Protein AF-A0A023GM79-F1 (afdb_monomer)

Radius of gyration: 42.88 Å; Cα contacts (8 Å, |Δi|>4): 975; chains: 1; bounding box: 123×73×131 Å

pLDDT: mean 77.34, std 18.94, range [21.09, 96.31]

Structure (mmCIF, N/CA/C/O backbone):
data_AF-A0A023GM79-F1
#
_entry.id   AF-A0A023GM79-F1
#
loop_
_atom_site.group_PDB
_atom_site.id
_atom_site.type_symbol
_atom_site.label_atom_id
_atom_site.label_alt_id
_atom_site.label_comp_id
_atom_site.label_asym_id
_atom_site.label_entity_id
_atom_site.label_seq_id
_atom_site.pdbx_PDB_ins_code
_atom_site.Cartn_x
_atom_site.Cartn_y
_atom_site.Cartn_z
_atom_site.occupancy
_atom_site.B_iso_or_equiv
_atom_site.auth_seq_id
_atom_site.auth_comp_id
_atom_site.auth_asym_id
_atom_site.auth_atom_id
_atom_site.pdbx_PDB_model_num
ATOM 1 N N . MET A 1 1 ? -58.979 20.351 42.737 1.00 40.97 1 MET A N 1
ATOM 2 C CA . MET A 1 1 ? -58.461 19.204 41.964 1.00 40.97 1 MET A CA 1
ATOM 3 C C . MET A 1 1 ? -59.462 18.068 42.089 1.00 40.97 1 MET A C 1
ATOM 5 O O . MET A 1 1 ? -60.053 17.972 43.160 1.00 40.97 1 MET A O 1
ATOM 9 N N . PRO A 1 2 ? -59.729 17.285 41.031 1.00 40.84 2 PRO A N 1
ATOM 10 C CA . PRO A 1 2 ? -60.644 16.148 41.118 1.00 40.84 2 PRO A CA 1
ATOM 11 C C . PRO A 1 2 ? -60.127 15.166 42.175 1.00 40.84 2 PRO A C 1
ATOM 13 O O . PRO A 1 2 ? -58.921 14.944 42.256 1.00 40.84 2 PRO A O 1
ATOM 16 N N . ALA A 1 3 ? -61.026 14.615 42.984 1.00 48.25 3 ALA A N 1
ATOM 17 C CA . ALA A 1 3 ? -60.720 13.830 44.182 1.00 48.25 3 ALA A CA 1
ATOM 18 C C . ALA A 1 3 ? -60.114 12.431 43.915 1.00 48.25 3 ALA A C 1
ATOM 20 O O . ALA A 1 3 ? -59.892 11.690 44.865 1.00 48.25 3 ALA A O 1
ATOM 21 N N . ASP A 1 4 ? -59.800 12.101 42.658 1.00 52.38 4 ASP A N 1
ATOM 22 C CA . ASP A 1 4 ? -59.471 10.735 42.221 1.00 52.38 4 ASP A CA 1
ATOM 23 C C . ASP A 1 4 ? -58.025 10.551 41.716 1.00 52.38 4 ASP A C 1
ATOM 25 O O . ASP A 1 4 ? -57.702 9.514 41.145 1.00 52.38 4 ASP A O 1
ATOM 29 N N . TRP A 1 5 ? -57.133 11.534 41.891 1.00 58.38 5 TRP A N 1
ATOM 30 C CA . TRP A 1 5 ? -55.742 11.432 41.420 1.00 58.38 5 TRP A CA 1
ATOM 31 C C . TRP A 1 5 ? -54.789 11.204 42.593 1.00 58.38 5 TRP A C 1
ATOM 33 O O . TRP A 1 5 ? -54.384 12.151 43.271 1.00 58.38 5 TRP A O 1
ATOM 43 N N . HIS A 1 6 ? -54.424 9.943 42.834 1.00 74.62 6 HIS A N 1
ATOM 44 C CA . HIS A 1 6 ? -53.416 9.603 43.833 1.00 74.62 6 HIS A CA 1
ATOM 45 C C . HIS A 1 6 ? -52.034 10.126 43.372 1.00 74.62 6 HIS A C 1
ATOM 47 O O . HIS A 1 6 ? -51.656 9.911 42.217 1.00 74.62 6 HIS A O 1
ATOM 53 N N . PRO A 1 7 ? -51.252 10.811 44.235 1.00 78.25 7 PRO A N 1
ATOM 54 C CA . PRO A 1 7 ? -49.931 11.346 43.875 1.00 78.25 7 PRO A CA 1
ATOM 55 C C . PRO A 1 7 ? -48.960 10.298 43.318 1.00 78.25 7 PRO A C 1
ATOM 57 O O . PRO A 1 7 ? -48.116 10.616 42.485 1.00 78.25 7 PRO A O 1
ATOM 60 N N . GLU A 1 8 ? -49.108 9.051 43.762 1.00 80.62 8 GLU A N 1
ATOM 61 C CA . GLU A 1 8 ? -48.319 7.901 43.325 1.00 80.62 8 GLU A CA 1
ATOM 62 C C . GLU A 1 8 ? -48.598 7.508 41.867 1.00 80.62 8 GLU A C 1
ATOM 64 O O . GLU A 1 8 ? -47.658 7.332 41.090 1.00 80.62 8 GLU A O 1
ATOM 69 N N . ASP A 1 9 ? -49.869 7.468 41.459 1.00 82.25 9 ASP A N 1
ATOM 70 C CA . ASP A 1 9 ? -50.261 7.169 40.077 1.00 82.25 9 ASP A CA 1
ATOM 71 C C . ASP A 1 9 ? -49.813 8.277 39.117 1.00 82.25 9 ASP A C 1
ATOM 73 O O . ASP A 1 9 ? -49.337 8.007 38.009 1.00 82.25 9 ASP A O 1
ATOM 77 N N . MET A 1 10 ? -49.896 9.538 39.564 1.00 84.00 10 MET A N 1
ATOM 78 C CA . MET A 1 10 ? -49.354 10.666 38.809 1.00 84.00 10 MET A CA 1
ATOM 79 C C . MET A 1 10 ? -47.845 10.541 38.642 1.00 84.00 10 MET A C 1
ATOM 81 O O . MET A 1 10 ? -47.382 10.553 37.503 1.00 84.00 10 MET A O 1
ATOM 85 N N . LEU A 1 11 ? -47.083 10.372 39.728 1.00 87.12 11 LEU A N 1
ATOM 86 C CA . LEU A 1 11 ? -45.627 10.247 39.641 1.00 87.12 11 LEU A CA 1
ATOM 87 C C . LEU A 1 11 ? -45.223 9.128 38.678 1.00 87.12 11 LEU A C 1
ATOM 89 O O . LEU A 1 11 ? -44.352 9.343 37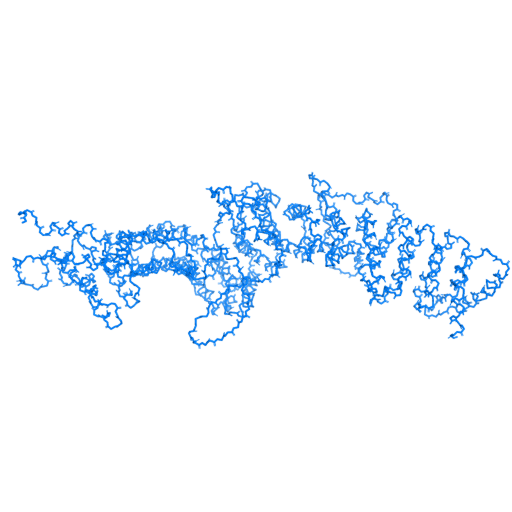.840 1.00 87.12 11 LEU A O 1
ATOM 93 N N . ARG A 1 12 ? -45.902 7.978 38.724 1.00 86.56 12 ARG A N 1
ATOM 94 C CA . ARG A 1 12 ? -45.636 6.863 37.810 1.00 86.56 12 ARG A CA 1
ATOM 95 C C . ARG A 1 12 ? -45.888 7.236 36.348 1.00 86.56 12 ARG A C 1
ATOM 97 O O . ARG A 1 12 ? -45.071 6.922 35.485 1.00 86.56 12 ARG A O 1
ATOM 104 N N . SER A 1 13 ? -46.990 7.932 36.063 1.00 86.75 13 SER A N 1
ATOM 105 C CA . SER A 1 13 ? -47.307 8.399 34.706 1.00 86.75 13 SER A CA 1
ATOM 106 C C . SER A 1 13 ? -46.292 9.423 34.178 1.00 86.75 13 SER A C 1
ATOM 108 O O . SER A 1 13 ? -45.859 9.314 33.033 1.00 86.75 13 SER A O 1
ATOM 110 N N . PHE A 1 14 ? -45.860 10.369 35.020 1.00 88.31 14 PHE A N 1
ATOM 111 C CA . PHE A 1 14 ? -44.862 11.379 34.665 1.00 88.31 14 PHE A CA 1
ATOM 112 C C . PHE A 1 14 ? -43.475 10.759 34.497 1.00 88.31 14 PHE A C 1
ATOM 114 O O . PHE A 1 14 ? -42.782 11.065 33.529 1.00 88.31 14 PHE A O 1
ATOM 121 N N . TYR A 1 15 ? -43.078 9.865 35.403 1.00 90.94 15 TYR A N 1
ATOM 122 C CA . TYR A 1 15 ? -41.781 9.202 35.358 1.00 90.94 15 TYR A CA 1
ATOM 123 C C . TYR A 1 15 ? -41.590 8.410 34.064 1.00 90.94 15 TYR A C 1
ATOM 125 O O . TYR A 1 15 ? -40.576 8.601 33.407 1.00 90.94 15 TYR A O 1
ATOM 133 N N . ASN A 1 16 ? -42.585 7.632 33.623 1.00 87.31 16 ASN A N 1
ATOM 134 C CA . ASN A 1 16 ? -42.497 6.869 32.369 1.00 87.31 16 ASN A CA 1
ATOM 135 C C . ASN A 1 16 ? -42.213 7.745 31.132 1.00 87.31 16 ASN A C 1
ATOM 137 O O . ASN A 1 16 ? -41.645 7.272 30.153 1.00 87.31 16 ASN A O 1
ATOM 141 N N . VAL A 1 17 ? -42.626 9.016 31.153 1.00 88.75 17 VAL A N 1
ATOM 142 C CA . VAL A 1 17 ? -42.375 9.970 30.059 1.00 88.75 17 VAL A CA 1
ATOM 143 C C . VAL A 1 17 ? -41.030 10.680 30.237 1.00 88.75 17 VAL A C 1
ATOM 145 O O . VAL A 1 17 ? -40.365 11.012 29.258 1.00 88.75 17 VAL A O 1
ATOM 148 N N . LEU A 1 18 ? -40.626 10.922 31.485 1.00 92.12 18 LEU A N 1
ATOM 149 C CA . LEU A 1 18 ? -39.484 11.763 31.839 1.00 92.12 18 LEU A CA 1
ATOM 150 C C . LEU A 1 18 ? -38.199 10.990 32.160 1.00 92.12 18 LEU A C 1
ATOM 152 O O . LEU A 1 18 ? -37.137 11.604 32.218 1.00 92.12 18 LEU A O 1
ATOM 156 N N . GLU A 1 19 ? -38.249 9.674 32.360 1.00 92.06 19 GLU A N 1
ATOM 157 C CA . GLU A 1 19 ? -37.103 8.872 32.808 1.00 92.06 19 GLU A CA 1
ATOM 158 C C . GLU A 1 19 ? -35.872 9.040 31.904 1.00 92.06 19 GLU A C 1
ATOM 160 O O . GLU A 1 19 ? -34.760 9.235 32.394 1.00 92.06 19 GLU A O 1
ATOM 165 N N . ARG A 1 20 ? -36.072 9.102 30.581 1.00 90.94 20 ARG A N 1
ATOM 166 C CA . ARG A 1 20 ? -34.994 9.293 29.598 1.00 90.94 20 ARG A CA 1
ATOM 167 C C . ARG A 1 20 ? -34.370 10.686 29.661 1.00 90.94 20 ARG A C 1
ATOM 169 O O . ARG A 1 20 ? -33.196 10.835 29.329 1.00 90.94 20 ARG A O 1
ATOM 176 N N . ASN A 1 21 ? -35.103 11.697 30.135 1.00 93.25 21 ASN A N 1
ATOM 177 C CA . ASN A 1 21 ? -34.557 13.045 30.305 1.00 93.25 21 ASN A CA 1
ATOM 178 C C . ASN A 1 21 ? -33.487 13.091 31.401 1.00 93.25 21 ASN A C 1
ATOM 180 O O . ASN A 1 21 ? -32.616 13.957 31.350 1.00 93.25 21 ASN A O 1
ATOM 184 N N . LEU A 1 22 ? -33.498 12.148 32.354 1.00 93.81 22 LEU A N 1
ATOM 185 C CA . LEU A 1 22 ? -32.441 12.023 33.362 1.00 93.81 22 LEU A CA 1
ATOM 186 C C . LEU A 1 22 ? -31.086 11.645 32.743 1.00 93.81 22 LEU A C 1
ATOM 188 O O . LEU A 1 22 ? -30.054 11.999 33.307 1.00 93.81 22 LEU A O 1
ATOM 192 N N . ALA A 1 23 ? -31.086 11.004 31.568 1.00 93.50 23 ALA A N 1
ATOM 193 C CA . ALA A 1 23 ? -29.889 10.683 30.790 1.00 93.50 23 ALA A CA 1
ATOM 194 C C . ALA A 1 23 ? -29.527 11.760 29.747 1.00 93.50 23 ALA A C 1
ATOM 196 O O . ALA A 1 23 ? -28.666 11.532 28.894 1.00 93.50 23 ALA A O 1
ATOM 197 N N . SER A 1 24 ? -30.178 12.929 29.787 1.00 90.75 24 SER A N 1
ATOM 198 C CA . SER A 1 24 ? -29.893 14.032 28.865 1.00 90.75 24 SER A CA 1
ATOM 199 C C . SER A 1 24 ? -28.467 14.571 29.057 1.00 90.75 24 SER A C 1
ATOM 201 O O . SER A 1 24 ? -28.033 14.746 30.198 1.00 90.75 24 SER A O 1
ATOM 203 N N . PRO A 1 25 ? -27.740 14.903 27.973 1.00 88.56 25 PRO A N 1
ATOM 204 C CA . PRO A 1 25 ? -26.435 15.556 28.086 1.00 88.56 25 PRO A CA 1
ATOM 205 C C . PRO A 1 25 ? -26.526 16.949 28.724 1.00 88.56 25 PRO A C 1
ATOM 207 O O . PRO A 1 25 ? -25.559 17.420 29.312 1.00 88.56 25 PRO A O 1
ATOM 210 N N . HIS A 1 26 ? -27.690 17.594 28.643 1.00 88.25 26 HIS A N 1
ATOM 211 C CA . HIS A 1 26 ? -27.871 18.976 29.064 1.00 88.25 26 HIS A CA 1
ATOM 212 C C . HIS A 1 26 ? -28.237 19.068 30.542 1.00 88.25 26 HIS A C 1
ATOM 214 O O . HIS A 1 26 ? -29.264 18.535 30.981 1.00 88.25 26 HIS A O 1
ATOM 220 N N . HIS A 1 27 ? -27.422 19.802 31.302 1.00 87.62 27 HIS A N 1
ATOM 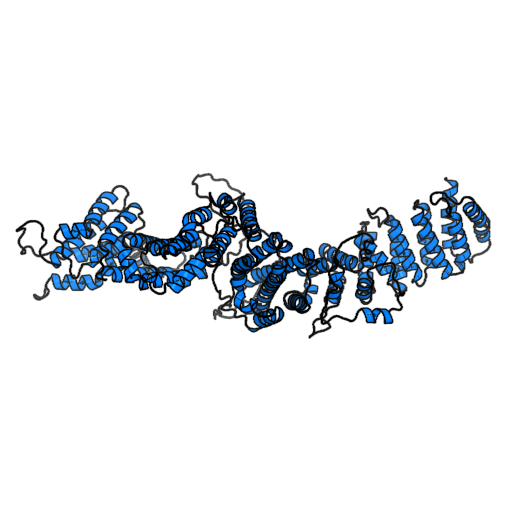221 C CA . HIS A 1 27 ? -27.624 20.020 32.737 1.00 87.62 27 HIS A CA 1
ATOM 222 C C . HIS A 1 27 ? -29.029 20.562 33.049 1.00 87.62 27 HIS A C 1
ATOM 224 O O . HIS A 1 27 ? -29.726 20.028 33.913 1.00 87.62 27 HIS A O 1
ATOM 230 N N . VAL A 1 28 ? -29.478 21.571 32.295 1.00 88.88 28 VAL A N 1
ATOM 231 C CA . VAL A 1 28 ? -30.773 22.238 32.506 1.00 88.88 28 VAL A CA 1
ATOM 232 C C . VAL A 1 28 ? -31.944 21.263 32.359 1.00 88.88 28 VAL A C 1
ATOM 234 O O . VAL A 1 28 ? -32.859 21.268 33.181 1.00 88.88 28 VAL A O 1
ATOM 237 N N . VAL A 1 29 ? -31.899 20.375 31.361 1.00 90.56 29 VAL A N 1
ATOM 238 C CA . VAL A 1 29 ? -32.949 19.371 31.130 1.00 90.56 29 VAL A CA 1
ATOM 239 C C . VAL A 1 29 ? -33.026 18.392 32.300 1.00 90.56 29 VAL A C 1
ATOM 241 O O . VAL A 1 29 ? -34.121 18.124 32.803 1.00 90.56 29 VAL A O 1
ATOM 244 N N . ARG A 1 30 ? -31.876 17.900 32.780 1.00 92.62 30 ARG A N 1
ATOM 245 C CA . ARG A 1 30 ? -31.815 16.998 33.942 1.00 92.62 30 ARG A CA 1
ATOM 246 C C . ARG A 1 30 ? -32.324 17.693 35.205 1.00 92.62 30 ARG A C 1
ATOM 248 O O . ARG A 1 30 ? -33.166 17.137 35.906 1.00 92.62 30 ARG A O 1
ATOM 255 N N . LEU A 1 31 ? -31.890 18.929 35.452 1.00 93.12 31 LEU A N 1
ATOM 256 C CA . LEU A 1 31 ? -32.290 19.723 36.614 1.00 93.12 31 LEU A CA 1
ATOM 257 C C . LEU A 1 31 ? -33.801 19.994 36.642 1.00 93.12 31 LEU A C 1
ATOM 259 O O . LEU A 1 31 ? -34.443 19.786 37.671 1.00 93.12 31 LEU A O 1
ATOM 263 N N . LEU A 1 32 ? -34.383 20.443 35.526 1.00 93.12 32 LEU A N 1
ATOM 264 C CA . LEU A 1 32 ? -35.822 20.706 35.429 1.00 93.12 32 LEU A CA 1
ATOM 265 C C . LEU A 1 32 ? -36.640 19.423 35.578 1.00 93.12 32 LEU A C 1
ATOM 267 O O . LEU A 1 32 ? -37.640 19.418 36.292 1.00 93.12 32 LEU A O 1
ATOM 271 N N . THR A 1 33 ? -36.179 18.326 34.976 1.00 94.44 33 THR A N 1
ATOM 272 C CA . THR A 1 33 ? -36.810 17.009 35.127 1.00 94.44 33 THR A CA 1
ATOM 273 C C . THR A 1 33 ? -36.833 16.579 36.592 1.00 94.44 33 THR A C 1
ATOM 275 O O . THR A 1 33 ? -37.882 16.209 37.114 1.00 94.44 33 THR A O 1
ATOM 278 N N . LEU A 1 34 ? -35.701 16.694 37.289 1.00 94.62 34 LEU A N 1
ATOM 279 C CA . LEU A 1 34 ? -35.596 16.352 38.706 1.00 94.62 34 LEU A CA 1
ATOM 280 C C . LEU A 1 34 ? -36.458 17.260 39.588 1.00 94.62 34 LEU A C 1
ATOM 282 O O . LEU A 1 34 ? -37.082 16.766 40.517 1.00 94.62 34 LEU A O 1
ATOM 286 N N . ARG A 1 35 ? -36.589 18.557 39.273 1.00 94.00 35 ARG A N 1
ATOM 287 C CA . ARG A 1 35 ? -37.518 19.455 39.987 1.00 94.00 35 ARG A CA 1
ATOM 288 C C . ARG A 1 35 ? -38.976 19.018 39.853 1.00 94.00 35 ARG A C 1
ATOM 290 O O . ARG A 1 35 ? -39.717 19.127 40.824 1.00 94.00 35 ARG A O 1
ATOM 297 N N . VAL A 1 36 ? -39.383 18.537 38.676 1.00 92.19 36 VAL A N 1
ATOM 298 C CA . VAL A 1 36 ? -40.735 17.997 38.456 1.00 92.19 36 VAL A CA 1
ATOM 299 C C . VAL A 1 36 ? -40.935 16.715 39.264 1.00 92.19 36 VAL A C 1
ATOM 301 O O . VAL A 1 36 ? -41.934 16.594 39.967 1.00 92.19 36 VAL A O 1
ATOM 304 N N . LEU A 1 37 ? -39.981 15.783 39.215 1.00 90.75 37 LEU A N 1
ATOM 305 C CA . LEU A 1 37 ? -40.083 14.500 39.921 1.00 90.75 37 LEU A CA 1
ATOM 306 C C . LEU A 1 37 ? -40.031 14.660 41.455 1.00 90.75 37 LEU A C 1
ATOM 308 O O . LEU A 1 37 ? -40.812 14.024 42.156 1.00 90.75 37 LEU A O 1
ATOM 312 N N . SER A 1 38 ? -39.200 15.569 41.975 1.00 90.06 38 SER A N 1
ATOM 313 C CA . SER A 1 38 ? -39.110 15.912 43.408 1.00 90.06 38 SER A CA 1
ATOM 314 C C . SER A 1 38 ? -40.266 16.775 43.929 1.00 90.06 38 SER A C 1
ATOM 316 O O . SER A 1 38 ? -40.389 16.996 45.136 1.00 90.06 38 SER A O 1
ATOM 318 N N . ALA A 1 39 ? -41.131 17.303 43.055 1.00 88.62 39 ALA A N 1
ATOM 319 C CA . ALA A 1 39 ? -42.313 18.046 43.494 1.00 88.62 39 ALA A CA 1
ATOM 320 C C . ALA A 1 39 ? -43.361 17.126 44.145 1.00 88.62 39 ALA A C 1
ATOM 322 O O . ALA A 1 39 ? -44.153 17.577 44.977 1.00 88.62 39 ALA A O 1
ATOM 323 N N . PHE A 1 40 ? -43.354 15.837 43.792 1.00 85.56 40 PHE A N 1
ATOM 324 C CA . PHE A 1 40 ? -44.193 14.823 44.414 1.00 85.56 40 PHE A CA 1
ATOM 325 C C . PHE A 1 40 ? -43.623 14.472 45.790 1.00 85.56 40 PHE A C 1
ATOM 327 O O . PHE A 1 40 ? -42.498 13.991 45.897 1.00 85.56 40 PHE A O 1
ATOM 334 N N . LYS A 1 41 ? -44.399 14.716 46.852 1.00 78.69 41 LYS A N 1
ATOM 335 C CA . LYS A 1 41 ? -44.003 14.405 48.231 1.00 78.69 41 LYS A CA 1
ATOM 336 C C . LYS A 1 41 ? -44.960 13.397 48.863 1.00 78.69 41 LYS A C 1
ATOM 338 O O . LYS A 1 41 ? -46.173 13.539 48.684 1.00 78.69 41 LYS A O 1
ATOM 343 N N . PRO A 1 42 ? -44.457 12.422 49.641 1.00 67.56 42 PRO A N 1
ATOM 344 C CA . PRO A 1 42 ? -45.310 11.623 50.510 1.00 67.56 42 PRO A CA 1
ATOM 345 C C . PRO A 1 42 ? -46.018 12.550 51.500 1.00 67.56 42 PRO A C 1
ATOM 347 O O . PRO A 1 42 ? -45.400 13.418 52.116 1.00 67.56 42 PRO A O 1
ATOM 350 N N . GLY A 1 43 ? -47.343 12.422 51.588 1.00 58.12 43 GLY A N 1
ATOM 351 C CA . GLY A 1 43 ? -48.155 13.254 52.472 1.00 58.12 43 GLY A CA 1
ATOM 352 C C . GLY A 1 43 ? -47.716 13.115 53.931 1.00 58.12 43 GLY A C 1
ATOM 353 O O . GLY A 1 43 ? -47.303 12.045 54.370 1.00 58.12 43 GLY A O 1
ATOM 354 N N . SER A 1 44 ? -47.872 14.186 54.707 1.00 49.25 44 SER A N 1
ATOM 355 C CA . SER A 1 44 ? -47.570 14.267 56.146 1.00 49.25 44 SER A CA 1
ATOM 356 C C . SER A 1 44 ? -48.379 13.305 57.040 1.00 49.25 44 SER A C 1
ATOM 358 O O . SER A 1 44 ? -48.235 13.328 58.258 1.00 49.25 44 SER A O 1
ATOM 360 N N . SER A 1 45 ? -49.232 12.458 56.458 1.00 41.56 45 SER A N 1
ATOM 361 C CA . SER A 1 45 ? -50.018 11.419 57.132 1.00 41.56 45 SER A CA 1
ATOM 362 C C . SER A 1 45 ? -49.365 10.030 57.125 1.00 41.56 45 SER A C 1
ATOM 364 O O . SER A 1 45 ? -49.964 9.087 57.638 1.00 41.56 45 SER A O 1
ATOM 366 N N . PHE A 1 46 ? -48.163 9.878 56.563 1.00 42.06 46 PHE A N 1
ATOM 367 C CA . PHE A 1 46 ? -47.357 8.670 56.744 1.00 42.06 46 PHE A CA 1
ATOM 368 C C . PHE A 1 46 ? -46.515 8.833 58.016 1.00 42.06 46 PHE A C 1
ATOM 370 O O . PHE A 1 46 ? -45.754 9.796 58.109 1.00 42.06 46 PHE A O 1
ATOM 377 N N . PRO A 1 47 ? -46.689 7.972 59.035 1.00 36.25 47 PRO A N 1
ATOM 378 C CA . PRO A 1 47 ? -46.100 8.198 60.344 1.00 36.25 47 PRO A CA 1
ATOM 379 C C . PRO A 1 47 ? -44.575 8.216 60.248 1.00 36.25 47 PRO A C 1
ATOM 381 O O . PRO A 1 47 ? -43.953 7.242 59.822 1.00 36.25 47 PRO A O 1
ATOM 384 N N . GLU A 1 48 ? -43.989 9.326 60.697 1.00 38.56 48 GLU A N 1
ATOM 385 C CA . GLU A 1 48 ? -42.581 9.410 61.055 1.00 38.56 48 GLU A CA 1
ATOM 386 C C . GLU A 1 48 ? -42.204 8.203 61.926 1.00 38.56 48 GLU A C 1
ATOM 388 O O . GLU A 1 48 ? -42.774 7.971 62.992 1.00 38.56 48 GLU A O 1
ATOM 393 N N . VAL A 1 49 ? -41.228 7.442 61.435 1.00 44.75 49 VAL A N 1
ATOM 394 C CA . VAL A 1 49 ? -40.286 6.629 62.207 1.00 44.75 49 VAL A CA 1
ATOM 395 C C . VAL A 1 49 ? -40.923 5.743 63.292 1.00 44.75 49 VAL A C 1
ATOM 397 O O . VAL A 1 49 ? -40.979 6.079 64.476 1.00 44.75 49 VAL A O 1
ATOM 400 N N . ARG A 1 50 ? -41.248 4.500 62.922 1.00 38.53 50 ARG A N 1
ATOM 401 C CA . ARG A 1 50 ? -41.172 3.364 63.855 1.00 38.53 50 ARG A CA 1
ATOM 402 C C . ARG A 1 50 ? -40.194 2.323 63.317 1.00 38.53 50 ARG A C 1
ATOM 404 O O . ARG A 1 50 ? -40.543 1.545 62.443 1.00 38.53 50 ARG A O 1
ATOM 411 N N . GLY A 1 51 ? -39.007 2.272 63.918 1.00 36.88 51 GLY A N 1
ATOM 412 C CA . GLY A 1 51 ? -38.045 1.180 63.743 1.00 36.88 51 GLY A CA 1
ATOM 413 C C . GLY A 1 51 ? -36.933 1.483 62.740 1.00 36.88 51 GLY A C 1
ATOM 414 O O . GLY A 1 51 ? -37.123 2.197 61.768 1.00 36.88 51 GLY A O 1
ATOM 415 N N . LYS A 1 52 ? -35.734 0.986 63.041 1.00 43.31 52 LYS A N 1
ATOM 416 C CA . LYS A 1 52 ? -34.478 1.260 62.335 1.00 43.31 52 LYS A CA 1
ATOM 417 C C . LYS A 1 52 ? -34.576 0.978 60.823 1.00 43.31 52 LYS A C 1
ATOM 419 O O . LYS A 1 52 ? -34.641 -0.179 60.441 1.00 43.31 52 LYS A O 1
ATOM 424 N N . GLY A 1 53 ? -34.447 2.024 60.006 1.00 46.62 53 GLY A N 1
ATOM 425 C CA . GLY A 1 53 ? -33.783 1.945 58.697 1.00 46.62 53 GLY A CA 1
ATOM 426 C C . GLY A 1 53 ? -34.593 1.534 57.463 1.00 46.62 53 GLY A C 1
ATOM 427 O O . GLY A 1 53 ? -33.968 1.338 56.431 1.00 46.62 53 GLY A O 1
ATOM 428 N N . GLU A 1 54 ? -35.921 1.421 57.513 1.00 47.81 54 GLU A N 1
ATOM 429 C CA . GLU A 1 54 ? -36.723 1.063 56.327 1.00 47.81 54 GLU A CA 1
ATOM 430 C C . GLU A 1 54 ? -37.548 2.262 55.826 1.00 47.81 54 GLU A C 1
ATOM 432 O O . GLU A 1 54 ? -38.370 2.811 56.565 1.00 47.81 54 GLU A O 1
ATOM 437 N N . MET A 1 55 ? -37.345 2.678 54.567 1.00 58.97 55 MET A N 1
ATOM 438 C CA . MET A 1 55 ? -38.259 3.608 53.893 1.00 58.97 55 MET A CA 1
ATOM 439 C C . MET A 1 55 ? -39.540 2.864 53.504 1.00 58.97 55 MET A C 1
ATOM 441 O O . MET A 1 55 ? -39.499 1.810 52.872 1.00 58.97 55 MET A O 1
ATOM 445 N N . GLN A 1 56 ? -40.704 3.397 53.880 1.00 56.75 56 GLN A N 1
ATOM 446 C CA . GLN A 1 56 ? -41.983 2.739 53.605 1.00 56.75 56 GLN A CA 1
ATOM 447 C C . GLN A 1 56 ? -42.425 2.952 52.146 1.00 56.75 56 GLN A C 1
ATOM 449 O O . GLN A 1 56 ? -42.955 4.005 51.800 1.00 56.75 56 GLN A O 1
ATOM 454 N N . GLY A 1 57 ? -42.259 1.920 51.312 1.00 73.50 57 GLY A N 1
ATOM 455 C CA . GLY A 1 57 ? -42.889 1.794 49.989 1.00 73.50 57 GLY A CA 1
ATOM 456 C C . GLY A 1 57 ? -42.085 2.338 48.799 1.00 73.50 57 GLY A C 1
ATOM 457 O O . GLY A 1 57 ? -41.124 3.097 48.957 1.00 73.50 57 GLY A O 1
ATOM 458 N N . GLU A 1 58 ? -42.503 1.941 47.588 1.00 83.00 58 GLU A N 1
ATOM 459 C CA . GLU A 1 58 ? -41.854 2.318 46.318 1.00 83.00 58 GLU A CA 1
ATOM 460 C C . GLU A 1 58 ? -41.880 3.830 46.077 1.00 83.00 58 GLU A C 1
ATOM 462 O O . GLU A 1 58 ? -40.880 4.422 45.673 1.00 83.00 58 GLU A O 1
ATOM 467 N N . PHE A 1 59 ? -43.001 4.477 46.404 1.00 84.31 59 PHE A N 1
ATOM 468 C CA . PHE A 1 59 ? -43.191 5.914 46.231 1.00 84.31 59 PHE A CA 1
ATOM 469 C C . PHE A 1 59 ? -42.233 6.760 47.086 1.00 84.31 59 PHE A C 1
ATOM 471 O O . PHE A 1 59 ? -41.553 7.641 46.563 1.00 84.31 59 PHE A O 1
ATOM 478 N N . ALA A 1 60 ? -42.124 6.476 48.390 1.00 83.94 60 ALA A N 1
ATOM 479 C CA . ALA A 1 60 ? -41.232 7.224 49.281 1.00 83.94 60 ALA A CA 1
ATOM 480 C C . ALA A 1 60 ? -39.751 7.008 48.920 1.00 83.94 60 ALA A C 1
ATOM 482 O O . ALA A 1 60 ? -38.964 7.956 48.933 1.00 83.94 60 ALA A O 1
ATOM 483 N N . SER A 1 61 ? -39.403 5.776 48.538 1.00 87.38 61 SER A N 1
ATOM 484 C CA . SER A 1 61 ? -38.074 5.405 48.042 1.00 87.38 61 SER A CA 1
ATOM 485 C C . SER A 1 61 ? -37.699 6.179 46.772 1.00 87.38 61 SER A C 1
ATOM 487 O O . SER A 1 61 ? -36.581 6.682 46.658 1.00 87.38 61 SER A O 1
ATOM 489 N N . ALA A 1 62 ? -38.639 6.324 45.832 1.00 87.31 62 ALA A N 1
ATOM 490 C CA . ALA A 1 62 ? -38.436 7.083 44.601 1.00 87.31 62 ALA A CA 1
ATOM 491 C C . ALA A 1 62 ? -38.237 8.582 44.871 1.00 87.31 62 ALA A C 1
ATOM 493 O O . ALA A 1 62 ? -37.271 9.161 44.375 1.00 87.31 62 ALA A O 1
ATOM 494 N N . CYS A 1 63 ? -39.083 9.196 45.710 1.00 88.31 63 CYS A N 1
ATOM 495 C CA . CYS A 1 63 ? -38.938 10.601 46.111 1.00 88.31 63 CYS A CA 1
ATOM 496 C C . CYS A 1 63 ? -37.561 10.881 46.730 1.00 88.31 63 CYS A C 1
ATOM 498 O O . CYS A 1 63 ? -36.912 11.854 46.355 1.00 88.31 63 CYS A O 1
ATOM 500 N N . TYR A 1 64 ? -37.078 9.998 47.613 1.00 90.00 64 TYR A N 1
ATOM 501 C CA . TYR A 1 64 ? -35.739 10.119 48.191 1.00 90.00 64 TYR A CA 1
ATOM 502 C C . TYR A 1 64 ? -34.642 10.134 47.120 1.00 90.00 64 TYR A C 1
ATOM 504 O O . TYR A 1 64 ? -33.777 11.009 47.133 1.00 90.00 64 TYR A O 1
ATOM 512 N N . VAL A 1 65 ? -34.684 9.199 46.166 1.00 91.25 65 VAL A N 1
ATOM 513 C CA . VAL A 1 65 ? -33.694 9.138 45.081 1.00 91.25 65 VAL A CA 1
ATOM 514 C C . VAL A 1 65 ? -33.754 10.384 44.201 1.00 91.25 65 VAL A C 1
ATOM 516 O O . VAL A 1 65 ? -32.706 10.941 43.873 1.00 91.25 65 VAL A O 1
ATOM 519 N N . PHE A 1 66 ? -34.950 10.865 43.854 1.00 94.38 66 PHE A N 1
ATOM 520 C CA . PHE A 1 66 ? -35.096 12.100 43.081 1.00 94.38 66 PHE A CA 1
ATOM 521 C C . PHE A 1 66 ? -34.542 13.312 43.827 1.00 94.38 66 PHE A C 1
ATOM 523 O O . PHE A 1 66 ? -33.837 14.111 43.216 1.00 94.38 66 PHE A O 1
ATOM 530 N N . ASP A 1 67 ? -34.754 13.406 45.141 1.00 92.25 67 ASP A N 1
ATOM 531 C CA . ASP A 1 67 ? -34.215 14.488 45.969 1.00 92.25 67 ASP A CA 1
ATOM 532 C C . ASP A 1 67 ? -32.684 14.439 46.081 1.00 92.25 67 ASP A C 1
ATOM 534 O O . ASP A 1 67 ? -32.025 15.485 46.027 1.00 92.25 67 ASP A O 1
ATOM 538 N N . VAL A 1 68 ? -32.095 13.242 46.181 1.00 93.44 68 VAL A N 1
ATOM 539 C CA . VAL A 1 68 ? -30.633 13.059 46.149 1.00 93.44 68 VAL A CA 1
ATOM 540 C C . VAL A 1 68 ? -30.069 13.490 44.794 1.00 93.44 68 VAL A C 1
ATOM 542 O O . VAL A 1 68 ? -29.117 14.273 44.754 1.00 93.44 68 VAL A O 1
ATOM 545 N N . CYS A 1 69 ? -30.672 13.043 43.690 1.00 95.12 69 CYS A N 1
ATOM 546 C CA . CYS A 1 69 ? -30.279 13.441 42.338 1.00 95.12 69 CYS A CA 1
ATOM 547 C C . CYS A 1 69 ? -30.447 14.952 42.117 1.00 95.12 69 CYS A C 1
ATOM 549 O O . CYS A 1 69 ? -29.552 15.590 41.571 1.00 95.12 69 CYS A O 1
ATOM 551 N N . LEU A 1 70 ? -31.553 15.552 42.571 1.00 95.75 70 LEU A N 1
ATOM 552 C CA . LEU A 1 70 ? -31.808 16.991 42.468 1.00 95.75 70 LEU A CA 1
ATOM 553 C C . LEU A 1 70 ? -30.758 17.798 43.234 1.00 95.75 70 LEU A C 1
ATOM 555 O O . LEU A 1 70 ? -30.230 18.781 42.715 1.00 95.75 70 LEU A O 1
ATOM 559 N N . SER A 1 71 ? -30.431 17.360 44.450 1.00 94.19 71 SER A N 1
ATOM 560 C CA . SER A 1 71 ? -29.399 17.985 45.277 1.00 94.19 71 SER A CA 1
ATOM 561 C C . SER A 1 71 ? -28.019 17.875 44.628 1.00 94.19 71 SER A C 1
ATOM 563 O O . SER A 1 71 ? -27.264 18.841 44.644 1.00 94.19 71 SER A O 1
ATOM 565 N N . ALA A 1 72 ? -27.693 16.727 44.023 1.00 94.38 72 ALA A N 1
ATOM 566 C CA . ALA A 1 72 ? -26.437 16.537 43.302 1.00 94.38 72 ALA A CA 1
ATOM 567 C C . ALA A 1 72 ? -26.365 17.410 42.042 1.00 94.38 72 ALA A C 1
ATOM 569 O O . ALA A 1 72 ? -25.321 17.996 41.756 1.00 94.38 72 ALA A O 1
ATOM 570 N N . GLU A 1 73 ? -27.474 17.526 41.309 1.00 94.31 73 GLU A N 1
ATOM 571 C CA . GLU A 1 73 ? -27.538 18.300 40.074 1.00 94.31 73 GLU A CA 1
ATOM 572 C C . GLU A 1 73 ? -27.468 19.803 40.332 1.00 94.31 73 GLU A C 1
ATOM 574 O O . GLU A 1 73 ? -26.853 20.514 39.549 1.00 94.31 73 GLU A O 1
ATOM 579 N N . ALA A 1 74 ? -28.031 20.287 41.442 1.00 93.81 74 ALA A N 1
ATOM 580 C CA . ALA A 1 74 ? -27.994 21.698 41.819 1.00 93.81 74 ALA A CA 1
ATOM 581 C C . ALA A 1 74 ? -26.594 22.202 42.222 1.00 93.81 74 ALA A C 1
ATOM 583 O O . ALA A 1 74 ? -26.387 23.415 42.287 1.00 93.81 74 ALA A O 1
ATOM 584 N N . ILE A 1 75 ? -25.643 21.303 42.504 1.00 92.50 75 ILE A N 1
ATOM 585 C CA . ILE A 1 75 ? -24.270 21.678 42.853 1.00 92.50 75 ILE A CA 1
ATOM 586 C C . ILE A 1 75 ? -23.496 22.055 41.578 1.00 92.50 75 ILE A C 1
ATOM 588 O O . ILE A 1 75 ? -23.387 21.222 40.666 1.00 92.50 75 ILE A O 1
ATOM 592 N N . PRO A 1 76 ? -22.899 23.264 41.524 1.00 88.19 76 PRO A N 1
ATOM 593 C CA . PRO A 1 76 ? -22.052 23.685 40.414 1.00 88.19 76 PRO A CA 1
ATOM 594 C C . PRO A 1 76 ? -20.893 22.714 40.153 1.00 88.19 76 PRO A C 1
ATOM 596 O O . PRO A 1 76 ? -20.262 22.194 41.074 1.00 88.19 76 PRO A O 1
ATOM 599 N N . LEU A 1 77 ? -20.578 22.483 38.879 1.00 85.75 77 LEU A N 1
ATOM 600 C CA . LEU A 1 77 ? -19.473 21.616 38.455 1.00 85.75 77 LEU A CA 1
ATOM 601 C C . LEU A 1 77 ? -18.132 22.363 38.520 1.00 85.75 77 LEU A C 1
ATOM 603 O O . LEU A 1 77 ? -17.541 22.699 37.498 1.00 85.75 77 LEU A O 1
ATOM 607 N N . THR A 1 78 ? -17.652 22.633 39.736 1.00 88.81 78 THR A N 1
ATOM 608 C CA . THR A 1 78 ? -16.350 23.274 39.982 1.00 88.81 78 THR A CA 1
ATOM 609 C C . THR A 1 78 ? -15.386 22.326 40.702 1.00 88.81 78 THR A C 1
ATOM 611 O O . THR A 1 78 ? -15.789 21.388 41.393 1.00 88.81 78 THR A O 1
ATOM 614 N N . VAL A 1 79 ? -14.078 22.588 40.594 1.00 88.44 79 VAL A N 1
ATOM 615 C CA . VAL A 1 79 ? -13.032 21.831 41.316 1.00 88.44 79 VAL A CA 1
ATOM 616 C C . VAL A 1 79 ? -13.155 21.976 42.844 1.00 88.44 79 VAL A C 1
ATOM 618 O O . VAL A 1 79 ? -12.646 21.140 43.588 1.00 88.44 79 VAL A O 1
ATOM 621 N N . GLN A 1 80 ? -13.851 23.002 43.336 1.00 88.06 80 GLN A N 1
ATOM 622 C CA . GLN A 1 80 ? -14.083 23.200 44.769 1.00 88.06 80 GLN A CA 1
ATOM 623 C C . GLN A 1 80 ? -15.285 22.378 45.257 1.00 88.06 80 GLN A C 1
ATOM 625 O O . GLN A 1 80 ? -15.207 21.728 46.301 1.00 88.06 80 GLN A O 1
ATOM 630 N N . ASP A 1 81 ? -16.356 22.335 44.462 1.00 90.06 81 ASP A N 1
ATOM 631 C CA . ASP A 1 81 ? -17.650 21.787 44.877 1.00 90.06 81 ASP A CA 1
ATOM 632 C C . ASP A 1 81 ? -17.855 20.311 44.497 1.00 90.06 81 ASP A C 1
ATOM 634 O O . ASP A 1 81 ? -18.714 19.633 45.073 1.00 90.06 81 ASP A O 1
ATOM 638 N N . TYR A 1 82 ? -17.051 19.756 43.577 1.00 90.88 82 TYR A N 1
ATOM 639 C CA . TYR A 1 82 ? -17.271 18.394 43.064 1.00 90.88 82 TYR A CA 1
ATOM 640 C C . TYR A 1 82 ? -17.283 17.317 44.156 1.00 90.88 82 TYR A C 1
ATOM 642 O O . TYR A 1 82 ? -17.978 16.316 44.005 1.00 90.88 82 TYR A O 1
ATOM 650 N N . ARG A 1 83 ? -16.550 17.499 45.266 1.00 91.88 83 ARG A N 1
ATOM 651 C CA . ARG A 1 83 ? -16.535 16.535 46.383 1.00 91.88 83 ARG A CA 1
ATOM 652 C C . ARG A 1 83 ? -17.896 16.426 47.067 1.00 91.88 83 ARG A C 1
ATOM 654 O O . ARG A 1 83 ? -18.288 15.331 47.466 1.00 91.88 83 ARG A O 1
ATOM 661 N N . ALA A 1 84 ? -18.619 17.541 47.190 1.00 93.19 84 ALA A N 1
ATOM 662 C CA . ALA A 1 84 ? -19.968 17.549 47.746 1.00 93.19 84 ALA A CA 1
ATOM 663 C C . ALA A 1 84 ? -20.939 16.813 46.813 1.00 93.19 84 ALA A C 1
ATOM 665 O O . ALA A 1 84 ? -21.706 15.965 47.270 1.00 93.19 84 ALA A O 1
ATOM 666 N N . ARG A 1 85 ? -20.831 17.057 45.500 1.00 93.81 85 ARG A N 1
ATOM 667 C CA . ARG A 1 85 ? -21.601 16.337 44.476 1.00 93.81 85 ARG A CA 1
ATOM 668 C C . ARG A 1 85 ? -21.283 14.842 44.461 1.00 93.81 85 ARG A C 1
ATOM 670 O O . ARG A 1 85 ? -22.195 14.023 44.455 1.00 93.81 85 ARG A O 1
ATOM 677 N N . LEU A 1 86 ? -20.005 14.477 44.529 1.00 92.88 86 LEU A N 1
ATOM 678 C CA . LEU A 1 86 ? -19.552 13.088 44.557 1.00 92.88 86 LEU A CA 1
ATOM 679 C C . LEU A 1 86 ? -20.117 12.322 45.760 1.00 92.88 86 LEU A C 1
ATOM 681 O O . LEU A 1 86 ? -20.567 11.192 45.602 1.00 92.88 86 LEU A O 1
ATOM 685 N N . LYS A 1 87 ? -20.153 12.942 46.945 1.00 93.44 87 LYS A N 1
ATOM 686 C CA . LYS A 1 87 ? -20.751 12.334 48.143 1.00 93.44 87 LYS A CA 1
ATOM 687 C C . LYS A 1 87 ? -22.231 11.985 47.937 1.00 93.44 87 LYS A C 1
ATOM 689 O O . LYS A 1 87 ? -22.680 10.943 48.405 1.00 93.44 87 LYS A O 1
ATOM 694 N N . LEU A 1 88 ? -22.982 12.837 47.235 1.00 93.19 88 LEU A N 1
ATOM 695 C CA . LEU A 1 88 ? -24.382 12.566 46.895 1.00 93.19 88 LEU A CA 1
ATOM 696 C C . LEU A 1 88 ? -24.507 11.460 45.843 1.00 93.19 88 LEU A C 1
ATOM 698 O O . LEU A 1 88 ? -25.351 10.584 45.990 1.00 93.19 88 LEU A O 1
ATOM 702 N N . LEU A 1 89 ? -23.632 11.438 44.833 1.00 93.56 89 LEU A N 1
ATOM 703 C CA . LEU A 1 89 ? -23.596 10.350 43.851 1.00 93.56 89 LEU A CA 1
ATOM 704 C C . LEU A 1 89 ? -23.290 8.995 44.509 1.00 93.56 89 LEU A C 1
ATOM 706 O O . LEU A 1 89 ? -23.918 8.001 44.166 1.00 93.56 89 LEU A O 1
ATOM 710 N N . GLN A 1 90 ? -22.388 8.939 45.493 1.00 93.75 90 GLN A N 1
ATOM 711 C CA . GLN A 1 90 ? -22.075 7.702 46.223 1.00 93.75 90 GLN A CA 1
ATOM 712 C C . GLN A 1 90 ? -23.293 7.116 46.956 1.00 93.75 90 GLN A C 1
ATOM 714 O O . GLN A 1 90 ? -23.426 5.892 47.035 1.00 93.75 90 GLN A O 1
ATOM 719 N N . ALA A 1 91 ? -24.208 7.967 47.434 1.00 91.69 91 ALA A N 1
ATOM 720 C CA . ALA A 1 91 ? -25.464 7.531 48.047 1.00 91.69 91 ALA A CA 1
ATOM 721 C C . ALA A 1 91 ? -26.407 6.833 47.048 1.00 91.69 91 ALA A C 1
ATOM 723 O O . ALA A 1 91 ? -27.294 6.097 47.469 1.00 91.69 91 ALA A O 1
ATOM 724 N N . LEU A 1 92 ? -26.195 7.018 45.739 1.00 92.88 92 LEU A N 1
ATOM 725 C CA . LEU A 1 92 ? -26.945 6.346 44.677 1.00 92.88 92 LEU A CA 1
ATOM 726 C C . LEU A 1 92 ? -26.412 4.948 44.343 1.00 92.88 92 LEU A C 1
ATOM 728 O O . LEU A 1 92 ? -26.970 4.304 43.460 1.00 92.88 92 LEU A O 1
ATOM 732 N N . SER A 1 93 ? -25.342 4.465 44.980 1.00 93.25 93 SER A N 1
ATOM 733 C CA . SER A 1 93 ? -24.863 3.092 44.755 1.00 93.25 93 SER A CA 1
ATOM 734 C C . SER A 1 93 ? -25.873 2.059 45.257 1.00 93.25 93 SER A C 1
ATOM 736 O O . SER A 1 93 ? -26.539 2.272 46.271 1.00 93.25 93 SER A O 1
ATOM 738 N N . SER A 1 94 ? -25.978 0.923 44.562 1.00 90.06 94 SER A N 1
ATOM 739 C CA . SER A 1 94 ? -26.952 -0.127 44.895 1.00 90.06 94 SER A CA 1
ATOM 740 C C . SER A 1 94 ? -26.808 -0.611 46.344 1.00 90.06 94 SER A C 1
ATOM 742 O O . SER A 1 94 ? -27.802 -0.840 47.034 1.00 90.06 94 SER A O 1
ATOM 744 N N . GLU A 1 95 ? -25.573 -0.705 46.843 1.00 89.12 95 GLU A N 1
ATOM 745 C CA . GLU A 1 95 ? -25.282 -1.093 48.227 1.00 89.12 95 GLU A CA 1
ATOM 746 C C . GLU A 1 95 ? -25.787 -0.060 49.240 1.00 89.12 95 GLU A C 1
ATOM 748 O O . GLU A 1 95 ? -26.434 -0.425 50.222 1.00 89.12 95 GLU A O 1
ATOM 753 N N . GLN A 1 96 ? -25.534 1.231 48.994 1.00 87.94 96 GLN A N 1
ATOM 754 C CA . GLN A 1 96 ? -25.967 2.305 49.891 1.00 87.94 96 GLN A CA 1
ATOM 755 C C . 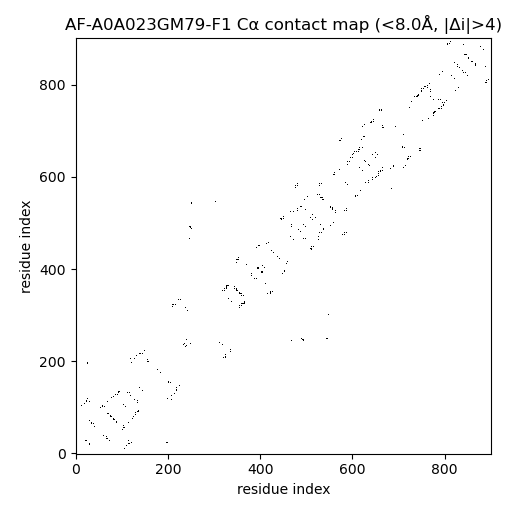GLN A 1 96 ? -27.491 2.438 49.894 1.00 87.94 96 GLN A C 1
ATOM 757 O O . GLN A 1 96 ? -28.085 2.519 50.969 1.00 87.94 96 GLN A O 1
ATOM 762 N N . LEU A 1 97 ? -28.132 2.356 48.725 1.00 88.44 97 LEU A N 1
ATOM 763 C CA . LEU A 1 97 ? -29.592 2.360 48.607 1.00 88.44 97 LEU A CA 1
ATOM 764 C C . LEU A 1 97 ? -30.221 1.164 49.337 1.00 88.44 97 LEU A C 1
ATOM 766 O O . LEU A 1 97 ? -31.164 1.340 50.107 1.00 88.44 97 LEU A O 1
ATOM 770 N N . SER A 1 98 ? -29.648 -0.033 49.179 1.00 86.38 98 SER A N 1
ATOM 771 C CA . SER A 1 98 ? -30.103 -1.230 49.897 1.00 86.38 98 SER A CA 1
ATOM 772 C C . SER A 1 98 ? -29.939 -1.077 51.413 1.00 86.38 98 SER A C 1
ATOM 774 O O . SER A 1 98 ? -30.844 -1.412 52.173 1.00 86.38 98 SER A O 1
ATOM 776 N N . SER A 1 99 ? -28.810 -0.520 51.870 1.00 84.75 99 SER A N 1
ATOM 777 C CA . SER A 1 99 ? -28.544 -0.279 53.297 1.00 84.75 99 SER A CA 1
ATOM 778 C C . SER A 1 99 ? -29.463 0.778 53.921 1.00 84.75 99 SER A C 1
ATOM 780 O O . SER A 1 99 ? -29.745 0.721 55.117 1.00 84.75 99 SER A O 1
ATOM 782 N N . ALA A 1 100 ? -29.955 1.714 53.106 1.00 82.06 100 ALA A N 1
ATOM 783 C CA . ALA A 1 100 ? -30.921 2.737 53.490 1.00 82.06 100 ALA A CA 1
ATOM 784 C C . ALA A 1 100 ? -32.382 2.246 53.417 1.00 82.06 100 ALA A C 1
ATOM 786 O O . ALA A 1 100 ? -33.300 3.036 53.642 1.00 82.06 100 ALA A O 1
ATOM 787 N N . GLY A 1 101 ? -32.604 0.965 53.091 1.00 80.75 101 GLY A N 1
ATOM 788 C CA . GLY A 1 101 ? -33.935 0.366 52.994 1.00 80.75 101 GLY A CA 1
ATOM 789 C C . GLY A 1 101 ? -34.759 0.894 51.818 1.00 80.75 101 GLY A C 1
ATOM 790 O O . GLY A 1 101 ? -35.984 0.928 51.907 1.00 80.75 101 GLY A O 1
ATOM 791 N N . VAL A 1 102 ? -34.103 1.343 50.743 1.00 83.75 102 VAL A N 1
ATOM 792 C CA . VAL A 1 102 ? -34.753 1.876 49.538 1.00 83.75 102 VAL A CA 1
ATOM 793 C C . VAL A 1 102 ? -35.216 0.714 48.655 1.00 83.75 102 VAL A C 1
ATOM 795 O O . VAL A 1 102 ? -34.418 -0.133 48.260 1.00 83.75 102 VAL A O 1
ATOM 798 N N . SER A 1 103 ? -36.500 0.701 48.291 1.00 86.38 103 SER A N 1
ATOM 799 C CA . SER A 1 103 ? -37.082 -0.265 47.351 1.00 86.38 103 SER A CA 1
ATOM 800 C C . SER A 1 103 ? -37.732 0.484 46.196 1.00 86.38 103 SER A C 1
ATOM 802 O O . SER A 1 103 ? -38.773 1.101 46.377 1.00 86.38 103 SER A O 1
ATOM 804 N N . LEU A 1 104 ? -37.103 0.492 45.018 1.00 83.88 104 LEU A N 1
ATOM 805 C CA . LEU A 1 104 ? -37.520 1.375 43.921 1.00 83.88 104 LEU A CA 1
ATOM 806 C C . LEU A 1 104 ? -38.600 0.801 42.998 1.00 83.88 104 LEU A C 1
ATOM 808 O O . LEU A 1 104 ? -39.253 1.588 42.324 1.00 83.88 104 LEU A O 1
ATOM 812 N N . GLY A 1 105 ? -38.789 -0.522 42.934 1.00 86.44 105 GLY A N 1
ATOM 813 C CA . GLY A 1 105 ? -39.794 -1.154 42.067 1.00 86.44 105 GLY A CA 1
ATOM 814 C C . GLY A 1 105 ? -39.812 -0.585 40.642 1.00 86.44 105 GLY A C 1
ATOM 815 O O . GLY A 1 105 ? -38.832 -0.714 39.906 1.00 86.44 105 GLY A O 1
ATOM 816 N N . ALA A 1 106 ? -40.902 0.091 40.265 1.00 84.75 106 ALA A N 1
ATOM 817 C CA . ALA A 1 106 ? -41.054 0.730 38.949 1.00 84.75 106 ALA A CA 1
ATOM 818 C C . ALA A 1 106 ? -40.000 1.816 38.622 1.00 84.75 106 ALA A C 1
ATOM 820 O O . ALA A 1 106 ? -39.795 2.129 37.454 1.00 84.75 106 ALA A O 1
ATOM 821 N N . TYR A 1 107 ? -39.319 2.370 39.627 1.00 89.81 107 TYR A N 1
ATOM 822 C CA . TYR A 1 107 ? -38.332 3.451 39.508 1.00 89.81 107 TYR A CA 1
ATOM 823 C C . TYR A 1 107 ? -36.879 2.956 39.569 1.00 89.81 107 TYR A C 1
ATOM 825 O O . TYR A 1 107 ? -35.955 3.759 39.718 1.00 89.81 107 TYR A O 1
ATOM 833 N N . ALA A 1 108 ? -36.650 1.639 39.488 1.00 89.00 108 ALA A N 1
ATOM 834 C CA . ALA A 1 108 ? -35.334 1.028 39.697 1.00 89.00 108 ALA A CA 1
ATOM 835 C C . ALA A 1 108 ? -34.228 1.602 38.794 1.00 89.00 108 ALA A C 1
ATOM 837 O O . ALA A 1 108 ? -33.075 1.666 39.211 1.00 89.00 108 ALA A O 1
ATOM 838 N N . MET A 1 109 ? -34.568 2.059 37.584 1.00 92.62 109 MET A N 1
ATOM 839 C CA . MET A 1 109 ? -33.602 2.611 36.625 1.00 92.62 109 MET A CA 1
ATOM 840 C C . MET A 1 109 ? -33.357 4.120 36.779 1.00 92.62 109 MET A C 1
ATOM 842 O O . MET A 1 109 ? -32.503 4.666 36.084 1.00 92.62 109 MET A O 1
ATOM 846 N N . ALA A 1 110 ? -34.031 4.820 37.700 1.00 93.25 110 ALA A N 1
ATOM 847 C CA . ALA A 1 110 ? -33.818 6.256 37.906 1.00 93.25 110 ALA A CA 1
ATOM 848 C C . ALA A 1 110 ? -32.359 6.624 38.258 1.00 93.25 110 ALA A C 1
ATOM 850 O O . ALA A 1 110 ? -31.825 7.536 37.618 1.00 93.25 110 ALA A O 1
ATOM 851 N N . PRO A 1 111 ? -31.671 5.921 39.189 1.00 94.25 111 PRO A N 1
ATOM 852 C CA . PRO A 1 111 ? -30.249 6.157 39.444 1.00 94.25 111 PRO A CA 1
ATOM 853 C C . PRO A 1 111 ? -29.391 5.899 38.202 1.00 94.25 111 PRO A C 1
ATOM 855 O O . PRO A 1 111 ? -28.484 6.672 37.906 1.00 94.25 111 PRO A O 1
ATOM 858 N N . VAL A 1 112 ? -29.707 4.842 37.444 1.00 94.81 112 VAL A N 1
ATOM 859 C CA . VAL A 1 112 ? -28.973 4.440 36.236 1.00 94.81 112 VAL A CA 1
ATOM 860 C C . VAL A 1 112 ? -29.056 5.530 35.169 1.00 94.81 112 VAL A C 1
ATOM 862 O O . VAL A 1 112 ? -28.017 6.000 34.710 1.00 94.81 112 VAL A O 1
ATOM 865 N N . TYR A 1 113 ? -30.257 6.004 34.820 1.00 95.50 113 TYR A N 1
ATOM 866 C CA . TYR A 1 113 ? -30.420 7.081 33.838 1.00 95.50 113 TYR A CA 1
ATOM 867 C C . TYR A 1 113 ? -29.690 8.363 34.256 1.00 95.50 113 TYR A C 1
ATOM 869 O O . TYR A 1 113 ? -29.014 8.982 33.435 1.00 95.50 113 TYR A O 1
ATOM 877 N N . TYR A 1 114 ? -29.761 8.738 35.536 1.00 95.81 114 TYR A N 1
ATOM 878 C CA . TYR A 1 114 ? -29.070 9.926 36.036 1.00 95.81 114 TYR A CA 1
ATOM 879 C C . TYR A 1 114 ? -27.535 9.799 35.973 1.00 95.81 114 TYR A C 1
ATOM 881 O O . TYR A 1 114 ? -26.843 10.750 35.592 1.00 95.81 114 TYR A O 1
ATOM 889 N N . LEU A 1 115 ? -26.985 8.620 36.281 1.00 95.75 115 LEU A N 1
ATOM 890 C CA . LEU A 1 115 ? -25.551 8.334 36.150 1.00 95.75 115 LEU A CA 1
ATOM 891 C C . LEU A 1 115 ? -25.102 8.343 34.682 1.00 95.75 115 LEU A C 1
ATOM 893 O O . LEU A 1 115 ? -24.057 8.915 34.373 1.00 95.75 115 LEU A O 1
ATOM 897 N N . LEU A 1 116 ? -25.908 7.799 33.763 1.00 95.12 116 LEU A N 1
ATOM 898 C CA . LEU A 1 116 ? -25.649 7.867 32.318 1.00 95.12 116 LEU A CA 1
ATOM 899 C C . LEU A 1 116 ? -25.610 9.317 31.811 1.00 95.12 116 LEU A C 1
ATOM 901 O O . LEU A 1 116 ? -24.746 9.652 31.001 1.00 95.12 116 LEU A O 1
ATOM 905 N N . GLY A 1 117 ? -26.494 10.182 32.318 1.00 92.50 117 GLY A N 1
ATOM 906 C CA . GLY A 1 117 ? -26.462 11.624 32.055 1.00 92.50 117 GLY A CA 1
ATOM 907 C C . GLY A 1 117 ? -25.244 12.319 32.671 1.00 92.50 117 GLY A C 1
ATOM 908 O O . GLY A 1 117 ? -24.669 13.218 32.069 1.00 92.50 117 GLY A O 1
ATOM 909 N N . THR A 1 118 ? -24.798 11.870 33.847 1.00 92.06 118 THR A N 1
ATOM 910 C CA . THR A 1 118 ? -23.597 12.402 34.514 1.00 92.06 118 THR A CA 1
ATOM 911 C C . THR A 1 118 ? -22.317 12.076 33.737 1.00 92.06 118 THR A C 1
ATOM 913 O O . THR A 1 118 ? -21.412 12.903 33.690 1.00 92.06 118 THR A O 1
ATOM 916 N N . LEU A 1 119 ? -22.243 10.914 33.081 1.00 93.12 119 LEU A N 1
ATOM 917 C CA . LEU A 1 119 ? -21.101 10.532 32.238 1.00 93.12 119 LEU A CA 1
ATOM 918 C C . LEU A 1 119 ? -20.998 11.345 30.933 1.00 93.12 119 LEU A C 1
ATOM 920 O O . LEU A 1 119 ? -19.901 11.478 30.398 1.00 93.12 119 LEU A O 1
ATOM 924 N N . LEU A 1 120 ? -22.100 11.939 30.457 1.00 89.50 120 LEU A N 1
ATOM 925 C CA . LEU A 1 120 ? -22.099 12.852 29.303 1.00 89.50 120 LEU A CA 1
ATOM 926 C C . LEU A 1 120 ? -21.500 14.228 29.630 1.00 89.50 120 LEU A C 1
ATOM 928 O O . LEU A 1 120 ? -21.141 14.977 28.722 1.00 89.50 120 LEU A O 1
ATOM 932 N N . VAL A 1 121 ? -21.387 14.569 30.915 1.00 86.75 121 VAL A N 1
ATOM 933 C CA . VAL A 1 121 ? -20.779 15.821 31.362 1.00 86.75 121 VAL A CA 1
ATOM 934 C C . VAL A 1 121 ? -19.260 15.722 31.223 1.00 86.75 121 VAL A C 1
ATOM 936 O O . VAL A 1 121 ? -18.628 14.806 31.756 1.00 86.75 121 VAL A O 1
ATOM 939 N N . ASN A 1 122 ? -18.648 16.704 30.559 1.00 85.50 122 ASN A N 1
ATOM 940 C CA . ASN A 1 122 ? -17.198 16.774 30.359 1.00 85.50 122 ASN A CA 1
ATOM 941 C C . ASN A 1 122 ? -16.444 17.203 31.635 1.00 85.50 122 ASN A C 1
ATOM 943 O O . ASN A 1 122 ? -15.829 18.265 31.688 1.00 85.50 122 ASN A O 1
ATOM 947 N N . PHE A 1 123 ? -16.479 16.369 32.680 1.00 89.38 123 PHE A N 1
ATOM 948 C CA . PHE A 1 123 ? -15.794 16.619 33.950 1.00 89.38 123 PHE A CA 1
ATOM 949 C C . PHE A 1 123 ? -15.088 15.361 34.481 1.00 89.38 123 PHE A C 1
ATOM 951 O O . PHE A 1 123 ? -15.679 14.519 35.160 1.00 89.38 123 PHE A O 1
ATOM 958 N N . GLN A 1 124 ? -13.787 15.258 34.193 1.00 88.75 124 GLN A N 1
ATOM 959 C CA . GLN A 1 124 ? -12.985 14.037 34.364 1.00 88.75 124 GLN A CA 1
ATOM 960 C C . GLN A 1 124 ? -13.012 13.441 35.779 1.00 88.75 124 GLN A C 1
ATOM 962 O O . GLN A 1 124 ? -13.041 12.222 35.937 1.00 88.75 124 GLN A O 1
ATOM 967 N N . LEU A 1 125 ? -13.050 14.289 36.814 1.00 90.94 125 LEU A N 1
ATOM 968 C CA . LEU A 1 125 ? -13.031 13.860 38.219 1.00 90.94 125 LEU A CA 1
ATOM 969 C C . LEU A 1 125 ? -14.282 13.069 38.637 1.00 90.94 125 LEU A C 1
ATOM 971 O O . LEU A 1 125 ? -14.251 12.387 39.659 1.00 90.94 125 LEU A O 1
ATOM 975 N N . LEU A 1 126 ? -15.381 13.167 37.880 1.00 90.81 126 LEU A N 1
ATOM 976 C CA . LEU A 1 126 ? -16.620 12.437 38.158 1.00 90.81 126 LEU A CA 1
ATOM 977 C C . LEU A 1 126 ? -16.747 11.139 37.362 1.00 90.81 126 LEU A C 1
ATOM 979 O O . LEU A 1 126 ? -17.552 10.294 37.742 1.00 90.81 126 LEU A O 1
ATOM 983 N N . TRP A 1 127 ? -15.962 10.950 36.299 1.00 93.88 127 TRP A N 1
ATOM 984 C CA . TRP A 1 127 ? -16.125 9.811 35.398 1.00 93.88 127 TRP A CA 1
ATOM 985 C C . TRP A 1 127 ? -15.880 8.473 36.092 1.00 93.88 127 TRP A C 1
ATOM 987 O O . TRP A 1 127 ? -16.794 7.656 36.144 1.00 93.88 127 TRP A O 1
ATOM 997 N N . GLN A 1 128 ? -14.696 8.259 36.674 1.00 94.06 128 GLN A N 1
ATOM 998 C CA . GLN A 1 128 ? -14.380 6.985 37.328 1.00 94.06 128 GLN A CA 1
ATOM 999 C C . GLN A 1 128 ? -15.345 6.663 38.487 1.00 94.06 128 GLN A C 1
ATOM 1001 O O . GLN A 1 128 ? -15.910 5.568 38.482 1.00 94.06 128 GLN A O 1
ATOM 1006 N N . PRO A 1 129 ? -15.634 7.587 39.426 1.00 94.31 129 PRO A N 1
ATOM 1007 C CA . PRO A 1 129 ? -16.599 7.290 40.478 1.00 94.31 129 PRO A CA 1
ATOM 1008 C C . PRO A 1 129 ? -18.011 7.009 39.948 1.00 94.31 129 PRO A C 1
ATOM 1010 O O . PRO A 1 129 ? -18.685 6.114 40.448 1.00 94.31 129 PRO A O 1
ATOM 1013 N N . ALA A 1 130 ? -18.472 7.733 38.921 1.00 94.56 130 ALA A N 1
ATOM 1014 C CA . ALA A 1 130 ? -19.779 7.471 38.319 1.00 94.56 130 ALA A CA 1
ATOM 1015 C C . ALA A 1 130 ? -19.837 6.094 37.638 1.00 94.56 130 ALA A C 1
ATOM 1017 O O . ALA A 1 130 ? -20.872 5.437 37.712 1.00 94.56 130 ALA A O 1
ATOM 1018 N N . GLN A 1 131 ? -18.741 5.629 37.026 1.00 95.44 131 GLN A N 1
ATOM 1019 C CA . GLN A 1 131 ? -18.641 4.277 36.464 1.00 95.44 131 GLN A CA 1
ATOM 1020 C C . GLN A 1 131 ? -18.721 3.197 37.551 1.00 95.44 131 GLN A C 1
ATOM 1022 O O . GLN A 1 131 ? -19.445 2.224 37.367 1.00 95.44 131 GLN A O 1
ATOM 1027 N N . GLU A 1 132 ? -18.039 3.390 38.684 1.00 95.00 132 GLU A N 1
ATOM 1028 C CA . GLU A 1 132 ? -18.083 2.475 39.839 1.00 95.00 132 GLU A CA 1
ATOM 1029 C C . GLU A 1 132 ? -19.493 2.384 40.435 1.00 95.00 132 GLU A C 1
ATOM 1031 O O . GLU A 1 132 ? -20.013 1.295 40.691 1.00 95.00 132 GLU A O 1
ATOM 1036 N N . ILE A 1 133 ? -20.167 3.528 40.583 1.00 95.12 133 ILE A N 1
ATOM 1037 C CA . ILE A 1 133 ? -21.551 3.569 41.062 1.00 95.12 133 ILE A CA 1
ATOM 1038 C C . ILE A 1 133 ? -22.485 2.908 40.039 1.00 95.12 133 ILE A C 1
ATOM 1040 O O . ILE A 1 133 ? -23.332 2.105 40.425 1.00 95.12 133 ILE A O 1
ATOM 1044 N N . LEU A 1 134 ? -22.321 3.186 38.743 1.00 95.19 134 LEU A N 1
ATOM 1045 C CA . LEU A 1 134 ? -23.103 2.557 37.675 1.00 95.19 134 LEU A CA 1
ATOM 1046 C C . LEU A 1 134 ? -22.922 1.031 37.674 1.00 95.19 134 LEU A C 1
ATOM 1048 O O . LEU A 1 134 ? -23.903 0.303 37.546 1.00 95.19 134 LEU A O 1
ATOM 1052 N N . ALA A 1 135 ? -21.695 0.548 37.881 1.00 94.25 135 ALA A N 1
ATOM 1053 C CA . ALA A 1 135 ? -21.378 -0.874 37.963 1.00 94.25 135 ALA A CA 1
ATOM 1054 C C . ALA A 1 135 ? -22.057 -1.569 39.152 1.00 94.25 135 ALA A C 1
ATOM 1056 O O . ALA A 1 135 ? -22.443 -2.730 39.032 1.00 94.25 135 ALA A O 1
ATOM 1057 N N . SER A 1 136 ? -22.277 -0.863 40.268 1.00 93.88 136 SER A N 1
ATOM 1058 C CA . SER A 1 136 ? -22.999 -1.421 41.423 1.00 93.88 136 SER A CA 1
ATOM 1059 C C . SER A 1 136 ? -24.455 -1.803 41.110 1.00 93.88 136 SER A C 1
ATOM 1061 O O . SER A 1 136 ? -25.013 -2.668 41.780 1.00 93.88 136 SER A O 1
ATOM 1063 N N . HIS A 1 137 ? -25.056 -1.203 40.074 1.00 92.19 137 HIS A N 1
ATOM 1064 C CA . HIS A 1 137 ? -26.411 -1.513 39.593 1.00 92.19 137 HIS A CA 1
ATOM 1065 C C . HIS A 1 137 ? -26.448 -2.623 38.540 1.00 92.19 137 HIS A C 1
ATOM 1067 O O . HIS A 1 137 ? -27.527 -2.986 38.074 1.00 92.19 137 HIS A O 1
ATOM 1073 N N . ALA A 1 138 ? -25.294 -3.161 38.135 1.00 91.06 138 ALA A N 1
ATOM 1074 C CA . ALA A 1 138 ? -25.212 -4.169 37.088 1.00 91.06 138 ALA A CA 1
ATOM 1075 C C . ALA A 1 138 ? -25.704 -5.537 37.590 1.00 91.06 138 ALA A C 1
ATOM 1077 O O . ALA A 1 138 ? -24.935 -6.409 37.998 1.00 91.06 138 ALA A O 1
ATOM 1078 N N . THR A 1 139 ? -27.018 -5.734 37.543 1.00 83.50 139 THR A N 1
ATOM 1079 C CA . THR A 1 139 ? -27.695 -6.974 37.919 1.00 83.50 139 THR A CA 1
ATOM 1080 C C . THR A 1 139 ? -27.925 -7.887 36.711 1.00 83.50 139 THR A C 1
ATOM 1082 O O . THR A 1 139 ? -27.814 -7.510 35.543 1.00 83.50 139 THR A O 1
ATOM 1085 N N . THR A 1 140 ? -28.240 -9.156 36.989 1.00 73.69 140 THR A N 1
ATOM 1086 C CA . THR A 1 140 ? -28.477 -10.176 35.947 1.00 73.69 140 THR A CA 1
ATOM 1087 C C . THR A 1 140 ? -29.943 -10.277 35.512 1.00 73.69 140 THR A C 1
ATOM 1089 O O . THR A 1 140 ? -30.248 -11.011 34.572 1.00 73.69 140 THR A O 1
ATOM 1092 N N . ASP A 1 141 ? -30.827 -9.507 36.155 1.00 74.00 141 ASP A N 1
ATOM 1093 C CA . ASP A 1 141 ? -32.274 -9.430 35.893 1.00 74.00 141 ASP A CA 1
ATOM 1094 C C . ASP A 1 141 ? -32.619 -8.879 34.496 1.00 74.00 141 ASP A C 1
ATOM 1096 O O . ASP A 1 141 ? -33.708 -9.115 33.979 1.00 74.00 141 ASP A O 1
ATOM 1100 N N . GLY A 1 142 ? -31.661 -8.214 33.846 1.00 81.12 142 GLY A N 1
ATOM 1101 C CA . GLY A 1 142 ? -31.755 -7.715 32.482 1.00 81.12 142 GLY A CA 1
ATOM 1102 C C . GLY A 1 142 ? -32.209 -6.264 32.349 1.00 81.12 142 GLY A C 1
ATOM 1103 O O . GLY A 1 142 ? -31.887 -5.681 31.320 1.00 81.12 142 GLY A O 1
ATOM 1104 N N . ALA A 1 143 ? -32.862 -5.664 33.351 1.00 89.19 143 ALA A N 1
ATOM 1105 C CA . ALA A 1 143 ? -33.402 -4.300 33.251 1.00 89.19 143 ALA A CA 1
ATOM 1106 C C . ALA A 1 143 ? -32.291 -3.243 33.136 1.00 89.19 143 ALA A C 1
ATOM 1108 O O . ALA A 1 143 ? -32.361 -2.330 32.308 1.00 89.19 143 ALA A O 1
ATOM 1109 N N . PHE A 1 144 ? -31.215 -3.416 33.911 1.00 93.25 144 PHE A N 1
ATOM 1110 C CA . PHE A 1 144 ? -30.011 -2.594 33.793 1.00 93.25 144 PHE A CA 1
ATOM 1111 C C . PHE A 1 144 ? -29.417 -2.673 32.380 1.00 93.25 144 PHE A C 1
ATOM 1113 O O . PHE A 1 144 ? -29.148 -1.654 31.743 1.00 93.25 144 PHE A O 1
ATOM 1120 N N . TRP A 1 145 ? -29.246 -3.895 31.864 1.00 93.94 145 TRP A N 1
ATOM 1121 C CA . TRP A 1 145 ? -28.607 -4.108 30.569 1.00 93.94 145 TRP A CA 1
ATOM 1122 C C . TRP A 1 145 ? -29.458 -3.589 29.408 1.00 93.94 145 TRP A C 1
ATOM 1124 O O . TRP A 1 145 ? -28.912 -2.960 28.509 1.00 93.94 145 TRP A O 1
ATOM 1134 N N . SER A 1 146 ? -30.781 -3.788 29.429 1.00 93.38 146 SER A N 1
ATOM 1135 C CA . SER A 1 146 ? -31.668 -3.228 28.401 1.00 93.38 146 SER A CA 1
ATOM 1136 C C . SER A 1 146 ? -31.600 -1.703 28.373 1.00 93.38 146 SER A C 1
ATOM 1138 O O . SER A 1 146 ? -31.474 -1.122 27.301 1.00 93.38 146 SER A O 1
ATOM 1140 N N . THR A 1 147 ? -31.574 -1.063 29.546 1.00 93.62 147 THR A N 1
ATOM 1141 C CA . THR A 1 147 ? -31.436 0.397 29.665 1.00 93.62 147 THR A CA 1
ATOM 1142 C C . THR A 1 147 ? -30.105 0.885 29.087 1.00 93.62 147 THR A C 1
ATOM 1144 O O . THR A 1 147 ? -30.059 1.864 28.341 1.00 93.62 147 THR A O 1
ATOM 1147 N N . LEU A 1 148 ? -29.011 0.175 29.382 1.00 94.00 148 LEU A N 1
ATOM 1148 C CA . LEU A 1 148 ? -27.689 0.485 28.841 1.00 94.00 148 LEU A CA 1
ATOM 1149 C C . LEU A 1 148 ? -27.630 0.300 27.315 1.00 94.00 148 LEU A C 1
ATOM 1151 O O . LEU A 1 148 ? -27.052 1.141 26.631 1.00 94.00 148 LEU A O 1
ATOM 1155 N N . VAL A 1 149 ? -28.225 -0.771 26.779 1.00 94.56 149 VAL A N 1
ATOM 1156 C CA . VAL A 1 149 ? -28.281 -1.053 25.333 1.00 94.56 149 VAL A CA 1
ATOM 1157 C C . VAL A 1 149 ? -29.095 0.005 24.593 1.00 94.56 149 VAL A C 1
ATOM 1159 O O . VAL A 1 149 ? -28.648 0.480 23.548 1.00 94.56 149 VAL A O 1
ATOM 1162 N N . ASP A 1 150 ? -30.244 0.415 25.128 1.00 94.38 150 ASP A N 1
ATOM 1163 C CA . ASP A 1 150 ? -31.065 1.477 24.539 1.00 94.38 150 ASP A CA 1
ATOM 1164 C C . ASP A 1 150 ? -30.295 2.807 24.498 1.00 94.38 150 ASP A C 1
ATOM 1166 O O . ASP A 1 150 ? -30.262 3.485 23.466 1.00 94.38 150 ASP A O 1
ATOM 1170 N N . HIS A 1 151 ? -29.596 3.149 25.589 1.00 94.56 151 HIS A N 1
ATOM 1171 C CA . HIS A 1 151 ? -28.757 4.350 25.645 1.00 94.56 151 HIS A CA 1
ATOM 1172 C C . HIS A 1 151 ? -27.576 4.277 24.674 1.00 94.56 151 HIS A C 1
ATOM 1174 O O . HIS A 1 151 ? -27.352 5.213 23.909 1.00 94.56 151 HIS A O 1
ATOM 1180 N N . LEU A 1 152 ? -26.845 3.156 24.645 1.00 94.81 152 LEU A N 1
ATOM 1181 C CA . LEU A 1 152 ? -25.748 2.926 23.699 1.00 94.81 152 LEU A CA 1
ATOM 1182 C C . LEU A 1 152 ? -26.230 3.020 22.252 1.00 94.81 152 LEU A C 1
ATOM 1184 O O . LEU A 1 152 ? -25.564 3.648 21.436 1.00 94.81 152 LEU A O 1
ATOM 1188 N N . THR A 1 153 ? -27.397 2.461 21.931 1.00 95.50 153 THR A N 1
ATOM 1189 C CA . THR A 1 153 ? -27.982 2.557 20.587 1.00 95.50 153 THR A CA 1
ATOM 1190 C C . THR A 1 153 ? -28.173 4.017 20.189 1.00 95.50 153 THR A C 1
ATOM 1192 O O . THR A 1 153 ? -27.678 4.418 19.139 1.00 95.50 153 THR A O 1
ATOM 1195 N N . SER A 1 154 ? -28.759 4.835 21.072 1.00 93.19 154 SER A N 1
ATOM 1196 C CA . SER A 1 154 ? -28.911 6.275 20.833 1.00 93.19 154 SER A CA 1
ATOM 1197 C C . SER A 1 154 ? -27.569 6.999 20.670 1.00 93.19 154 SER A C 1
ATOM 1199 O O . SER A 1 154 ? -27.448 7.882 19.823 1.00 93.19 154 SER A O 1
ATOM 1201 N N . VAL A 1 155 ? -26.545 6.630 21.446 1.00 92.62 155 VAL A N 1
ATOM 1202 C CA . VAL A 1 155 ? -25.195 7.206 21.329 1.00 92.62 155 VAL A CA 1
ATOM 1203 C C . VAL A 1 155 ? -24.578 6.882 19.967 1.00 92.62 155 VAL A C 1
ATOM 1205 O O . VAL A 1 155 ? -24.064 7.783 19.310 1.00 92.62 155 VAL A O 1
ATOM 1208 N N . TYR A 1 156 ? -24.662 5.628 19.514 1.00 92.69 156 TYR A N 1
ATOM 1209 C CA . TYR A 1 156 ? -24.175 5.227 18.190 1.00 92.69 156 TYR A CA 1
ATOM 1210 C C . TYR A 1 156 ? -24.938 5.930 17.067 1.00 92.69 156 TYR A C 1
ATOM 1212 O O . TYR A 1 156 ? -24.308 6.433 16.143 1.00 92.69 156 TYR A O 1
ATOM 1220 N N . ASP A 1 157 ? -26.268 6.014 17.160 1.00 91.19 157 ASP A N 1
ATOM 1221 C CA . ASP A 1 157 ? -27.088 6.715 16.167 1.00 91.19 157 ASP A CA 1
ATOM 1222 C C . ASP A 1 157 ? -26.638 8.178 16.026 1.00 91.19 157 ASP A C 1
ATOM 1224 O O . ASP A 1 157 ? -26.416 8.647 14.915 1.00 91.19 157 ASP A O 1
ATOM 1228 N N . LYS A 1 158 ? -26.402 8.875 17.146 1.00 89.38 158 LYS A N 1
ATOM 1229 C CA . LYS A 1 158 ? -25.941 10.273 17.146 1.00 89.38 158 LYS A CA 1
ATOM 1230 C C . LYS A 1 158 ? -24.534 10.453 16.576 1.00 89.38 158 LYS A C 1
ATOM 1232 O O . LYS A 1 158 ? -24.292 11.455 15.908 1.00 89.38 158 LYS A O 1
ATOM 1237 N N . ILE A 1 159 ? -23.621 9.510 16.831 1.00 87.62 159 ILE A N 1
ATOM 1238 C CA . ILE A 1 159 ? -22.274 9.511 16.232 1.00 87.62 159 ILE A CA 1
ATOM 1239 C C . ILE A 1 159 ? -22.376 9.318 14.714 1.00 87.62 159 ILE A C 1
ATOM 1241 O O . ILE A 1 159 ? -21.710 10.022 13.963 1.00 87.62 159 ILE A O 1
ATOM 1245 N N . GLU A 1 160 ? -23.226 8.395 14.261 1.00 85.00 160 GLU A N 1
ATOM 1246 C CA . GLU A 1 160 ? -23.406 8.075 12.840 1.00 85.00 160 GLU A CA 1
ATOM 1247 C C . GLU A 1 160 ? -24.099 9.194 12.050 1.00 85.00 160 GLU A C 1
ATOM 1249 O O . GLU A 1 160 ? -23.820 9.364 10.866 1.00 85.00 160 GLU A O 1
ATOM 1254 N N . THR A 1 161 ? -24.991 9.961 12.682 1.00 80.88 161 THR A N 1
ATOM 1255 C CA . THR A 1 161 ? -25.705 11.078 12.039 1.00 80.88 161 THR A CA 1
ATOM 1256 C C . THR A 1 161 ? -24.977 12.418 12.131 1.00 80.88 161 THR A C 1
ATOM 1258 O O . THR A 1 161 ? -25.468 13.405 11.584 1.00 80.88 161 THR A O 1
ATOM 1261 N N . ALA A 1 162 ? -23.850 12.496 12.848 1.00 69.81 162 ALA A N 1
ATOM 1262 C CA . ALA A 1 162 ? -23.111 13.744 12.994 1.00 69.81 162 ALA A CA 1
ATOM 1263 C C . ALA A 1 162 ? -22.561 14.202 11.626 1.00 69.81 162 ALA A C 1
ATOM 1265 O O . ALA A 1 162 ? -21.942 13.396 10.925 1.00 69.81 162 ALA A O 1
ATOM 1266 N N . PRO A 1 163 ? -22.768 15.471 11.218 1.00 54.12 163 PRO A N 1
ATOM 1267 C CA . PRO A 1 163 ? -22.210 15.972 9.968 1.00 54.12 163 PRO A CA 1
ATOM 1268 C C . PRO A 1 163 ? -20.675 15.854 9.988 1.00 54.12 163 PRO A C 1
ATOM 1270 O O . PRO A 1 163 ? -20.064 16.042 11.047 1.00 54.12 163 PRO A O 1
ATOM 1273 N N . PRO A 1 164 ? -20.030 15.528 8.848 1.00 47.16 164 PRO A N 1
ATOM 1274 C CA . PRO A 1 164 ? -18.577 15.520 8.765 1.00 47.16 164 PRO A CA 1
ATOM 1275 C C . PRO A 1 164 ? -18.080 16.912 9.146 1.00 47.16 164 PRO A C 1
ATOM 1277 O O . PRO A 1 164 ? -18.570 17.897 8.604 1.00 47.16 164 PRO A O 1
ATOM 1280 N N . VAL A 1 165 ? -17.163 16.960 10.116 1.00 42.31 165 VAL A N 1
ATOM 1281 C CA . VAL A 1 165 ? -16.579 18.180 10.685 1.00 42.31 165 VAL A CA 1
ATOM 1282 C C . VAL A 1 165 ? -16.159 19.108 9.545 1.00 42.31 165 VAL A C 1
ATOM 1284 O O . VAL A 1 165 ? -15.119 18.895 8.924 1.00 42.31 165 VAL A O 1
ATOM 1287 N N . ALA A 1 166 ? -16.991 20.105 9.241 1.00 28.70 166 ALA A N 1
ATOM 1288 C CA . ALA A 1 166 ? -16.536 21.285 8.539 1.00 28.70 166 ALA A CA 1
ATOM 1289 C C . ALA A 1 166 ? -15.522 21.942 9.474 1.00 28.70 166 ALA A C 1
ATOM 1291 O O . ALA A 1 166 ? -15.765 22.041 10.679 1.00 28.70 166 ALA A O 1
ATOM 1292 N N . SER A 1 167 ? -14.362 22.275 8.917 1.00 29.56 167 SER A N 1
ATOM 1293 C CA . SER A 1 167 ? -13.354 23.134 9.526 1.00 29.56 167 SER A CA 1
ATOM 1294 C C . SER A 1 167 ? -14.017 24.197 10.397 1.00 29.56 167 SER A C 1
ATOM 1296 O O . SER A 1 167 ? -14.939 24.874 9.944 1.00 29.56 167 SER A O 1
ATOM 1298 N N . GLU A 1 168 ? -13.566 24.302 11.647 1.00 32.41 168 GLU A N 1
ATOM 1299 C CA . GLU A 1 168 ? -13.905 25.394 12.556 1.00 32.41 168 GLU A CA 1
ATOM 1300 C C . GLU A 1 168 ? -13.333 26.702 11.993 1.00 32.41 168 GLU A C 1
ATOM 1302 O O . GLU A 1 168 ? -12.351 27.233 12.488 1.00 32.41 168 GLU A O 1
ATOM 1307 N N . GLU A 1 169 ? -13.934 27.211 10.926 1.00 32.16 169 GLU A N 1
ATOM 1308 C CA . GLU A 1 169 ? -13.748 28.565 10.441 1.00 32.16 169 GLU A CA 1
ATOM 1309 C C . GLU A 1 169 ? -15.117 29.101 10.025 1.00 32.16 169 GLU A C 1
ATOM 1311 O O . GLU A 1 169 ? -15.820 28.495 9.220 1.00 32.16 169 GLU A O 1
ATOM 1316 N N . GLN A 1 170 ? -15.447 30.264 10.593 1.00 31.03 170 GLN A N 1
ATOM 1317 C CA . GLN A 1 170 ? -16.628 31.094 10.344 1.00 31.03 170 GLN A CA 1
ATOM 1318 C C . GLN A 1 170 ? -17.920 30.697 11.081 1.00 31.03 170 GLN A C 1
ATOM 1320 O O . GLN A 1 170 ? -18.934 30.393 10.468 1.00 31.03 170 GLN A O 1
ATOM 1325 N N . ASP A 1 171 ? -17.947 30.941 12.398 1.00 28.25 171 ASP A N 1
ATOM 1326 C CA . ASP A 1 171 ? -19.079 31.699 12.970 1.00 28.25 171 ASP A CA 1
ATOM 1327 C C . ASP A 1 171 ? -18.870 33.187 12.611 1.00 28.25 171 ASP A C 1
ATOM 1329 O O . ASP A 1 171 ? -18.555 34.045 13.436 1.00 28.25 171 ASP A O 1
ATOM 1333 N N . GLY A 1 172 ? -18.950 33.472 11.312 1.00 32.03 172 GLY A N 1
ATOM 1334 C CA . GLY A 1 172 ? -19.257 34.794 10.801 1.00 32.03 172 GLY A CA 1
ATOM 1335 C C . GLY A 1 172 ? -20.768 34.851 10.679 1.00 32.03 172 GLY A C 1
ATOM 1336 O O . GLY A 1 172 ? -21.342 34.114 9.885 1.00 32.03 172 GLY A O 1
ATOM 1337 N N . LEU A 1 173 ? -21.391 35.678 11.515 1.00 40.38 173 LEU A N 1
ATOM 1338 C CA . LEU A 1 173 ? -22.788 36.092 11.423 1.00 40.38 173 LEU A CA 1
ATOM 1339 C C . LEU A 1 173 ? -23.153 36.448 9.973 1.00 40.38 173 LEU A C 1
ATOM 1341 O O . LEU A 1 173 ? -22.948 37.584 9.566 1.00 40.38 173 LEU A O 1
ATOM 1345 N N . ASP A 1 174 ? -23.704 35.508 9.213 1.00 39.31 174 ASP A N 1
ATOM 1346 C CA . ASP A 1 174 ? -24.369 35.806 7.947 1.00 39.31 174 ASP A CA 1
ATOM 1347 C C . ASP A 1 174 ? -25.517 34.821 7.724 1.00 39.31 174 ASP A C 1
ATOM 1349 O O . ASP A 1 174 ? -25.371 33.709 7.219 1.00 39.31 174 ASP A O 1
ATOM 1353 N N . GLY A 1 175 ? -26.700 35.259 8.147 1.00 37.19 175 GLY A N 1
ATOM 1354 C CA . GLY A 1 175 ? -27.940 34.509 8.025 1.00 37.19 175 GLY A CA 1
ATOM 1355 C C . GLY A 1 175 ? -29.143 35.364 8.388 1.00 37.19 175 GLY A C 1
ATOM 1356 O O . GLY A 1 175 ? -29.836 35.043 9.340 1.00 37.19 175 GLY A O 1
ATOM 1357 N N . LEU A 1 176 ? -29.331 36.470 7.656 1.00 45.38 176 LEU A N 1
ATOM 1358 C CA . LEU A 1 176 ? -30.555 37.278 7.522 1.00 45.38 176 LEU A CA 1
ATOM 1359 C C . LEU A 1 176 ? -31.712 36.882 8.465 1.00 45.38 176 LEU A C 1
ATOM 1361 O O . LEU A 1 176 ? -32.665 36.214 8.054 1.00 45.38 176 LEU A O 1
ATOM 1365 N N . SER A 1 177 ? -31.657 37.358 9.710 1.00 45.75 177 SER A N 1
ATOM 1366 C CA . SER A 1 177 ? -32.822 37.434 10.588 1.00 45.75 177 SER A CA 1
ATOM 1367 C C . SER A 1 177 ? -33.848 38.324 9.890 1.00 45.75 177 SER A C 1
ATOM 1369 O O . SER A 1 177 ? -33.537 39.450 9.498 1.00 45.75 177 SER A O 1
ATOM 1371 N N . GLY A 1 178 ? -35.059 37.809 9.673 1.00 46.00 178 GLY A N 1
ATOM 1372 C CA . GLY A 1 178 ? -36.136 38.575 9.055 1.00 46.00 178 GLY A CA 1
ATOM 1373 C C . GLY A 1 178 ? -36.314 39.916 9.768 1.00 46.00 178 GLY A C 1
ATOM 1374 O O . GLY A 1 178 ? -36.508 39.949 10.981 1.00 46.00 178 GLY A O 1
ATOM 1375 N N . ASP A 1 179 ? -36.221 41.005 9.008 1.00 49.75 179 ASP A N 1
ATOM 1376 C CA . ASP A 1 179 ? -36.279 42.388 9.484 1.00 49.75 179 ASP A CA 1
ATOM 1377 C C . ASP A 1 179 ? -37.672 42.673 10.094 1.00 49.75 179 ASP A C 1
ATOM 1379 O O . ASP A 1 179 ? -38.626 43.046 9.407 1.00 49.75 179 ASP A O 1
ATOM 1383 N N . GLY A 1 180 ? -37.847 42.362 11.385 1.00 73.38 180 GLY A N 1
ATOM 1384 C CA . GLY A 1 180 ? -39.121 42.478 12.095 1.00 73.38 180 GLY A CA 1
ATOM 1385 C C . GLY A 1 180 ? -39.111 41.917 13.522 1.00 73.38 180 GLY A C 1
ATOM 1386 O O . GLY A 1 180 ? -38.227 41.166 13.920 1.00 73.38 180 GLY A O 1
ATOM 1387 N N . LEU A 1 181 ? -40.150 42.252 14.302 1.00 66.81 181 LEU A N 1
ATOM 1388 C CA . LEU A 1 181 ? -40.345 41.808 15.697 1.00 66.81 181 LEU A CA 1
ATOM 1389 C C . LEU A 1 181 ? -40.306 40.272 15.854 1.00 66.81 181 LEU A C 1
ATOM 1391 O O . LEU A 1 181 ? -39.949 39.773 16.915 1.00 66.81 181 LEU A O 1
ATOM 1395 N N . ALA A 1 182 ? -40.671 39.539 14.797 1.00 68.62 182 ALA A N 1
ATOM 1396 C CA . ALA A 1 182 ? -40.581 38.084 14.741 1.00 68.62 182 ALA A CA 1
ATOM 1397 C C . ALA A 1 182 ? -39.124 37.599 14.743 1.00 68.62 182 ALA A C 1
ATOM 1399 O O . ALA A 1 182 ? -38.809 36.726 15.533 1.00 68.62 182 ALA A O 1
ATOM 1400 N N . GLY A 1 183 ? -38.224 38.230 13.978 1.00 71.69 183 GLY A N 1
ATOM 1401 C CA . GLY A 1 183 ? -36.797 37.890 13.985 1.00 71.69 183 GLY A CA 1
ATOM 1402 C C . GLY A 1 183 ? -36.133 38.150 15.338 1.00 71.69 183 GLY A C 1
ATOM 1403 O O . GLY A 1 183 ? -35.340 37.339 15.791 1.00 71.69 183 GLY A O 1
ATOM 1404 N N . VAL A 1 184 ? -36.528 39.221 16.039 1.00 74.62 184 VAL A N 1
ATOM 1405 C CA . VAL A 1 184 ? -36.056 39.509 17.410 1.00 74.62 184 VAL A CA 1
ATOM 1406 C C . VAL A 1 184 ? -36.621 38.511 18.425 1.00 74.62 184 VAL A C 1
ATOM 1408 O O . VAL A 1 184 ? -35.940 38.145 19.380 1.00 74.62 184 VAL A O 1
ATOM 1411 N N . PHE A 1 185 ? -37.874 38.075 18.250 1.00 73.94 185 PHE A N 1
ATOM 1412 C CA . PHE A 1 185 ? -38.462 37.039 19.098 1.00 73.94 185 PHE A CA 1
ATOM 1413 C C . PHE A 1 185 ? -37.813 35.681 18.844 1.00 73.94 185 PHE A C 1
ATOM 1415 O O . PHE A 1 185 ? -37.538 34.975 19.805 1.00 73.94 185 PHE A O 1
ATOM 1422 N N . ASP A 1 186 ? -37.528 35.347 17.588 1.00 72.38 186 ASP A N 1
ATOM 1423 C CA . ASP A 1 186 ? -36.831 34.125 17.203 1.00 72.38 186 ASP A CA 1
ATOM 1424 C C . ASP A 1 186 ? -35.394 34.141 17.730 1.00 72.38 186 ASP A C 1
ATOM 1426 O O . ASP A 1 186 ? -34.982 33.167 18.342 1.00 72.38 186 ASP A O 1
ATOM 1430 N N . GLU A 1 187 ? -34.680 35.266 17.640 1.00 73.88 187 GLU A N 1
ATOM 1431 C CA . GLU A 1 187 ? -33.345 35.438 18.226 1.00 73.88 187 GLU A CA 1
ATOM 1432 C C . GLU A 1 187 ? -33.379 35.347 19.761 1.00 73.88 187 GLU A C 1
ATOM 1434 O O . GLU A 1 187 ? -32.573 34.645 20.366 1.00 73.88 187 GLU A O 1
ATOM 1439 N N . ALA A 1 188 ? -34.341 35.993 20.429 1.00 71.12 188 ALA A N 1
ATOM 1440 C CA . ALA A 1 188 ? -34.496 35.896 21.881 1.00 71.12 188 ALA A CA 1
ATOM 1441 C C . ALA A 1 188 ? -34.903 34.481 22.329 1.00 71.12 188 ALA A C 1
ATOM 1443 O O . ALA A 1 188 ? -34.438 33.996 23.365 1.00 71.12 188 ALA A O 1
ATOM 1444 N N . LEU A 1 189 ? -35.757 33.805 21.556 1.00 72.25 189 LEU A N 1
ATOM 1445 C CA . LEU A 1 189 ? -36.151 32.422 21.785 1.00 72.25 189 LEU A CA 1
ATOM 1446 C C . LEU A 1 189 ? -34.951 31.499 21.581 1.00 72.25 189 LEU A C 1
ATOM 1448 O O . LEU A 1 189 ? -34.696 30.662 22.440 1.00 72.25 189 LEU A O 1
ATOM 1452 N N . GLU A 1 190 ? -34.181 31.690 20.517 1.00 70.25 190 GLU A N 1
ATOM 1453 C CA . GLU A 1 190 ? -32.972 30.936 20.200 1.00 70.25 190 GLU A CA 1
ATOM 1454 C C . GLU A 1 190 ? -31.913 31.128 21.285 1.00 70.25 190 GLU A C 1
ATOM 1456 O O . GLU A 1 190 ? -31.428 30.143 21.823 1.00 70.25 190 GLU A O 1
ATOM 1461 N N . VAL A 1 191 ? -31.656 32.360 21.733 1.00 69.38 191 VAL A N 1
ATOM 1462 C CA . VAL A 1 191 ? -30.760 32.657 22.864 1.00 69.38 191 VAL A CA 1
ATOM 1463 C C . VAL A 1 191 ? -31.261 32.027 24.169 1.00 69.38 191 VAL A C 1
ATOM 1465 O O . VAL A 1 191 ? -30.463 31.507 24.944 1.00 69.38 191 VAL A O 1
ATOM 1468 N N . SER A 1 192 ? -32.573 32.033 24.426 1.00 62.12 192 SER A N 1
ATOM 1469 C CA . SER A 1 192 ? -33.152 31.466 25.658 1.00 62.12 192 SER A CA 1
ATOM 1470 C C . SER A 1 192 ? -33.271 29.936 25.659 1.00 62.12 192 SER A C 1
ATOM 1472 O O . SER A 1 192 ? -33.349 29.326 26.727 1.00 62.12 192 SER A O 1
ATOM 1474 N N . THR A 1 193 ? -33.290 29.313 24.478 1.00 63.47 193 THR A N 1
ATOM 1475 C CA . THR A 1 193 ? -33.376 27.856 24.288 1.00 63.47 193 THR A CA 1
ATOM 1476 C C . THR A 1 193 ? -32.045 27.238 23.868 1.00 63.47 193 THR A C 1
ATOM 1478 O O . THR A 1 193 ? -31.957 26.012 23.766 1.00 63.47 193 THR A O 1
ATOM 1481 N N . LYS A 1 194 ? -30.999 28.056 23.678 1.00 66.88 194 LYS A N 1
ATOM 1482 C CA . LYS A 1 194 ? -29.660 27.602 23.312 1.00 66.88 194 LYS A CA 1
ATOM 1483 C C . LYS A 1 194 ? -29.105 26.707 24.408 1.00 66.88 194 LYS A C 1
ATOM 1485 O O . LYS A 1 194 ? -28.928 27.102 25.559 1.00 66.88 194 LYS A O 1
ATOM 1490 N N . LEU A 1 195 ? -28.840 25.466 24.036 1.00 69.50 195 LEU A N 1
ATOM 1491 C CA . LEU A 1 195 ? -28.152 24.508 24.880 1.00 69.50 195 LEU A CA 1
ATOM 1492 C C . LEU A 1 195 ? -26.677 24.551 24.473 1.00 69.50 195 LEU A C 1
ATOM 1494 O O . LEU A 1 195 ? -26.277 23.853 23.548 1.00 69.50 195 LEU A O 1
ATOM 1498 N N . ASP A 1 196 ? -25.888 25.405 25.131 1.00 60.06 196 ASP A N 1
ATOM 1499 C CA . ASP A 1 196 ? -24.467 25.629 24.798 1.00 60.06 196 ASP A CA 1
ATOM 1500 C C . ASP A 1 196 ? -23.575 24.394 25.036 1.00 60.06 196 ASP A C 1
ATOM 1502 O O . ASP A 1 196 ? -22.448 24.319 24.539 1.00 60.06 196 ASP A O 1
ATOM 1506 N N . ASP A 1 197 ? -24.073 23.396 25.775 1.00 68.81 197 ASP A N 1
ATOM 1507 C CA . ASP A 1 197 ? -23.368 22.137 25.991 1.00 68.81 197 ASP A CA 1
ATOM 1508 C C . ASP A 1 197 ? -23.212 21.387 24.654 1.00 68.81 197 ASP A C 1
ATOM 1510 O O . ASP A 1 197 ? -24.190 20.894 24.088 1.00 68.81 197 ASP A O 1
ATOM 1514 N N . LYS A 1 198 ? -21.970 21.245 24.173 1.00 73.94 198 LYS A N 1
ATOM 1515 C CA . LYS A 1 198 ? -21.599 20.382 23.037 1.00 73.94 198 LYS A CA 1
ATOM 1516 C C . LYS A 1 198 ? -21.190 18.990 23.558 1.00 73.94 198 LYS A C 1
ATOM 1518 O O . LYS A 1 198 ? -20.021 18.802 23.904 1.00 73.94 198 LYS A O 1
ATOM 1523 N N . PRO A 1 199 ? -22.108 18.006 23.668 1.00 82.62 199 PRO A N 1
ATOM 1524 C CA . PRO A 1 199 ? -21.770 16.682 24.186 1.00 82.62 199 PRO A CA 1
ATOM 1525 C C . PRO A 1 199 ? -20.821 15.921 23.254 1.00 82.62 199 PRO A C 1
ATOM 1527 O O . PRO A 1 199 ? -21.097 15.759 22.065 1.00 82.62 199 PRO A O 1
ATOM 1530 N N . ASP A 1 200 ? -19.739 15.373 23.811 1.00 88.00 200 ASP A N 1
ATOM 1531 C CA . ASP A 1 200 ? -18.847 14.460 23.090 1.00 88.00 200 ASP A CA 1
ATOM 1532 C C . ASP A 1 200 ? -19.358 13.017 23.225 1.00 88.00 200 ASP A C 1
ATOM 1534 O O . ASP A 1 200 ? -18.998 12.274 24.144 1.00 88.00 200 ASP A O 1
ATOM 1538 N N . TYR A 1 201 ? -20.218 12.607 22.289 1.00 90.19 201 TYR A N 1
ATOM 1539 C CA . TYR A 1 201 ? -20.771 11.250 22.256 1.00 90.19 201 TYR A CA 1
ATOM 1540 C C . TYR A 1 201 ? -19.706 10.165 22.041 1.00 90.19 201 TYR A C 1
ATOM 1542 O O . TYR A 1 201 ? -19.890 9.036 22.499 1.00 90.19 201 TYR A O 1
ATOM 1550 N N . VAL A 1 202 ? -18.577 10.489 21.398 1.00 89.81 202 VAL A N 1
ATOM 1551 C CA . VAL A 1 202 ? -17.471 9.540 21.195 1.00 89.81 202 VAL A CA 1
ATOM 1552 C C . VAL A 1 202 ? -16.756 9.281 22.519 1.00 89.81 202 VAL A C 1
ATOM 1554 O O . VAL A 1 202 ? -16.501 8.125 22.864 1.00 89.81 202 VAL A O 1
ATOM 1557 N N . ASN A 1 203 ? -16.482 10.334 23.294 1.00 91.00 203 ASN A N 1
ATOM 1558 C CA . ASN A 1 203 ? -15.936 10.196 24.643 1.00 91.00 203 ASN A CA 1
ATOM 1559 C C . ASN A 1 203 ? -16.924 9.485 25.577 1.00 91.00 203 ASN A C 1
ATOM 1561 O O . ASN A 1 203 ? -16.536 8.593 26.327 1.00 91.00 203 ASN A O 1
ATOM 1565 N N . HIS A 1 204 ? -18.214 9.805 25.491 1.00 93.12 204 HIS A N 1
ATOM 1566 C CA . HIS A 1 204 ? -19.231 9.122 26.287 1.00 93.12 204 HIS A CA 1
ATOM 1567 C C . HIS A 1 204 ? -19.293 7.619 25.984 1.00 93.12 204 HIS A C 1
ATOM 1569 O O . HIS A 1 204 ? -19.308 6.805 26.905 1.00 93.12 204 HIS A O 1
ATOM 1575 N N . ARG A 1 205 ? -19.222 7.216 24.707 1.00 94.38 205 ARG A N 1
ATOM 1576 C CA . ARG A 1 205 ? -19.090 5.799 24.329 1.00 94.38 205 ARG A CA 1
ATOM 1577 C C . ARG A 1 205 ? -17.868 5.140 24.980 1.00 94.38 205 ARG A C 1
ATOM 1579 O O . ARG A 1 205 ? -17.996 4.032 25.499 1.00 94.38 205 ARG A O 1
ATOM 1586 N N . HIS A 1 206 ? -16.712 5.809 24.974 1.00 92.88 206 HIS A N 1
ATOM 1587 C CA . HIS A 1 206 ? -15.498 5.327 25.647 1.00 92.88 206 HIS A CA 1
ATOM 1588 C C . HIS A 1 206 ? -15.739 5.101 27.148 1.00 92.88 206 HIS A C 1
ATOM 1590 O O . HIS A 1 206 ? -15.399 4.049 27.689 1.00 92.88 206 HIS A O 1
ATOM 1596 N N . LEU A 1 207 ? -16.394 6.051 27.823 1.00 94.38 207 LEU A N 1
ATOM 1597 C CA . LEU A 1 207 ? -16.732 5.930 29.241 1.00 94.38 207 LEU A CA 1
ATOM 1598 C C . LEU A 1 207 ? -17.694 4.771 29.525 1.00 94.38 207 LEU A C 1
ATOM 1600 O O . LEU A 1 207 ? -17.522 4.083 30.530 1.00 94.38 207 LEU A O 1
ATOM 1604 N N . LEU A 1 208 ? -18.675 4.521 28.657 1.00 95.06 208 LEU A N 1
ATOM 1605 C CA . LEU A 1 208 ? -19.608 3.405 28.827 1.00 95.06 208 LEU A CA 1
ATOM 1606 C C . LEU A 1 208 ? -18.921 2.044 28.666 1.00 95.06 208 LEU A C 1
ATOM 1608 O O . LEU A 1 208 ? -19.150 1.150 29.480 1.00 95.06 208 LEU A O 1
ATOM 1612 N N . TRP A 1 209 ? -18.048 1.882 27.668 1.00 95.38 209 TRP A N 1
ATOM 1613 C CA . TRP A 1 209 ? -17.309 0.628 27.492 1.00 95.38 209 TRP A CA 1
ATOM 1614 C C . TRP A 1 209 ? -16.277 0.393 28.600 1.00 95.38 209 TRP A C 1
ATOM 1616 O O . TRP A 1 209 ? -16.177 -0.728 29.092 1.00 95.38 209 TRP A O 1
ATOM 1626 N N . ASN A 1 210 ? -15.611 1.445 29.086 1.00 93.12 210 ASN A N 1
ATOM 1627 C CA . ASN A 1 210 ? -14.776 1.360 30.289 1.00 93.12 210 ASN A CA 1
ATOM 1628 C C . ASN A 1 210 ? -15.592 0.958 31.530 1.00 93.12 210 ASN A C 1
ATOM 1630 O O . ASN A 1 210 ? -15.110 0.185 32.354 1.00 93.12 210 ASN A O 1
ATOM 1634 N N . ALA A 1 211 ? -16.827 1.455 31.676 1.00 93.75 211 ALA A N 1
ATOM 1635 C CA . ALA A 1 211 ? -17.710 1.035 32.764 1.00 93.75 211 ALA A CA 1
ATOM 1636 C C . ALA A 1 211 ? -18.039 -0.461 32.658 1.00 93.75 211 ALA A C 1
ATOM 1638 O O . ALA A 1 211 ? -17.984 -1.173 33.657 1.00 93.75 211 ALA A O 1
ATOM 1639 N N . ALA A 1 212 ? -18.309 -0.957 31.444 1.00 94.19 212 ALA A N 1
ATOM 1640 C CA . ALA A 1 212 ? -18.611 -2.367 31.196 1.00 94.19 212 ALA A CA 1
ATOM 1641 C C . ALA A 1 212 ? -17.482 -3.323 31.612 1.00 94.19 212 ALA A C 1
ATOM 1643 O O . ALA A 1 212 ? -17.753 -4.468 31.981 1.00 94.19 212 ALA A O 1
ATOM 1644 N N . GLU A 1 213 ? -16.231 -2.853 31.645 1.00 93.44 213 GLU A N 1
ATOM 1645 C CA . GLU A 1 213 ? -15.108 -3.618 32.192 1.00 93.44 213 GLU A CA 1
ATOM 1646 C C . GLU A 1 213 ? -15.223 -3.905 33.698 1.00 93.44 213 GLU A C 1
ATOM 1648 O O . GLU A 1 213 ? -14.535 -4.797 34.195 1.00 93.44 213 GLU A O 1
ATOM 1653 N N . GLN A 1 214 ? -16.060 -3.169 34.432 1.00 93.50 214 GLN A N 1
ATOM 1654 C CA . GLN A 1 214 ? -16.292 -3.376 35.864 1.00 93.50 214 GLN A CA 1
ATOM 1655 C C . GLN A 1 214 ? -17.393 -4.415 36.135 1.00 93.50 214 GLN A C 1
ATOM 1657 O O . GLN A 1 214 ? -17.446 -4.992 37.217 1.00 93.50 214 GLN A O 1
ATOM 1662 N N . PHE A 1 215 ? -18.237 -4.713 35.142 1.00 93.69 215 PHE A N 1
ATOM 1663 C CA . PHE A 1 215 ? -19.326 -5.693 35.228 1.00 93.69 215 PHE A CA 1
ATOM 1664 C C . PHE A 1 215 ? -19.270 -6.733 34.098 1.00 93.69 215 PHE A C 1
ATOM 1666 O O . PHE A 1 215 ? -20.286 -7.127 33.517 1.00 93.69 215 PHE A O 1
ATOM 1673 N N . VAL A 1 216 ? -18.059 -7.238 33.827 1.00 92.62 216 VAL A N 1
ATOM 1674 C CA . VAL A 1 216 ? -17.762 -8.204 32.751 1.00 92.62 216 VAL A CA 1
ATOM 1675 C C . VAL A 1 216 ? -18.697 -9.413 32.768 1.00 92.62 216 VAL A C 1
ATOM 1677 O O . VAL A 1 216 ? -19.170 -9.833 31.718 1.00 92.62 216 VAL A O 1
ATOM 1680 N N . GLY A 1 217 ? -19.032 -9.946 33.949 1.00 91.50 217 GLY A N 1
ATOM 1681 C CA . GLY A 1 217 ? -19.909 -11.115 34.067 1.00 91.50 217 GLY A CA 1
ATOM 1682 C C . GLY A 1 217 ? -21.326 -10.895 33.516 1.00 91.50 217 GLY A C 1
ATOM 1683 O O . GLY A 1 217 ? -21.936 -11.835 33.006 1.00 91.50 217 GLY A O 1
ATOM 1684 N N . VAL A 1 218 ? -21.849 -9.664 33.576 1.00 92.38 218 VAL A N 1
ATOM 1685 C CA . VAL A 1 218 ? -23.143 -9.303 32.969 1.00 92.38 218 VAL A CA 1
ATOM 1686 C C . VAL A 1 218 ? -22.984 -9.137 31.458 1.00 92.38 218 VAL A C 1
ATOM 1688 O O . VAL A 1 218 ? -23.772 -9.704 30.696 1.00 92.38 218 VAL A O 1
ATOM 1691 N N . ALA A 1 219 ? -21.931 -8.435 31.025 1.00 91.94 219 ALA A N 1
ATOM 1692 C CA . ALA A 1 219 ? -21.627 -8.216 29.612 1.00 91.94 219 ALA A CA 1
ATOM 1693 C C . ALA A 1 219 ? -21.386 -9.533 28.849 1.00 91.94 219 ALA A C 1
ATOM 1695 O O . ALA A 1 219 ? -21.880 -9.703 27.736 1.00 91.94 219 ALA A O 1
ATOM 1696 N N . GLU A 1 220 ? -20.698 -10.501 29.461 1.00 92.44 220 GLU A N 1
ATOM 1697 C CA . GLU A 1 220 ? -20.410 -11.814 28.873 1.00 92.44 220 GLU A CA 1
ATOM 1698 C C . GLU A 1 220 ? -21.697 -12.633 28.653 1.00 92.44 220 GLU A C 1
ATOM 1700 O O . GLU A 1 220 ? -21.921 -13.180 27.568 1.00 92.44 220 GLU A O 1
ATOM 1705 N N . ARG A 1 221 ? -22.618 -12.643 29.631 1.00 91.06 221 ARG A N 1
ATOM 1706 C CA . ARG A 1 221 ? -23.943 -13.289 29.491 1.00 91.06 221 ARG A CA 1
ATOM 1707 C C . ARG A 1 221 ? -24.800 -12.650 28.400 1.00 91.06 221 ARG A C 1
ATOM 1709 O O . ARG A 1 221 ? -25.648 -13.316 27.811 1.00 91.06 221 ARG A O 1
ATOM 1716 N N . ARG A 1 222 ? -24.585 -11.362 28.134 1.00 91.69 222 ARG A N 1
ATOM 1717 C CA . ARG A 1 222 ? -25.266 -10.578 27.096 1.00 91.69 222 ARG A CA 1
ATOM 1718 C C . ARG A 1 222 ? -24.378 -10.341 25.873 1.00 91.69 222 ARG A C 1
ATOM 1720 O O . ARG A 1 222 ? -24.586 -9.399 25.112 1.00 91.69 222 ARG A O 1
ATOM 1727 N N . SER A 1 223 ? -23.420 -11.238 25.640 1.00 91.50 223 SER A N 1
ATOM 1728 C CA . SER A 1 223 ? -22.419 -11.113 24.578 1.00 91.50 223 SER A CA 1
ATOM 1729 C C . SER A 1 223 ? -22.990 -10.861 23.181 1.00 91.50 223 SER A C 1
ATOM 1731 O O . SER A 1 223 ? -22.326 -10.229 22.367 1.00 91.50 223 SER A O 1
ATOM 1733 N N . ARG A 1 224 ? -24.220 -11.302 22.887 1.00 93.31 224 ARG A N 1
ATOM 1734 C CA . ARG A 1 224 ? -24.900 -11.000 21.618 1.00 93.31 224 ARG A CA 1
ATOM 1735 C C . ARG A 1 224 ? -24.943 -9.496 21.321 1.00 93.31 224 ARG A C 1
ATOM 1737 O O . ARG A 1 224 ? -24.665 -9.119 20.184 1.00 93.31 224 ARG A O 1
ATOM 1744 N N . ASP A 1 225 ? -25.255 -8.670 22.316 1.00 93.88 225 ASP A N 1
ATOM 1745 C CA . ASP A 1 225 ? -25.379 -7.220 22.143 1.00 93.88 225 ASP A CA 1
ATOM 1746 C C . ASP A 1 225 ? -23.995 -6.570 22.037 1.00 93.88 225 ASP A C 1
ATOM 1748 O O . ASP A 1 225 ? -23.757 -5.774 21.132 1.00 93.88 225 ASP A O 1
ATOM 1752 N N . VAL A 1 226 ? -23.044 -6.987 22.885 1.00 94.25 226 VAL A N 1
ATOM 1753 C CA . VAL A 1 226 ? -21.641 -6.526 22.837 1.00 94.25 226 VAL A CA 1
ATOM 1754 C C . VAL A 1 226 ? -21.038 -6.767 21.452 1.00 94.25 226 VAL A C 1
ATOM 1756 O O . VAL A 1 226 ? -20.450 -5.874 20.846 1.00 94.25 226 VAL A O 1
ATOM 1759 N N . VAL A 1 227 ? -21.238 -7.970 20.913 1.00 94.50 227 VAL A N 1
ATOM 1760 C CA . VAL A 1 227 ? -20.745 -8.357 19.589 1.00 94.50 227 VAL A CA 1
ATOM 1761 C C . VAL A 1 227 ? -21.469 -7.592 18.480 1.00 94.50 227 VAL A C 1
ATOM 1763 O O . VAL A 1 227 ? -20.843 -7.231 17.485 1.00 94.50 227 VAL A O 1
ATOM 1766 N N . ALA A 1 228 ? -22.765 -7.307 18.634 1.00 95.25 228 ALA A N 1
ATOM 1767 C CA . ALA A 1 228 ? -23.506 -6.487 17.679 1.00 95.25 228 ALA A CA 1
ATOM 1768 C C . ALA A 1 228 ? -22.958 -5.052 17.613 1.00 95.25 228 ALA A C 1
ATOM 1770 O O . ALA A 1 228 ? -22.710 -4.561 16.512 1.00 95.25 228 ALA A O 1
ATOM 1771 N N . PHE A 1 229 ? -22.697 -4.410 18.757 1.00 95.75 229 PHE A N 1
ATOM 1772 C CA . PHE A 1 229 ? -22.082 -3.079 18.795 1.00 95.75 229 PHE A CA 1
ATOM 1773 C C . PHE A 1 229 ? -20.652 -3.073 18.259 1.00 95.75 229 PHE A C 1
ATOM 1775 O O . PHE A 1 229 ? -20.287 -2.152 17.528 1.00 95.75 229 PHE A O 1
ATOM 1782 N N . PHE A 1 230 ? -19.869 -4.115 18.554 1.00 95.50 230 PHE A N 1
ATOM 1783 C CA . PHE A 1 230 ? -18.522 -4.258 18.015 1.00 95.50 230 PHE A CA 1
ATOM 1784 C C . PHE A 1 230 ? -18.537 -4.297 16.483 1.00 95.50 230 PHE A C 1
ATOM 1786 O O . PHE A 1 230 ? -17.867 -3.488 15.848 1.00 95.50 230 PHE A O 1
ATOM 1793 N N . TYR A 1 231 ? -19.351 -5.162 15.866 1.00 94.00 231 TYR A N 1
ATOM 1794 C CA . TYR A 1 231 ? -19.432 -5.212 14.402 1.00 94.00 231 TYR A CA 1
ATOM 1795 C C . TYR A 1 231 ? -20.089 -3.970 13.794 1.00 94.00 231 TYR A C 1
ATOM 1797 O O . TYR A 1 231 ? -19.648 -3.534 12.735 1.00 94.00 231 TYR A O 1
ATOM 1805 N N . ARG A 1 232 ? -21.067 -3.348 14.469 1.00 93.81 232 ARG A N 1
ATOM 1806 C CA . ARG A 1 232 ? -21.635 -2.056 14.052 1.00 93.81 232 ARG A CA 1
ATOM 1807 C C . ARG A 1 232 ? -20.545 -0.983 13.964 1.00 93.81 232 ARG A C 1
ATOM 1809 O O . ARG A 1 232 ? -20.441 -0.321 12.937 1.00 93.81 232 ARG A O 1
ATOM 1816 N N . PHE A 1 233 ? -19.706 -0.872 14.997 1.00 93.31 233 PHE A N 1
ATOM 1817 C CA . PHE A 1 233 ? -18.547 0.025 15.022 1.00 93.31 233 PHE A CA 1
ATOM 1818 C C . PHE A 1 233 ? -17.540 -0.315 13.914 1.00 93.31 233 PHE A C 1
ATOM 1820 O O . PHE A 1 233 ? -17.112 0.568 13.170 1.00 93.31 233 PHE A O 1
ATOM 1827 N N . LEU A 1 234 ? -17.173 -1.594 13.773 1.00 89.81 234 LEU A N 1
ATOM 1828 C CA . LEU A 1 234 ? -16.214 -2.026 12.759 1.00 89.81 234 LEU A CA 1
ATOM 1829 C C . LEU A 1 234 ? -16.683 -1.669 11.340 1.00 89.81 234 LEU A C 1
ATOM 1831 O O . LEU A 1 234 ? -15.922 -1.094 10.567 1.00 89.81 234 LEU A O 1
ATOM 1835 N N . GLU A 1 235 ? -17.934 -1.989 11.006 1.00 86.00 235 GLU A N 1
ATOM 1836 C CA . GLU A 1 235 ? -18.484 -1.859 9.654 1.00 86.00 235 GLU A CA 1
ATOM 1837 C C . GLU A 1 235 ? -18.832 -0.407 9.288 1.00 86.00 235 GLU A C 1
ATOM 1839 O O . GLU A 1 235 ? -18.575 -0.000 8.155 1.00 86.00 235 GLU A O 1
ATOM 1844 N N . LYS A 1 236 ? -19.379 0.385 10.223 1.00 84.12 236 LYS A N 1
ATOM 1845 C CA . LYS A 1 236 ? -19.839 1.757 9.942 1.00 84.12 236 LYS A CA 1
ATOM 1846 C C . LYS A 1 236 ? -18.804 2.845 10.220 1.00 84.12 236 LYS A C 1
ATOM 1848 O O . LYS A 1 236 ? -18.852 3.888 9.576 1.00 84.12 236 LYS A O 1
ATOM 1853 N N . GLU A 1 237 ? -17.874 2.624 11.149 1.00 86.12 237 GLU A N 1
ATOM 1854 C CA . GLU A 1 237 ? -16.928 3.658 11.586 1.00 86.12 237 GLU A CA 1
ATOM 1855 C C . GLU A 1 237 ? -15.469 3.277 11.322 1.00 86.12 237 GLU A C 1
ATOM 1857 O O . GLU A 1 237 ? -14.732 4.066 10.733 1.00 86.12 237 GLU A O 1
ATOM 1862 N N . LEU A 1 238 ? -15.018 2.087 11.739 1.00 85.00 238 LEU A N 1
ATOM 1863 C CA . LEU A 1 238 ? -13.594 1.746 11.670 1.00 85.00 238 LEU A CA 1
ATOM 1864 C C . LEU A 1 238 ? -13.135 1.471 10.235 1.00 85.00 238 LEU A C 1
ATOM 1866 O O . LEU A 1 238 ? -12.203 2.116 9.756 1.00 85.00 238 LEU A O 1
ATOM 1870 N N . TRP A 1 239 ? -13.750 0.505 9.549 1.00 80.44 239 TRP A N 1
ATOM 1871 C CA . TRP A 1 239 ? -13.295 0.063 8.231 1.00 80.44 239 TRP A CA 1
ATOM 1872 C C . TRP A 1 239 ? -13.359 1.143 7.157 1.00 80.44 239 TRP A C 1
ATOM 1874 O O . TRP A 1 239 ? -12.344 1.305 6.484 1.00 80.44 239 TRP A O 1
ATOM 1884 N N . PRO A 1 240 ? -14.430 1.948 7.032 1.00 73.19 240 PRO A N 1
ATOM 1885 C CA . PRO A 1 240 ? -14.473 3.026 6.040 1.00 73.19 240 PRO A CA 1
ATOM 1886 C C . PRO A 1 240 ? -13.336 4.049 6.191 1.00 73.19 240 PRO A C 1
ATOM 1888 O O . PRO A 1 240 ? -12.913 4.670 5.219 1.00 73.19 240 PRO A O 1
ATOM 1891 N N . ASN A 1 241 ? -12.813 4.206 7.410 1.00 70.75 241 ASN A N 1
ATOM 1892 C CA . ASN A 1 241 ? -11.806 5.207 7.751 1.00 70.75 241 ASN A CA 1
ATOM 1893 C C . ASN A 1 241 ? -10.380 4.636 7.875 1.00 70.75 241 ASN A C 1
ATOM 1895 O O . ASN A 1 241 ? -9.439 5.383 8.157 1.00 70.75 241 ASN A O 1
ATOM 1899 N N . MET A 1 242 ? -10.184 3.328 7.666 1.00 70.31 242 MET A N 1
ATOM 1900 C CA . MET A 1 242 ? -8.898 2.646 7.858 1.00 70.31 242 MET A CA 1
ATOM 1901 C C . MET A 1 242 ? -8.388 1.984 6.575 1.00 70.31 242 MET A C 1
ATOM 1903 O O . MET A 1 242 ? -9.135 1.472 5.753 1.00 70.31 242 MET A O 1
ATOM 1907 N N . GLN A 1 243 ? -7.062 1.914 6.424 1.00 61.84 243 GLN A N 1
ATOM 1908 C CA . GLN A 1 243 ? -6.413 1.313 5.243 1.00 61.84 243 GLN A CA 1
ATOM 1909 C C . GLN A 1 243 ? -6.704 -0.186 5.069 1.00 61.84 243 GLN A C 1
ATOM 1911 O O . GLN A 1 243 ? -6.521 -0.725 3.981 1.00 61.84 243 GLN A O 1
ATOM 1916 N N . MET A 1 244 ? -7.131 -0.855 6.140 1.00 61.25 244 MET A N 1
ATOM 1917 C CA . MET A 1 244 ? -7.429 -2.286 6.171 1.00 61.25 244 MET A CA 1
ATOM 1918 C C . MET A 1 244 ? -8.847 -2.607 5.678 1.00 61.25 244 MET A C 1
ATOM 1920 O O . MET A 1 244 ? -9.230 -3.774 5.709 1.00 61.25 244 MET A O 1
ATOM 1924 N N . ALA A 1 245 ? -9.612 -1.609 5.207 1.00 65.06 245 ALA A N 1
ATOM 1925 C CA . ALA A 1 245 ? -10.941 -1.837 4.651 1.00 65.06 245 ALA A CA 1
ATOM 1926 C C . ALA A 1 245 ? -10.904 -2.951 3.588 1.00 65.06 245 ALA A C 1
ATOM 1928 O O . ALA A 1 245 ? -9.969 -3.000 2.771 1.00 65.06 245 ALA A O 1
ATOM 1929 N N . PRO A 1 246 ? -11.902 -3.850 3.575 1.00 67.38 246 PRO A N 1
ATOM 1930 C CA . PRO A 1 246 ? -11.969 -4.891 2.561 1.00 67.38 246 PRO A CA 1
ATOM 1931 C C . PRO A 1 246 ? -12.229 -4.281 1.177 1.00 67.38 246 PRO A C 1
ATOM 1933 O O . PRO A 1 246 ? -11.567 -4.653 0.209 1.00 67.38 246 PRO A O 1
ATOM 1936 N N . HIS A 1 247 ? -13.126 -3.291 1.100 1.00 76.62 247 HIS A N 1
ATOM 1937 C CA . HIS A 1 247 ? -13.550 -2.647 -0.141 1.00 76.62 247 HIS A CA 1
ATOM 1938 C C . HIS A 1 247 ? -13.944 -1.181 0.088 1.00 76.62 247 HIS A C 1
ATOM 1940 O O . HIS A 1 247 ? -14.454 -0.850 1.155 1.00 76.62 247 HIS A O 1
ATOM 1946 N N . HIS A 1 248 ? -13.753 -0.335 -0.926 1.00 78.75 248 HIS A N 1
ATOM 1947 C CA . HIS A 1 248 ? -14.229 1.043 -1.034 1.00 78.75 248 HIS A CA 1
ATOM 1948 C C . HIS A 1 248 ? -15.078 1.211 -2.297 1.00 78.75 248 HIS A C 1
ATOM 1950 O O . HIS A 1 248 ? -14.738 0.673 -3.355 1.00 78.75 248 HIS A O 1
ATOM 1956 N N . ASP A 1 249 ? -16.115 2.034 -2.189 1.00 81.88 249 ASP A N 1
ATOM 1957 C CA . ASP A 1 249 ? -16.828 2.563 -3.344 1.00 81.88 249 ASP A CA 1
ATOM 1958 C C . ASP A 1 249 ? -16.084 3.794 -3.879 1.00 81.88 249 ASP A C 1
ATOM 1960 O O . ASP A 1 249 ? -15.783 4.729 -3.132 1.00 81.88 249 ASP A O 1
ATOM 1964 N N . ILE A 1 250 ? -15.723 3.766 -5.162 1.00 83.50 250 ILE A N 1
ATOM 1965 C CA . ILE A 1 250 ? -15.029 4.866 -5.847 1.00 83.50 250 ILE A CA 1
ATOM 1966 C C . ILE A 1 250 ? -15.860 5.472 -6.981 1.00 83.50 250 ILE A C 1
ATOM 1968 O O . ILE A 1 250 ? -15.328 6.256 -7.779 1.00 83.50 250 ILE A O 1
ATOM 1972 N N . GLN A 1 251 ? -17.135 5.093 -7.090 1.00 84.50 251 GLN A N 1
ATOM 1973 C CA . GLN A 1 251 ? -18.044 5.629 -8.090 1.00 84.50 251 GLN A CA 1
ATOM 1974 C C . GLN A 1 251 ? -18.314 7.114 -7.829 1.00 84.50 251 GLN A C 1
ATOM 1976 O O . GLN A 1 251 ? -18.363 7.584 -6.691 1.00 84.50 251 GLN A O 1
ATOM 1981 N N . LYS A 1 252 ? -18.481 7.887 -8.903 1.00 80.44 252 LYS A N 1
ATOM 1982 C CA . LYS A 1 252 ? -19.025 9.241 -8.787 1.00 80.44 252 LYS A CA 1
ATOM 1983 C C . LYS A 1 252 ? -20.479 9.130 -8.339 1.00 80.44 252 LYS A C 1
ATOM 1985 O O . LYS A 1 252 ? -21.284 8.533 -9.046 1.00 80.44 252 LYS A O 1
ATOM 1990 N N . VAL A 1 253 ? -20.818 9.740 -7.208 1.00 67.62 253 VAL A N 1
ATOM 1991 C CA . VAL A 1 253 ? -22.218 9.965 -6.845 1.00 67.62 253 VAL A CA 1
ATOM 1992 C C . VAL A 1 253 ? -22.774 10.977 -7.849 1.00 67.62 253 VAL A C 1
ATOM 1994 O O . VAL A 1 253 ? -22.309 12.117 -7.894 1.00 67.62 253 VAL A O 1
ATOM 1997 N N . GLU A 1 254 ? -23.719 10.561 -8.695 1.00 41.22 254 GLU A N 1
ATOM 1998 C CA . GLU A 1 254 ? -24.489 11.484 -9.536 1.00 41.22 254 GLU A CA 1
ATOM 1999 C C . GLU A 1 254 ? -25.398 12.315 -8.624 1.00 41.22 254 GLU A C 1
ATOM 2001 O O . GLU A 1 254 ? -26.560 11.990 -8.392 1.00 41.22 254 GLU A O 1
ATOM 2006 N N . ALA A 1 255 ? -24.857 13.392 -8.057 1.00 36.50 255 ALA A N 1
ATOM 2007 C CA . ALA A 1 255 ? -25.689 14.451 -7.517 1.00 36.50 255 ALA A CA 1
ATOM 2008 C C . ALA A 1 255 ? -26.377 15.130 -8.709 1.00 36.50 255 ALA A C 1
ATOM 2010 O O . ALA A 1 255 ? -25.756 15.879 -9.462 1.00 36.50 255 ALA A O 1
ATOM 2011 N N . ALA A 1 256 ? -27.652 14.810 -8.914 1.00 34.72 256 ALA A N 1
ATOM 2012 C CA . ALA A 1 256 ? -28.504 15.479 -9.881 1.00 34.72 256 ALA A CA 1
ATOM 2013 C C . ALA A 1 256 ? -28.727 16.939 -9.455 1.00 34.72 256 ALA A C 1
ATOM 2015 O O . ALA A 1 256 ? -29.644 17.210 -8.689 1.00 34.72 256 ALA A O 1
ATOM 2016 N N . LEU A 1 257 ? -27.905 17.870 -9.951 1.00 28.94 257 LEU A N 1
ATOM 2017 C CA . LEU A 1 257 ? -28.149 19.319 -9.926 1.00 28.94 257 LEU A CA 1
ATOM 2018 C C . LEU A 1 257 ? -27.583 19.987 -11.205 1.00 28.94 257 LEU A C 1
ATOM 2020 O O . LEU A 1 257 ? -26.718 19.404 -11.860 1.00 28.94 257 LEU A O 1
ATOM 2024 N N . PRO A 1 258 ? -28.144 21.141 -11.624 1.00 29.78 258 PRO A N 1
ATOM 2025 C CA . PRO A 1 258 ? -28.380 21.477 -13.029 1.00 29.78 258 PRO A CA 1
ATOM 2026 C C . PRO A 1 258 ? -27.134 21.887 -13.811 1.00 29.78 258 PRO A C 1
ATOM 2028 O O . PRO A 1 258 ? -26.186 22.455 -13.276 1.00 29.78 258 PRO A O 1
ATOM 2031 N N . ALA A 1 259 ? -27.199 21.648 -15.119 1.00 30.19 259 ALA A N 1
ATOM 2032 C CA . ALA A 1 259 ? -26.289 22.208 -16.102 1.00 30.19 259 ALA A CA 1
ATOM 2033 C C . ALA A 1 259 ? -26.387 23.741 -16.094 1.00 30.19 259 ALA A C 1
ATOM 2035 O O . ALA A 1 259 ? -27.348 24.268 -16.633 1.00 30.19 259 ALA A O 1
ATOM 2036 N N . ASP A 1 260 ? -25.438 24.414 -15.440 1.00 30.48 260 ASP A N 1
ATOM 2037 C CA . ASP A 1 260 ? -24.932 25.750 -15.798 1.00 30.48 260 ASP A CA 1
ATOM 2038 C C . ASP A 1 260 ? -23.785 26.147 -14.853 1.00 30.48 260 ASP A C 1
ATOM 2040 O O . ASP A 1 260 ? -23.950 26.894 -13.895 1.00 30.48 260 ASP A O 1
ATOM 2044 N N . ALA A 1 261 ? -22.600 25.593 -15.115 1.00 28.95 261 ALA A N 1
ATOM 2045 C CA . ALA A 1 261 ? -21.305 26.146 -14.702 1.00 28.95 261 ALA A CA 1
ATOM 2046 C C . ALA A 1 261 ? -20.194 25.440 -15.496 1.00 28.95 261 ALA A C 1
ATOM 2048 O O . ALA A 1 261 ? -19.292 24.806 -14.948 1.00 28.95 261 ALA A O 1
ATOM 2049 N N . ALA A 1 262 ? -20.314 25.468 -16.822 1.00 33.66 262 ALA A N 1
ATOM 2050 C CA . ALA A 1 262 ? -19.231 25.105 -17.716 1.00 33.66 262 ALA A CA 1
ATOM 2051 C C . ALA A 1 262 ? -18.620 26.400 -18.245 1.00 33.66 262 ALA A C 1
ATOM 2053 O O . ALA A 1 262 ? -19.045 26.863 -19.293 1.00 33.66 262 ALA A O 1
ATOM 2054 N N . ASP A 1 263 ? -17.660 26.983 -17.524 1.00 28.58 263 ASP A N 1
ATOM 2055 C CA . ASP A 1 263 ? -16.480 27.527 -18.192 1.00 28.58 263 ASP A CA 1
ATOM 2056 C C . ASP A 1 263 ? -15.331 27.871 -17.232 1.00 28.58 263 ASP A C 1
ATOM 2058 O O . ASP A 1 263 ? -15.529 28.285 -16.096 1.00 28.58 263 ASP A O 1
ATOM 2062 N N . GLU A 1 264 ? -14.125 27.683 -17.764 1.00 28.91 264 GLU A N 1
ATOM 2063 C CA . GLU A 1 264 ? -12.823 28.160 -17.280 1.00 28.91 264 GLU A CA 1
ATOM 2064 C C . GLU A 1 264 ? -12.187 27.541 -16.017 1.00 28.91 264 GLU A C 1
ATOM 2066 O O . GLU A 1 264 ? -12.143 28.119 -14.937 1.00 28.91 264 GLU A O 1
ATOM 2071 N N . ALA A 1 265 ? -11.455 26.437 -16.221 1.00 25.67 265 ALA A N 1
ATOM 2072 C CA . ALA A 1 265 ? -10.178 26.228 -15.527 1.00 25.67 265 ALA A CA 1
ATOM 2073 C C . ALA A 1 265 ? -9.176 25.498 -16.442 1.00 25.67 265 ALA A C 1
ATOM 2075 O O . ALA A 1 265 ? -9.274 24.294 -16.688 1.00 25.67 265 ALA A O 1
ATOM 2076 N N . LYS A 1 266 ? -8.200 26.246 -16.975 1.00 22.36 266 LYS A N 1
ATOM 2077 C CA . LYS A 1 266 ? -7.045 25.706 -17.713 1.00 22.36 266 LYS A CA 1
ATOM 2078 C C . LYS A 1 266 ? -6.145 24.890 -16.769 1.00 22.36 266 LYS A C 1
ATOM 2080 O O . LYS A 1 266 ? -5.908 25.325 -15.645 1.00 22.36 266 LYS A O 1
ATOM 2085 N N . PRO A 1 267 ? -5.568 23.761 -17.218 1.00 23.06 267 PRO A N 1
ATOM 2086 C CA . PRO A 1 267 ? -4.691 22.956 -16.382 1.00 23.06 267 PRO A CA 1
ATOM 2087 C C . PRO A 1 267 ? -3.307 23.610 -16.295 1.00 23.06 267 PRO A C 1
ATOM 2089 O O . PRO A 1 267 ? -2.616 23.735 -17.307 1.00 23.06 267 PRO A O 1
ATOM 2092 N N . LYS A 1 268 ? -2.863 23.977 -15.090 1.00 22.08 268 LYS A N 1
ATOM 2093 C CA . LYS A 1 268 ? -1.430 24.106 -14.798 1.00 22.08 268 LYS A CA 1
ATOM 2094 C C . LYS A 1 268 ? -0.929 22.745 -14.316 1.00 22.08 268 LYS A C 1
ATOM 2096 O O . LYS A 1 268 ? -1.326 22.257 -13.265 1.00 22.08 268 LYS A O 1
ATOM 2101 N N . LEU A 1 269 ? -0.121 22.097 -15.154 1.00 28.58 269 LEU A N 1
ATOM 2102 C CA . LEU A 1 269 ? 0.660 20.919 -14.790 1.00 28.58 269 LEU A CA 1
ATOM 2103 C C . LEU A 1 269 ? 1.942 21.412 -14.115 1.00 28.58 269 LEU A C 1
ATOM 2105 O O . LEU A 1 269 ? 2.848 21.864 -14.811 1.00 28.58 269 LEU A O 1
ATOM 2109 N N . GLU A 1 270 ? 2.032 21.271 -12.798 1.00 24.94 270 GLU A N 1
ATOM 2110 C CA . GLU A 1 270 ? 3.309 21.300 -12.089 1.00 24.94 270 GLU A CA 1
ATOM 2111 C C . GLU A 1 270 ? 3.520 20.017 -11.286 1.00 24.94 270 GLU A C 1
ATOM 2113 O O . GLU A 1 270 ? 2.633 19.180 -11.114 1.00 24.94 270 GLU A O 1
ATOM 2118 N N . GLU A 1 271 ? 4.788 19.776 -11.002 1.00 26.16 271 GLU A N 1
ATOM 2119 C CA . GLU A 1 271 ? 5.413 18.471 -10.975 1.00 26.16 271 GLU A CA 1
ATOM 2120 C C . GLU A 1 271 ? 5.131 17.704 -9.682 1.00 26.16 271 GLU A C 1
ATOM 2122 O O . GLU A 1 271 ? 5.371 18.193 -8.584 1.00 26.16 271 GLU A O 1
ATOM 2127 N N . ALA A 1 272 ? 4.730 16.437 -9.816 1.00 25.38 272 ALA A N 1
ATOM 2128 C CA . ALA A 1 272 ? 4.770 15.483 -8.716 1.00 25.38 272 ALA A CA 1
ATOM 2129 C C . ALA A 1 272 ? 6.233 15.136 -8.392 1.00 25.38 272 ALA A C 1
ATOM 2131 O O . ALA A 1 272 ? 6.797 14.160 -8.897 1.00 25.38 272 ALA A O 1
ATOM 2132 N N . SER A 1 273 ? 6.856 15.963 -7.559 1.00 21.69 273 SER A N 1
ATOM 2133 C CA . SER A 1 273 ? 8.011 15.585 -6.762 1.00 21.69 273 SER A CA 1
ATOM 2134 C C . SER A 1 273 ? 7.542 14.652 -5.643 1.00 21.69 273 SER A C 1
ATOM 2136 O O . SER A 1 273 ? 6.605 14.907 -4.890 1.00 21.69 273 SER A O 1
ATOM 2138 N N . VAL A 1 274 ? 8.178 13.488 -5.604 1.00 28.14 274 VAL A N 1
ATOM 2139 C CA . VAL A 1 274 ? 7.984 12.451 -4.598 1.00 28.14 274 VAL A CA 1
ATOM 2140 C C . VAL A 1 274 ? 8.455 12.990 -3.251 1.00 28.14 274 VAL A C 1
ATOM 2142 O O . VAL A 1 274 ? 9.653 13.142 -3.033 1.00 28.14 274 VAL A O 1
ATOM 2145 N N . ILE A 1 275 ? 7.518 13.208 -2.334 1.00 21.09 275 ILE A N 1
ATOM 2146 C CA . ILE A 1 275 ? 7.782 13.234 -0.897 1.00 21.09 275 ILE A CA 1
ATOM 2147 C C . ILE A 1 275 ? 6.947 12.101 -0.309 1.00 21.09 275 ILE A C 1
ATOM 2149 O O . ILE A 1 275 ? 5.746 11.984 -0.546 1.00 21.09 275 ILE A O 1
ATOM 2153 N N . ILE A 1 276 ? 7.624 11.191 0.389 1.00 26.75 276 ILE A N 1
ATOM 2154 C CA . ILE A 1 276 ? 6.998 10.196 1.262 1.00 26.75 276 ILE A CA 1
ATOM 2155 C C . ILE A 1 276 ? 5.959 10.939 2.094 1.00 26.75 276 ILE A C 1
ATOM 2157 O O . ILE A 1 276 ? 6.376 11.827 2.819 1.00 26.75 276 ILE A O 1
ATOM 2161 N N . LEU A 1 277 ? 4.670 10.588 1.975 1.00 28.02 277 LEU A N 1
ATOM 2162 C CA . LEU A 1 277 ? 3.565 11.165 2.755 1.00 28.02 277 LEU A CA 1
ATOM 2163 C C . LEU A 1 277 ? 3.994 11.342 4.224 1.00 28.02 277 LEU A C 1
ATOM 2165 O O . LEU A 1 277 ? 4.028 10.374 5.000 1.00 28.02 277 LEU A O 1
ATOM 2169 N N . GLU A 1 278 ? 4.398 12.570 4.534 1.00 25.97 278 GLU A N 1
ATOM 2170 C CA . GLU A 1 278 ? 4.646 13.108 5.859 1.00 25.97 278 GLU A CA 1
ATOM 2171 C C . GLU A 1 278 ? 3.300 13.668 6.312 1.00 25.97 278 GLU A C 1
ATOM 2173 O O . GLU A 1 278 ? 2.684 14.483 5.629 1.00 25.97 278 GLU A O 1
ATOM 2178 N N . GLU A 1 279 ? 2.791 13.105 7.405 1.00 29.92 279 GLU A N 1
ATOM 2179 C CA . GLU A 1 279 ? 1.653 13.657 8.134 1.00 29.92 279 GLU A CA 1
ATOM 2180 C C . GLU A 1 279 ? 2.174 14.899 8.882 1.00 29.92 279 GLU A C 1
ATOM 2182 O O . GLU A 1 279 ? 3.231 14.790 9.511 1.00 29.92 279 GLU A O 1
ATOM 2187 N N . PRO A 1 280 ? 1.487 16.056 8.851 1.00 25.25 280 PRO A N 1
ATOM 2188 C CA . PRO A 1 280 ? 1.782 17.130 9.790 1.00 25.25 280 PRO A CA 1
ATOM 2189 C C . PRO A 1 280 ? 1.434 16.644 11.207 1.00 25.25 280 PRO A C 1
ATOM 2191 O O . PRO A 1 280 ? 0.338 16.122 11.426 1.00 25.25 280 PRO A O 1
ATOM 2194 N N . GLN A 1 281 ? 2.359 16.782 12.158 1.00 30.22 281 GLN A N 1
ATOM 2195 C CA . GLN A 1 281 ? 2.060 16.701 13.591 1.00 30.22 281 GLN A CA 1
ATOM 2196 C C . GLN A 1 281 ? 2.103 18.116 14.164 1.00 30.22 281 GLN A C 1
ATOM 2198 O O . GLN A 1 281 ? 3.073 18.831 13.934 1.00 30.22 281 GLN A O 1
ATOM 2203 N N . GLU A 1 282 ? 1.055 18.492 14.895 1.00 28.62 282 GLU A N 1
ATOM 2204 C CA . GLU A 1 282 ? 1.049 19.675 15.754 1.00 28.62 282 GLU A CA 1
ATOM 2205 C C . GLU A 1 282 ? 1.800 19.382 17.056 1.00 28.62 282 GLU A C 1
ATOM 2207 O O . GLU A 1 282 ? 1.654 18.305 17.648 1.00 28.62 282 GLU A O 1
ATOM 2212 N N . ASP A 1 283 ? 2.575 20.373 17.484 1.00 26.73 283 ASP A N 1
ATOM 2213 C CA . ASP A 1 283 ? 3.228 20.460 18.780 1.00 26.73 283 ASP A CA 1
ATOM 2214 C C . ASP A 1 283 ? 2.192 20.743 19.884 1.00 26.73 283 ASP A C 1
ATOM 2216 O O . ASP A 1 283 ? 1.451 21.722 19.826 1.00 26.73 283 ASP A O 1
ATOM 2220 N N . GLU A 1 284 ? 2.166 19.923 20.937 1.00 27.59 284 GLU A N 1
ATOM 2221 C CA . GLU A 1 284 ? 1.625 20.340 22.234 1.00 27.59 284 GLU A CA 1
ATOM 2222 C C . GLU A 1 284 ? 2.778 20.842 23.112 1.00 27.59 284 GLU A C 1
ATOM 2224 O O . GLU A 1 284 ? 3.477 20.048 23.741 1.00 27.59 284 GLU A O 1
ATOM 2229 N N . ALA A 1 285 ? 2.959 22.162 23.181 1.00 27.91 285 ALA A N 1
ATOM 2230 C CA . ALA A 1 285 ? 3.497 22.855 24.353 1.00 27.91 285 ALA A CA 1
ATOM 2231 C C . ALA A 1 285 ? 3.208 24.358 24.233 1.00 27.91 285 ALA A C 1
ATOM 2233 O O . ALA A 1 285 ? 3.661 25.012 23.300 1.00 27.91 285 ALA A O 1
ATOM 2234 N N . GLY A 1 286 ? 2.450 24.906 25.185 1.00 28.84 286 GLY A N 1
ATOM 2235 C CA . GLY A 1 286 ? 2.207 26.341 25.275 1.00 28.84 286 GLY A CA 1
ATOM 2236 C C . GLY A 1 286 ? 3.494 27.140 25.501 1.00 28.84 286 GLY A C 1
ATOM 2237 O O . GLY A 1 286 ? 4.371 26.732 26.263 1.00 28.84 286 GLY A O 1
ATOM 2238 N N . GLY A 1 287 ? 3.559 28.303 24.861 1.00 24.08 287 GLY A N 1
ATOM 2239 C CA . GLY A 1 287 ? 4.590 29.312 25.054 1.00 24.08 287 GLY A CA 1
ATOM 2240 C C . GLY A 1 287 ? 4.395 30.439 24.049 1.00 24.08 287 GLY A C 1
ATOM 2241 O O . GLY A 1 287 ? 4.657 30.258 22.867 1.00 24.08 287 GLY A O 1
ATOM 2242 N N . GLU A 1 288 ? 3.887 31.571 24.531 1.00 32.03 288 GLU A N 1
ATOM 2243 C CA . GLU A 1 288 ? 3.806 32.846 23.817 1.00 32.03 288 GLU A CA 1
ATOM 2244 C C . GLU A 1 288 ? 5.153 33.174 23.156 1.00 32.03 288 GLU A C 1
ATOM 2246 O O . GLU A 1 288 ? 6.172 33.147 23.842 1.00 32.03 288 GLU A O 1
ATOM 2251 N N . ASN A 1 289 ? 5.153 33.471 21.854 1.00 24.03 289 ASN A N 1
ATOM 2252 C CA . ASN A 1 289 ? 6.043 34.444 21.215 1.00 24.03 289 ASN A CA 1
ATOM 2253 C C . ASN A 1 289 ? 5.487 34.785 19.826 1.00 24.03 289 ASN A C 1
ATOM 2255 O O . ASN A 1 289 ? 5.342 33.920 18.962 1.00 24.03 289 ASN A O 1
ATOM 2259 N N . GLU A 1 290 ? 5.150 36.059 19.664 1.00 32.94 290 GLU A N 1
ATOM 2260 C CA . GLU A 1 290 ? 4.905 36.722 18.389 1.00 32.94 290 GLU A CA 1
ATOM 2261 C C . GLU A 1 290 ? 6.223 36.783 17.611 1.00 32.94 290 GLU A C 1
ATOM 2263 O O . GLU A 1 290 ? 7.219 37.221 18.175 1.00 32.94 290 GLU A O 1
ATOM 2268 N N . ASP A 1 291 ? 6.227 36.377 16.342 1.00 23.69 291 ASP A N 1
ATOM 2269 C CA . ASP A 1 291 ? 7.130 36.939 15.336 1.00 23.69 291 ASP A CA 1
ATOM 2270 C C . ASP A 1 291 ? 6.524 36.738 13.937 1.00 23.69 291 ASP A C 1
ATOM 2272 O O . ASP A 1 291 ? 6.153 35.636 13.528 1.00 23.69 291 ASP A O 1
ATOM 2276 N N . GLU A 1 292 ? 6.385 37.861 13.236 1.00 30.66 292 GLU A N 1
ATOM 2277 C CA . GLU A 1 292 ? 5.921 37.999 11.860 1.00 30.66 292 GLU A CA 1
ATOM 2278 C C . GLU A 1 292 ? 6.944 37.406 10.875 1.00 30.66 292 GLU A C 1
ATOM 2280 O O . GLU A 1 292 ? 8.113 37.789 10.903 1.00 30.66 292 GLU A O 1
ATOM 2285 N N . ASP A 1 293 ? 6.506 36.576 9.921 1.00 23.34 293 ASP A N 1
ATOM 2286 C CA . ASP A 1 293 ? 7.145 36.549 8.599 1.00 23.34 293 ASP A CA 1
ATOM 2287 C C . ASP A 1 293 ? 6.149 36.184 7.488 1.00 23.34 293 ASP A C 1
ATOM 2289 O O . ASP A 1 293 ? 5.334 35.266 7.601 1.00 23.34 293 ASP A O 1
ATOM 2293 N N . ASN A 1 294 ? 6.215 36.965 6.412 1.00 25.80 294 ASN A N 1
ATOM 2294 C CA . ASN A 1 294 ? 5.355 36.927 5.236 1.00 25.80 294 ASN A CA 1
ATOM 2295 C C . AS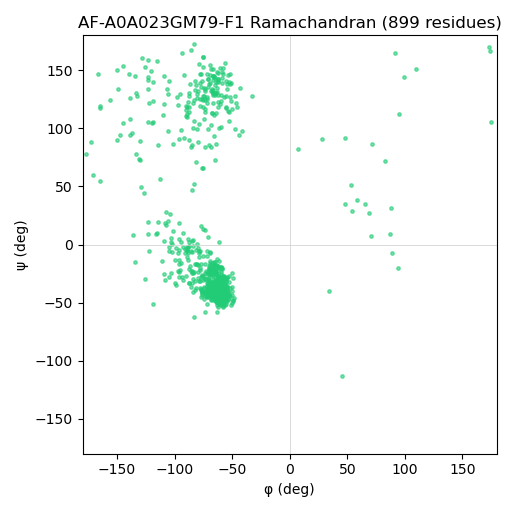N A 1 294 ? 5.897 35.926 4.207 1.00 25.80 294 ASN A C 1
ATOM 2297 O O . ASN A 1 294 ? 7.025 36.066 3.739 1.00 25.80 294 ASN A O 1
ATOM 2301 N N . GLY A 1 295 ? 5.056 35.002 3.737 1.00 23.17 295 GLY A N 1
ATOM 2302 C CA . GLY A 1 295 ? 5.397 34.142 2.603 1.00 23.17 295 GLY A CA 1
ATOM 2303 C C . GLY A 1 295 ? 4.233 33.284 2.113 1.00 23.17 295 GLY A C 1
ATOM 2304 O O . GLY A 1 295 ? 4.062 32.167 2.573 1.00 23.17 295 GLY A O 1
ATOM 2305 N N . GLU A 1 296 ? 3.444 33.843 1.191 1.00 23.08 296 GLU A N 1
ATOM 2306 C CA . GLU A 1 296 ? 2.597 33.185 0.174 1.00 23.08 296 GLU A CA 1
ATOM 2307 C C . GLU A 1 296 ? 2.055 31.769 0.495 1.00 23.08 296 GLU A C 1
ATOM 2309 O O . GLU A 1 296 ? 2.635 30.748 0.129 1.00 23.08 296 GLU A O 1
ATOM 2314 N N . ASN A 1 297 ? 0.863 31.714 1.100 1.00 22.45 297 ASN A N 1
ATOM 2315 C CA . ASN A 1 297 ? 0.068 30.490 1.224 1.00 22.45 297 ASN A CA 1
ATOM 2316 C C . ASN A 1 297 ? -0.576 30.112 -0.125 1.00 22.45 297 ASN A C 1
ATOM 2318 O O . ASN A 1 297 ? -1.549 30.734 -0.553 1.00 22.45 297 ASN A O 1
ATOM 2322 N N . GLU A 1 298 ? -0.080 29.056 -0.776 1.00 23.23 298 GLU A N 1
ATOM 2323 C CA . GLU A 1 298 ? -0.847 28.324 -1.793 1.00 23.23 298 GLU A CA 1
ATOM 2324 C C . GLU A 1 298 ? -1.880 27.393 -1.119 1.00 23.23 298 GLU A C 1
ATOM 2326 O O . GLU A 1 298 ? -1.529 26.664 -0.185 1.00 23.23 298 GLU A O 1
ATOM 2331 N N . PRO A 1 299 ? -3.141 27.341 -1.589 1.00 24.64 299 PRO A N 1
ATOM 2332 C CA . PRO A 1 299 ? -4.145 26.436 -1.040 1.00 24.64 299 PRO A CA 1
ATOM 2333 C C . PRO A 1 299 ? -3.859 24.992 -1.487 1.00 24.64 299 PRO A C 1
ATOM 2335 O O . PRO A 1 299 ? -3.942 24.661 -2.671 1.00 24.64 299 PRO A O 1
ATOM 2338 N N . ARG A 1 300 ? -3.511 24.107 -0.544 1.00 27.92 300 ARG A N 1
ATOM 2339 C CA . ARG A 1 300 ? -3.396 22.659 -0.787 1.00 27.92 300 ARG A CA 1
ATOM 2340 C C . ARG A 1 300 ? -4.772 21.999 -0.673 1.00 27.92 300 ARG A C 1
ATOM 2342 O O . ARG A 1 300 ? -5.394 22.047 0.379 1.00 27.92 300 ARG A O 1
ATOM 2349 N N . ASP A 1 301 ? -5.203 21.339 -1.748 1.00 24.98 301 ASP A N 1
ATOM 2350 C CA . ASP A 1 301 ? -6.435 20.539 -1.826 1.00 24.98 301 ASP A CA 1
ATOM 2351 C C . ASP A 1 301 ? -6.446 19.382 -0.799 1.00 24.98 301 ASP A C 1
ATOM 2353 O O . ASP A 1 301 ? -5.864 18.311 -1.016 1.00 24.98 301 ASP A O 1
ATOM 2357 N N . GLU A 1 302 ? -7.157 19.574 0.313 1.00 28.80 302 GLU A N 1
ATOM 2358 C CA . GLU A 1 302 ? -7.471 18.549 1.311 1.00 28.80 302 GLU A CA 1
ATOM 2359 C C . GLU A 1 302 ? -8.721 17.749 0.915 1.00 28.80 302 GLU A C 1
ATOM 2361 O O . GLU A 1 302 ? -9.837 18.016 1.351 1.00 28.80 302 GLU A O 1
ATOM 2366 N N . ALA A 1 303 ? -8.552 16.705 0.103 1.00 31.39 303 ALA A N 1
ATOM 2367 C CA . ALA A 1 303 ? -9.622 15.740 -0.152 1.00 31.39 303 ALA A CA 1
ATOM 2368 C C . ALA A 1 303 ? -9.199 14.336 0.315 1.00 31.39 303 ALA A C 1
ATOM 2370 O O . ALA A 1 303 ? -8.412 13.651 -0.340 1.00 31.39 303 ALA A O 1
ATOM 2371 N N . HIS A 1 304 ? -9.768 13.895 1.446 1.00 34.41 304 HIS A N 1
ATOM 2372 C CA . HIS A 1 304 ? -9.696 12.541 2.040 1.00 34.41 304 HIS A CA 1
ATOM 2373 C C . HIS A 1 304 ? -8.539 12.209 3.003 1.00 34.41 304 HIS A C 1
ATOM 2375 O O . HIS A 1 304 ? -8.128 11.043 3.130 1.00 34.41 304 HIS A O 1
ATOM 2381 N N . HIS A 1 305 ? -8.040 13.183 3.758 1.00 39.19 305 HIS A N 1
ATOM 2382 C CA . HIS A 1 305 ? -7.399 12.861 5.032 1.00 39.19 305 HIS A CA 1
ATOM 2383 C C . HIS A 1 305 ? -8.463 12.828 6.129 1.00 39.19 305 HIS A C 1
ATOM 2385 O O . HIS A 1 305 ? -9.071 13.840 6.443 1.00 39.19 305 HIS A O 1
ATOM 2391 N N . VAL A 1 306 ? -8.701 11.646 6.711 1.00 43.19 306 VAL A N 1
ATOM 2392 C CA . VAL A 1 306 ? -9.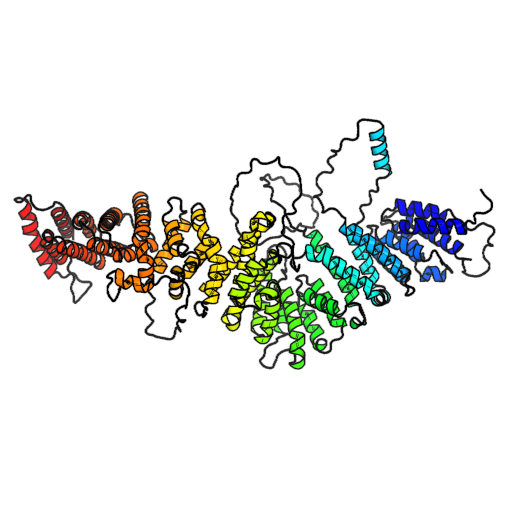281 11.588 8.056 1.00 43.19 306 VAL A CA 1
ATOM 2393 C C . VAL A 1 306 ? -8.268 12.310 8.946 1.00 43.19 306 VAL A C 1
ATOM 2395 O O . VAL A 1 306 ? -7.109 11.873 8.958 1.00 43.19 306 VAL A O 1
ATOM 2398 N N . PRO A 1 307 ? -8.647 13.394 9.646 1.00 45.84 307 PRO A N 1
ATOM 2399 C CA . PRO A 1 307 ? -7.719 14.113 10.502 1.00 45.84 307 PRO A CA 1
ATOM 2400 C C . PRO A 1 307 ? -7.043 13.128 11.467 1.00 45.84 307 PRO A C 1
ATOM 2402 O O . PRO A 1 307 ? -7.720 12.222 11.976 1.00 45.84 307 PRO A O 1
ATOM 2405 N N . PRO A 1 308 ? -5.735 13.258 11.753 1.00 51.28 308 PRO A N 1
ATOM 2406 C CA . PRO A 1 308 ? -5.021 12.337 12.643 1.00 51.28 308 PRO A CA 1
ATOM 2407 C C . PRO A 1 308 ? -5.721 12.181 14.007 1.00 51.28 308 PRO A C 1
ATOM 2409 O O . PRO A 1 308 ? -5.779 11.076 14.555 1.00 51.28 308 PRO A O 1
ATOM 2412 N N . ARG A 1 309 ? -6.376 13.249 14.488 1.00 58.94 309 ARG A N 1
ATOM 2413 C CA . ARG A 1 309 ? -7.226 13.258 15.692 1.00 58.94 309 ARG A CA 1
ATOM 2414 C C . ARG A 1 309 ? -8.420 12.291 15.604 1.00 58.94 309 ARG A C 1
ATOM 2416 O O . ARG A 1 309 ? -8.701 11.578 16.565 1.00 58.94 309 ARG A O 1
ATOM 2423 N N . THR A 1 310 ? -9.095 12.191 14.459 1.00 69.06 310 THR A N 1
ATOM 2424 C CA . THR A 1 310 ? -10.244 11.286 14.252 1.00 69.06 310 THR A CA 1
ATOM 2425 C C . THR A 1 310 ? -9.807 9.823 14.204 1.00 69.06 310 THR A C 1
ATOM 2427 O O . THR A 1 310 ? -10.454 8.954 14.791 1.00 69.06 310 THR A O 1
ATOM 2430 N N . ARG A 1 311 ? -8.654 9.535 13.588 1.00 71.62 311 ARG A N 1
ATOM 2431 C CA . ARG A 1 311 ? -8.074 8.184 13.572 1.00 71.62 311 ARG A CA 1
ATOM 2432 C C . ARG A 1 311 ? -7.750 7.690 14.984 1.00 71.62 311 ARG A C 1
ATOM 2434 O O . ARG A 1 311 ? -8.047 6.541 15.305 1.00 71.62 311 ARG A O 1
ATOM 2441 N N . LEU A 1 312 ? -7.176 8.553 15.823 1.00 77.81 312 LEU A N 1
ATOM 2442 C CA . LEU A 1 312 ? -6.855 8.223 17.212 1.00 77.81 312 LEU A CA 1
ATOM 2443 C C . LEU A 1 312 ? -8.120 7.890 18.022 1.00 77.81 312 LEU A C 1
ATOM 2445 O O . LEU A 1 312 ? -8.132 6.905 18.759 1.00 77.81 312 LEU A O 1
ATOM 2449 N N . LYS A 1 313 ? -9.209 8.650 17.831 1.00 81.62 313 LYS A N 1
ATOM 2450 C CA . LYS A 1 313 ? -10.512 8.381 18.470 1.00 81.62 313 LYS A CA 1
ATOM 2451 C C . LYS A 1 313 ? -11.097 7.015 18.074 1.00 81.62 313 LYS A C 1
ATOM 2453 O O . LYS A 1 313 ? -11.627 6.304 18.931 1.00 81.62 313 LYS A O 1
ATOM 2458 N N . LEU A 1 314 ? -10.961 6.618 16.805 1.00 86.50 314 LEU A N 1
ATOM 2459 C CA . LEU A 1 314 ? -11.388 5.297 16.324 1.00 86.50 314 LEU A CA 1
ATOM 2460 C C . LEU A 1 314 ? -10.538 4.166 16.916 1.00 86.50 314 LEU A C 1
ATOM 2462 O O . LEU A 1 314 ? -11.086 3.178 17.396 1.00 86.50 314 LEU A O 1
ATOM 2466 N N . VAL A 1 315 ? -9.209 4.315 16.936 1.00 88.38 315 VAL A N 1
ATOM 2467 C CA . VAL A 1 315 ? -8.308 3.320 17.549 1.00 88.38 315 VAL A CA 1
ATOM 2468 C C . VAL A 1 315 ? -8.606 3.164 19.039 1.00 88.38 315 VAL A C 1
ATOM 2470 O O . VAL A 1 315 ? -8.700 2.042 19.524 1.00 88.38 315 VAL A O 1
ATOM 2473 N N . ARG A 1 316 ? -8.848 4.270 19.753 1.00 90.06 316 ARG A N 1
ATOM 2474 C CA . ARG A 1 316 ? -9.273 4.234 21.158 1.00 90.06 316 ARG A CA 1
ATOM 2475 C C . ARG A 1 316 ? -10.569 3.436 21.334 1.00 90.06 316 ARG A C 1
ATOM 2477 O O . ARG A 1 316 ? -10.584 2.503 22.125 1.00 90.06 316 ARG A O 1
ATOM 2484 N N . SER A 1 317 ? -11.596 3.728 20.531 1.00 91.19 317 SER A N 1
ATOM 2485 C CA . SER A 1 317 ? -12.875 2.997 20.571 1.00 91.19 317 SER A CA 1
ATOM 2486 C C . SER A 1 317 ? -12.704 1.497 20.290 1.00 91.19 317 SER A C 1
ATOM 2488 O O . SER A 1 317 ? -13.356 0.669 20.923 1.00 91.19 317 SER A O 1
ATOM 2490 N N . LEU A 1 318 ? -11.817 1.128 19.359 1.00 93.88 318 LEU A N 1
ATOM 2491 C CA . LEU A 1 318 ? -11.473 -0.269 19.084 1.00 93.88 318 LEU A CA 1
ATOM 2492 C C . LEU A 1 318 ? -10.830 -0.937 20.307 1.00 93.88 318 LEU A C 1
ATOM 2494 O O . LEU A 1 318 ? -11.228 -2.038 20.686 1.00 93.88 318 LEU A O 1
ATOM 2498 N N . CYS A 1 319 ? -9.865 -0.264 20.937 1.00 94.50 319 CYS A N 1
ATOM 2499 C CA . CYS A 1 319 ? -9.201 -0.758 22.137 1.00 94.50 319 CYS A CA 1
ATOM 2500 C C . CYS A 1 319 ? -10.189 -0.994 23.286 1.00 94.50 319 CYS A C 1
ATOM 2502 O O . CYS A 1 319 ? -10.060 -2.003 23.969 1.00 94.50 319 CYS A O 1
ATOM 2504 N N . ASP A 1 320 ? -11.193 -0.137 23.474 1.00 93.75 320 ASP A N 1
ATOM 2505 C CA . ASP A 1 320 ? -12.194 -0.311 24.539 1.00 93.75 320 ASP A CA 1
ATOM 2506 C C . ASP A 1 320 ? -12.994 -1.610 24.372 1.00 93.75 320 ASP A C 1
ATOM 2508 O O . ASP A 1 320 ? -13.147 -2.389 25.314 1.00 93.75 320 ASP A O 1
ATOM 2512 N N . HIS A 1 321 ? -13.444 -1.897 23.145 1.00 94.88 321 HIS A N 1
ATOM 2513 C CA . HIS A 1 321 ? -14.140 -3.151 22.848 1.00 94.88 321 HIS A CA 1
ATOM 2514 C C . HIS A 1 321 ? -13.228 -4.359 23.085 1.00 94.88 321 HIS A C 1
ATOM 2516 O O . HIS A 1 321 ? -13.640 -5.330 23.718 1.00 94.88 321 HIS A O 1
ATOM 2522 N N . LEU A 1 322 ? -11.981 -4.306 22.599 1.00 96.19 322 LEU A N 1
ATOM 2523 C CA . LEU A 1 322 ? -11.033 -5.409 22.761 1.00 96.19 322 LEU A CA 1
ATOM 2524 C C . LEU A 1 322 ? -10.645 -5.628 24.228 1.00 96.19 322 LEU A C 1
ATOM 2526 O O . LEU A 1 322 ? -10.504 -6.774 24.644 1.00 96.19 322 LEU A O 1
ATOM 2530 N N . ARG A 1 323 ? -10.520 -4.572 25.041 1.00 95.75 323 ARG A N 1
ATOM 2531 C CA . ARG A 1 323 ? -10.277 -4.701 26.488 1.00 95.75 323 ARG A CA 1
ATOM 2532 C C . ARG A 1 323 ? -11.399 -5.464 27.171 1.00 95.75 323 ARG A C 1
ATOM 2534 O O . ARG A 1 323 ? -11.108 -6.428 27.879 1.00 95.75 323 ARG A O 1
ATOM 2541 N N . LEU A 1 324 ? -12.656 -5.101 26.915 1.00 94.88 324 LEU A N 1
ATOM 2542 C CA . LEU A 1 324 ? -13.804 -5.825 27.459 1.00 94.88 324 LEU A CA 1
ATOM 2543 C C . LEU A 1 324 ? -13.809 -7.293 27.005 1.00 94.88 324 LEU A C 1
ATOM 2545 O O . LEU A 1 324 ? -13.904 -8.194 27.838 1.00 94.88 324 LEU A O 1
ATOM 2549 N N . LEU A 1 325 ? -13.650 -7.537 25.700 1.00 94.94 325 LEU A N 1
ATOM 2550 C CA . LEU A 1 325 ? -13.652 -8.883 25.115 1.00 94.94 325 LEU A CA 1
ATOM 2551 C C . LEU A 1 325 ? -12.496 -9.754 25.637 1.00 94.94 325 LEU A C 1
ATOM 2553 O O . LEU A 1 325 ? -12.675 -10.954 25.840 1.00 94.94 325 LEU A O 1
ATOM 2557 N N . SER A 1 326 ? -11.332 -9.159 25.915 1.00 94.44 326 SER A N 1
ATOM 2558 C CA . SER A 1 326 ? -10.169 -9.866 26.468 1.00 94.44 326 SER A CA 1
ATOM 2559 C C . SER A 1 326 ? -10.388 -10.383 27.894 1.00 94.44 326 SER A C 1
ATOM 2561 O O . SER A 1 326 ? -9.717 -11.326 28.309 1.00 94.44 326 SER A O 1
ATOM 2563 N N . LYS A 1 327 ? -11.342 -9.799 28.635 1.00 94.25 327 LYS A N 1
ATOM 2564 C CA . LYS A 1 327 ? -11.679 -10.177 30.017 1.00 94.25 327 LYS A CA 1
ATOM 2565 C C . LYS A 1 327 ? -12.743 -11.277 30.108 1.00 94.25 327 LYS A C 1
ATOM 2567 O O . LYS A 1 327 ? -13.042 -11.724 31.214 1.00 94.25 327 LYS A O 1
ATOM 2572 N N . PHE A 1 328 ? -13.330 -11.707 28.989 1.00 93.44 328 PHE A N 1
ATOM 2573 C CA . PHE A 1 328 ? -14.335 -12.772 28.986 1.00 93.44 328 PHE A CA 1
ATOM 2574 C C . PHE A 1 328 ? -13.716 -14.115 29.379 1.00 93.44 328 PHE A C 1
ATOM 2576 O O . PHE A 1 328 ? -12.660 -14.505 28.882 1.00 93.44 328 PHE A O 1
ATOM 2583 N N . SER A 1 329 ? -14.394 -14.822 30.280 1.00 89.56 329 SER A N 1
ATOM 2584 C CA . SER A 1 329 ? -13.892 -16.052 30.897 1.00 89.56 329 SER A CA 1
ATOM 2585 C C . SER A 1 329 ? -14.098 -17.298 30.028 1.00 89.56 329 SER A C 1
ATOM 2587 O O . SER A 1 329 ? -13.288 -18.224 30.065 1.00 89.56 329 SER A O 1
ATOM 2589 N N . ASN A 1 330 ? -15.161 -17.324 29.224 1.00 88.19 330 ASN A N 1
ATOM 2590 C CA . ASN A 1 330 ? -15.519 -18.405 28.317 1.00 88.19 330 ASN A CA 1
ATOM 2591 C C . ASN A 1 330 ? -15.835 -17.856 26.912 1.00 88.19 330 ASN A C 1
ATOM 2593 O O . ASN A 1 330 ? -16.992 -17.856 26.473 1.00 88.19 330 ASN A O 1
ATOM 2597 N N . PRO A 1 331 ? -14.811 -17.438 26.147 1.00 87.12 331 PRO A N 1
ATOM 2598 C CA . PRO A 1 331 ? -15.009 -16.825 24.835 1.00 87.12 331 PRO A CA 1
ATOM 2599 C C . PRO A 1 331 ? -15.663 -17.765 23.810 1.00 87.12 331 PRO A C 1
ATOM 2601 O O . PRO A 1 331 ? -16.243 -17.301 22.836 1.00 87.12 331 PRO A O 1
ATOM 2604 N N . LYS A 1 332 ? -15.641 -19.086 24.029 1.00 88.75 332 LYS A N 1
ATOM 2605 C CA . LYS A 1 332 ? -16.314 -20.063 23.154 1.00 88.75 332 LYS A CA 1
ATOM 2606 C C . LYS A 1 332 ? -17.840 -20.047 23.295 1.00 88.75 332 LYS A C 1
ATOM 2608 O O . LYS A 1 332 ? -18.532 -20.468 22.377 1.00 88.75 332 LYS A O 1
ATOM 2613 N N . ALA A 1 333 ? -18.370 -19.561 24.419 1.00 87.12 333 ALA A N 1
ATOM 2614 C CA . ALA A 1 333 ? -19.812 -19.402 24.629 1.00 87.12 333 ALA A CA 1
ATOM 2615 C C . ALA A 1 333 ? -20.361 -18.071 24.078 1.00 87.12 333 ALA A C 1
ATOM 2617 O O . ALA A 1 333 ? -21.571 -17.842 24.093 1.00 87.12 333 ALA A O 1
ATOM 2618 N N . VAL A 1 334 ? -19.483 -17.190 23.594 1.00 88.94 334 VAL A N 1
ATOM 2619 C CA . VAL A 1 334 ? -19.833 -15.878 23.043 1.00 88.94 334 VAL A CA 1
ATOM 2620 C C . VAL A 1 334 ? -20.530 -16.040 21.692 1.00 88.94 334 VAL A C 1
ATOM 2622 O O . VAL A 1 334 ? -20.166 -16.873 20.860 1.00 88.94 334 VAL A O 1
ATOM 2625 N N . SER A 1 335 ? -21.532 -15.198 21.440 1.00 84.44 335 SER A N 1
ATOM 2626 C CA . SER A 1 335 ? -22.216 -15.147 20.144 1.00 84.44 335 SER A CA 1
ATOM 2627 C C . SER A 1 335 ? -21.227 -14.914 18.991 1.00 84.44 335 SER A C 1
ATOM 2629 O O . SER A 1 335 ? -20.488 -13.933 18.999 1.00 84.44 335 SER A O 1
ATOM 2631 N N . LYS A 1 336 ? -21.275 -15.760 17.951 1.00 89.62 336 LYS A N 1
ATOM 2632 C CA . LYS A 1 336 ? -20.392 -15.693 16.765 1.00 89.62 336 LYS A CA 1
ATOM 2633 C C . LYS A 1 336 ? -18.890 -15.797 17.105 1.00 89.62 336 LYS A C 1
ATOM 2635 O O . LYS A 1 336 ? -18.080 -15.115 16.475 1.00 89.62 336 LYS A O 1
ATOM 2640 N N . HIS A 1 337 ? -18.516 -16.640 18.075 1.00 90.19 337 HIS A N 1
ATOM 2641 C CA . HIS A 1 337 ? -17.121 -16.779 18.520 1.00 90.19 337 HIS A CA 1
ATOM 2642 C C . HIS A 1 337 ? -16.130 -17.105 17.387 1.00 90.19 337 HIS A C 1
ATOM 2644 O O . HIS A 1 337 ? -15.024 -16.581 17.397 1.00 90.19 337 HIS A O 1
ATOM 2650 N N . GLU A 1 338 ? -16.507 -17.911 16.388 1.00 91.69 338 GLU A N 1
ATOM 2651 C CA . GLU A 1 338 ? -15.624 -18.245 15.254 1.00 91.69 338 GLU A CA 1
ATOM 2652 C C . GLU A 1 338 ? -15.245 -16.992 14.456 1.00 91.69 338 GLU A C 1
ATOM 2654 O O . GLU A 1 338 ? -14.065 -16.688 14.294 1.00 91.69 338 GLU A O 1
ATOM 2659 N N . ARG A 1 339 ? -16.246 -16.186 14.075 1.00 92.69 339 ARG A N 1
ATOM 2660 C CA . ARG A 1 339 ? -16.034 -14.913 13.370 1.00 92.69 339 ARG A CA 1
ATOM 2661 C C . ARG A 1 339 ? -15.240 -13.915 14.223 1.00 92.69 339 ARG A C 1
ATOM 2663 O O . ARG A 1 339 ? -14.430 -13.161 13.692 1.00 92.69 339 ARG A O 1
ATOM 2670 N N . LEU A 1 340 ? -15.463 -13.887 15.542 1.00 93.38 340 LEU A N 1
ATOM 2671 C CA . LEU A 1 340 ? -14.669 -13.050 16.454 1.00 93.38 340 LEU A CA 1
ATOM 2672 C C . LEU A 1 340 ? -13.209 -13.484 16.491 1.00 93.38 340 LEU A C 1
ATOM 2674 O O . LEU A 1 340 ? -12.334 -12.631 16.418 1.00 93.38 340 LEU A O 1
ATOM 2678 N N . TYR A 1 341 ? -12.949 -14.787 16.580 1.00 94.19 341 TYR A N 1
ATOM 2679 C CA . TYR A 1 341 ? -11.595 -15.323 16.583 1.00 94.19 341 TYR A CA 1
ATOM 2680 C C . TYR A 1 341 ? -10.849 -14.971 15.289 1.00 94.19 341 TYR A C 1
ATOM 2682 O O . TYR A 1 341 ? -9.724 -14.480 15.348 1.00 94.19 341 TYR A O 1
ATOM 2690 N N . GLU A 1 342 ? -11.498 -15.117 14.130 1.00 92.31 342 GLU A N 1
ATOM 2691 C CA . GLU A 1 342 ? -10.965 -14.654 12.840 1.00 92.31 342 GLU A CA 1
ATOM 2692 C C . GLU A 1 342 ? -10.692 -13.145 12.841 1.00 92.31 342 GLU A C 1
ATOM 2694 O O . GLU A 1 342 ? -9.613 -12.709 12.448 1.00 92.31 342 GLU A O 1
ATOM 2699 N N . THR A 1 343 ? -11.622 -12.347 13.374 1.00 92.00 343 THR A N 1
ATOM 2700 C CA . THR A 1 343 ? -11.445 -10.892 13.489 1.00 92.00 343 THR A CA 1
ATOM 2701 C C . THR A 1 343 ? -10.257 -10.540 14.390 1.00 92.00 343 THR A C 1
ATOM 2703 O O . THR A 1 343 ? -9.505 -9.621 14.075 1.00 92.00 343 THR A O 1
ATOM 2706 N N . TYR A 1 344 ? -10.030 -11.264 15.491 1.00 94.62 344 TYR A N 1
ATOM 2707 C CA . TYR A 1 344 ? -8.856 -11.053 16.345 1.00 94.62 344 TYR A CA 1
ATOM 2708 C C . TYR A 1 344 ? -7.558 -11.393 15.614 1.00 94.62 344 TYR A C 1
ATOM 2710 O O . TYR A 1 344 ? -6.589 -10.645 15.730 1.00 94.62 344 TYR A O 1
ATOM 2718 N N . LEU A 1 345 ? -7.541 -12.473 14.827 1.00 92.25 345 LEU A N 1
ATOM 2719 C CA . LEU A 1 345 ? -6.402 -12.803 13.971 1.00 92.25 345 LEU A CA 1
ATOM 2720 C C . LEU A 1 345 ? -6.138 -11.692 12.947 1.00 92.25 345 LEU A C 1
ATOM 2722 O O . LEU A 1 345 ? -4.988 -11.295 12.768 1.00 92.25 345 LEU A O 1
ATOM 2726 N N . ASP A 1 346 ? -7.172 -11.141 12.318 1.00 89.12 346 ASP A N 1
ATOM 2727 C CA . ASP A 1 346 ? -7.017 -10.020 11.388 1.00 89.12 346 ASP A CA 1
ATOM 2728 C C . ASP A 1 346 ? -6.481 -8.769 12.101 1.00 89.12 346 ASP A C 1
ATOM 2730 O O . ASP A 1 346 ? -5.576 -8.101 11.598 1.00 89.12 346 ASP A O 1
ATOM 2734 N N . LEU A 1 347 ? -6.947 -8.491 13.320 1.00 91.25 347 LEU A N 1
ATOM 2735 C CA . LEU A 1 347 ? -6.466 -7.382 14.147 1.00 91.25 347 LEU A CA 1
ATOM 2736 C C . LEU A 1 347 ? -5.019 -7.555 14.641 1.00 91.25 347 LEU A C 1
ATOM 2738 O O . LEU A 1 347 ? -4.385 -6.564 14.997 1.00 91.25 347 LEU A O 1
ATOM 2742 N N . LEU A 1 348 ? -4.430 -8.754 14.595 1.00 91.81 348 LEU A N 1
ATOM 2743 C CA . LEU A 1 348 ? -2.985 -8.906 14.818 1.00 91.81 348 LEU A CA 1
ATOM 2744 C C . LEU A 1 348 ? -2.152 -8.269 13.701 1.00 91.81 348 LEU A C 1
ATOM 2746 O O . LEU A 1 348 ? -1.010 -7.886 13.938 1.00 91.81 348 LEU A O 1
ATOM 2750 N N . THR A 1 349 ? -2.709 -8.113 12.498 1.00 87.69 349 THR A N 1
ATOM 2751 C CA . THR A 1 349 ? -2.025 -7.442 11.379 1.00 87.69 349 THR A CA 1
ATOM 2752 C C . THR A 1 349 ? -2.047 -5.914 11.498 1.00 87.69 349 THR A C 1
ATOM 2754 O O . THR A 1 349 ? -1.406 -5.219 10.706 1.00 87.69 349 THR A O 1
ATOM 2757 N N . PHE A 1 350 ? -2.760 -5.372 12.493 1.00 84.62 350 PHE A N 1
ATOM 2758 C CA . PHE A 1 350 ? -2.902 -3.934 12.683 1.00 84.62 350 PHE A CA 1
ATOM 2759 C C . PHE A 1 350 ? -1.573 -3.278 13.064 1.00 84.62 350 PHE A C 1
ATOM 2761 O O . PHE A 1 350 ? -0.750 -3.838 13.781 1.00 84.62 350 PHE A O 1
ATOM 2768 N N . ARG A 1 351 ? -1.368 -2.046 12.592 1.00 80.88 351 ARG A N 1
ATOM 2769 C CA . ARG A 1 351 ? -0.126 -1.294 12.824 1.00 80.88 351 ARG A CA 1
ATOM 2770 C C . ARG A 1 351 ? 0.029 -0.814 14.273 1.00 80.88 351 ARG A C 1
ATOM 2772 O O . ARG A 1 351 ? 1.155 -0.578 14.719 1.00 80.88 351 ARG A O 1
ATOM 2779 N N . ASP A 1 352 ? -1.095 -0.576 14.944 1.00 85.06 352 ASP A N 1
ATOM 2780 C CA . ASP A 1 352 ? -1.131 -0.004 16.287 1.00 85.06 352 ASP A CA 1
ATOM 2781 C C . ASP A 1 352 ? -0.724 -1.054 17.337 1.00 85.06 352 ASP A C 1
ATOM 2783 O O . ASP A 1 352 ? -1.326 -2.132 17.377 1.00 85.06 352 ASP A O 1
ATOM 2787 N N . PRO A 1 353 ? 0.293 -0.775 18.173 1.00 86.44 353 PRO A N 1
ATOM 2788 C CA . PRO A 1 353 ? 0.822 -1.764 19.104 1.00 86.44 353 PRO A CA 1
ATOM 2789 C C . PRO A 1 353 ? -0.183 -2.149 20.196 1.00 86.44 353 PRO A C 1
ATOM 2791 O O . PRO A 1 353 ? -0.186 -3.303 20.618 1.00 86.44 353 PRO A O 1
ATOM 2794 N N . GLU A 1 354 ? -1.043 -1.228 20.637 1.00 89.94 354 GLU A N 1
ATOM 2795 C CA . GLU A 1 354 ? -2.034 -1.510 21.678 1.00 89.94 354 GLU A CA 1
ATOM 2796 C C . GLU A 1 354 ? -3.173 -2.376 21.133 1.00 89.94 354 GLU A C 1
ATOM 2798 O O . GLU A 1 354 ? -3.570 -3.343 21.785 1.00 89.94 354 GLU A O 1
ATOM 2803 N N . VAL A 1 355 ? -3.626 -2.121 19.900 1.00 92.19 355 VAL A N 1
ATOM 2804 C CA . VAL A 1 355 ? -4.596 -2.995 19.216 1.00 92.19 355 VAL A CA 1
ATOM 2805 C C . VAL A 1 355 ? -4.051 -4.417 19.081 1.00 92.19 355 VAL A C 1
ATOM 2807 O O . VAL A 1 355 ? -4.760 -5.364 19.421 1.00 92.19 355 VAL A O 1
ATOM 2810 N N . GLN A 1 356 ? -2.795 -4.586 18.644 1.00 92.62 356 GLN A N 1
ATOM 2811 C CA . GLN A 1 356 ? -2.190 -5.919 18.524 1.00 92.62 356 GLN A CA 1
ATOM 2812 C C . GLN A 1 356 ? -2.109 -6.640 19.877 1.00 92.62 356 GLN A C 1
ATOM 2814 O O . GLN A 1 356 ? -2.439 -7.823 19.956 1.00 92.62 356 GLN A O 1
ATOM 2819 N N . LYS A 1 357 ? -1.693 -5.940 20.946 1.00 94.19 357 LYS A N 1
ATOM 2820 C CA . LYS A 1 357 ? -1.630 -6.503 22.305 1.00 94.19 357 LYS A CA 1
ATOM 2821 C C . LYS A 1 357 ? -3.003 -6.968 22.782 1.00 94.19 357 LYS A C 1
ATOM 2823 O O . LYS A 1 357 ? -3.136 -8.095 23.245 1.00 94.19 357 LYS A O 1
ATOM 2828 N N . LEU A 1 358 ? -4.029 -6.131 22.637 1.00 95.31 358 LEU A N 1
ATOM 2829 C CA . LEU A 1 358 ? -5.386 -6.465 23.070 1.00 95.31 358 LEU A CA 1
ATOM 2830 C C . LEU A 1 358 ? -6.008 -7.585 22.228 1.00 95.31 358 LEU A C 1
ATOM 2832 O O . LEU A 1 358 ? -6.654 -8.472 22.785 1.00 95.31 358 LEU A O 1
ATOM 2836 N N . ALA A 1 359 ? -5.775 -7.594 20.913 1.00 96.12 359 ALA A N 1
ATOM 2837 C CA . ALA A 1 359 ? -6.194 -8.685 20.036 1.00 96.12 359 ALA A CA 1
ATOM 2838 C C . ALA A 1 359 ? -5.520 -10.010 20.427 1.00 96.12 359 ALA A C 1
ATOM 2840 O O . ALA A 1 359 ? -6.186 -11.041 20.510 1.00 96.12 359 ALA A O 1
ATOM 2841 N N . PHE A 1 360 ? -4.224 -9.984 20.756 1.00 95.75 360 PHE A N 1
ATOM 2842 C CA . PHE A 1 360 ? -3.515 -11.160 21.257 1.00 95.75 360 PHE A CA 1
ATOM 2843 C C . PHE A 1 360 ? -4.059 -11.634 22.612 1.00 95.75 360 PHE A C 1
ATOM 2845 O O . PHE A 1 360 ? -4.292 -12.829 22.787 1.00 95.75 360 PHE A O 1
ATOM 2852 N N . SER A 1 361 ? -4.365 -10.721 23.539 1.00 94.69 361 SER A N 1
ATOM 2853 C CA . SER A 1 361 ? -5.035 -11.058 24.804 1.00 94.69 361 SER A CA 1
ATOM 2854 C C . SER A 1 361 ? -6.404 -11.714 24.584 1.00 94.69 361 SER A C 1
ATOM 2856 O O . SER A 1 361 ? -6.739 -12.681 25.268 1.00 94.69 361 SER A O 1
ATOM 2858 N N . CYS A 1 362 ? -7.174 -11.254 23.590 1.00 95.00 362 CYS A N 1
ATOM 2859 C CA . CYS A 1 362 ? -8.434 -11.891 23.193 1.00 95.00 362 CYS A CA 1
ATOM 2860 C C . CYS A 1 362 ? -8.237 -13.300 22.616 1.00 95.00 362 CYS A C 1
ATOM 2862 O O . CYS A 1 362 ? -9.111 -14.144 22.768 1.00 95.00 362 CYS A O 1
ATOM 2864 N N . ILE A 1 363 ? -7.116 -13.574 21.948 1.00 94.62 363 ILE A N 1
ATOM 2865 C CA . ILE A 1 363 ? -6.786 -14.917 21.444 1.00 94.62 363 ILE A CA 1
ATOM 2866 C C . ILE A 1 363 ? -6.368 -15.828 22.603 1.00 94.62 363 ILE A C 1
ATOM 2868 O O . ILE A 1 363 ? -6.823 -16.970 22.688 1.00 94.62 363 ILE A O 1
ATOM 2872 N N . LEU A 1 364 ? -5.560 -15.320 23.539 1.00 92.81 364 LEU A N 1
ATOM 2873 C CA . LEU A 1 364 ? -5.127 -16.067 24.723 1.00 92.81 364 LEU A CA 1
ATOM 2874 C C . LEU A 1 364 ? -6.297 -16.504 25.614 1.00 92.81 364 LEU A C 1
ATOM 2876 O O . LEU A 1 364 ? -6.232 -17.592 26.191 1.00 92.81 364 LEU A O 1
ATOM 2880 N N . SER A 1 365 ? -7.379 -15.719 25.695 1.00 91.75 365 SER A N 1
ATOM 2881 C CA . SER A 1 365 ? -8.555 -16.079 26.502 1.00 91.75 365 SER A CA 1
ATOM 2882 C C . SER A 1 365 ? -9.247 -17.369 26.031 1.00 91.75 365 SER A C 1
ATOM 2884 O O . SER A 1 365 ? -9.943 -18.012 26.815 1.00 91.75 365 SER A O 1
ATOM 2886 N N . TYR A 1 366 ? -9.005 -17.836 24.794 1.00 91.19 366 TYR A N 1
ATOM 2887 C CA . TYR A 1 366 ? -9.513 -19.128 24.302 1.00 91.19 366 TYR A CA 1
ATOM 2888 C C . TYR A 1 366 ? -8.811 -20.351 24.917 1.00 91.19 366 TYR A C 1
ATOM 2890 O O . TYR A 1 366 ? -9.277 -21.480 24.711 1.00 91.19 366 TYR A O 1
ATOM 2898 N N . GLY A 1 367 ? -7.712 -20.157 25.658 1.00 87.69 367 GLY A N 1
ATOM 2899 C CA . GLY A 1 367 ? -7.047 -21.212 26.430 1.00 87.69 367 GLY A CA 1
ATOM 2900 C C . GLY A 1 367 ? -6.438 -22.328 25.575 1.00 87.69 367 GLY A C 1
ATOM 2901 O O . GLY A 1 367 ? -6.481 -23.502 25.948 1.00 87.69 367 GLY A O 1
ATOM 2902 N N . GLN A 1 368 ? -5.917 -21.992 24.393 1.00 89.19 368 GLN A N 1
ATOM 2903 C CA . GLN A 1 368 ? -5.336 -22.962 23.465 1.00 89.19 368 GLN A CA 1
ATOM 2904 C C . GLN A 1 368 ? -3.972 -23.474 23.956 1.00 89.19 368 GLN A C 1
ATOM 2906 O O . GLN A 1 368 ? -3.035 -22.701 24.170 1.00 89.19 368 GLN A O 1
ATOM 2911 N N . LYS A 1 369 ? -3.848 -24.802 24.083 1.00 90.81 369 LYS A N 1
ATOM 2912 C CA . LYS A 1 369 ? -2.662 -25.471 24.647 1.00 90.81 369 LYS A CA 1
ATOM 2913 C C . LYS A 1 369 ? -1.380 -25.235 23.844 1.00 90.81 369 LYS A C 1
ATOM 2915 O O . LYS A 1 369 ? -0.314 -25.162 24.443 1.00 90.81 369 LYS A O 1
ATOM 2920 N N . PHE A 1 370 ? -1.482 -25.100 22.521 1.00 91.94 370 PHE A N 1
ATOM 2921 C CA . PHE A 1 370 ? -0.323 -24.887 21.649 1.00 91.94 370 PHE A CA 1
ATOM 2922 C C . PHE A 1 370 ? 0.299 -23.490 21.815 1.00 91.94 370 PHE A C 1
ATOM 2924 O O . PHE A 1 370 ? 1.483 -23.317 21.550 1.00 91.94 370 PHE A O 1
ATOM 2931 N N . LEU A 1 371 ? -0.478 -22.496 22.270 1.00 92.00 371 LEU A N 1
ATOM 2932 C CA . LEU A 1 371 ? -0.039 -21.101 22.381 1.00 92.00 371 LEU A CA 1
ATOM 2933 C C . LEU A 1 371 ? 0.451 -20.742 23.790 1.00 92.00 371 LEU A C 1
ATOM 2935 O O . LEU A 1 371 ? 1.320 -19.887 23.943 1.00 92.00 371 LEU A O 1
ATOM 2939 N N . THR A 1 372 ? -0.067 -21.418 24.823 1.00 89.06 372 THR A N 1
ATOM 2940 C CA . THR A 1 372 ? 0.266 -21.140 26.234 1.00 89.06 372 THR A CA 1
ATOM 2941 C C . THR A 1 372 ? 1.777 -21.125 26.530 1.00 89.06 372 THR A C 1
ATOM 2943 O O . THR A 1 372 ? 2.212 -20.203 27.219 1.00 89.06 372 THR A O 1
ATOM 2946 N N . PRO A 1 373 ? 2.605 -22.059 26.006 1.00 91.62 373 PRO A N 1
ATOM 2947 C CA . PRO A 1 373 ? 4.048 -22.069 26.270 1.00 91.62 373 PRO A CA 1
ATOM 2948 C C . PRO A 1 373 ? 4.800 -20.854 25.716 1.00 91.62 373 PRO A C 1
ATOM 2950 O O . PRO A 1 373 ? 5.876 -20.542 26.207 1.00 91.62 373 PRO A O 1
ATOM 2953 N N . TYR A 1 374 ? 4.244 -20.182 24.704 1.00 92.94 374 TYR A N 1
ATOM 2954 C CA . TYR A 1 374 ? 4.894 -19.082 23.984 1.00 92.94 374 TYR A CA 1
ATOM 2955 C C . TYR A 1 374 ? 4.363 -17.708 24.393 1.00 92.94 374 TYR A C 1
ATOM 2957 O O . TYR A 1 374 ? 4.735 -16.700 23.795 1.00 92.94 374 TYR A O 1
ATOM 2965 N N . ARG A 1 375 ? 3.484 -17.644 25.402 1.00 91.88 375 ARG A N 1
ATOM 2966 C CA . ARG A 1 375 ? 2.820 -16.407 25.832 1.00 91.88 375 ARG A CA 1
ATOM 2967 C C . ARG A 1 375 ? 3.810 -15.267 26.085 1.00 91.88 375 ARG A C 1
ATOM 2969 O O . ARG A 1 375 ? 3.640 -14.193 25.519 1.00 91.88 375 ARG A O 1
ATOM 2976 N N . GLU A 1 376 ? 4.838 -15.508 26.898 1.00 92.06 376 GLU A N 1
ATOM 2977 C CA . GLU A 1 376 ? 5.832 -14.481 27.237 1.00 92.06 376 GLU A CA 1
ATOM 2978 C C . GLU A 1 376 ? 6.629 -14.023 26.008 1.00 92.06 376 GLU A C 1
ATOM 2980 O O . GLU A 1 376 ? 6.918 -12.835 25.876 1.00 92.06 376 GLU A O 1
ATOM 2985 N N . ASN A 1 377 ? 6.939 -14.937 25.080 1.00 92.62 377 ASN A N 1
ATOM 2986 C CA . ASN A 1 377 ? 7.629 -14.596 23.835 1.00 92.62 377 ASN A CA 1
ATOM 2987 C C . ASN A 1 377 ? 6.778 -13.654 22.978 1.00 92.62 377 ASN A C 1
ATOM 2989 O O . ASN A 1 377 ? 7.259 -12.617 22.531 1.00 92.62 377 ASN A O 1
ATOM 2993 N N . PHE A 1 378 ? 5.492 -13.966 22.792 1.00 93.06 378 PHE A N 1
ATOM 2994 C CA . PHE A 1 378 ? 4.581 -13.095 22.049 1.00 93.06 378 PHE A CA 1
ATOM 2995 C C . PHE A 1 378 ? 4.374 -11.742 22.738 1.00 93.06 378 PHE A C 1
ATOM 2997 O O . PHE A 1 378 ? 4.384 -10.720 22.059 1.00 93.06 378 PHE A O 1
ATOM 3004 N N . GLU A 1 379 ? 4.238 -11.700 24.066 1.00 92.12 379 GLU A N 1
ATOM 3005 C CA . GLU A 1 379 ? 4.125 -10.440 24.814 1.00 92.12 379 GLU A CA 1
ATOM 3006 C C . GLU A 1 379 ? 5.378 -9.562 24.634 1.00 92.12 379 GLU A C 1
ATOM 3008 O O . GLU A 1 379 ? 5.255 -8.362 24.383 1.00 92.12 379 GLU A O 1
ATOM 3013 N N . ARG A 1 380 ? 6.579 -10.159 24.643 1.00 91.88 380 ARG A N 1
ATOM 3014 C CA . ARG A 1 380 ? 7.846 -9.459 24.361 1.00 91.88 380 ARG A CA 1
ATOM 3015 C C . ARG A 1 380 ? 8.013 -9.055 22.895 1.00 91.88 380 ARG A C 1
ATOM 3017 O O . ARG A 1 380 ? 8.613 -8.016 22.622 1.00 91.88 380 ARG A O 1
ATOM 3024 N N . LEU A 1 381 ? 7.486 -9.831 21.948 1.00 90.38 381 LEU A N 1
ATOM 3025 C CA . LEU A 1 381 ? 7.435 -9.443 20.532 1.00 90.38 381 LEU A CA 1
ATOM 3026 C C . LEU A 1 381 ? 6.461 -8.281 20.303 1.00 90.38 381 LEU A C 1
ATOM 3028 O O . LEU A 1 381 ? 6.681 -7.436 19.436 1.00 90.38 381 LEU A O 1
ATOM 3032 N N . LEU A 1 382 ? 5.368 -8.232 21.061 1.00 90.12 382 LEU A N 1
ATOM 3033 C CA . LEU A 1 382 ? 4.359 -7.182 20.965 1.00 90.12 382 LEU A CA 1
ATOM 3034 C C . LEU A 1 382 ? 4.790 -5.882 21.654 1.00 90.12 382 LEU A C 1
ATOM 3036 O O . LEU A 1 382 ? 4.273 -4.818 21.299 1.00 90.12 382 LEU A O 1
ATOM 3040 N N . ASP A 1 383 ? 5.747 -5.932 22.575 1.00 87.69 383 ASP A N 1
ATOM 3041 C CA . ASP A 1 383 ? 6.319 -4.745 23.202 1.00 87.69 383 ASP A CA 1
ATOM 3042 C C . ASP A 1 383 ? 7.407 -4.069 22.345 1.00 87.69 383 ASP A C 1
ATOM 3044 O O . ASP A 1 383 ? 8.257 -4.716 21.731 1.00 87.69 383 ASP A O 1
ATOM 3048 N N . GLU A 1 384 ? 7.383 -2.733 22.277 1.00 82.94 384 GLU A N 1
ATOM 3049 C CA . GLU A 1 384 ? 8.299 -1.978 21.412 1.00 82.94 384 GLU A CA 1
ATOM 3050 C C . GLU A 1 384 ? 9.750 -2.012 21.905 1.00 82.94 384 GLU A C 1
ATOM 3052 O O . GLU A 1 384 ? 10.667 -1.992 21.075 1.00 82.94 384 GLU A O 1
ATOM 3057 N N . ALA A 1 385 ? 9.965 -2.068 23.223 1.00 85.44 385 ALA A N 1
ATOM 3058 C CA . ALA A 1 385 ? 11.299 -2.031 23.810 1.00 85.44 385 ALA A CA 1
ATOM 3059 C C . ALA A 1 385 ? 12.031 -3.368 23.626 1.00 85.44 385 ALA A C 1
ATOM 3061 O O . ALA A 1 385 ? 13.211 -3.377 23.267 1.00 85.44 385 ALA A O 1
ATOM 3062 N N . SER A 1 386 ? 11.332 -4.494 23.800 1.00 87.38 386 SER A N 1
ATOM 3063 C CA . SER A 1 386 ? 11.916 -5.836 23.669 1.00 87.38 386 SER A CA 1
ATOM 3064 C C . SER A 1 386 ? 11.874 -6.430 22.259 1.00 87.38 386 SER A C 1
ATOM 3066 O O . SER A 1 386 ? 12.555 -7.427 22.018 1.00 87.38 386 SER A O 1
ATOM 3068 N N . PHE A 1 387 ? 11.147 -5.834 21.306 1.00 87.94 387 PHE A N 1
ATOM 3069 C CA . PHE A 1 387 ? 10.957 -6.406 19.965 1.00 87.94 387 PHE A CA 1
ATOM 3070 C C . PHE A 1 387 ? 12.264 -6.841 19.283 1.00 87.94 387 PHE A C 1
ATOM 3072 O O . PHE A 1 387 ? 12.372 -7.968 18.810 1.00 87.94 387 PHE A O 1
ATOM 3079 N N . ARG A 1 388 ? 13.284 -5.968 19.228 1.00 84.25 388 ARG A N 1
ATOM 3080 C CA . ARG A 1 388 ? 14.530 -6.279 18.499 1.00 84.25 388 ARG A CA 1
ATOM 3081 C C . ARG A 1 388 ? 15.302 -7.445 19.113 1.00 84.25 388 ARG A C 1
ATOM 3083 O O . ARG A 1 388 ? 15.856 -8.238 18.361 1.00 84.25 388 ARG A O 1
ATOM 3090 N N . SER A 1 389 ? 15.360 -7.525 20.441 1.00 86.75 389 SER A N 1
ATOM 3091 C CA . SER A 1 389 ? 16.009 -8.641 21.133 1.00 86.75 389 SER A CA 1
ATOM 3092 C C . SER A 1 389 ? 15.198 -9.923 20.989 1.00 86.75 389 SER A C 1
ATOM 3094 O O . SER A 1 389 ? 15.767 -10.972 20.709 1.00 86.75 389 SER A O 1
ATOM 3096 N N . GLU A 1 390 ? 13.873 -9.839 21.117 1.00 89.88 390 GLU A N 1
ATOM 3097 C CA . GLU A 1 390 ? 13.014 -11.021 21.097 1.00 89.88 390 GLU A CA 1
ATOM 3098 C C . GLU A 1 390 ? 12.923 -11.648 19.701 1.00 89.88 390 GLU A C 1
ATOM 3100 O O . GLU A 1 390 ? 12.925 -12.864 19.603 1.00 89.88 390 GLU A O 1
ATOM 3105 N N . VAL A 1 391 ? 12.948 -10.867 18.612 1.00 86.50 391 VAL A N 1
ATOM 3106 C CA . VAL A 1 391 ? 12.986 -11.423 17.240 1.00 86.50 391 VAL A CA 1
ATOM 3107 C C . VAL A 1 391 ? 14.218 -12.305 17.005 1.00 86.50 391 VAL A C 1
ATOM 3109 O O . VAL A 1 391 ? 14.155 -13.248 16.227 1.00 86.50 391 VAL A O 1
ATOM 3112 N N . VAL A 1 392 ? 15.339 -12.019 17.672 1.00 84.62 392 VAL A N 1
ATOM 3113 C CA . VAL A 1 392 ? 16.553 -12.845 17.575 1.00 84.62 392 VAL A CA 1
ATOM 3114 C C . VAL A 1 392 ? 16.466 -14.071 18.490 1.00 84.62 392 VAL A C 1
ATOM 3116 O O . VAL A 1 392 ? 16.930 -15.143 18.118 1.00 84.62 392 VAL A O 1
ATOM 3119 N N . LEU A 1 393 ? 15.879 -13.923 19.682 1.00 84.50 393 LEU A N 1
ATOM 3120 C CA . LEU A 1 393 ? 15.769 -14.995 20.679 1.00 84.50 393 LEU A CA 1
ATOM 3121 C C . LEU A 1 393 ? 14.676 -16.017 20.341 1.00 84.50 393 LEU A C 1
ATOM 3123 O O . LEU A 1 393 ? 14.865 -17.214 20.545 1.00 84.50 393 LEU A O 1
ATOM 3127 N N . PHE A 1 394 ? 13.544 -15.561 19.807 1.00 84.81 394 PHE A N 1
ATOM 3128 C CA . PHE A 1 394 ? 12.418 -16.392 19.390 1.00 84.81 394 PHE A CA 1
ATOM 3129 C C . PHE A 1 394 ? 12.642 -16.949 17.981 1.00 84.81 394 PHE A C 1
ATOM 3131 O O . PHE A 1 394 ? 11.822 -16.783 17.079 1.00 84.81 394 PHE A O 1
ATOM 3138 N N . ASN A 1 395 ? 13.805 -17.568 17.784 1.00 76.00 395 ASN A N 1
ATOM 3139 C CA . ASN A 1 395 ? 14.227 -18.079 16.493 1.00 76.00 395 ASN A CA 1
ATOM 3140 C C . ASN A 1 395 ? 13.377 -19.290 16.076 1.00 76.00 395 ASN A C 1
ATOM 3142 O O . ASN A 1 395 ? 13.077 -20.166 16.886 1.00 76.00 395 ASN A O 1
ATOM 3146 N N . VAL A 1 396 ? 13.004 -19.346 14.801 1.00 77.38 396 VAL A N 1
ATOM 3147 C CA . VAL A 1 396 ? 12.158 -20.392 14.219 1.00 77.38 396 VAL A CA 1
ATOM 3148 C C . VAL A 1 396 ? 12.939 -21.229 13.195 1.00 77.38 396 VAL A C 1
ATOM 3150 O O . VAL A 1 396 ? 12.345 -21.928 12.378 1.00 77.38 396 VAL A O 1
ATOM 3153 N N . ASP A 1 397 ? 14.270 -21.201 13.250 1.00 70.31 397 ASP A N 1
ATOM 3154 C CA . ASP A 1 397 ? 15.133 -21.954 12.341 1.00 70.31 397 ASP A CA 1
ATOM 3155 C C . ASP A 1 397 ? 14.816 -23.456 12.296 1.00 70.31 397 ASP A C 1
ATOM 3157 O O . ASP A 1 397 ? 14.450 -24.092 13.289 1.00 70.31 397 ASP A O 1
ATOM 3161 N N . ASP A 1 398 ? 15.001 -24.028 11.106 1.00 63.03 398 ASP A N 1
ATOM 3162 C CA . ASP A 1 398 ? 14.766 -25.446 10.810 1.00 63.03 398 ASP A CA 1
ATOM 3163 C C . ASP A 1 398 ? 15.910 -26.367 11.287 1.00 63.03 398 ASP A C 1
ATOM 3165 O O . ASP A 1 398 ? 15.816 -27.590 11.236 1.00 63.03 398 ASP A O 1
ATOM 3169 N N . ALA A 1 399 ? 17.007 -25.792 11.792 1.00 60.09 399 ALA A N 1
ATOM 3170 C CA . ALA A 1 399 ? 18.232 -26.508 12.163 1.00 60.09 399 ALA A CA 1
ATOM 3171 C C . ALA A 1 399 ? 18.157 -27.273 13.508 1.00 60.09 399 ALA A C 1
ATOM 3173 O O . ALA A 1 399 ? 19.187 -27.667 14.050 1.00 60.09 399 ALA A O 1
ATOM 3174 N N . GLY A 1 400 ? 16.956 -27.501 14.053 1.00 57.06 400 GLY A N 1
ATOM 3175 C CA . GLY A 1 400 ? 16.726 -28.347 15.235 1.00 57.06 400 GLY A CA 1
ATOM 3176 C C . GLY A 1 400 ? 16.805 -27.654 16.604 1.00 57.06 400 GLY A C 1
ATOM 3177 O O . GLY A 1 400 ? 16.421 -28.264 17.598 1.00 57.06 400 GLY A O 1
ATOM 3178 N N . GLU A 1 401 ? 17.217 -26.383 16.667 1.00 59.81 401 GLU A N 1
ATOM 3179 C CA . GLU A 1 401 ? 17.263 -25.554 17.893 1.00 59.81 401 GLU A CA 1
ATOM 3180 C C . GLU A 1 401 ? 16.184 -24.447 17.920 1.00 59.81 401 GLU A C 1
ATOM 3182 O O . GLU A 1 401 ? 16.290 -23.470 18.661 1.00 59.81 401 GLU A O 1
ATOM 3187 N N . GLY A 1 402 ? 15.136 -24.571 17.100 1.00 68.44 402 GLY A N 1
ATOM 3188 C CA . GLY A 1 402 ? 14.051 -23.589 17.038 1.00 68.44 402 GLY A CA 1
ATOM 3189 C C . GLY A 1 402 ? 13.279 -23.466 18.361 1.00 68.44 402 GLY A C 1
ATOM 3190 O O . GLY A 1 402 ? 12.961 -24.460 19.015 1.00 68.44 402 GLY A O 1
ATOM 3191 N N . ALA A 1 403 ? 12.913 -22.239 18.735 1.00 80.00 403 ALA A N 1
ATOM 3192 C CA . ALA A 1 403 ? 12.142 -21.933 19.942 1.00 80.00 403 ALA A CA 1
ATOM 3193 C C . ALA A 1 403 ? 10.723 -22.540 19.915 1.00 80.00 403 ALA A C 1
ATOM 3195 O O . ALA A 1 403 ? 10.122 -22.780 20.965 1.00 80.00 403 ALA A O 1
ATOM 3196 N N . VAL A 1 404 ? 10.182 -22.809 18.720 1.00 85.12 404 VAL A N 1
ATOM 3197 C CA . VAL A 1 404 ? 8.844 -23.382 18.512 1.00 85.12 404 VAL A CA 1
ATOM 3198 C C . VAL A 1 404 ? 8.938 -24.891 18.283 1.00 85.12 404 VAL A C 1
ATOM 3200 O O . VAL A 1 404 ? 9.644 -25.356 17.393 1.00 85.12 404 VAL A O 1
ATOM 3203 N N . ARG A 1 405 ? 8.175 -25.661 19.068 1.00 86.25 405 ARG A N 1
ATOM 3204 C CA . ARG A 1 405 ? 8.100 -27.125 18.957 1.00 86.25 405 ARG A CA 1
ATOM 3205 C C . ARG A 1 405 ? 7.361 -27.510 17.681 1.00 86.25 405 ARG A C 1
ATOM 3207 O O . ARG A 1 405 ? 6.342 -26.898 17.366 1.00 86.25 405 ARG A O 1
ATOM 3214 N N . GLU A 1 406 ? 7.810 -28.578 17.028 1.00 86.50 406 GLU A N 1
ATOM 3215 C CA . GLU A 1 406 ? 7.238 -29.062 15.763 1.00 86.50 406 GLU A CA 1
ATOM 3216 C C . GLU A 1 406 ? 5.718 -29.298 15.850 1.00 86.50 406 GLU A C 1
ATOM 3218 O O . GLU A 1 406 ? 4.969 -28.875 14.976 1.00 86.50 406 GLU A O 1
ATOM 3223 N N . GLU A 1 407 ? 5.244 -29.865 16.964 1.00 88.62 407 GLU A N 1
ATOM 3224 C CA . GLU A 1 407 ? 3.822 -30.148 17.223 1.00 88.62 407 GLU A CA 1
ATOM 3225 C C . GLU A 1 407 ? 2.933 -28.895 17.232 1.00 88.62 407 GLU A C 1
ATOM 3227 O O . GLU A 1 407 ? 1.760 -28.958 16.879 1.00 88.62 407 GLU A O 1
ATOM 3232 N N . HIS A 1 408 ? 3.476 -27.752 17.656 1.00 89.50 408 HIS A N 1
ATOM 3233 C CA . HIS A 1 408 ? 2.735 -26.493 17.761 1.00 89.50 408 HIS A CA 1
ATOM 3234 C C . HIS A 1 408 ? 2.919 -25.607 16.525 1.00 89.50 408 HIS A C 1
ATOM 3236 O O . HIS A 1 408 ? 2.195 -24.627 16.342 1.00 89.50 408 HIS A O 1
ATOM 3242 N N . ARG A 1 409 ? 3.902 -25.927 15.680 1.00 88.38 409 ARG A N 1
ATOM 3243 C CA . ARG A 1 409 ? 4.409 -25.056 14.620 1.00 88.38 409 ARG A CA 1
ATOM 3244 C C . ARG A 1 409 ? 3.334 -24.699 13.593 1.00 88.38 409 ARG A C 1
ATOM 3246 O O . ARG A 1 409 ? 3.185 -23.530 13.251 1.00 88.38 409 ARG A O 1
ATOM 3253 N N . ALA A 1 410 ? 2.507 -25.667 13.199 1.00 88.38 410 ALA A N 1
ATOM 3254 C CA . ALA A 1 410 ? 1.414 -25.452 12.249 1.00 88.38 410 ALA A CA 1
ATOM 3255 C C . ALA A 1 410 ? 0.394 -24.386 12.706 1.00 88.38 410 ALA A C 1
ATOM 3257 O O . ALA A 1 410 ? -0.158 -23.675 11.869 1.00 88.38 410 ALA A O 1
ATOM 3258 N N . GLU A 1 411 ? 0.165 -24.245 14.016 1.00 90.31 411 GLU A N 1
ATOM 3259 C CA . GLU A 1 411 ? -0.828 -23.314 14.576 1.00 90.31 411 GLU A CA 1
ATOM 3260 C C . GLU A 1 411 ? -0.197 -22.002 15.080 1.00 90.31 411 GLU A C 1
ATOM 3262 O O . GLU A 1 411 ? -0.792 -20.932 14.950 1.00 90.31 411 GLU A O 1
ATOM 3267 N N . VAL A 1 412 ? 1.035 -22.047 15.603 1.00 91.00 412 VAL A N 1
ATOM 3268 C CA . VAL A 1 412 ? 1.742 -20.872 16.147 1.00 91.00 412 VAL A CA 1
ATOM 3269 C C . VAL A 1 412 ? 2.284 -19.962 15.046 1.00 91.00 412 VAL A C 1
ATOM 3271 O O . VAL A 1 412 ? 2.194 -18.737 15.161 1.00 91.00 412 VAL A O 1
ATOM 3274 N N . ILE A 1 413 ? 2.833 -20.531 13.969 1.00 89.44 413 ILE A N 1
ATOM 3275 C CA . ILE A 1 413 ? 3.473 -19.746 12.907 1.00 89.44 413 ILE A CA 1
ATOM 3276 C C . ILE A 1 413 ? 2.496 -18.788 12.216 1.00 89.44 413 ILE A C 1
ATOM 3278 O O . ILE A 1 413 ? 2.831 -17.611 12.102 1.00 89.44 413 ILE A O 1
ATOM 3282 N N . PRO A 1 414 ? 1.266 -19.182 11.836 1.00 90.50 414 PRO A N 1
ATOM 3283 C CA . PRO A 1 414 ? 0.303 -18.240 11.267 1.00 90.50 414 PRO A CA 1
ATOM 3284 C C . PRO A 1 414 ? -0.031 -17.046 12.180 1.00 90.50 414 PRO A C 1
ATOM 3286 O O . PRO A 1 414 ? -0.330 -15.961 11.674 1.00 90.50 414 PRO A O 1
ATOM 3289 N N . ILE A 1 415 ? 0.010 -17.220 13.507 1.00 92.44 415 ILE A N 1
ATOM 3290 C CA . ILE A 1 415 ? -0.195 -16.139 14.486 1.00 92.44 415 ILE A CA 1
ATOM 3291 C C . ILE A 1 415 ? 1.044 -15.238 14.530 1.00 92.44 415 ILE A C 1
ATOM 3293 O O . ILE A 1 415 ? 0.925 -14.016 14.428 1.00 92.44 415 ILE A O 1
ATOM 3297 N N . LEU A 1 416 ? 2.237 -15.836 14.604 1.00 91.31 416 LEU A N 1
ATOM 3298 C CA . LEU A 1 416 ? 3.515 -15.124 14.564 1.00 91.31 416 LEU A CA 1
ATOM 3299 C C . LEU A 1 416 ? 3.657 -14.273 13.299 1.00 91.31 416 LEU A C 1
ATOM 3301 O O . LEU A 1 416 ? 4.003 -13.097 13.390 1.00 91.31 416 LEU A O 1
ATOM 3305 N N . MET A 1 417 ? 3.313 -14.828 12.135 1.00 90.06 417 MET A N 1
ATOM 3306 C CA . MET A 1 417 ? 3.364 -14.116 10.858 1.00 90.06 417 MET A CA 1
ATOM 3307 C C . MET A 1 417 ? 2.473 -12.873 10.862 1.00 90.06 417 MET A C 1
ATOM 3309 O O . MET A 1 417 ? 2.901 -11.829 10.382 1.00 90.06 417 MET A O 1
ATOM 3313 N N . ARG A 1 418 ? 1.276 -12.935 11.461 1.00 90.62 418 ARG A N 1
ATOM 3314 C CA . ARG A 1 418 ? 0.374 -11.774 11.583 1.00 90.62 418 ARG A CA 1
ATOM 3315 C C . ARG A 1 418 ? 0.925 -10.700 12.517 1.00 90.62 418 ARG A C 1
ATOM 3317 O O . ARG A 1 418 ? 0.868 -9.519 12.179 1.00 90.62 418 ARG A O 1
ATOM 3324 N N . VAL A 1 419 ? 1.506 -11.098 13.650 1.00 91.12 419 VAL A N 1
ATOM 3325 C CA . VAL A 1 419 ? 2.164 -10.167 14.582 1.00 91.12 419 VAL A CA 1
ATOM 3326 C C . VAL A 1 419 ? 3.332 -9.461 13.895 1.00 91.12 419 VAL A C 1
ATOM 3328 O O . VAL A 1 419 ? 3.394 -8.229 13.885 1.00 91.12 419 VAL A O 1
ATOM 3331 N N . LEU A 1 420 ? 4.228 -10.230 13.270 1.00 89.19 420 LEU A N 1
ATOM 3332 C CA . LEU A 1 420 ? 5.382 -9.706 12.539 1.00 89.19 420 LEU A CA 1
ATOM 3333 C C . LEU A 1 420 ? 4.963 -8.821 11.365 1.00 89.19 420 LEU A C 1
ATOM 3335 O O . LEU A 1 420 ? 5.596 -7.792 11.131 1.00 89.19 420 LEU A O 1
ATOM 3339 N N . TYR A 1 421 ? 3.875 -9.172 10.677 1.00 86.38 421 TYR A N 1
ATOM 3340 C CA . TYR A 1 421 ? 3.283 -8.361 9.620 1.00 86.38 421 TYR A CA 1
ATOM 3341 C C . TYR A 1 421 ? 2.901 -6.967 10.127 1.00 86.38 421 TYR A C 1
ATOM 3343 O O . TYR A 1 421 ? 3.373 -5.963 9.593 1.00 86.38 421 TYR A O 1
ATOM 3351 N N . GLY A 1 422 ? 2.112 -6.875 11.202 1.00 85.69 422 GLY A N 1
ATOM 3352 C CA . GLY A 1 422 ? 1.736 -5.566 11.742 1.00 85.69 422 GLY A CA 1
ATOM 3353 C C . GLY A 1 422 ? 2.946 -4.783 12.267 1.00 85.69 422 GLY A C 1
ATOM 3354 O O . GLY A 1 422 ? 3.072 -3.591 11.975 1.00 85.69 422 GLY A O 1
ATOM 3355 N N . LYS A 1 423 ? 3.916 -5.460 12.910 1.00 85.38 423 LYS A N 1
ATOM 3356 C CA . LYS A 1 423 ? 5.175 -4.847 13.382 1.00 85.38 423 LYS A CA 1
ATOM 3357 C C . LYS A 1 423 ? 6.052 -4.315 12.254 1.00 85.38 423 LYS A C 1
ATOM 3359 O O . LYS A 1 423 ? 6.668 -3.259 12.414 1.00 85.38 423 LYS A O 1
ATOM 3364 N N . MET A 1 424 ? 6.098 -5.006 11.117 1.00 82.12 424 MET A N 1
ATOM 3365 C CA . MET A 1 424 ? 6.806 -4.558 9.916 1.00 82.12 424 MET A CA 1
ATOM 3366 C C . MET A 1 424 ? 6.264 -3.213 9.421 1.00 82.12 424 MET A C 1
ATOM 3368 O O . MET A 1 424 ? 7.025 -2.380 8.931 1.00 82.12 424 MET A O 1
ATOM 3372 N N . HIS A 1 425 ? 4.961 -2.979 9.584 1.00 76.38 425 HIS A N 1
ATOM 3373 C CA . HIS A 1 425 ? 4.295 -1.763 9.134 1.00 76.38 425 HIS A CA 1
ATOM 3374 C C . HIS A 1 425 ? 4.245 -0.639 10.185 1.00 76.38 425 HIS A C 1
ATOM 3376 O O . HIS A 1 425 ? 3.875 0.492 9.847 1.00 76.38 425 HIS A O 1
ATOM 3382 N N . THR A 1 426 ? 4.662 -0.881 11.432 1.00 75.25 426 THR A N 1
ATOM 3383 C CA . THR A 1 426 ? 4.732 0.136 12.495 1.00 75.25 426 THR A CA 1
ATOM 3384 C C . THR A 1 426 ? 5.901 1.104 12.286 1.00 75.25 426 THR A C 1
ATOM 3386 O O . THR A 1 426 ? 7.066 0.722 12.377 1.00 75.25 426 THR A O 1
ATOM 3389 N N . ARG A 1 427 ? 5.608 2.396 12.069 1.00 65.12 427 ARG A N 1
ATOM 3390 C CA . ARG A 1 427 ? 6.612 3.472 12.191 1.00 65.12 427 ARG A CA 1
ATOM 3391 C C . ARG A 1 427 ? 6.777 3.829 13.672 1.00 65.12 427 ARG A C 1
ATOM 3393 O O . ARG A 1 427 ? 5.770 4.070 14.327 1.00 65.12 427 ARG A O 1
ATOM 3400 N N . SER A 1 428 ? 8.012 3.867 14.166 1.00 47.38 428 SER A N 1
ATOM 3401 C CA . SER A 1 428 ? 8.357 4.221 15.551 1.00 47.38 428 SER A CA 1
ATOM 3402 C C . SER A 1 428 ? 9.332 5.410 15.545 1.00 47.38 428 SER A C 1
ATOM 3404 O O . SER A 1 428 ? 10.287 5.396 14.761 1.00 47.38 428 SER A O 1
ATOM 3406 N N . GLY A 1 429 ? 9.077 6.422 16.389 1.00 42.41 429 GLY A N 1
ATOM 3407 C CA . GLY A 1 429 ? 9.906 7.628 16.591 1.00 42.41 429 GLY A CA 1
ATOM 3408 C C . GLY A 1 429 ? 9.312 8.954 16.067 1.00 42.41 429 GLY A C 1
ATOM 3409 O O . GLY A 1 429 ? 8.562 8.951 15.094 1.00 42.41 429 GLY A O 1
ATOM 3410 N N . SER A 1 430 ? 9.679 10.074 16.715 1.00 34.78 430 SER A N 1
ATOM 3411 C CA . SER A 1 430 ? 9.305 11.464 16.368 1.00 34.78 430 SER A CA 1
ATOM 3412 C C . SER A 1 430 ? 10.104 12.030 15.173 1.00 34.78 430 SER A C 1
ATOM 3414 O O . SER A 1 430 ? 11.273 11.675 14.980 1.00 34.78 430 SER A O 1
ATOM 3416 N N . ALA A 1 431 ? 9.420 12.880 14.390 1.00 38.16 431 ALA A N 1
ATOM 3417 C CA . ALA A 1 431 ? 9.789 13.868 13.357 1.00 38.16 431 ALA A CA 1
ATOM 3418 C C . ALA A 1 431 ? 10.995 13.650 12.409 1.00 38.16 431 ALA A C 1
ATOM 3420 O O . ALA A 1 431 ? 10.879 13.954 11.227 1.00 38.16 431 ALA A O 1
ATOM 3421 N N . THR A 1 432 ? 12.146 13.128 12.839 1.00 38.53 432 THR A N 1
ATOM 3422 C CA . THR A 1 432 ? 13.384 13.156 12.022 1.00 38.53 432 THR A CA 1
ATOM 3423 C C . THR A 1 432 ? 14.161 11.831 11.974 1.00 38.53 432 THR A C 1
ATOM 3425 O O . THR A 1 432 ? 14.954 11.620 11.057 1.00 38.53 432 THR A O 1
ATOM 3428 N N . GLY A 1 433 ? 13.881 10.875 12.874 1.00 33.84 433 GLY A N 1
ATOM 3429 C CA . GLY A 1 433 ? 14.511 9.537 12.906 1.00 33.84 433 GLY A CA 1
ATOM 3430 C C . GLY A 1 433 ? 13.633 8.372 12.408 1.00 33.84 433 GLY A C 1
ATOM 3431 O O . GLY A 1 433 ? 14.089 7.231 12.308 1.00 33.84 433 GLY A O 1
ATOM 3432 N N . GLY A 1 434 ? 12.359 8.628 12.093 1.00 49.41 434 GLY A N 1
ATOM 3433 C CA . GLY A 1 434 ? 11.356 7.580 11.850 1.00 49.41 434 GLY A CA 1
ATOM 3434 C C . GLY A 1 434 ? 11.565 6.749 10.575 1.00 49.41 434 GLY A C 1
ATOM 3435 O O . GLY A 1 434 ? 11.259 5.555 10.564 1.00 49.41 434 GLY A O 1
ATOM 3436 N N . LYS A 1 435 ? 12.124 7.332 9.501 1.00 51.38 435 LYS A N 1
ATOM 3437 C CA . LYS A 1 435 ? 12.363 6.617 8.225 1.00 51.38 435 LYS A CA 1
ATOM 3438 C C . LYS A 1 435 ? 13.437 5.533 8.357 1.00 51.38 435 LYS A C 1
ATOM 3440 O O . LYS A 1 435 ? 13.253 4.427 7.841 1.00 51.38 435 LYS A O 1
ATOM 3445 N N . SER A 1 436 ? 14.529 5.815 9.069 1.00 56.16 436 SER A N 1
ATOM 3446 C CA . SER A 1 436 ? 15.613 4.847 9.286 1.00 56.16 436 SER A CA 1
ATOM 3447 C C . SER A 1 436 ? 15.192 3.744 10.260 1.00 56.16 436 SER A C 1
ATOM 3449 O O . SER A 1 436 ? 15.436 2.570 9.987 1.00 56.16 436 SER A O 1
ATOM 3451 N N . SER A 1 437 ? 14.472 4.091 11.334 1.00 64.31 437 SER A N 1
ATOM 3452 C CA . SER A 1 437 ? 13.937 3.119 12.297 1.00 64.31 437 SER A CA 1
ATOM 3453 C C . SER A 1 437 ? 12.902 2.175 11.665 1.00 64.31 437 SER A C 1
ATOM 3455 O O . SER A 1 437 ? 12.991 0.961 11.860 1.00 64.31 437 SER A O 1
ATOM 3457 N N . PHE A 1 438 ? 11.982 2.701 10.843 1.00 68.81 438 PHE A N 1
ATOM 3458 C CA . PHE A 1 438 ? 11.004 1.912 10.081 1.00 68.81 438 PHE A CA 1
ATOM 3459 C C . PHE A 1 438 ? 11.685 0.936 9.112 1.00 68.81 438 PHE A C 1
ATOM 3461 O O . PHE A 1 438 ? 11.427 -0.265 9.156 1.00 68.81 438 PHE A O 1
ATOM 3468 N N . THR A 1 439 ? 12.619 1.433 8.296 1.00 69.06 439 THR A N 1
ATOM 3469 C CA . THR A 1 439 ? 13.355 0.605 7.323 1.00 69.06 439 THR A CA 1
ATOM 3470 C C . THR A 1 439 ? 14.197 -0.468 8.019 1.00 69.06 439 THR A C 1
ATOM 3472 O O . THR A 1 439 ? 14.256 -1.610 7.562 1.00 69.06 439 THR A O 1
ATOM 3475 N N . ALA A 1 440 ? 14.814 -0.137 9.159 1.00 75.12 440 ALA A N 1
ATOM 3476 C CA . ALA A 1 440 ? 15.565 -1.089 9.970 1.00 75.12 440 ALA A CA 1
ATOM 3477 C C . ALA A 1 440 ? 14.659 -2.174 10.572 1.00 75.12 440 ALA A C 1
ATOM 3479 O O . ALA A 1 440 ? 15.005 -3.349 10.499 1.00 75.12 440 ALA A O 1
ATOM 3480 N N . ARG A 1 441 ? 13.495 -1.802 11.127 1.00 78.94 441 ARG A N 1
ATOM 3481 C CA . ARG A 1 441 ? 12.508 -2.746 11.682 1.00 78.94 441 ARG A CA 1
ATOM 3482 C C . ARG A 1 441 ? 11.983 -3.691 10.602 1.00 78.94 441 ARG A C 1
ATOM 3484 O O . ARG A 1 441 ? 11.994 -4.902 10.801 1.00 78.94 441 ARG A O 1
ATOM 3491 N N . GLN A 1 442 ? 11.621 -3.148 9.444 1.00 79.00 442 GLN A N 1
ATOM 3492 C CA . GLN A 1 442 ? 11.205 -3.930 8.285 1.00 79.00 442 GLN A CA 1
ATOM 3493 C C . GLN A 1 442 ? 12.307 -4.886 7.810 1.00 79.00 442 GLN A C 1
ATOM 3495 O O . GLN A 1 442 ? 12.042 -6.062 7.582 1.00 79.00 442 GLN A O 1
ATOM 3500 N N . SER A 1 443 ? 13.555 -4.418 7.736 1.00 75.88 443 SER A N 1
ATOM 3501 C CA . SER A 1 443 ? 14.698 -5.272 7.390 1.00 75.88 443 SER A CA 1
ATOM 3502 C C . SER A 1 443 ? 14.907 -6.396 8.412 1.00 75.88 443 SER A C 1
ATOM 3504 O O . SER A 1 443 ? 15.216 -7.516 8.024 1.00 75.88 443 SER A O 1
ATOM 3506 N N . THR A 1 444 ? 14.734 -6.125 9.711 1.00 83.25 444 THR A N 1
ATOM 3507 C CA . THR A 1 444 ? 14.827 -7.139 10.774 1.00 83.25 444 THR A CA 1
ATOM 3508 C C . THR A 1 444 ? 13.749 -8.212 10.626 1.00 83.25 444 THR A C 1
ATOM 3510 O O . THR A 1 444 ? 14.086 -9.391 10.662 1.00 83.25 444 THR A O 1
ATOM 3513 N N . VAL A 1 445 ? 12.488 -7.827 10.389 1.00 86.38 445 VAL A N 1
ATOM 3514 C CA . VAL A 1 445 ? 11.397 -8.790 10.149 1.00 86.38 445 VAL A CA 1
ATOM 3515 C C . VAL A 1 445 ? 11.670 -9.625 8.900 1.00 86.38 445 VAL A C 1
ATOM 3517 O O . VAL A 1 445 ? 11.564 -10.841 8.944 1.00 86.38 445 VAL A O 1
ATOM 3520 N N . LEU A 1 446 ? 12.078 -9.005 7.791 1.00 80.56 446 LEU A N 1
ATOM 3521 C CA . LEU A 1 446 ? 12.342 -9.743 6.552 1.00 80.56 446 LEU A CA 1
ATOM 3522 C C . LEU A 1 446 ? 13.539 -10.694 6.674 1.00 80.56 446 LEU A C 1
ATOM 3524 O O . LEU A 1 446 ? 13.498 -11.779 6.110 1.00 80.56 446 LEU A O 1
ATOM 3528 N N . ARG A 1 447 ? 14.584 -10.334 7.433 1.00 78.88 447 ARG A N 1
ATOM 3529 C CA . ARG A 1 447 ? 15.691 -11.262 7.733 1.00 78.88 447 ARG A CA 1
ATOM 3530 C C . ARG A 1 447 ? 15.239 -12.447 8.580 1.00 78.88 447 ARG A C 1
ATOM 3532 O O . ARG A 1 447 ? 15.724 -13.544 8.354 1.00 78.88 447 ARG A O 1
ATOM 3539 N N . PHE A 1 448 ? 14.314 -12.235 9.512 1.00 84.31 448 PHE A N 1
ATOM 3540 C CA . PHE A 1 448 ? 13.699 -13.324 10.266 1.00 84.31 448 PHE A CA 1
ATOM 3541 C C . PHE A 1 448 ? 12.870 -14.241 9.354 1.00 84.31 448 PHE A C 1
ATOM 3543 O O . PHE A 1 448 ? 12.988 -15.458 9.417 1.00 84.31 448 PHE A O 1
ATOM 3550 N N . LEU A 1 449 ? 12.087 -13.673 8.431 1.00 81.81 449 LEU A N 1
ATOM 3551 C CA . LEU A 1 449 ? 11.341 -14.471 7.449 1.00 81.81 449 LEU A CA 1
ATOM 3552 C C . LEU A 1 449 ? 12.255 -15.282 6.526 1.00 81.81 449 LEU A C 1
ATOM 3554 O O . LEU A 1 449 ? 11.867 -16.362 6.094 1.00 81.81 449 LEU A O 1
ATOM 3558 N N . ALA A 1 450 ? 13.462 -14.786 6.243 1.00 77.75 450 ALA A N 1
ATOM 3559 C CA . ALA A 1 450 ? 14.455 -15.504 5.448 1.00 77.75 450 ALA A CA 1
ATOM 3560 C C . ALA A 1 450 ? 14.961 -16.791 6.120 1.00 77.75 450 ALA A C 1
ATOM 3562 O O . ALA A 1 450 ? 15.529 -17.637 5.435 1.00 77.75 450 ALA A O 1
ATOM 3563 N N . SER A 1 451 ? 14.786 -16.924 7.437 1.00 78.44 451 SER A N 1
ATOM 3564 C CA . SER A 1 451 ? 15.203 -18.097 8.207 1.00 78.44 451 SER A CA 1
ATOM 3565 C C . SER A 1 451 ? 14.061 -19.103 8.445 1.00 78.44 451 SER A C 1
ATOM 3567 O O . SER A 1 451 ? 14.290 -20.225 8.897 1.00 78.44 451 SER A O 1
ATOM 3569 N N . CYS A 1 452 ? 12.826 -18.739 8.075 1.00 80.62 452 CYS A N 1
ATOM 3570 C CA . CYS A 1 452 ? 11.657 -19.618 8.128 1.00 80.62 452 CYS A CA 1
ATOM 3571 C C . CYS A 1 452 ? 11.659 -20.649 6.985 1.00 80.62 452 CYS A C 1
ATOM 3573 O O . CYS A 1 452 ? 12.291 -20.451 5.944 1.00 80.62 452 CYS A O 1
ATOM 3575 N N . ARG A 1 453 ? 10.885 -21.733 7.135 1.00 81.44 453 ARG A N 1
ATOM 3576 C CA . ARG A 1 453 ? 10.706 -22.728 6.062 1.00 81.44 453 ARG A CA 1
ATOM 3577 C C . ARG A 1 453 ? 9.952 -22.115 4.878 1.00 81.44 453 ARG A C 1
ATOM 3579 O O . ARG A 1 453 ? 9.076 -21.270 5.057 1.00 81.44 453 ARG A O 1
ATOM 3586 N N . GLU A 1 454 ? 10.196 -22.608 3.664 1.00 75.25 454 GLU A N 1
ATOM 3587 C CA . GLU A 1 454 ? 9.493 -22.126 2.461 1.00 75.25 454 GLU A CA 1
ATOM 3588 C C . GLU A 1 454 ? 7.964 -22.305 2.568 1.00 75.25 454 GLU A C 1
ATOM 3590 O O . GLU A 1 454 ? 7.199 -21.411 2.202 1.00 75.25 454 GLU A O 1
ATOM 3595 N N . SER A 1 455 ? 7.507 -23.405 3.180 1.00 76.88 455 SER A N 1
ATOM 3596 C CA . SER A 1 455 ? 6.085 -23.651 3.463 1.00 76.88 455 SER A CA 1
ATOM 3597 C C . SER A 1 455 ? 5.462 -22.623 4.415 1.00 76.88 455 SER A C 1
ATOM 3599 O O . SER A 1 455 ? 4.262 -22.374 4.361 1.00 76.88 455 SER A O 1
ATOM 3601 N N . GLU A 1 456 ? 6.263 -22.020 5.295 1.00 82.50 456 GLU A N 1
ATOM 3602 C CA . GLU A 1 456 ? 5.822 -21.039 6.294 1.00 82.50 456 GLU A CA 1
ATOM 3603 C C . GLU A 1 456 ? 5.827 -19.624 5.739 1.00 82.50 456 GLU A C 1
ATOM 3605 O O . GLU A 1 456 ? 4.951 -18.823 6.071 1.00 82.50 456 GLU A O 1
ATOM 3610 N N . LEU A 1 457 ? 6.774 -19.335 4.844 1.00 78.56 457 LEU A N 1
ATOM 3611 C CA . LEU A 1 457 ? 6.803 -18.085 4.100 1.00 78.56 457 LEU A CA 1
ATOM 3612 C C . LEU A 1 457 ? 5.508 -17.901 3.295 1.00 78.56 457 LEU A C 1
ATOM 3614 O O . LEU A 1 457 ? 5.002 -16.782 3.202 1.00 78.56 457 LEU A O 1
ATOM 3618 N N . GLY A 1 458 ? 4.919 -19.003 2.813 1.00 75.94 458 GLY A N 1
ATOM 3619 C CA . GLY A 1 458 ? 3.585 -19.033 2.210 1.00 75.94 458 GLY A CA 1
ATOM 3620 C C . GLY A 1 458 ? 2.512 -18.344 3.061 1.00 75.94 458 GLY A C 1
ATOM 3621 O O . GLY A 1 458 ? 1.759 -17.530 2.537 1.00 75.94 458 GLY A O 1
ATOM 3622 N N . ALA A 1 459 ? 2.497 -18.560 4.382 1.00 77.81 459 ALA A N 1
ATOM 3623 C CA . ALA A 1 459 ? 1.511 -17.944 5.275 1.00 77.81 459 ALA A CA 1
ATOM 3624 C C . ALA A 1 459 ? 1.684 -16.419 5.394 1.00 77.81 459 ALA A C 1
ATOM 3626 O O . ALA A 1 459 ? 0.699 -15.696 5.533 1.00 77.81 459 ALA A O 1
ATOM 3627 N N . PHE A 1 460 ? 2.921 -15.915 5.329 1.00 80.06 460 PHE A N 1
ATOM 3628 C CA . PHE A 1 460 ? 3.183 -14.473 5.305 1.00 80.06 460 PHE A CA 1
ATOM 3629 C C . PHE A 1 460 ? 2.784 -13.856 3.963 1.00 80.06 460 PHE A C 1
ATOM 3631 O O . PHE A 1 460 ? 2.205 -12.772 3.905 1.00 80.06 460 PHE A O 1
ATOM 3638 N N . LEU A 1 461 ? 3.065 -14.566 2.873 1.00 77.69 461 LEU A N 1
ATOM 3639 C CA . LEU A 1 461 ? 2.685 -14.146 1.531 1.00 77.69 461 LEU A CA 1
ATOM 3640 C C . LEU A 1 461 ? 1.176 -14.121 1.365 1.00 77.69 461 LEU A C 1
ATOM 3642 O O . LEU A 1 461 ? 0.663 -13.164 0.800 1.00 77.69 461 LEU A O 1
ATOM 3646 N N . ASP A 1 462 ? 0.456 -15.089 1.923 1.00 80.00 462 ASP A N 1
ATOM 3647 C CA . ASP A 1 462 ? -1.004 -15.098 1.937 1.00 80.00 462 ASP A CA 1
ATOM 3648 C C . ASP A 1 462 ? -1.596 -13.824 2.558 1.00 80.00 462 ASP A C 1
ATOM 3650 O O . ASP A 1 462 ? -2.645 -13.373 2.099 1.00 80.00 462 ASP A O 1
ATOM 3654 N N . LEU A 1 463 ? -0.927 -13.200 3.540 1.00 81.75 463 LEU A N 1
ATOM 3655 C CA . LEU A 1 463 ? -1.358 -11.917 4.119 1.00 81.75 463 LEU A CA 1
ATOM 3656 C C . LEU A 1 463 ? -1.219 -10.755 3.121 1.00 81.75 463 LEU A C 1
ATOM 3658 O O . LEU A 1 463 ? -2.115 -9.916 3.027 1.00 81.75 463 LEU A O 1
ATOM 3662 N N . GLU A 1 464 ? -0.137 -10.717 2.340 1.00 76.06 464 GLU A N 1
ATOM 3663 C CA . GLU A 1 464 ? 0.063 -9.712 1.283 1.00 76.06 464 GLU A CA 1
ATOM 3664 C C . GLU A 1 464 ? -0.860 -9.947 0.079 1.00 76.06 464 GLU A C 1
ATOM 3666 O O . GLU A 1 464 ? -1.508 -9.030 -0.442 1.00 76.06 464 GLU A O 1
ATOM 3671 N N . LEU A 1 465 ? -0.968 -11.211 -0.330 1.00 74.25 465 LEU A N 1
ATOM 3672 C CA . LEU A 1 465 ? -1.794 -11.681 -1.436 1.00 74.25 465 LEU A CA 1
ATOM 3673 C C . LEU A 1 465 ? -3.290 -11.604 -1.100 1.00 74.25 465 LEU A C 1
ATOM 3675 O O . LEU A 1 465 ? -4.103 -11.561 -2.022 1.00 74.25 465 LEU A O 1
ATOM 3679 N N . ALA A 1 466 ? -3.672 -11.515 0.183 1.00 76.62 466 ALA A N 1
ATOM 3680 C CA . ALA A 1 466 ? -5.062 -11.408 0.639 1.00 76.62 466 ALA A CA 1
ATOM 3681 C C . ALA A 1 466 ? -5.842 -10.311 -0.098 1.00 76.62 466 ALA A C 1
ATOM 3683 O O . ALA A 1 466 ? -7.011 -10.497 -0.429 1.00 76.62 466 ALA A O 1
ATOM 3684 N N . THR A 1 467 ? -5.176 -9.194 -0.413 1.00 72.31 467 THR A N 1
ATOM 3685 C CA . THR A 1 467 ? -5.758 -8.060 -1.148 1.00 72.31 467 THR A CA 1
ATOM 3686 C C . THR A 1 467 ? -6.348 -8.450 -2.501 1.00 72.31 467 THR A C 1
ATOM 3688 O O . THR A 1 467 ? -7.400 -7.947 -2.884 1.00 72.31 467 THR A O 1
ATOM 3691 N N . LEU A 1 468 ? -5.687 -9.352 -3.226 1.00 80.56 468 LEU A N 1
ATOM 3692 C CA . LEU A 1 468 ? -6.060 -9.770 -4.577 1.00 80.56 468 LEU A CA 1
ATOM 3693 C C . LEU A 1 468 ? -6.283 -11.287 -4.666 1.00 80.56 468 LEU A C 1
ATOM 3695 O O . LEU A 1 468 ? -6.291 -11.843 -5.763 1.00 80.56 468 LEU A O 1
ATOM 3699 N N . LYS A 1 469 ? -6.510 -11.961 -3.530 1.00 81.44 469 LYS A N 1
ATOM 3700 C CA . LYS A 1 469 ? -6.569 -13.428 -3.426 1.00 81.44 469 LYS A CA 1
ATOM 3701 C C . LYS A 1 469 ? -7.552 -14.058 -4.412 1.00 81.44 469 LYS A C 1
ATOM 3703 O O . LYS A 1 469 ? -7.216 -15.047 -5.048 1.00 81.44 469 LYS A O 1
ATOM 3708 N N . GLN A 1 470 ? -8.714 -13.430 -4.615 1.00 81.25 470 GLN A N 1
ATOM 3709 C CA . GLN A 1 470 ? -9.744 -13.879 -5.567 1.00 81.25 470 GLN A CA 1
ATOM 3710 C C . GLN A 1 470 ? -9.276 -13.963 -7.035 1.00 81.25 470 GLN A C 1
ATOM 3712 O O . GLN A 1 470 ? -9.916 -14.626 -7.853 1.00 81.25 470 GLN A O 1
ATOM 3717 N N . TYR A 1 471 ? -8.189 -13.267 -7.374 1.00 82.25 471 TYR A N 1
ATOM 3718 C CA . TYR A 1 471 ? -7.595 -13.237 -8.710 1.00 82.25 471 TYR A CA 1
ATOM 3719 C C . TYR A 1 471 ? -6.308 -14.067 -8.789 1.00 82.25 471 TYR A C 1
ATOM 3721 O O . TYR A 1 471 ? -5.962 -14.579 -9.847 1.00 82.25 471 TYR A O 1
ATOM 3729 N N . LEU A 1 472 ? -5.590 -14.210 -7.674 1.00 79.69 472 LEU A N 1
ATOM 3730 C CA . LEU A 1 472 ? -4.263 -14.823 -7.637 1.00 79.69 472 LEU A CA 1
ATOM 3731 C C . LEU A 1 472 ? -4.278 -16.358 -7.668 1.00 79.69 472 LEU A C 1
ATOM 3733 O O . LEU A 1 472 ? -3.210 -16.951 -7.802 1.00 79.69 472 LEU A O 1
ATOM 3737 N N . SER A 1 473 ? -5.441 -17.005 -7.580 1.00 78.44 473 SER A N 1
ATOM 3738 C CA . SER A 1 473 ? -5.572 -18.463 -7.741 1.00 78.44 473 SER A CA 1
ATOM 3739 C C . SER A 1 473 ? -5.458 -18.930 -9.199 1.00 78.44 473 SER A C 1
ATOM 3741 O O . SER A 1 473 ? -5.017 -20.048 -9.439 1.00 78.44 473 SER A O 1
ATOM 3743 N N . ASP A 1 474 ? -5.805 -18.070 -10.158 1.00 81.69 474 ASP A N 1
ATOM 3744 C CA . ASP A 1 474 ? -5.883 -18.402 -11.590 1.00 81.69 474 ASP A CA 1
ATOM 3745 C C . ASP A 1 474 ? -4.513 -18.254 -12.281 1.00 81.69 474 ASP A C 1
ATOM 3747 O O . ASP A 1 474 ? -3.599 -17.657 -11.712 1.00 81.69 474 ASP A O 1
ATOM 3751 N N . GLY A 1 475 ? -4.317 -18.738 -13.511 1.00 88.75 475 GLY A N 1
ATOM 3752 C CA . GLY A 1 475 ? -3.081 -18.460 -14.266 1.00 88.75 475 GLY A CA 1
ATOM 3753 C C . GLY A 1 475 ? -2.820 -16.948 -14.424 1.00 88.75 475 GLY A C 1
ATOM 3754 O O . GLY A 1 475 ? -3.750 -16.146 -14.369 1.00 88.75 475 GLY A O 1
ATOM 3755 N N . ILE A 1 476 ? -1.570 -16.504 -14.634 1.00 92.25 476 ILE A N 1
ATOM 3756 C CA . ILE A 1 476 ? -1.258 -15.054 -14.689 1.00 92.25 476 ILE A CA 1
ATOM 3757 C C . ILE A 1 476 ? -2.066 -14.305 -15.768 1.00 92.25 476 ILE A C 1
ATOM 3759 O O . ILE A 1 476 ? -2.538 -13.201 -15.517 1.00 92.25 476 ILE A O 1
ATOM 3763 N N . MET A 1 477 ? -2.302 -14.919 -16.931 1.00 92.31 477 MET A N 1
ATOM 3764 C CA . MET A 1 477 ? -3.131 -14.333 -17.994 1.00 92.31 477 MET A CA 1
ATOM 3765 C C . MET A 1 477 ? -4.631 -14.372 -17.678 1.00 92.31 477 MET A C 1
ATOM 3767 O O . MET A 1 477 ? -5.352 -13.414 -17.958 1.00 92.31 477 MET A O 1
ATOM 3771 N N . GLU A 1 478 ? -5.112 -15.446 -17.053 1.00 92.12 478 GLU A N 1
ATOM 3772 C CA . GLU A 1 478 ? -6.507 -15.560 -16.608 1.00 92.12 478 GLU A CA 1
ATOM 3773 C C . GLU A 1 478 ? -6.827 -14.497 -15.554 1.00 92.12 478 GLU A C 1
ATOM 3775 O O . GLU A 1 478 ? -7.842 -13.812 -15.660 1.00 92.12 478 GLU A O 1
ATOM 3780 N N . MET A 1 479 ? -5.906 -14.276 -14.611 1.00 94.00 479 MET A N 1
ATOM 3781 C CA . MET A 1 479 ? -5.958 -13.194 -13.630 1.00 94.00 479 MET A CA 1
ATOM 3782 C C . MET A 1 479 ? -6.106 -11.828 -14.315 1.00 94.00 479 MET A C 1
ATOM 3784 O O . MET A 1 479 ? -6.980 -11.045 -13.938 1.00 94.00 479 MET A O 1
ATOM 3788 N N . VAL A 1 480 ? -5.289 -11.536 -15.336 1.00 93.06 480 VAL A N 1
ATOM 3789 C CA . VAL A 1 480 ? -5.352 -10.264 -16.079 1.00 93.06 480 VAL A CA 1
ATOM 3790 C C . VAL A 1 480 ? -6.728 -10.076 -16.728 1.00 93.06 480 VAL A C 1
ATOM 3792 O O . VAL A 1 480 ? -7.343 -9.015 -16.590 1.00 93.06 480 VAL A O 1
ATOM 3795 N N . ASN A 1 481 ? -7.242 -11.110 -17.397 1.00 92.00 481 ASN A N 1
ATOM 3796 C CA . ASN A 1 481 ? -8.539 -11.073 -18.077 1.00 92.00 481 ASN A CA 1
ATOM 3797 C C . ASN A 1 481 ? -9.712 -10.945 -17.097 1.00 92.00 481 ASN A C 1
ATOM 3799 O O . ASN A 1 481 ? -10.645 -10.169 -17.328 1.00 92.00 481 ASN A O 1
ATOM 3803 N N . LYS A 1 482 ? -9.652 -11.662 -15.973 1.00 91.38 482 LYS A N 1
ATOM 3804 C CA . LYS A 1 482 ? -10.660 -11.620 -14.913 1.00 91.38 482 LYS A CA 1
ATOM 3805 C C . LYS A 1 482 ? -10.721 -10.239 -14.273 1.00 91.38 482 LYS A C 1
ATOM 3807 O O . LYS A 1 482 ? -11.788 -9.642 -14.258 1.00 91.38 482 LYS A O 1
ATOM 3812 N N . ILE A 1 483 ? -9.582 -9.664 -13.872 1.00 91.50 483 ILE A N 1
ATOM 3813 C CA . ILE A 1 483 ? -9.537 -8.302 -13.311 1.00 91.50 483 ILE A CA 1
ATOM 3814 C C . ILE A 1 483 ? -10.149 -7.284 -14.284 1.00 91.50 483 ILE A C 1
ATOM 3816 O O . ILE A 1 483 ? -10.907 -6.416 -13.866 1.00 91.50 483 ILE A O 1
ATOM 3820 N N . ARG A 1 484 ? -9.861 -7.379 -15.587 1.00 89.88 484 ARG A N 1
ATOM 3821 C CA . ARG A 1 484 ? -10.407 -6.436 -16.580 1.00 89.88 484 ARG A CA 1
ATOM 3822 C C . ARG A 1 484 ? -11.914 -6.554 -16.778 1.00 89.88 484 ARG A C 1
ATOM 3824 O O . ARG A 1 484 ? -12.550 -5.545 -17.068 1.00 89.88 484 ARG A O 1
ATOM 3831 N N . SER A 1 485 ? -12.463 -7.760 -16.666 1.00 89.38 485 SER A N 1
ATOM 3832 C CA . SER A 1 485 ? -13.874 -8.040 -16.952 1.00 89.38 485 SER A CA 1
ATOM 3833 C C . SER A 1 485 ? -14.778 -7.957 -15.722 1.00 89.38 485 SER A C 1
ATOM 3835 O O . SER A 1 485 ? -15.939 -7.586 -15.859 1.00 89.38 485 SER A O 1
ATOM 3837 N N . SER A 1 486 ? -14.263 -8.270 -14.529 1.00 87.50 486 SER A N 1
ATOM 3838 C CA . SER A 1 486 ? -15.062 -8.423 -13.307 1.00 87.50 486 SER A CA 1
ATOM 3839 C C . SER A 1 486 ? -14.871 -7.312 -12.271 1.00 87.50 486 SER A C 1
ATOM 3841 O O . SER A 1 486 ? -15.414 -7.424 -11.173 1.00 87.50 486 SER A O 1
ATOM 3843 N N . LEU A 1 487 ? -14.067 -6.278 -12.551 1.00 87.88 487 LEU A N 1
ATOM 3844 C CA . LEU A 1 487 ? -13.816 -5.209 -11.582 1.00 87.88 487 LEU A CA 1
ATOM 3845 C C . LEU A 1 487 ? -15.083 -4.379 -11.324 1.00 87.88 487 LEU A C 1
ATOM 3847 O O . LEU A 1 487 ? -15.522 -3.613 -12.182 1.00 87.88 487 LEU A O 1
ATOM 3851 N N . ASP A 1 488 ? -15.599 -4.478 -10.101 1.00 85.88 488 ASP A N 1
ATOM 3852 C CA . ASP A 1 488 ? -16.697 -3.663 -9.586 1.00 85.88 488 ASP A CA 1
ATOM 3853 C C . ASP A 1 488 ? -16.164 -2.389 -8.907 1.00 85.88 488 ASP A C 1
ATOM 3855 O O . ASP A 1 488 ? -15.432 -2.463 -7.918 1.00 85.88 488 ASP A O 1
ATOM 3859 N N . LEU A 1 489 ? -16.553 -1.218 -9.426 1.00 86.19 489 LEU A N 1
ATOM 3860 C CA . LEU A 1 489 ? -16.160 0.090 -8.888 1.00 86.19 489 LEU A CA 1
ATOM 3861 C C . LEU A 1 489 ? -16.759 0.389 -7.501 1.00 86.19 489 LEU A C 1
ATOM 3863 O O . LEU A 1 489 ? -16.217 1.238 -6.798 1.00 86.19 489 LEU A O 1
ATOM 3867 N N . ALA A 1 490 ? -17.830 -0.305 -7.099 1.00 83.31 490 ALA A N 1
ATOM 3868 C CA . ALA A 1 490 ? -18.409 -0.168 -5.761 1.00 83.31 490 ALA A CA 1
ATOM 3869 C C . ALA A 1 490 ? -17.646 -0.979 -4.697 1.00 83.31 490 ALA A C 1
ATOM 3871 O O . ALA A 1 490 ? -17.808 -0.757 -3.498 1.00 83.31 490 ALA A O 1
ATOM 3872 N N . LYS A 1 491 ? -16.818 -1.946 -5.121 1.00 84.88 491 LYS A N 1
ATOM 3873 C CA . LYS A 1 491 ? -16.118 -2.886 -4.232 1.00 84.88 491 LYS A CA 1
ATOM 3874 C C . LYS A 1 491 ? -14.619 -2.959 -4.515 1.00 84.88 491 LYS A C 1
ATOM 3876 O O . LYS A 1 491 ? -14.030 -4.039 -4.632 1.00 84.88 491 LYS A O 1
ATOM 3881 N N . VAL A 1 492 ? -13.977 -1.800 -4.604 1.00 85.81 492 VAL A N 1
ATOM 3882 C CA . VAL A 1 492 ? -12.563 -1.685 -4.976 1.00 85.81 492 VAL A CA 1
ATOM 3883 C C . VAL A 1 492 ? -11.649 -1.823 -3.762 1.00 85.81 492 VAL A C 1
ATOM 3885 O O . VAL A 1 492 ? -11.906 -1.248 -2.712 1.00 85.81 492 VAL A O 1
ATOM 3888 N N . VAL A 1 493 ? -10.538 -2.549 -3.890 1.00 85.69 493 VAL A N 1
ATOM 3889 C CA . VAL A 1 493 ? -9.505 -2.596 -2.845 1.00 85.69 493 VAL A CA 1
ATOM 3890 C C . VAL A 1 493 ? -8.934 -1.186 -2.659 1.00 85.69 493 VAL A C 1
ATOM 3892 O O . VAL A 1 493 ? -8.511 -0.578 -3.647 1.00 85.69 493 VAL A O 1
ATOM 3895 N N . PRO A 1 494 ? -8.861 -0.653 -1.426 1.00 83.75 494 PRO A N 1
ATOM 3896 C CA . PRO A 1 494 ? -8.365 0.698 -1.198 1.00 83.75 494 PRO A CA 1
ATOM 3897 C C . PRO A 1 494 ? -6.996 0.933 -1.853 1.00 83.75 494 PRO A C 1
ATOM 3899 O O . PRO A 1 494 ? -6.032 0.213 -1.595 1.00 83.75 494 PRO A O 1
ATOM 3902 N N . ILE A 1 495 ? -6.865 1.986 -2.666 1.00 84.31 495 ILE A N 1
ATOM 3903 C CA . ILE A 1 495 ? -5.620 2.269 -3.412 1.00 84.31 495 ILE A CA 1
ATOM 3904 C C . ILE A 1 495 ? -4.421 2.473 -2.484 1.00 84.31 495 ILE A C 1
ATOM 3906 O O . ILE A 1 495 ? -3.309 2.056 -2.806 1.00 84.31 495 ILE A O 1
ATOM 3910 N N . ARG A 1 496 ? -4.639 3.060 -1.300 1.00 78.88 496 ARG A N 1
ATOM 3911 C CA . ARG A 1 496 ? -3.599 3.181 -0.265 1.00 78.88 496 ARG A CA 1
ATOM 3912 C C . ARG A 1 496 ? -3.078 1.808 0.184 1.00 78.88 496 ARG A C 1
ATOM 3914 O O . ARG A 1 496 ? -1.875 1.663 0.377 1.00 78.88 496 ARG A O 1
ATOM 3921 N N . ARG A 1 497 ? -3.951 0.798 0.289 1.00 79.81 497 ARG A N 1
ATOM 3922 C CA . ARG A 1 497 ? -3.574 -0.581 0.635 1.00 79.81 497 ARG A CA 1
ATOM 3923 C C . ARG A 1 497 ? -2.729 -1.215 -0.468 1.00 79.81 497 ARG A C 1
ATOM 3925 O O . ARG A 1 497 ? -1.682 -1.770 -0.167 1.00 79.81 497 ARG A O 1
ATOM 3932 N N . LEU A 1 498 ? -3.108 -1.027 -1.735 1.00 87.19 498 LEU A N 1
ATOM 3933 C CA . LEU A 1 498 ? -2.324 -1.504 -2.884 1.00 87.19 498 LEU A CA 1
ATOM 3934 C C . LEU A 1 498 ? -0.926 -0.861 -2.946 1.00 87.19 498 LEU A C 1
ATOM 3936 O O . LEU A 1 498 ? 0.049 -1.532 -3.278 1.00 87.19 498 LEU A O 1
ATOM 3940 N N . HIS A 1 499 ? -0.793 0.417 -2.570 1.00 84.56 499 HIS A N 1
ATOM 3941 C CA . HIS A 1 499 ? 0.525 1.044 -2.390 1.00 84.56 499 HIS A CA 1
ATOM 3942 C C . HIS A 1 499 ? 1.329 0.384 -1.263 1.00 84.56 499 HIS A C 1
ATOM 3944 O O . HIS A 1 499 ? 2.526 0.151 -1.434 1.00 84.56 499 HIS A O 1
ATOM 3950 N N . GLY A 1 500 ? 0.688 0.064 -0.136 1.00 80.12 500 GLY A N 1
ATOM 3951 C CA . GLY A 1 500 ? 1.298 -0.705 0.953 1.00 80.12 500 GLY A CA 1
ATOM 3952 C C . GLY A 1 500 ? 1.855 -2.043 0.464 1.00 80.12 500 GLY A C 1
ATOM 3953 O O . GLY A 1 500 ? 3.047 -2.293 0.627 1.00 80.12 500 GLY A O 1
ATOM 3954 N N . THR A 1 501 ? 1.036 -2.812 -0.256 1.00 84.25 501 THR A N 1
ATOM 3955 C CA . THR A 1 501 ? 1.410 -4.103 -0.854 1.00 84.25 501 THR A CA 1
ATOM 3956 C C . THR A 1 501 ? 2.612 -3.985 -1.788 1.00 84.25 501 THR A C 1
ATOM 3958 O O . THR A 1 501 ? 3.581 -4.727 -1.648 1.00 84.25 501 THR A O 1
ATOM 3961 N N . LEU A 1 502 ? 2.635 -2.998 -2.693 1.00 87.69 502 LEU A N 1
ATOM 3962 C CA . LEU A 1 502 ? 3.815 -2.754 -3.536 1.00 87.69 502 LEU A CA 1
ATOM 3963 C C . LEU A 1 502 ? 5.069 -2.421 -2.705 1.00 87.69 502 LEU A C 1
ATOM 3965 O O . LEU A 1 502 ? 6.176 -2.772 -3.096 1.00 87.69 502 LEU A O 1
ATOM 3969 N N . GLY A 1 503 ? 4.912 -1.745 -1.560 1.00 84.75 503 GLY A N 1
ATOM 3970 C CA . GLY A 1 503 ? 5.991 -1.513 -0.593 1.00 84.75 503 GLY A CA 1
ATOM 3971 C C . GLY A 1 503 ? 6.527 -2.800 0.006 1.00 84.75 503 GLY A C 1
ATOM 3972 O O . GLY A 1 503 ? 7.739 -2.990 0.040 1.00 84.75 503 GLY A O 1
ATOM 3973 N N . THR A 1 504 ? 5.659 -3.705 0.439 1.00 80.69 504 THR A N 1
ATOM 3974 C CA . THR A 1 504 ? 6.114 -4.994 0.957 1.00 80.69 504 THR A CA 1
ATOM 3975 C C . THR A 1 504 ? 6.806 -5.819 -0.124 1.00 80.69 504 THR A C 1
ATOM 3977 O O . THR A 1 504 ? 7.916 -6.293 0.110 1.00 80.69 504 THR A O 1
ATOM 3980 N N . VAL A 1 505 ? 6.220 -5.918 -1.322 1.00 86.44 505 VAL A N 1
ATOM 3981 C CA . VAL A 1 505 ? 6.803 -6.659 -2.455 1.00 86.44 505 VAL A CA 1
ATOM 3982 C C . VAL A 1 505 ? 8.181 -6.120 -2.826 1.00 86.44 505 VAL A C 1
ATOM 3984 O O . VAL A 1 505 ? 9.114 -6.896 -3.004 1.00 86.44 505 VAL A O 1
ATOM 3987 N N . GLU A 1 506 ? 8.348 -4.799 -2.891 1.00 87.81 506 GLU A N 1
ATOM 3988 C CA . GLU A 1 506 ? 9.648 -4.170 -3.145 1.00 87.81 506 GLU A CA 1
ATOM 3989 C C . GLU A 1 506 ? 10.715 -4.626 -2.138 1.00 87.81 506 GLU A C 1
ATOM 3991 O O . GLU A 1 506 ? 11.847 -4.944 -2.510 1.00 87.81 506 GLU A O 1
ATOM 3996 N N . ASN A 1 507 ? 10.352 -4.690 -0.857 1.00 80.81 507 ASN A N 1
ATOM 3997 C CA . ASN A 1 507 ? 11.271 -5.116 0.188 1.00 80.81 507 ASN A CA 1
ATOM 3998 C C . ASN A 1 507 ? 11.517 -6.634 0.165 1.00 80.81 507 ASN A C 1
ATOM 4000 O O . ASN A 1 507 ? 12.657 -7.058 0.354 1.00 80.81 507 ASN A O 1
ATOM 4004 N N . MET A 1 508 ? 10.508 -7.451 -0.152 1.00 82.75 508 MET A N 1
ATOM 4005 C CA . MET A 1 508 ? 10.684 -8.890 -0.389 1.00 82.75 508 MET A CA 1
ATOM 4006 C C . MET A 1 508 ? 11.644 -9.148 -1.556 1.00 82.75 508 MET A C 1
ATOM 4008 O O . MET A 1 508 ? 12.583 -9.924 -1.417 1.00 82.75 508 MET A O 1
ATOM 4012 N N . LEU A 1 509 ? 11.499 -8.433 -2.676 1.00 84.62 509 LEU A N 1
ATOM 4013 C CA . LEU A 1 509 ? 12.423 -8.529 -3.813 1.00 84.62 509 LEU A CA 1
ATOM 4014 C C . LEU A 1 509 ? 13.846 -8.066 -3.464 1.00 84.62 509 LEU A C 1
ATOM 4016 O O . LEU A 1 509 ? 14.806 -8.467 -4.119 1.00 84.62 509 LEU A O 1
ATOM 4020 N N . ARG A 1 510 ? 14.011 -7.197 -2.460 1.00 84.44 510 ARG A N 1
ATOM 4021 C CA . ARG A 1 510 ? 15.327 -6.729 -2.000 1.00 84.44 510 ARG A CA 1
ATOM 4022 C C . ARG A 1 510 ? 16.005 -7.707 -1.041 1.00 84.44 510 ARG A C 1
ATOM 4024 O O . ARG A 1 510 ? 17.218 -7.857 -1.123 1.00 84.44 510 ARG A O 1
ATOM 4031 N N . HIS A 1 511 ? 15.248 -8.335 -0.143 1.00 80.31 511 HIS A N 1
ATOM 4032 C CA . HIS A 1 511 ? 15.805 -9.120 0.964 1.00 80.31 511 HIS A CA 1
ATOM 4033 C C . HIS A 1 511 ? 15.627 -10.636 0.819 1.00 80.31 511 HIS A C 1
ATOM 4035 O O . HIS A 1 511 ? 16.483 -11.377 1.286 1.00 80.31 511 HIS A O 1
ATOM 4041 N N . LEU A 1 512 ? 14.553 -11.092 0.170 1.00 76.50 512 LEU A N 1
ATOM 4042 C CA . LEU A 1 512 ? 14.202 -12.511 0.026 1.00 76.50 512 LEU A CA 1
ATOM 4043 C C . LEU A 1 512 ? 14.385 -13.035 -1.401 1.00 76.50 512 LEU A C 1
ATOM 4045 O O . LEU A 1 512 ? 14.617 -14.223 -1.588 1.00 76.50 512 LEU A O 1
ATOM 4049 N N . GLY A 1 513 ? 14.321 -12.164 -2.414 1.00 75.12 513 GLY A N 1
ATOM 4050 C CA . GLY A 1 513 ? 14.294 -12.589 -3.819 1.00 75.12 513 GLY A CA 1
ATOM 4051 C C . GLY A 1 513 ? 15.489 -13.442 -4.269 1.00 75.12 513 GLY A C 1
ATOM 4052 O O . GLY A 1 513 ? 15.319 -14.309 -5.117 1.00 75.12 513 GLY A O 1
ATOM 4053 N N . ALA A 1 514 ? 16.679 -13.237 -3.693 1.00 74.50 514 ALA A N 1
ATOM 4054 C CA . ALA A 1 514 ? 17.858 -14.061 -3.986 1.00 74.50 514 ALA A CA 1
ATOM 4055 C C . ALA A 1 514 ? 17.912 -15.373 -3.178 1.00 74.50 514 ALA A C 1
ATOM 4057 O O . ALA A 1 514 ? 18.569 -16.319 -3.598 1.00 74.50 514 ALA A O 1
ATOM 4058 N N . LEU A 1 515 ? 17.244 -15.422 -2.020 1.00 69.75 515 LEU A N 1
ATOM 4059 C CA . LEU A 1 515 ? 17.272 -16.554 -1.087 1.00 69.75 515 LEU A CA 1
ATOM 4060 C C . LEU A 1 515 ? 16.172 -17.579 -1.387 1.00 69.75 515 LEU A C 1
ATOM 4062 O O . LEU A 1 515 ? 16.339 -18.760 -1.099 1.00 69.75 515 LEU A O 1
ATOM 4066 N N . THR A 1 516 ? 15.064 -17.141 -1.988 1.00 73.06 516 THR A N 1
ATOM 4067 C CA . THR A 1 516 ? 13.901 -17.990 -2.274 1.00 73.06 516 THR A CA 1
ATOM 4068 C C . THR A 1 516 ? 13.421 -17.763 -3.712 1.00 73.06 516 THR A C 1
ATOM 4070 O O . THR A 1 516 ? 12.441 -17.051 -3.938 1.00 73.06 516 THR A O 1
ATOM 4073 N N . PRO A 1 517 ? 14.094 -18.344 -4.724 1.00 77.12 517 PRO A N 1
ATOM 4074 C CA . PRO A 1 517 ? 13.732 -18.145 -6.129 1.00 77.12 517 PRO A CA 1
ATOM 4075 C C . PRO A 1 517 ? 12.319 -18.654 -6.464 1.00 77.12 517 PRO A C 1
ATOM 4077 O O . PRO A 1 517 ? 11.665 -18.080 -7.334 1.00 77.12 517 PRO A O 1
ATOM 4080 N N . GLY A 1 518 ? 11.805 -19.651 -5.729 1.00 81.62 518 GLY A N 1
ATOM 4081 C CA . GLY A 1 518 ? 10.430 -20.156 -5.860 1.00 81.62 518 GLY A CA 1
ATOM 4082 C C . GLY A 1 518 ? 9.344 -19.102 -5.603 1.00 81.62 518 GLY A C 1
ATOM 4083 O O . GLY A 1 518 ? 8.215 -19.243 -6.067 1.00 81.62 518 GLY A O 1
ATOM 4084 N N . LEU A 1 519 ? 9.692 -17.999 -4.933 1.00 81.81 519 LEU A N 1
ATOM 4085 C CA . LEU A 1 519 ? 8.778 -16.901 -4.637 1.00 81.81 519 LEU A CA 1
ATOM 4086 C C . LEU A 1 519 ? 8.635 -15.887 -5.791 1.00 81.81 519 LEU A C 1
ATOM 4088 O O . LEU A 1 519 ? 7.623 -15.186 -5.898 1.00 81.81 519 LEU A O 1
ATOM 4092 N N . LEU A 1 520 ? 9.635 -15.791 -6.668 1.00 88.88 520 LEU A N 1
ATOM 4093 C CA . LEU A 1 520 ? 9.687 -14.778 -7.726 1.00 88.88 520 LEU A CA 1
ATOM 4094 C C . LEU A 1 520 ? 8.461 -14.781 -8.666 1.00 88.88 520 LEU A C 1
ATOM 4096 O O . LEU A 1 520 ? 7.940 -13.685 -8.908 1.00 88.88 520 LEU A O 1
ATOM 4100 N N . PRO A 1 521 ? 7.925 -15.937 -9.122 1.00 90.75 521 PRO A N 1
ATOM 4101 C CA . PRO A 1 521 ? 6.726 -15.967 -9.965 1.00 90.75 521 PRO A CA 1
ATOM 4102 C C . PRO A 1 521 ? 5.503 -15.350 -9.278 1.00 90.75 521 PRO A C 1
ATOM 4104 O O . PRO A 1 521 ? 4.753 -14.579 -9.879 1.00 90.75 521 PRO A O 1
ATOM 4107 N N . THR A 1 522 ? 5.316 -15.631 -7.987 1.00 88.62 522 THR A N 1
ATOM 4108 C CA . THR A 1 522 ? 4.187 -15.117 -7.200 1.00 88.62 522 THR A CA 1
ATOM 4109 C C . THR A 1 522 ? 4.289 -13.607 -6.992 1.00 88.62 522 THR A C 1
ATOM 4111 O O . THR A 1 522 ? 3.288 -12.897 -7.111 1.00 88.62 522 THR A O 1
ATOM 4114 N N . LEU A 1 523 ? 5.497 -13.087 -6.742 1.00 89.69 523 LEU A N 1
ATOM 4115 C CA . LEU A 1 523 ? 5.723 -11.644 -6.616 1.00 89.69 523 LEU A CA 1
ATOM 4116 C C . LEU A 1 523 ? 5.513 -10.923 -7.950 1.00 89.69 523 LEU A C 1
ATOM 4118 O O . LEU A 1 523 ? 4.858 -9.880 -7.974 1.00 89.69 523 LEU A O 1
ATOM 4122 N N . LEU A 1 524 ? 6.002 -11.485 -9.061 1.00 93.12 524 LEU A N 1
ATOM 4123 C CA . LEU A 1 524 ? 5.760 -10.940 -10.397 1.00 93.12 524 LEU A CA 1
ATOM 4124 C C . LEU A 1 524 ? 4.260 -10.912 -10.714 1.00 93.12 524 LEU A C 1
ATOM 4126 O O . LEU A 1 524 ? 3.734 -9.877 -11.128 1.00 93.12 524 LEU A O 1
ATOM 4130 N N . LYS A 1 525 ? 3.551 -12.011 -10.441 1.00 92.38 525 LYS A N 1
ATOM 4131 C CA . LYS A 1 525 ? 2.096 -12.109 -10.596 1.00 92.38 525 LYS A CA 1
ATOM 4132 C C . LYS A 1 525 ? 1.360 -11.050 -9.778 1.00 92.38 525 LYS A C 1
ATOM 4134 O O . LYS A 1 525 ? 0.451 -10.413 -10.302 1.00 92.38 525 LYS A O 1
ATOM 4139 N N . LEU A 1 526 ? 1.773 -10.797 -8.536 1.00 91.75 526 LEU A N 1
ATOM 4140 C CA . LEU A 1 526 ? 1.194 -9.745 -7.700 1.00 91.75 526 LEU A CA 1
ATOM 4141 C C . LEU A 1 526 ? 1.456 -8.339 -8.270 1.00 91.75 526 LEU A C 1
ATOM 4143 O O . LEU A 1 526 ? 0.525 -7.537 -8.350 1.00 91.75 526 LEU A O 1
ATOM 4147 N N . LEU A 1 527 ? 2.680 -8.043 -8.727 1.00 94.06 527 LEU A N 1
ATOM 4148 C CA . LEU A 1 527 ? 3.006 -6.764 -9.377 1.00 94.06 527 LEU A CA 1
ATOM 4149 C C . LEU A 1 527 ? 2.141 -6.524 -10.622 1.00 94.06 527 LEU A C 1
ATOM 4151 O O . LEU A 1 527 ? 1.572 -5.441 -10.789 1.00 94.06 527 LEU A O 1
ATOM 4155 N N . VAL A 1 528 ? 2.009 -7.545 -11.473 1.00 95.25 528 VAL A N 1
ATOM 4156 C CA . VAL A 1 528 ? 1.167 -7.518 -12.676 1.00 95.25 528 VAL A CA 1
ATOM 4157 C C . VAL A 1 528 ? -0.310 -7.380 -12.308 1.00 95.25 528 VAL A C 1
ATOM 4159 O O . VAL A 1 528 ? -1.019 -6.578 -12.917 1.00 95.25 528 VAL A O 1
ATOM 4162 N N . GLY A 1 529 ? -0.773 -8.087 -11.276 1.00 93.88 529 GLY A N 1
ATOM 4163 C CA . GLY A 1 529 ? -2.136 -8.002 -10.757 1.00 93.88 529 GLY A CA 1
ATOM 4164 C C . GLY A 1 529 ? -2.489 -6.590 -10.297 1.00 93.88 529 GLY A C 1
ATOM 4165 O O . GLY A 1 529 ? -3.469 -6.023 -10.775 1.00 93.88 529 GLY A O 1
ATOM 4166 N N . VAL A 1 530 ? -1.653 -5.969 -9.456 1.00 94.12 530 VAL A N 1
ATOM 4167 C CA . VAL A 1 530 ? -1.844 -4.579 -8.998 1.00 94.12 530 VAL A CA 1
ATOM 4168 C C . VAL A 1 530 ? -1.826 -3.600 -10.174 1.00 94.12 530 VAL A C 1
ATOM 4170 O O . VAL A 1 530 ? -2.651 -2.685 -10.236 1.00 94.12 530 VAL A O 1
ATOM 4173 N N . ALA A 1 531 ? -0.917 -3.789 -11.132 1.00 94.88 531 ALA A N 1
ATOM 4174 C CA . ALA A 1 531 ? -0.832 -2.922 -12.299 1.00 94.88 531 ALA A CA 1
ATOM 4175 C C . ALA A 1 531 ? -2.065 -3.043 -13.213 1.00 94.88 531 ALA A C 1
ATOM 4177 O O . ALA A 1 531 ? -2.592 -2.023 -13.668 1.00 94.88 531 ALA A O 1
ATOM 4178 N N . THR A 1 532 ? -2.560 -4.267 -13.423 1.00 94.69 532 THR A N 1
ATOM 4179 C CA . THR A 1 532 ? -3.805 -4.544 -14.157 1.00 94.69 532 THR A CA 1
ATOM 4180 C C . THR A 1 532 ? -4.994 -3.916 -13.454 1.00 94.69 532 THR A C 1
ATOM 4182 O O . THR A 1 532 ? -5.807 -3.258 -14.096 1.00 94.69 532 THR A O 1
ATOM 4185 N N . TYR A 1 533 ? -5.070 -4.072 -12.133 1.00 93.50 533 TYR A N 1
ATOM 4186 C CA . TYR A 1 533 ? -6.137 -3.536 -11.299 1.00 93.50 533 TYR A CA 1
ATOM 4187 C C . TYR A 1 533 ? -6.217 -2.010 -11.413 1.00 93.50 533 TYR A C 1
ATOM 4189 O O . TYR A 1 533 ? -7.267 -1.452 -11.731 1.00 93.50 533 TYR A O 1
ATOM 4197 N N . ALA A 1 534 ? -5.075 -1.330 -11.279 1.00 93.88 534 ALA A N 1
ATOM 4198 C CA . ALA A 1 534 ? -4.977 0.109 -11.501 1.00 93.88 534 ALA A CA 1
ATOM 4199 C C . ALA A 1 534 ? -5.344 0.500 -12.947 1.00 93.88 534 ALA A C 1
ATOM 4201 O O . ALA A 1 534 ? -6.022 1.501 -13.173 1.00 93.88 534 ALA A O 1
ATOM 4202 N N . GLY A 1 535 ? -4.921 -0.290 -13.939 1.00 92.75 535 GLY A N 1
ATOM 4203 C CA . GLY A 1 535 ? -5.278 -0.096 -15.345 1.00 92.75 535 GLY A CA 1
ATOM 4204 C C . GLY A 1 535 ? -6.781 -0.217 -15.618 1.00 92.75 535 GLY A C 1
ATOM 4205 O O . GLY A 1 535 ? -7.328 0.600 -16.359 1.00 92.75 535 GLY A O 1
ATOM 4206 N N . ALA A 1 536 ? -7.456 -1.183 -14.994 1.00 92.75 536 ALA A N 1
ATOM 4207 C CA . ALA A 1 536 ? -8.893 -1.403 -15.117 1.00 92.75 536 ALA A CA 1
ATOM 4208 C C . ALA A 1 536 ? -9.700 -0.240 -14.511 1.00 92.75 536 ALA A C 1
ATOM 4210 O O . ALA A 1 536 ? -10.602 0.272 -15.174 1.00 92.75 536 ALA A O 1
ATOM 4211 N N . ILE A 1 537 ? -9.301 0.272 -13.336 1.00 92.44 537 ILE A N 1
ATOM 4212 C CA . ILE A 1 537 ? -9.886 1.495 -12.748 1.00 92.44 537 ILE A CA 1
ATOM 4213 C C . ILE A 1 537 ? -9.715 2.687 -13.705 1.00 92.44 537 ILE A C 1
ATOM 4215 O O . ILE A 1 537 ? -10.670 3.400 -14.004 1.00 92.44 537 ILE A O 1
ATOM 4219 N N . LEU A 1 538 ? -8.502 2.896 -14.232 1.00 90.94 538 LEU A N 1
ATOM 4220 C CA . LEU A 1 538 ? -8.205 4.017 -15.135 1.00 90.94 538 LEU A CA 1
ATOM 4221 C C . LEU A 1 538 ? -8.919 3.919 -16.489 1.00 90.94 538 LEU A C 1
ATOM 4223 O O . LEU A 1 538 ? -9.140 4.947 -17.128 1.00 90.94 538 LEU A O 1
ATOM 4227 N N . SER A 1 539 ? -9.286 2.712 -16.921 1.00 90.31 539 SER A N 1
ATOM 4228 C CA . SER A 1 539 ? -10.076 2.498 -18.140 1.00 90.31 539 SER A CA 1
ATOM 4229 C C . SER A 1 539 ? -11.524 2.971 -17.971 1.00 90.31 539 SER A C 1
ATOM 4231 O O . SER A 1 539 ? -12.165 3.320 -18.954 1.00 90.31 539 SER A O 1
ATOM 4233 N N . GLN A 1 540 ? -12.013 3.056 -16.729 1.00 88.69 540 GLN A N 1
ATOM 4234 C CA . GLN A 1 540 ? -13.340 3.565 -16.368 1.00 88.69 540 GLN A CA 1
ATOM 4235 C C . GLN A 1 540 ? -13.271 4.950 -15.697 1.00 88.69 540 GLN A C 1
ATOM 4237 O O . GLN A 1 540 ? -14.142 5.305 -14.903 1.00 88.69 540 GLN A O 1
ATOM 4242 N N . LYS A 1 541 ? -12.239 5.753 -16.012 1.00 85.88 541 LYS A N 1
ATOM 4243 C CA . LYS A 1 541 ? -11.964 7.071 -15.396 1.00 85.88 541 LYS A CA 1
ATOM 4244 C C . LYS A 1 541 ? -13.170 8.020 -15.352 1.00 85.88 541 LYS A C 1
ATOM 4246 O O . LYS A 1 541 ? -13.256 8.850 -14.452 1.00 85.88 541 LYS A O 1
ATOM 4251 N N . ASP A 1 542 ? -14.101 7.899 -16.295 1.00 87.19 542 ASP A N 1
ATOM 4252 C CA . ASP A 1 542 ? -15.273 8.773 -16.386 1.00 87.19 542 ASP A CA 1
ATOM 4253 C C . ASP A 1 542 ? -16.304 8.495 -15.281 1.00 87.19 542 ASP A C 1
ATOM 4255 O O . ASP A 1 542 ? -17.012 9.415 -14.872 1.00 87.19 542 ASP A O 1
ATOM 4259 N N . ARG A 1 543 ? -16.320 7.277 -14.723 1.00 86.25 543 ARG A N 1
ATOM 4260 C CA . ARG A 1 543 ? -17.208 6.842 -13.629 1.00 86.25 543 ARG A CA 1
ATOM 4261 C C . ARG A 1 543 ? -16.574 6.947 -12.238 1.00 86.25 543 ARG A C 1
ATOM 4263 O O . ARG A 1 543 ? -17.249 6.697 -11.248 1.00 86.25 543 ARG A O 1
ATOM 4270 N N . VAL A 1 544 ? -15.294 7.313 -12.154 1.00 86.75 544 VAL A N 1
ATOM 4271 C CA . VAL A 1 544 ? -14.493 7.299 -10.916 1.00 86.75 544 VAL A CA 1
ATOM 4272 C C . VAL A 1 544 ? -14.280 8.714 -10.372 1.00 86.75 544 VAL A C 1
ATOM 4274 O O . VAL A 1 544 ? -14.029 9.649 -11.136 1.00 86.75 544 VAL A O 1
ATOM 4277 N N . VAL A 1 545 ? -14.343 8.891 -9.050 1.00 83.62 545 VAL A N 1
ATOM 4278 C CA . VAL A 1 545 ? -14.082 10.183 -8.379 1.00 83.62 545 VAL A CA 1
ATOM 4279 C C . VAL A 1 545 ? -12.704 10.749 -8.767 1.00 83.62 545 VAL A C 1
ATOM 4281 O O . VAL A 1 545 ? -11.697 10.039 -8.745 1.00 83.62 545 VAL A O 1
ATOM 4284 N N . ARG A 1 546 ? -12.618 12.050 -9.101 1.00 80.94 546 ARG A N 1
ATOM 4285 C CA . ARG A 1 546 ? -11.384 12.665 -9.647 1.00 80.94 546 ARG A 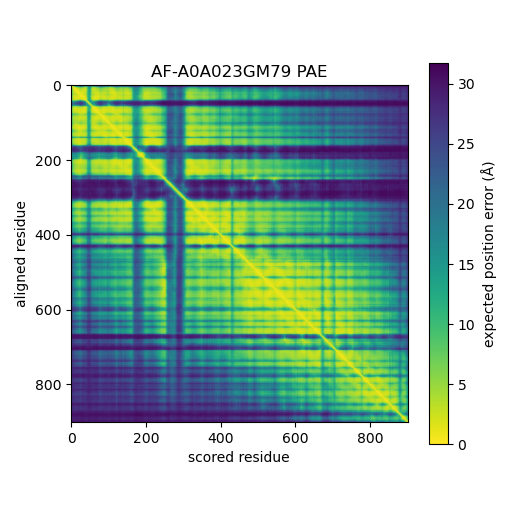CA 1
ATOM 4286 C C . ARG A 1 546 ? -10.161 12.501 -8.733 1.00 80.94 546 ARG A C 1
ATOM 4288 O O . ARG A 1 546 ? -9.088 12.168 -9.235 1.00 80.94 546 ARG A O 1
ATOM 4295 N N . ALA A 1 547 ? -10.330 12.657 -7.417 1.00 75.56 547 ALA A N 1
ATOM 4296 C CA . ALA A 1 547 ? -9.260 12.514 -6.420 1.00 75.56 547 ALA A CA 1
ATOM 4297 C C . ALA A 1 547 ? -8.580 11.126 -6.450 1.00 75.56 547 ALA A C 1
ATOM 4299 O O . ALA A 1 547 ? -7.390 10.974 -6.167 1.00 75.56 547 ALA A O 1
ATOM 4300 N N . VAL A 1 548 ? -9.320 10.095 -6.862 1.00 83.75 548 VAL A N 1
ATOM 4301 C CA . VAL A 1 548 ? -8.856 8.704 -6.922 1.00 83.75 548 VAL A CA 1
ATOM 4302 C C . VAL A 1 548 ? -7.985 8.450 -8.161 1.00 83.75 548 VAL A C 1
ATOM 4304 O O . VAL A 1 548 ? -7.035 7.659 -8.121 1.00 83.75 548 VAL A O 1
ATOM 4307 N N . ILE A 1 549 ? -8.250 9.156 -9.264 1.00 87.88 549 ILE A N 1
ATOM 4308 C CA . ILE A 1 549 ? -7.572 8.960 -10.555 1.00 87.88 549 ILE A CA 1
ATOM 4309 C C . ILE A 1 549 ? -6.072 9.255 -10.441 1.00 87.88 549 ILE A C 1
ATOM 4311 O O . ILE A 1 549 ? -5.255 8.468 -10.928 1.00 87.88 549 ILE A O 1
ATOM 4315 N N . GLY A 1 550 ? -5.698 10.360 -9.784 1.00 86.50 550 GLY A N 1
ATOM 4316 C CA . GLY A 1 550 ? -4.296 10.746 -9.589 1.00 86.50 550 GLY A CA 1
ATOM 4317 C C . GLY A 1 550 ? -3.505 9.664 -8.851 1.00 86.50 550 GLY A C 1
ATOM 4318 O O . GLY A 1 550 ? -2.519 9.140 -9.374 1.00 86.50 550 GLY A O 1
ATOM 4319 N N . ASN A 1 551 ? -4.016 9.236 -7.695 1.00 86.12 551 ASN A N 1
ATOM 4320 C CA . ASN A 1 551 ? -3.416 8.181 -6.876 1.00 86.12 551 ASN A CA 1
ATOM 4321 C C . ASN A 1 551 ? -3.310 6.835 -7.612 1.00 86.12 551 ASN A C 1
ATOM 4323 O O . ASN A 1 551 ? -2.323 6.112 -7.447 1.00 86.12 551 ASN A O 1
ATOM 4327 N N . THR A 1 552 ? -4.283 6.520 -8.471 1.00 90.44 552 THR A N 1
ATOM 4328 C CA . THR A 1 552 ? -4.280 5.299 -9.291 1.00 90.44 552 THR A CA 1
ATOM 4329 C C . THR A 1 552 ? -3.221 5.349 -10.400 1.00 90.44 552 THR A C 1
ATOM 4331 O O . THR A 1 552 ? -2.556 4.347 -10.669 1.00 90.44 552 THR A O 1
ATOM 4334 N N . ARG A 1 553 ? -2.988 6.515 -11.024 1.00 90.31 553 ARG A N 1
ATOM 4335 C CA . ARG A 1 553 ? -1.891 6.691 -12.000 1.00 90.31 553 ARG A CA 1
ATOM 4336 C C . ARG A 1 553 ? -0.528 6.484 -11.348 1.00 90.31 553 ARG A C 1
ATOM 4338 O O . ARG A 1 553 ? 0.318 5.796 -11.922 1.00 90.31 553 ARG A O 1
ATOM 4345 N N . VAL A 1 554 ? -0.334 7.036 -10.149 1.00 91.62 554 VAL A N 1
ATOM 4346 C CA . VAL A 1 554 ? 0.896 6.847 -9.364 1.00 91.62 554 VAL A CA 1
ATOM 4347 C C . VAL A 1 554 ? 1.075 5.374 -8.994 1.00 91.62 554 VAL A C 1
ATOM 4349 O O . VAL A 1 554 ? 2.171 4.845 -9.159 1.00 91.62 554 VAL A O 1
ATOM 4352 N N . LEU A 1 555 ? 0.003 4.682 -8.585 1.00 93.19 555 LEU A N 1
ATOM 4353 C CA . LEU A 1 555 ? 0.027 3.244 -8.293 1.00 93.19 555 LEU A CA 1
ATOM 4354 C C . LEU A 1 555 ? 0.497 2.421 -9.500 1.00 93.19 555 LEU A C 1
ATOM 4356 O O . LEU A 1 555 ? 1.445 1.646 -9.380 1.00 93.19 555 LEU A O 1
ATOM 4360 N N . ARG A 1 556 ? -0.106 2.633 -10.680 1.00 94.12 556 ARG A N 1
ATOM 4361 C CA . ARG A 1 556 ? 0.289 1.938 -11.918 1.00 94.12 556 ARG A CA 1
ATOM 4362 C C . ARG A 1 556 ? 1.743 2.227 -12.293 1.00 94.12 556 ARG A C 1
ATOM 4364 O O . ARG A 1 556 ? 2.474 1.313 -12.662 1.00 94.12 556 ARG A O 1
ATOM 4371 N N . SER A 1 557 ? 2.165 3.489 -12.187 1.00 92.62 557 SER A N 1
ATOM 4372 C CA . SER A 1 557 ? 3.548 3.885 -12.469 1.00 92.62 557 SER A CA 1
ATOM 4373 C C . SER A 1 557 ? 4.534 3.203 -11.522 1.00 92.62 557 SER A C 1
ATOM 4375 O O . SER A 1 557 ? 5.569 2.720 -11.969 1.00 92.62 557 SER A O 1
ATOM 4377 N N . ARG A 1 558 ? 4.208 3.128 -10.227 1.00 94.56 558 ARG A N 1
ATOM 4378 C CA . ARG A 1 558 ? 5.049 2.471 -9.224 1.00 94.56 558 ARG A CA 1
ATOM 4379 C C . ARG A 1 558 ? 5.146 0.965 -9.454 1.00 94.56 558 ARG A C 1
ATOM 4381 O O . ARG A 1 558 ? 6.246 0.426 -9.382 1.00 94.56 558 ARG A O 1
ATOM 4388 N N . ALA A 1 559 ? 4.038 0.302 -9.788 1.00 95.69 559 ALA A N 1
ATOM 4389 C CA . ALA A 1 559 ? 4.052 -1.115 -10.143 1.00 95.69 559 ALA A CA 1
ATOM 4390 C C . ALA A 1 559 ? 4.976 -1.379 -11.346 1.00 95.69 559 ALA A C 1
ATOM 4392 O O . ALA A 1 559 ? 5.810 -2.277 -11.290 1.00 95.69 559 ALA A O 1
ATOM 4393 N N . LEU A 1 560 ? 4.914 -0.541 -12.389 1.00 95.38 560 LEU A N 1
ATOM 4394 C CA . LEU A 1 560 ? 5.806 -0.642 -13.550 1.00 95.38 560 LEU A CA 1
ATOM 4395 C C . LEU A 1 560 ? 7.283 -0.411 -13.193 1.00 95.38 560 LEU A C 1
ATOM 4397 O O . LEU A 1 560 ? 8.152 -1.112 -13.708 1.00 95.38 560 LEU A O 1
ATOM 4401 N N . THR A 1 561 ? 7.589 0.524 -12.291 1.00 95.50 561 THR A N 1
ATOM 4402 C CA . THR A 1 561 ? 8.959 0.706 -11.787 1.00 95.50 561 THR A CA 1
ATOM 4403 C C . THR A 1 561 ? 9.471 -0.555 -11.086 1.00 95.50 561 THR A C 1
ATOM 4405 O O . THR A 1 561 ? 10.607 -0.955 -11.326 1.00 95.50 561 THR A O 1
ATOM 4408 N N . LEU A 1 562 ? 8.648 -1.216 -10.266 1.00 95.38 562 LEU A N 1
ATOM 4409 C CA . LEU A 1 562 ? 9.032 -2.463 -9.592 1.00 95.38 562 LEU A CA 1
ATOM 4410 C C . LEU A 1 562 ? 9.174 -3.637 -10.565 1.00 95.38 562 LEU A C 1
ATOM 4412 O O . LEU A 1 562 ? 10.112 -4.414 -10.431 1.00 95.38 562 LEU A O 1
ATOM 4416 N N . ILE A 1 563 ? 8.310 -3.726 -11.581 1.00 96.31 563 ILE A N 1
ATOM 4417 C CA . ILE A 1 563 ? 8.478 -4.688 -12.681 1.00 96.31 563 ILE A CA 1
ATOM 4418 C C . ILE A 1 563 ? 9.808 -4.422 -13.397 1.00 96.31 563 ILE A C 1
ATOM 4420 O O . ILE A 1 563 ? 10.574 -5.348 -13.620 1.00 96.31 563 ILE A O 1
ATOM 4424 N N . SER A 1 564 ? 10.145 -3.161 -13.681 1.00 95.31 564 SER A N 1
ATOM 4425 C CA . SER A 1 564 ? 11.439 -2.807 -14.288 1.00 95.31 564 SER A CA 1
ATOM 4426 C C . SER A 1 564 ? 12.611 -3.287 -13.423 1.00 95.31 564 SER A C 1
ATOM 4428 O O . SER A 1 564 ? 13.517 -3.945 -13.922 1.00 95.31 564 SER A O 1
ATOM 4430 N N . GLN A 1 565 ? 12.562 -3.042 -12.109 1.00 93.56 565 GLN A N 1
ATOM 4431 C CA . GLN A 1 565 ? 13.584 -3.521 -11.169 1.00 93.56 565 GLN A CA 1
ATOM 4432 C C . GLN A 1 565 ? 13.667 -5.051 -11.110 1.00 93.56 565 GLN A C 1
ATOM 4434 O O . GLN A 1 565 ? 14.756 -5.588 -10.922 1.00 93.56 565 GLN A O 1
ATOM 4439 N N . PHE A 1 566 ? 12.544 -5.755 -11.271 1.00 94.31 566 PHE A N 1
ATOM 4440 C CA . PHE A 1 566 ? 12.520 -7.213 -11.339 1.00 94.31 566 PHE A CA 1
ATOM 4441 C C . PHE A 1 566 ? 13.309 -7.719 -12.556 1.00 94.31 566 PHE A C 1
ATOM 4443 O O . PHE A 1 566 ? 14.193 -8.555 -12.395 1.00 94.31 566 PHE A O 1
ATOM 4450 N N . PHE A 1 567 ? 13.058 -7.161 -13.748 1.00 93.38 567 PHE A N 1
ATOM 4451 C CA . PHE A 1 567 ? 13.794 -7.505 -14.975 1.00 93.38 567 PHE A CA 1
ATOM 4452 C C . PHE A 1 567 ? 15.296 -7.189 -14.881 1.00 93.38 567 PHE A C 1
ATOM 4454 O O . PHE A 1 567 ? 16.104 -7.900 -15.478 1.00 93.38 567 PHE A O 1
ATOM 4461 N N . GLU A 1 568 ? 15.667 -6.132 -14.150 1.00 91.50 568 GLU A N 1
ATOM 4462 C CA . GLU A 1 568 ? 17.065 -5.730 -13.944 1.00 91.50 568 GLU A CA 1
ATOM 4463 C C . GLU A 1 568 ? 17.800 -6.616 -12.932 1.00 91.50 568 GLU A C 1
ATOM 4465 O O . GLU A 1 568 ? 18.958 -6.955 -13.145 1.00 91.50 568 GLU A O 1
ATOM 4470 N N . ARG A 1 569 ? 17.147 -6.982 -11.822 1.00 90.38 569 ARG A N 1
ATOM 4471 C CA . ARG A 1 569 ? 17.782 -7.714 -10.715 1.00 90.38 569 ARG A CA 1
ATOM 4472 C C . ARG A 1 569 ? 17.805 -9.226 -10.915 1.00 90.38 569 ARG A C 1
ATOM 4474 O O . ARG A 1 569 ? 18.718 -9.875 -10.418 1.00 90.38 569 ARG A O 1
ATOM 4481 N N . PHE A 1 570 ? 16.791 -9.778 -11.575 1.00 89.88 570 PHE A N 1
ATOM 4482 C CA . PHE A 1 570 ? 16.631 -11.218 -11.776 1.00 89.88 570 PHE A CA 1
ATOM 4483 C C . PHE A 1 570 ? 16.793 -11.562 -13.258 1.00 89.88 570 PHE A C 1
ATOM 4485 O O . PHE A 1 570 ? 15.918 -12.155 -13.883 1.00 89.88 570 PHE A O 1
ATOM 4492 N N . ASP A 1 571 ? 17.933 -11.178 -13.829 1.00 84.06 571 ASP A N 1
ATOM 4493 C CA . ASP A 1 571 ? 18.313 -11.448 -15.221 1.00 84.06 571 ASP A CA 1
ATOM 4494 C C . ASP A 1 571 ? 18.373 -12.947 -15.564 1.00 84.06 571 ASP A C 1
ATOM 4496 O O . ASP A 1 571 ? 18.180 -13.329 -16.723 1.00 84.06 571 ASP A O 1
ATOM 4500 N N . MET A 1 572 ? 18.563 -13.789 -14.545 1.00 85.81 572 MET A N 1
ATOM 4501 C CA . MET A 1 572 ? 18.548 -15.247 -14.631 1.00 85.81 572 MET A CA 1
ATOM 4502 C C . MET A 1 572 ? 17.157 -15.890 -14.533 1.00 85.81 572 MET A C 1
ATOM 4504 O O . MET A 1 572 ? 17.034 -17.097 -14.725 1.00 85.81 572 MET A O 1
ATOM 4508 N N . TYR A 1 573 ? 16.103 -15.117 -14.255 1.00 90.31 573 TYR A N 1
ATOM 4509 C CA . TYR A 1 573 ? 14.744 -15.643 -14.108 1.00 90.31 573 TYR A CA 1
ATOM 4510 C C . TYR A 1 573 ? 14.196 -16.195 -15.432 1.00 90.31 573 TYR A C 1
ATOM 4512 O O . TYR A 1 573 ? 14.287 -15.552 -16.483 1.00 90.31 573 TYR A O 1
ATOM 4520 N N . GLU A 1 574 ? 13.606 -17.386 -15.409 1.00 89.94 574 GLU A N 1
ATOM 4521 C CA . GLU A 1 574 ? 13.030 -18.033 -16.591 1.00 89.94 574 GLU A CA 1
ATOM 4522 C C . GLU A 1 574 ? 11.589 -17.565 -16.823 1.00 89.94 574 GLU A C 1
ATOM 4524 O O . GLU A 1 574 ? 10.635 -18.215 -16.408 1.00 89.94 574 GLU A O 1
ATOM 4529 N N . PHE A 1 575 ? 11.430 -16.420 -17.496 1.00 91.75 575 PHE A N 1
ATOM 4530 C CA . PHE A 1 575 ? 10.103 -15.930 -17.866 1.00 91.75 575 PHE A CA 1
ATOM 4531 C C . PHE A 1 575 ? 9.409 -16.879 -18.847 1.00 91.75 575 PHE A C 1
ATOM 4533 O O . PHE A 1 575 ? 9.944 -17.222 -19.905 1.00 91.75 575 PHE A O 1
ATOM 4540 N N . THR A 1 576 ? 8.168 -17.217 -18.531 1.00 92.50 576 THR A N 1
ATOM 4541 C CA . THR A 1 576 ? 7.236 -17.884 -19.439 1.00 92.50 576 THR A CA 1
ATOM 4542 C C . THR A 1 576 ? 6.632 -16.883 -20.432 1.00 92.50 576 THR A C 1
ATOM 4544 O O . THR A 1 576 ? 6.505 -15.693 -20.129 1.00 92.50 576 THR A O 1
ATOM 4547 N N . SER A 1 577 ? 6.180 -17.352 -21.606 1.00 91.69 577 SER A N 1
ATOM 4548 C CA . SER A 1 577 ? 5.484 -16.472 -22.569 1.00 91.69 577 SER A CA 1
ATOM 4549 C C . SER A 1 577 ? 4.272 -15.792 -21.927 1.00 91.69 577 SER A C 1
ATOM 4551 O O . SER A 1 577 ? 4.084 -14.593 -22.097 1.00 91.69 577 SER A O 1
ATOM 4553 N N . ALA A 1 578 ? 3.507 -16.527 -21.110 1.00 93.25 578 ALA A N 1
ATOM 4554 C CA . ALA A 1 578 ? 2.328 -16.001 -20.427 1.00 93.25 578 ALA A CA 1
ATOM 4555 C C . ALA A 1 578 ? 2.655 -14.854 -19.455 1.00 93.25 578 ALA A C 1
ATOM 4557 O O . ALA A 1 578 ? 1.877 -13.910 -19.350 1.00 93.25 578 ALA A O 1
ATOM 4558 N N . GLU A 1 579 ? 3.791 -14.896 -18.752 1.00 94.75 579 GLU A N 1
ATOM 4559 C CA . GLU A 1 579 ? 4.213 -13.796 -17.874 1.00 94.75 579 GLU A CA 1
ATOM 4560 C C . GLU A 1 579 ? 4.601 -12.547 -18.662 1.00 94.75 579 GLU A C 1
ATOM 4562 O O . GLU A 1 579 ? 4.223 -11.437 -18.282 1.00 94.75 579 GLU A O 1
ATOM 4567 N N . ILE A 1 580 ? 5.317 -12.721 -19.777 1.00 94.75 580 ILE A N 1
ATOM 4568 C CA . ILE A 1 580 ? 5.659 -11.616 -20.675 1.00 94.75 580 ILE A CA 1
ATOM 4569 C C . ILE A 1 580 ? 4.384 -10.995 -21.248 1.00 94.75 580 ILE A C 1
ATOM 4571 O O . ILE A 1 580 ? 4.198 -9.782 -21.153 1.00 94.75 580 ILE A O 1
ATOM 4575 N N . ASP A 1 581 ? 3.480 -11.810 -21.789 1.00 94.06 581 ASP A N 1
ATOM 4576 C CA . ASP A 1 581 ? 2.214 -11.343 -22.354 1.00 94.06 581 ASP A CA 1
ATOM 4577 C C . ASP A 1 581 ? 1.378 -10.610 -21.297 1.00 94.06 581 ASP A C 1
ATOM 4579 O O . ASP A 1 581 ? 0.856 -9.525 -21.560 1.00 94.06 581 ASP A O 1
ATOM 4583 N N . ALA A 1 582 ? 1.356 -11.115 -20.061 1.00 95.12 582 ALA A N 1
ATOM 4584 C CA . ALA A 1 582 ? 0.659 -10.474 -18.955 1.00 95.12 582 ALA A CA 1
ATOM 4585 C C . ALA A 1 582 ? 1.242 -9.095 -18.620 1.00 95.12 582 ALA A C 1
ATOM 4587 O O . ALA A 1 582 ? 0.481 -8.142 -18.438 1.00 95.12 582 ALA A O 1
ATOM 4588 N N . VAL A 1 583 ? 2.571 -8.937 -18.577 1.00 96.06 583 VAL A N 1
ATOM 4589 C CA . VAL A 1 583 ? 3.216 -7.623 -18.390 1.00 96.06 583 VAL A CA 1
ATOM 4590 C C . VAL A 1 583 ? 2.824 -6.674 -19.525 1.00 96.06 583 VAL A C 1
ATOM 4592 O O . VAL A 1 583 ? 2.413 -5.535 -19.279 1.00 96.06 583 VAL A O 1
ATOM 4595 N N . PHE A 1 584 ? 2.898 -7.138 -20.770 1.00 94.81 584 PHE A N 1
ATOM 4596 C CA . PHE A 1 584 ? 2.597 -6.314 -21.934 1.00 94.81 584 PHE A CA 1
ATOM 4597 C C . PHE A 1 584 ? 1.134 -5.855 -21.971 1.00 94.81 584 PHE A C 1
ATOM 4599 O O . PHE A 1 584 ? 0.882 -4.652 -22.101 1.00 94.81 584 PHE A O 1
ATOM 4606 N N . GLU A 1 585 ? 0.184 -6.762 -21.742 1.00 93.56 585 GLU A N 1
ATOM 4607 C CA . GLU A 1 585 ? -1.240 -6.438 -21.647 1.00 93.56 585 GLU A CA 1
ATOM 4608 C C . GLU A 1 585 ? -1.527 -5.459 -20.504 1.00 93.56 585 GLU A C 1
ATOM 4610 O O . GLU A 1 585 ? -2.274 -4.491 -20.669 1.00 93.56 585 GLU A O 1
ATOM 4615 N N . SER A 1 586 ? -0.915 -5.667 -19.338 1.00 93.12 586 SER A N 1
ATOM 4616 C CA . SER A 1 586 ? -1.206 -4.914 -18.111 1.00 93.12 586 SER A CA 1
ATOM 4617 C C . SER A 1 586 ? -0.692 -3.480 -18.132 1.00 93.12 586 SER A C 1
ATOM 4619 O O . SER A 1 586 ? -1.412 -2.562 -17.729 1.00 93.12 586 SER A O 1
ATOM 4621 N N . VAL A 1 587 ? 0.548 -3.269 -18.586 1.00 91.06 587 VAL A N 1
ATOM 4622 C CA . VAL A 1 587 ? 1.238 -1.976 -18.437 1.00 91.06 587 VAL A CA 1
ATOM 4623 C C . VAL A 1 587 ? 1.770 -1.384 -19.733 1.00 91.06 587 VAL A C 1
ATOM 4625 O O . VAL A 1 587 ? 1.806 -0.155 -19.824 1.00 91.06 587 VAL A O 1
ATOM 4628 N N . VAL A 1 588 ? 2.148 -2.188 -20.729 1.00 93.31 588 VAL A N 1
ATOM 4629 C CA . VAL A 1 588 ? 2.769 -1.670 -21.960 1.00 93.31 588 VAL A CA 1
ATOM 4630 C C . VAL A 1 588 ? 1.700 -1.191 -22.940 1.00 93.31 588 VAL A C 1
ATOM 4632 O O . VAL A 1 588 ? 1.620 0.007 -23.217 1.00 93.31 588 VAL A O 1
ATOM 4635 N N . TRP A 1 589 ? 0.821 -2.079 -23.411 1.00 93.12 589 TRP A N 1
ATOM 4636 C CA . TRP A 1 589 ? -0.186 -1.760 -24.431 1.00 93.12 589 TRP A CA 1
ATOM 4637 C C . TRP A 1 589 ? -1.159 -0.639 -24.055 1.00 93.12 589 TRP A C 1
ATOM 4639 O O . TRP A 1 589 ? -1.450 0.182 -24.922 1.00 93.12 589 TRP A O 1
ATOM 4649 N N . PRO A 1 590 ? -1.640 -0.511 -22.802 1.00 89.56 590 PRO A N 1
ATOM 4650 C CA . PRO A 1 590 ? -2.529 0.593 -22.438 1.00 89.56 590 PRO A CA 1
ATOM 4651 C C . PRO A 1 590 ? -1.847 1.969 -22.480 1.00 89.56 590 PRO A C 1
ATOM 4653 O O . PRO A 1 590 ? -2.515 2.998 -22.583 1.00 89.56 590 PRO A O 1
ATOM 4656 N N . GLN A 1 591 ? -0.518 2.010 -22.351 1.00 89.38 591 GLN A N 1
ATOM 4657 C CA . GLN A 1 591 ? 0.255 3.251 -22.254 1.00 89.38 591 GLN A CA 1
ATOM 4658 C C . GLN A 1 591 ? 0.977 3.607 -23.557 1.00 89.38 591 GLN A C 1
ATOM 4660 O O . GLN A 1 591 ? 1.234 4.784 -23.795 1.00 89.38 591 GLN A O 1
ATOM 4665 N N . LEU A 1 592 ? 1.262 2.619 -24.408 1.00 89.31 592 LEU A N 1
ATOM 4666 C CA . LEU A 1 592 ? 2.032 2.789 -25.637 1.00 89.31 592 LEU A CA 1
ATOM 4667 C C . LEU A 1 592 ? 1.405 3.773 -26.653 1.00 89.31 592 LEU A C 1
ATOM 4669 O O . LEU A 1 592 ? 2.149 4.612 -27.157 1.00 89.31 592 LEU A O 1
ATOM 4673 N N . PRO A 1 593 ? 0.075 3.790 -26.899 1.00 86.94 593 PRO A N 1
ATOM 4674 C CA . PRO A 1 593 ? -0.540 4.761 -27.816 1.00 86.94 593 PRO A CA 1
ATOM 4675 C C . PRO A 1 593 ? -0.362 6.222 -27.381 1.00 86.94 593 PRO A C 1
ATOM 4677 O O . PRO A 1 593 ? -0.262 7.119 -28.210 1.00 86.94 593 PRO A O 1
ATOM 4680 N N . HIS A 1 594 ? -0.260 6.460 -26.072 1.00 83.75 594 HIS A N 1
ATOM 4681 C CA . HIS A 1 594 ? -0.118 7.794 -25.485 1.00 83.75 594 HIS A CA 1
ATOM 4682 C C . HIS A 1 594 ? 1.352 8.235 -25.378 1.00 83.75 594 HIS A C 1
ATOM 4684 O O . HIS A 1 594 ? 1.654 9.281 -24.804 1.00 83.75 594 HIS A O 1
ATOM 4690 N N . LEU A 1 595 ? 2.300 7.443 -25.897 1.00 82.81 595 LEU A N 1
ATOM 4691 C CA . LEU A 1 595 ? 3.729 7.737 -25.788 1.00 82.81 595 LEU A CA 1
ATOM 4692 C C . LEU A 1 595 ? 4.109 9.029 -26.535 1.00 82.81 595 LEU A C 1
ATOM 4694 O O . LEU A 1 595 ? 4.958 9.780 -26.061 1.00 82.81 595 LEU A O 1
ATOM 4698 N N . ALA A 1 596 ? 3.452 9.326 -27.661 1.00 74.81 596 ALA A N 1
ATOM 4699 C CA . ALA A 1 596 ? 3.707 10.533 -28.453 1.00 74.81 596 ALA A CA 1
ATOM 4700 C C . ALA A 1 596 ? 3.365 11.833 -27.697 1.00 74.81 596 ALA A C 1
ATOM 4702 O O . ALA A 1 596 ? 4.067 12.836 -27.842 1.00 74.81 596 ALA A O 1
ATOM 4703 N N . GLU A 1 597 ? 2.349 11.803 -26.827 1.00 79.06 597 GLU A N 1
ATOM 4704 C CA . GLU A 1 597 ? 1.934 12.940 -25.987 1.00 79.06 597 GLU A CA 1
ATOM 4705 C C . GLU A 1 597 ? 3.008 13.338 -24.957 1.00 79.06 597 GLU A C 1
ATOM 4707 O O . GLU A 1 597 ? 2.963 14.420 -24.372 1.00 79.06 597 GLU A O 1
ATOM 4712 N N . LEU A 1 598 ? 4.003 12.476 -24.722 1.00 69.75 598 LEU A N 1
ATOM 4713 C CA . LEU A 1 598 ? 5.085 12.720 -23.767 1.00 69.75 598 LEU A CA 1
ATOM 4714 C C . LEU A 1 598 ? 6.176 13.646 -24.305 1.00 69.75 598 LEU A C 1
ATOM 4716 O O . LEU A 1 598 ? 7.009 14.083 -23.513 1.00 69.75 598 LEU A O 1
ATOM 4720 N N . ALA A 1 599 ? 6.181 13.963 -25.605 1.00 66.69 599 ALA A N 1
ATOM 4721 C CA . ALA A 1 599 ? 7.215 14.799 -26.216 1.00 66.69 599 ALA A CA 1
ATOM 4722 C C . ALA A 1 599 ? 7.382 16.152 -25.497 1.00 66.69 599 ALA A C 1
ATOM 4724 O O . ALA A 1 599 ? 8.508 16.593 -25.299 1.00 66.69 599 ALA A O 1
ATOM 4725 N N . GLY A 1 600 ? 6.281 16.757 -25.032 1.00 66.62 600 GLY A N 1
ATOM 4726 C CA . GLY A 1 600 ? 6.288 18.040 -24.317 1.00 66.62 600 GLY A CA 1
ATOM 4727 C C . GLY A 1 600 ? 6.654 17.977 -22.827 1.00 66.62 600 GLY A C 1
ATOM 4728 O O . GLY A 1 600 ? 6.645 19.012 -22.167 1.00 66.62 600 GLY A O 1
ATOM 4729 N N . LYS A 1 601 ? 6.947 16.798 -22.258 1.00 78.38 601 LYS A N 1
ATOM 4730 C CA . LYS A 1 601 ? 7.260 16.652 -20.822 1.00 78.38 601 LYS A CA 1
ATOM 4731 C C . LYS A 1 601 ? 8.761 16.761 -20.544 1.00 78.38 601 LYS A C 1
ATOM 4733 O O . LYS A 1 601 ? 9.591 16.290 -21.319 1.00 78.38 601 LYS A O 1
ATOM 4738 N N . GLN A 1 602 ? 9.122 17.328 -19.389 1.00 74.44 602 GLN A N 1
ATOM 4739 C CA . GLN A 1 602 ? 10.527 17.537 -19.007 1.00 74.44 602 GLN A CA 1
ATOM 4740 C C . GLN A 1 602 ? 11.258 16.274 -18.529 1.00 74.44 602 GLN A C 1
ATOM 4742 O O . GLN A 1 602 ? 12.482 16.209 -18.632 1.00 74.44 602 GLN A O 1
ATOM 4747 N N . LYS A 1 603 ? 10.551 15.275 -17.985 1.00 77.56 603 LYS A N 1
ATOM 4748 C CA . LYS A 1 603 ? 11.149 14.064 -17.394 1.00 77.56 603 LYS A CA 1
ATOM 4749 C C . LYS A 1 603 ? 10.604 12.795 -18.066 1.00 77.56 603 LYS A C 1
ATOM 4751 O O . LYS A 1 603 ? 9.409 12.750 -18.375 1.00 77.56 603 LYS A O 1
ATOM 4756 N N . PRO A 1 604 ? 11.443 11.762 -18.286 1.00 80.44 604 PRO A N 1
ATOM 4757 C CA . PRO A 1 604 ? 10.988 10.487 -18.829 1.00 80.44 604 PRO A CA 1
ATOM 4758 C C . PRO A 1 604 ? 10.034 9.788 -17.854 1.00 80.44 604 PRO A C 1
ATOM 4760 O O . PRO A 1 604 ? 10.214 9.846 -16.637 1.00 80.44 604 PRO A O 1
ATOM 4763 N N . ASN A 1 605 ? 9.011 9.120 -18.387 1.00 86.94 605 ASN A N 1
ATOM 4764 C CA . ASN A 1 605 ? 8.052 8.374 -17.575 1.00 86.94 605 ASN A CA 1
ATOM 4765 C C . ASN A 1 605 ? 8.569 6.962 -17.224 1.00 86.94 605 ASN A C 1
ATOM 4767 O O . ASN A 1 605 ? 9.582 6.491 -17.744 1.00 86.94 605 ASN A O 1
ATOM 4771 N N . SER A 1 606 ? 7.840 6.258 -16.355 1.00 88.88 606 SER A N 1
ATOM 4772 C CA . SER A 1 606 ? 8.157 4.881 -15.945 1.00 88.88 606 SER A CA 1
ATOM 4773 C C . SER A 1 606 ? 8.193 3.883 -17.107 1.00 88.88 606 SER A C 1
ATOM 4775 O O . SER A 1 606 ? 8.988 2.952 -17.060 1.00 88.88 606 SER A O 1
ATOM 4777 N N . LEU A 1 607 ? 7.413 4.095 -18.173 1.00 92.62 607 LEU A N 1
ATOM 4778 C CA . LEU A 1 607 ? 7.434 3.241 -19.367 1.00 92.62 607 LEU A CA 1
ATOM 4779 C C . LEU A 1 607 ? 8.720 3.390 -20.190 1.00 92.62 607 LEU A C 1
ATOM 4781 O O . LEU A 1 607 ? 9.287 2.393 -20.622 1.00 92.62 607 LEU A O 1
ATOM 4785 N N . LEU A 1 608 ? 9.214 4.615 -20.379 1.00 92.56 608 LEU A N 1
ATOM 4786 C CA . LEU A 1 608 ? 10.499 4.846 -21.043 1.00 92.56 608 LEU A CA 1
ATOM 4787 C C . LEU A 1 608 ? 11.658 4.258 -20.233 1.00 92.56 608 LEU A C 1
ATOM 4789 O O . LEU A 1 608 ? 12.555 3.645 -20.806 1.00 92.56 608 LEU A O 1
ATOM 4793 N N . ASN A 1 609 ? 11.610 4.387 -18.905 1.00 93.06 609 ASN A N 1
ATOM 4794 C CA . ASN A 1 609 ? 12.593 3.752 -18.029 1.00 93.06 609 ASN A CA 1
ATOM 4795 C C . ASN A 1 609 ? 12.528 2.220 -18.107 1.00 93.06 609 ASN A C 1
ATOM 4797 O O . ASN A 1 609 ? 13.575 1.585 -18.135 1.00 93.06 609 ASN A O 1
ATOM 4801 N N . PHE A 1 610 ? 11.333 1.630 -18.224 1.00 95.38 610 PHE A N 1
ATOM 4802 C CA . PHE A 1 610 ? 11.180 0.191 -18.447 1.00 95.38 610 PHE A CA 1
ATOM 4803 C C . PHE A 1 610 ? 11.870 -0.258 -19.742 1.00 95.38 610 PHE A C 1
ATOM 4805 O O . PHE A 1 610 ? 12.678 -1.181 -19.710 1.00 95.38 610 PHE A O 1
ATOM 4812 N N . PHE A 1 611 ? 11.648 0.434 -20.866 1.00 95.56 611 PHE A N 1
ATOM 4813 C CA . PHE A 1 611 ? 12.350 0.117 -22.116 1.00 95.56 611 PHE A CA 1
ATOM 4814 C C . PHE A 1 611 ? 13.864 0.343 -22.030 1.00 95.56 611 PHE A C 1
ATOM 4816 O O . PHE A 1 611 ? 14.623 -0.426 -22.613 1.00 95.56 611 PHE A O 1
ATOM 4823 N N . LEU A 1 612 ? 14.326 1.345 -21.276 1.00 94.69 612 LEU A N 1
ATOM 4824 C CA . LEU A 1 612 ? 15.753 1.513 -20.992 1.00 94.69 612 LEU A CA 1
ATOM 4825 C C . LEU A 1 612 ? 16.324 0.329 -20.205 1.00 94.69 612 LEU A C 1
ATOM 4827 O O . LEU A 1 612 ? 17.430 -0.112 -20.498 1.00 94.69 612 LEU A O 1
ATOM 4831 N N . THR A 1 613 ? 15.588 -0.203 -19.231 1.00 94.44 613 THR A N 1
ATOM 4832 C CA . THR A 1 613 ? 15.998 -1.413 -18.512 1.00 94.44 613 THR A CA 1
ATOM 4833 C C . THR A 1 613 ? 16.062 -2.617 -19.448 1.00 94.44 613 THR A C 1
ATOM 4835 O O . THR A 1 613 ? 17.057 -3.337 -19.435 1.00 94.44 613 THR A O 1
ATOM 4838 N N . LEU A 1 614 ? 15.053 -2.808 -20.306 1.00 93.94 614 LEU A N 1
ATOM 4839 C CA . LEU A 1 614 ? 15.051 -3.905 -21.276 1.00 93.94 614 LEU A CA 1
ATOM 4840 C C . LEU A 1 614 ? 16.219 -3.805 -22.265 1.00 93.94 614 LEU A C 1
ATOM 4842 O O . LEU A 1 614 ? 16.809 -4.822 -22.609 1.00 93.94 614 LEU A O 1
ATOM 4846 N N . SER A 1 615 ? 16.597 -2.602 -22.705 1.00 92.69 615 SER A N 1
ATOM 4847 C CA . SER A 1 615 ? 17.698 -2.452 -23.662 1.00 92.69 615 SER A CA 1
ATOM 4848 C C . SER A 1 615 ? 19.071 -2.772 -23.068 1.00 92.69 615 SER A C 1
ATOM 4850 O O . SER A 1 615 ? 19.985 -3.075 -23.818 1.00 92.69 615 SER A O 1
ATOM 4852 N N . ARG A 1 616 ? 19.252 -2.758 -21.742 1.00 90.62 616 ARG A N 1
ATOM 4853 C CA . ARG A 1 616 ? 20.552 -3.068 -21.116 1.00 90.62 616 ARG A CA 1
ATOM 4854 C C . ARG A 1 616 ? 20.955 -4.540 -21.216 1.00 90.62 616 ARG A C 1
ATOM 4856 O O . ARG A 1 616 ? 22.134 -4.835 -21.080 1.00 90.62 616 ARG A O 1
ATOM 4863 N N . ASN A 1 617 ? 20.005 -5.452 -21.424 1.00 87.62 617 ASN A N 1
ATOM 4864 C CA . ASN A 1 617 ? 20.273 -6.888 -21.480 1.00 87.62 617 ASN A CA 1
ATOM 4865 C C . ASN A 1 617 ? 19.815 -7.470 -22.824 1.00 87.62 617 ASN A C 1
ATOM 4867 O O . ASN A 1 617 ? 18.636 -7.423 -23.174 1.00 87.62 617 ASN A O 1
ATOM 4871 N N . HIS A 1 618 ? 20.752 -8.076 -23.557 1.00 86.31 618 HIS A N 1
ATOM 4872 C CA . HIS A 1 618 ? 20.519 -8.616 -24.900 1.00 86.31 618 HIS A CA 1
ATOM 4873 C C . HIS A 1 618 ? 19.438 -9.696 -24.947 1.00 86.31 618 HIS A C 1
ATOM 4875 O O . HIS A 1 618 ? 18.751 -9.829 -25.959 1.00 86.31 618 HIS A O 1
ATOM 4881 N N . ARG A 1 619 ? 19.231 -10.427 -23.842 1.00 86.75 619 ARG A N 1
ATOM 4882 C CA . ARG A 1 619 ? 18.157 -11.421 -23.716 1.00 86.75 619 ARG A CA 1
ATOM 4883 C C . ARG A 1 619 ? 16.782 -10.804 -23.988 1.00 86.75 619 ARG A C 1
ATOM 4885 O O . ARG A 1 619 ? 15.931 -11.459 -24.577 1.00 86.75 619 ARG A O 1
ATOM 4892 N N . TYR A 1 620 ? 16.577 -9.540 -23.613 1.00 91.00 620 TYR A N 1
ATOM 4893 C CA . TYR A 1 620 ? 15.298 -8.837 -23.728 1.00 91.00 620 TYR A CA 1
ATOM 4894 C C . TYR A 1 620 ? 15.072 -8.155 -25.084 1.00 91.00 620 TYR A C 1
ATOM 4896 O O . TYR A 1 620 ? 14.001 -7.588 -25.296 1.00 91.00 620 TYR A O 1
ATOM 4904 N N . PHE A 1 621 ? 16.015 -8.216 -26.033 1.00 89.88 621 PHE A N 1
ATOM 4905 C CA . PHE A 1 621 ? 15.869 -7.529 -27.326 1.00 89.88 621 PHE A CA 1
ATOM 4906 C C . PHE A 1 621 ? 14.659 -8.010 -28.126 1.00 89.88 621 PHE A C 1
ATOM 4908 O O . PHE A 1 621 ? 13.996 -7.208 -28.783 1.00 89.88 621 PHE A O 1
ATOM 4915 N N . VAL A 1 622 ? 14.312 -9.292 -28.003 1.00 89.25 622 VAL A N 1
ATOM 4916 C CA . VAL A 1 622 ? 13.117 -9.873 -28.628 1.00 89.25 622 VAL A CA 1
ATOM 4917 C C . VAL A 1 622 ? 11.820 -9.167 -28.209 1.00 89.25 622 VAL A C 1
ATOM 4919 O O . VAL A 1 622 ? 10.878 -9.079 -28.991 1.00 89.25 622 VAL A O 1
ATOM 4922 N N . LEU A 1 623 ? 11.779 -8.558 -27.019 1.00 92.25 623 LEU A N 1
ATOM 4923 C CA . LEU A 1 623 ? 10.602 -7.840 -26.521 1.00 92.25 623 LEU A CA 1
ATOM 4924 C C . LEU A 1 623 ? 10.315 -6.549 -27.301 1.00 92.25 623 LEU A C 1
ATOM 4926 O O . LEU A 1 623 ? 9.172 -6.096 -27.338 1.00 92.25 623 LEU A O 1
ATOM 4930 N N . PHE A 1 624 ? 11.319 -5.972 -27.966 1.00 92.38 624 PHE A N 1
ATOM 4931 C CA . PHE A 1 624 ? 11.134 -4.829 -28.866 1.00 92.38 624 PHE A CA 1
ATOM 4932 C C . PHE A 1 624 ? 10.553 -5.234 -30.228 1.00 92.38 624 PHE A C 1
ATOM 4934 O O . PHE A 1 624 ? 10.042 -4.371 -30.940 1.00 92.38 624 PHE A O 1
ATOM 4941 N N . ALA A 1 625 ? 10.609 -6.525 -30.580 1.00 90.50 625 ALA A N 1
ATOM 4942 C CA . ALA A 1 625 ? 10.002 -7.085 -31.786 1.00 90.50 625 ALA A CA 1
ATOM 4943 C C . ALA A 1 625 ? 8.540 -7.520 -31.584 1.00 90.50 625 ALA A C 1
ATOM 4945 O O . ALA A 1 625 ? 7.886 -7.874 -32.567 1.00 90.50 625 ALA A O 1
ATOM 4946 N N . LYS A 1 626 ? 8.018 -7.489 -30.346 1.00 92.88 626 LYS A N 1
ATOM 4947 C CA . LYS A 1 626 ? 6.611 -7.805 -30.066 1.00 92.88 626 LYS A CA 1
ATOM 4948 C C . LYS A 1 626 ? 5.662 -6.824 -30.750 1.00 92.88 626 LYS A C 1
ATOM 4950 O O . LYS A 1 626 ? 5.937 -5.622 -30.838 1.00 92.88 626 LYS A O 1
ATOM 4955 N N . TYR A 1 627 ? 4.504 -7.330 -31.142 1.00 91.00 627 TYR A N 1
ATOM 4956 C CA . TYR A 1 627 ? 3.348 -6.547 -31.550 1.00 91.00 627 TYR A CA 1
ATOM 4957 C C . TYR A 1 627 ? 2.107 -6.994 -30.775 1.00 91.00 627 TYR A C 1
ATOM 4959 O O . TYR A 1 627 ? 2.071 -8.073 -30.185 1.00 91.00 627 TYR A O 1
ATOM 4967 N N . LYS A 1 628 ? 1.087 -6.138 -30.727 1.00 89.81 628 LYS A N 1
ATOM 4968 C CA . LYS A 1 628 ? -0.185 -6.482 -30.092 1.00 89.81 628 LYS A CA 1
ATOM 4969 C C . LYS A 1 628 ? -0.972 -7.419 -31.012 1.00 89.81 628 LYS A C 1
ATOM 4971 O O . LYS A 1 628 ? -1.246 -7.047 -32.147 1.00 89.81 628 LYS A O 1
ATOM 4976 N N . SER A 1 629 ? -1.397 -8.589 -30.537 1.00 84.94 629 SER A N 1
ATOM 4977 C CA . SER A 1 629 ? -2.015 -9.636 -31.378 1.00 84.94 629 SER A CA 1
ATOM 4978 C C . SER A 1 629 ? -3.248 -9.146 -32.158 1.00 84.94 629 SER A C 1
ATOM 4980 O O . SER A 1 629 ? -3.457 -9.531 -33.304 1.00 84.94 629 SER A O 1
ATOM 4982 N N . ASN A 1 630 ? -4.036 -8.238 -31.567 1.00 83.62 630 ASN A N 1
ATOM 4983 C CA . ASN A 1 630 ? -5.219 -7.642 -32.206 1.00 83.62 630 ASN A CA 1
ATOM 4984 C C . ASN A 1 630 ? -4.899 -6.466 -33.147 1.00 83.62 630 ASN A C 1
ATOM 4986 O O . ASN A 1 630 ? -5.757 -6.055 -33.923 1.00 83.62 630 ASN A O 1
ATOM 4990 N N . ASP A 1 631 ? -3.706 -5.882 -33.039 1.00 85.62 631 ASP A N 1
ATOM 4991 C CA . ASP A 1 631 ? -3.272 -4.730 -33.828 1.00 85.62 631 ASP A CA 1
ATOM 4992 C C . ASP A 1 631 ? -1.745 -4.767 -34.032 1.00 85.62 631 ASP A C 1
ATOM 4994 O O . ASP A 1 631 ? -0.995 -4.183 -33.238 1.00 85.62 631 ASP A O 1
ATOM 4998 N N . PRO A 1 632 ? -1.269 -5.418 -35.112 1.00 84.19 632 PRO A N 1
ATOM 4999 C CA . PRO A 1 632 ? 0.156 -5.520 -35.414 1.00 84.19 632 PRO A CA 1
ATOM 5000 C C . PRO A 1 632 ? 0.859 -4.174 -35.646 1.00 84.19 632 PRO A C 1
ATOM 5002 O O . PRO A 1 632 ? 2.088 -4.123 -35.637 1.00 84.19 632 PRO A O 1
ATOM 5005 N N . SER A 1 633 ? 0.111 -3.080 -35.852 1.00 82.38 633 SER A N 1
ATOM 5006 C CA . SER A 1 633 ? 0.691 -1.737 -35.980 1.00 82.38 633 SER A CA 1
ATOM 5007 C C . SER A 1 633 ? 1.174 -1.177 -34.637 1.00 82.38 633 SER A C 1
ATOM 5009 O O . SER A 1 633 ? 2.104 -0.368 -34.591 1.00 82.38 633 SER A O 1
ATOM 5011 N N . THR A 1 634 ? 0.600 -1.659 -33.532 1.00 86.81 634 THR A N 1
ATOM 5012 C CA . THR A 1 634 ? 1.011 -1.297 -32.179 1.00 86.81 634 THR A CA 1
ATOM 5013 C C . THR A 1 634 ? 2.199 -2.166 -31.759 1.00 86.81 634 THR A C 1
ATOM 5015 O O . THR A 1 634 ? 2.041 -3.311 -31.331 1.00 86.81 634 THR A O 1
ATOM 5018 N N . SER A 1 635 ? 3.405 -1.604 -31.856 1.00 91.56 635 SER A N 1
ATOM 5019 C CA . SER A 1 635 ? 4.658 -2.247 -31.441 1.00 91.56 635 SER A CA 1
ATOM 5020 C C . SER A 1 635 ? 5.589 -1.243 -30.738 1.00 91.56 635 SER A C 1
ATOM 5022 O O . SER A 1 635 ? 5.581 -0.058 -31.091 1.00 91.56 635 SER A O 1
ATOM 5024 N N . PRO A 1 636 ? 6.393 -1.664 -29.736 1.00 91.94 636 PRO A N 1
ATOM 5025 C CA . PRO A 1 636 ? 7.217 -0.753 -28.942 1.00 91.94 636 PRO A CA 1
ATOM 5026 C C . PRO A 1 636 ? 8.200 0.082 -29.761 1.00 91.94 636 PRO A C 1
ATOM 5028 O O . PRO A 1 636 ? 8.298 1.296 -29.574 1.00 91.94 636 PRO A O 1
ATOM 5031 N N . LEU A 1 637 ? 8.935 -0.564 -30.670 1.00 91.31 637 LEU A N 1
ATOM 5032 C CA . LEU A 1 637 ? 10.037 0.075 -31.378 1.00 91.31 637 LEU A CA 1
ATOM 5033 C C . LEU A 1 637 ? 9.571 1.177 -32.353 1.00 91.31 637 LEU A C 1
ATOM 5035 O O . LEU A 1 637 ? 10.106 2.282 -32.247 1.00 91.31 637 LEU A O 1
ATOM 5039 N N . PRO A 1 638 ? 8.550 0.976 -33.219 1.00 90.88 638 PRO A N 1
ATOM 5040 C CA . PRO A 1 638 ? 7.983 2.067 -34.016 1.00 90.88 638 PRO A CA 1
ATOM 5041 C C . PRO A 1 638 ? 7.584 3.291 -33.184 1.00 90.88 638 PRO A C 1
ATOM 5043 O O . PRO A 1 638 ? 7.903 4.420 -33.557 1.00 90.88 638 PRO A O 1
ATOM 5046 N N . CYS A 1 639 ? 6.928 3.088 -32.036 1.00 90.75 639 CYS A N 1
ATOM 5047 C CA . CYS A 1 639 ? 6.490 4.183 -31.170 1.00 90.75 639 CYS A CA 1
ATOM 5048 C C . CYS A 1 639 ? 7.674 4.955 -30.562 1.00 90.75 639 CYS A C 1
ATOM 5050 O O . CYS A 1 639 ? 7.645 6.187 -30.520 1.00 90.75 639 CYS A O 1
ATOM 5052 N N . LEU A 1 640 ? 8.733 4.259 -30.129 1.00 92.00 640 LEU A N 1
ATOM 5053 C CA . LEU A 1 640 ? 9.951 4.887 -29.601 1.00 92.00 640 LEU A CA 1
ATOM 5054 C C . LEU A 1 640 ? 10.674 5.719 -30.671 1.00 92.00 640 LEU A C 1
ATOM 5056 O O . LEU A 1 640 ? 11.106 6.841 -30.396 1.00 92.00 640 LEU A O 1
ATOM 5060 N N . ILE A 1 641 ? 10.765 5.207 -31.900 1.00 90.75 641 ILE A N 1
ATOM 5061 C CA . ILE A 1 641 ? 11.395 5.916 -33.022 1.00 90.75 641 ILE A CA 1
ATOM 5062 C C . ILE A 1 641 ? 10.539 7.099 -33.487 1.00 90.75 641 ILE A C 1
ATOM 5064 O O . ILE A 1 641 ? 11.073 8.173 -33.766 1.00 90.75 641 ILE A O 1
ATOM 5068 N N . SER A 1 642 ? 9.212 6.956 -33.493 1.00 89.81 642 SER A N 1
ATOM 5069 C CA . SER A 1 642 ? 8.303 8.073 -33.758 1.00 89.81 642 SER A CA 1
ATOM 5070 C C . SER A 1 642 ? 8.461 9.191 -32.723 1.00 89.81 642 SER A C 1
ATOM 5072 O O . SER A 1 642 ? 8.430 10.365 -33.092 1.00 89.81 642 SER A O 1
ATOM 5074 N N . LEU A 1 643 ? 8.657 8.854 -31.441 1.00 89.38 643 LEU A N 1
ATOM 5075 C CA . LEU A 1 643 ? 8.926 9.843 -30.395 1.00 89.38 643 LEU A CA 1
ATOM 5076 C C . LEU A 1 643 ? 10.287 10.525 -30.608 1.00 89.38 643 LEU A C 1
ATOM 5078 O O . LEU A 1 643 ? 10.377 11.747 -30.493 1.00 89.38 643 LEU A O 1
ATOM 5082 N N . LEU A 1 644 ? 11.324 9.763 -30.978 1.00 88.69 644 LEU A N 1
ATOM 5083 C CA . LEU A 1 644 ? 12.656 10.289 -31.301 1.00 88.69 644 LEU A CA 1
ATOM 5084 C C . LEU A 1 644 ? 12.610 11.322 -32.445 1.00 88.69 644 LEU A C 1
ATOM 5086 O O . LEU A 1 644 ? 13.329 12.326 -32.405 1.00 88.69 644 LEU A O 1
ATOM 5090 N N . GLY A 1 645 ? 11.742 11.100 -33.436 1.00 85.81 645 GLY A N 1
ATOM 5091 C CA . GLY A 1 645 ? 11.530 11.993 -34.578 1.00 85.81 645 GLY A CA 1
ATOM 5092 C C . GLY A 1 645 ? 10.846 13.327 -34.251 1.00 85.81 645 GLY A C 1
ATOM 5093 O O . GLY A 1 645 ? 10.901 14.244 -35.067 1.00 85.81 645 GLY A O 1
ATOM 5094 N N . ASN A 1 646 ? 10.239 13.484 -33.069 1.00 85.75 646 ASN A N 1
ATOM 5095 C CA . ASN A 1 646 ? 9.524 14.708 -32.700 1.00 85.75 646 ASN A CA 1
ATOM 5096 C C . ASN A 1 646 ? 10.496 15.893 -32.482 1.00 85.75 646 ASN A C 1
ATOM 5098 O O . ASN A 1 646 ? 11.573 15.746 -31.886 1.00 85.75 646 ASN A O 1
ATOM 5102 N N . SER A 1 647 ? 10.128 17.083 -32.968 1.00 80.25 647 SER A N 1
ATOM 5103 C CA . SER A 1 647 ? 10.931 18.308 -32.856 1.00 80.25 647 SER A CA 1
ATOM 5104 C C . SER A 1 647 ? 10.936 18.895 -31.444 1.00 80.25 647 SER A C 1
ATOM 5106 O O . SER A 1 647 ? 11.936 19.484 -31.045 1.00 80.25 647 SER A O 1
ATOM 5108 N N . ASN A 1 648 ? 9.860 18.697 -30.675 1.00 82.12 648 ASN A N 1
ATOM 5109 C CA . ASN A 1 648 ? 9.645 19.345 -29.374 1.00 82.12 648 ASN A CA 1
ATOM 5110 C C . ASN A 1 648 ? 10.069 18.477 -28.177 1.00 82.12 648 ASN A C 1
ATOM 5112 O O . ASN A 1 648 ? 9.623 18.708 -27.059 1.00 82.12 648 ASN A O 1
ATOM 5116 N N . ILE A 1 649 ? 10.899 17.458 -28.410 1.00 87.50 649 ILE A N 1
ATOM 5117 C CA . ILE A 1 649 ? 11.342 16.524 -27.373 1.00 87.50 649 ILE A CA 1
ATOM 5118 C C . ILE A 1 649 ? 12.308 17.186 -26.381 1.00 87.50 649 ILE A C 1
ATOM 5120 O O . ILE A 1 649 ? 13.252 17.875 -26.774 1.00 87.50 649 ILE A O 1
ATOM 5124 N N . SER A 1 650 ? 12.109 16.942 -25.085 1.00 88.19 650 SER A N 1
ATOM 5125 C CA . SER A 1 650 ? 13.023 17.423 -24.045 1.00 88.19 650 SER A CA 1
ATOM 5126 C C . SER A 1 650 ? 14.396 16.722 -24.106 1.00 88.19 650 SER A C 1
ATOM 5128 O O . SER A 1 650 ? 14.498 15.560 -24.518 1.00 88.19 650 SER A O 1
ATOM 5130 N N . PRO A 1 651 ? 15.487 17.391 -23.680 1.00 86.69 651 PRO A N 1
ATOM 5131 C CA . PRO A 1 651 ? 16.845 16.846 -23.788 1.00 86.69 651 PRO A CA 1
ATOM 5132 C C . PRO A 1 651 ? 17.065 15.589 -22.931 1.00 86.69 651 PRO A C 1
ATOM 5134 O O . PRO A 1 651 ? 17.846 14.716 -23.302 1.00 86.69 651 PRO A O 1
ATOM 5137 N N . SER A 1 652 ? 16.363 15.470 -21.802 1.00 89.44 652 SER A N 1
ATOM 5138 C CA . SER A 1 652 ? 16.399 14.299 -20.917 1.00 89.44 652 SER A CA 1
ATOM 5139 C C . SER A 1 652 ? 15.805 13.056 -21.591 1.00 89.44 652 SER A C 1
ATOM 5141 O O . SER A 1 652 ? 16.411 11.985 -21.548 1.00 89.44 652 SER A O 1
ATOM 5143 N N . ILE A 1 653 ? 14.653 13.204 -22.257 1.00 90.06 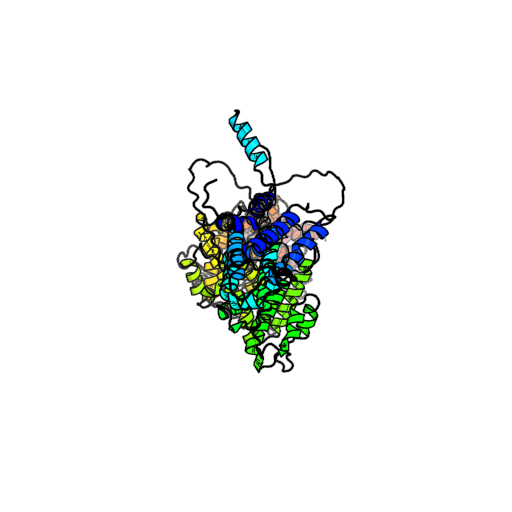653 ILE A N 1
ATOM 5144 C CA . ILE A 1 653 ? 13.987 12.129 -22.999 1.00 90.06 653 ILE A CA 1
ATOM 5145 C C . ILE A 1 653 ? 14.816 11.762 -24.233 1.00 90.06 653 ILE A C 1
ATOM 5147 O O . ILE A 1 653 ? 15.027 10.578 -24.484 1.00 90.06 653 ILE A O 1
ATOM 5151 N N . LEU A 1 654 ? 15.349 12.752 -24.961 1.00 90.50 654 LEU A N 1
ATOM 5152 C CA . LEU A 1 654 ? 16.238 12.507 -26.100 1.00 90.50 654 LEU A CA 1
ATOM 5153 C C . LEU A 1 654 ? 17.455 11.668 -25.692 1.00 90.50 654 LEU A C 1
ATOM 5155 O O . LEU A 1 654 ? 17.745 10.665 -26.339 1.00 90.50 654 LEU A O 1
ATOM 5159 N N . LYS A 1 655 ? 18.127 12.034 -24.592 1.00 89.81 655 LYS A N 1
ATOM 5160 C CA . LYS A 1 655 ? 19.270 11.279 -24.064 1.00 89.81 655 LYS A CA 1
ATOM 5161 C C . LYS A 1 655 ? 18.894 9.829 -23.750 1.00 89.81 655 LYS A C 1
ATOM 5163 O O . LYS A 1 655 ? 19.631 8.926 -24.127 1.00 89.81 655 LYS A O 1
ATOM 5168 N N . LEU A 1 656 ? 17.747 9.601 -23.106 1.00 92.94 656 LEU A N 1
ATOM 5169 C CA . LEU A 1 656 ? 17.268 8.255 -22.781 1.00 92.94 656 LEU A CA 1
ATOM 5170 C C . LEU A 1 656 ? 16.970 7.426 -24.039 1.00 92.94 656 LEU A C 1
ATOM 5172 O O . LEU A 1 656 ? 17.382 6.272 -24.109 1.00 92.94 656 LEU A O 1
ATOM 5176 N N . LEU A 1 657 ? 16.284 7.997 -25.035 1.00 92.94 657 LEU A N 1
ATOM 5177 C CA . LEU A 1 657 ? 15.978 7.295 -26.287 1.00 92.94 657 LEU A CA 1
ATOM 5178 C C . LEU A 1 657 ? 17.249 6.940 -27.064 1.00 92.94 657 LEU A C 1
ATOM 5180 O O . LEU A 1 657 ? 17.354 5.832 -27.582 1.00 92.94 657 LEU A O 1
ATOM 5184 N N . LEU A 1 658 ? 18.229 7.848 -27.109 1.00 91.62 658 LEU A N 1
ATOM 5185 C CA . LEU A 1 658 ? 19.531 7.562 -27.707 1.00 91.62 658 LEU A CA 1
ATOM 5186 C C . LEU A 1 658 ? 20.266 6.461 -26.931 1.00 91.62 658 LEU A C 1
ATOM 5188 O O . LEU A 1 658 ? 20.769 5.539 -27.559 1.00 91.62 658 LEU A O 1
ATOM 5192 N N . SER A 1 659 ? 20.248 6.467 -25.592 1.00 93.12 659 SER A N 1
ATOM 5193 C CA . SER A 1 659 ? 20.782 5.347 -24.799 1.00 93.12 659 SER A CA 1
ATOM 5194 C C . SER A 1 659 ? 20.095 4.016 -25.123 1.00 93.12 659 SER A C 1
ATOM 5196 O O . SER A 1 659 ? 20.773 3.000 -25.208 1.00 93.12 659 SER A O 1
ATOM 5198 N N . ILE A 1 660 ? 18.771 3.995 -25.334 1.00 93.31 660 ILE A N 1
ATOM 5199 C CA . ILE A 1 660 ? 18.062 2.774 -25.756 1.00 93.31 660 ILE A CA 1
ATOM 5200 C C . ILE A 1 660 ? 18.600 2.277 -27.098 1.00 93.31 660 ILE A C 1
ATOM 5202 O O . ILE A 1 660 ? 18.897 1.093 -27.228 1.00 93.31 660 ILE A O 1
ATOM 5206 N N . VAL A 1 661 ? 18.742 3.173 -28.075 1.00 91.88 661 VAL A N 1
ATOM 5207 C CA . VAL A 1 661 ? 19.256 2.827 -29.404 1.00 91.88 661 VAL A CA 1
ATOM 5208 C C . VAL A 1 661 ? 20.703 2.336 -29.334 1.00 91.88 661 VAL A C 1
ATOM 5210 O O . VAL A 1 661 ? 21.017 1.322 -29.949 1.00 91.88 661 VAL A O 1
ATOM 5213 N N . ASP A 1 662 ? 21.572 3.002 -28.572 1.00 90.00 662 ASP A N 1
ATOM 5214 C CA . ASP A 1 662 ? 22.969 2.579 -28.403 1.00 90.00 662 ASP A CA 1
ATOM 5215 C C . ASP A 1 662 ? 23.065 1.194 -27.763 1.00 90.00 662 ASP A C 1
ATOM 5217 O O . ASP A 1 662 ? 23.783 0.326 -28.258 1.00 90.00 662 ASP A O 1
ATOM 5221 N N . ASN A 1 663 ? 22.277 0.954 -26.714 1.00 90.38 663 ASN A N 1
ATOM 5222 C CA . ASN A 1 663 ? 22.221 -0.339 -26.050 1.00 90.38 663 ASN A CA 1
ATOM 5223 C C . ASN A 1 663 ? 21.759 -1.445 -27.018 1.00 90.38 663 ASN A C 1
ATOM 5225 O O . ASN A 1 663 ? 22.421 -2.470 -27.114 1.00 90.38 663 ASN A O 1
ATOM 5229 N N . ILE A 1 664 ? 20.690 -1.223 -27.798 1.00 89.12 664 ILE A N 1
ATOM 5230 C CA . ILE A 1 664 ? 20.205 -2.201 -28.795 1.00 89.12 664 ILE A CA 1
ATOM 5231 C C . ILE A 1 664 ? 21.266 -2.495 -29.864 1.00 89.12 664 ILE A C 1
ATOM 5233 O O . ILE A 1 664 ? 21.409 -3.632 -30.308 1.00 89.12 664 ILE A O 1
ATOM 5237 N N . LEU A 1 665 ? 22.020 -1.478 -30.281 1.00 84.31 665 LEU A N 1
ATOM 5238 C CA . LEU A 1 665 ? 23.093 -1.622 -31.263 1.00 84.31 665 LEU A CA 1
ATOM 5239 C C . LEU A 1 665 ? 24.391 -2.178 -30.656 1.00 84.31 665 LEU A C 1
ATOM 5241 O O . LEU A 1 665 ? 25.361 -2.384 -31.386 1.00 84.31 665 LEU A O 1
ATOM 5245 N N . SER A 1 666 ? 24.439 -2.416 -29.342 1.00 81.06 666 SER A N 1
ATOM 5246 C CA . SER A 1 666 ? 25.654 -2.861 -28.671 1.00 81.06 666 SER A CA 1
ATOM 5247 C C . SER A 1 666 ? 26.075 -4.275 -29.033 1.00 81.06 666 SER A C 1
ATOM 5249 O O . SER A 1 666 ? 25.267 -5.149 -29.348 1.00 81.06 666 SER A O 1
ATOM 5251 N N . LEU A 1 667 ? 27.396 -4.464 -29.073 1.00 65.00 667 LEU A N 1
ATOM 5252 C CA . LEU A 1 667 ? 28.019 -5.770 -29.235 1.00 65.00 667 LEU A CA 1
ATOM 5253 C C . LEU A 1 667 ? 27.649 -6.627 -28.029 1.00 65.00 667 LEU A C 1
ATOM 5255 O O . LEU A 1 667 ? 27.723 -6.152 -26.897 1.00 65.00 667 LEU A O 1
ATOM 5259 N N . GLY A 1 668 ? 27.257 -7.877 -28.295 1.00 58.69 668 GLY A N 1
ATOM 5260 C CA . GLY A 1 668 ? 27.267 -8.942 -27.295 1.00 58.69 668 GLY A CA 1
ATOM 5261 C C . GLY A 1 668 ? 28.550 -8.891 -26.484 1.00 58.69 668 GLY A C 1
ATOM 5262 O O . GLY A 1 668 ? 29.602 -8.763 -27.098 1.00 58.69 668 GLY A O 1
ATOM 5263 N N . GLU A 1 669 ? 28.485 -9.013 -25.153 1.00 53.00 669 GLU A N 1
ATOM 5264 C CA . GLU A 1 669 ? 29.654 -9.517 -24.426 1.00 53.00 669 GLU A CA 1
ATOM 5265 C C . GLU A 1 669 ? 30.070 -10.809 -25.145 1.00 53.00 669 GLU A C 1
ATOM 5267 O O . GLU A 1 669 ? 29.249 -11.732 -25.284 1.00 53.00 669 GLU A O 1
ATOM 5272 N N . GLU A 1 670 ? 31.276 -10.804 -25.726 1.00 44.69 670 GLU A N 1
ATOM 5273 C CA . GLU A 1 670 ? 31.911 -12.016 -26.233 1.00 44.69 670 GLU A CA 1
ATOM 5274 C C . GLU A 1 670 ? 31.880 -13.026 -25.091 1.00 44.69 670 GLU A C 1
ATOM 5276 O O . GLU A 1 670 ? 32.023 -12.656 -23.925 1.00 44.69 670 GLU A O 1
ATOM 5281 N N . ALA A 1 671 ? 31.562 -14.279 -25.411 1.00 45.69 671 ALA A N 1
ATOM 5282 C CA . ALA A 1 671 ? 31.529 -15.317 -24.398 1.00 45.69 671 ALA A CA 1
ATOM 5283 C C . ALA A 1 671 ? 32.901 -15.313 -23.718 1.00 45.69 671 ALA A C 1
ATOM 5285 O O . ALA A 1 671 ? 33.895 -15.530 -24.408 1.00 45.69 671 ALA A O 1
ATOM 5286 N N . ASP A 1 672 ? 32.956 -15.023 -22.415 1.00 42.12 672 ASP A N 1
ATOM 5287 C CA . ASP A 1 672 ? 34.169 -15.236 -21.636 1.00 42.12 672 ASP A CA 1
ATOM 5288 C C . ASP A 1 672 ? 34.572 -16.699 -21.880 1.00 42.12 672 ASP A C 1
ATOM 5290 O O . ASP A 1 672 ? 33.895 -17.626 -21.427 1.00 42.12 672 ASP A O 1
ATOM 5294 N N . GLU A 1 673 ? 35.628 -16.914 -22.671 1.00 49.47 673 GLU A N 1
ATOM 5295 C CA . GLU A 1 673 ? 36.164 -18.251 -22.960 1.00 49.47 673 GLU A CA 1
ATOM 5296 C C . GLU A 1 673 ? 36.693 -18.917 -21.672 1.00 49.47 673 GLU A C 1
ATOM 5298 O O . GLU A 1 673 ? 36.862 -20.135 -21.623 1.00 49.47 673 GLU A O 1
ATOM 5303 N N . ASP A 1 674 ? 36.823 -18.135 -20.593 1.00 45.28 674 ASP A N 1
ATOM 5304 C CA . ASP A 1 674 ? 37.248 -18.539 -19.261 1.00 45.28 674 ASP A CA 1
ATOM 5305 C C . ASP A 1 674 ? 36.120 -18.372 -18.208 1.00 45.28 674 ASP A C 1
ATOM 5307 O O . ASP A 1 674 ? 36.070 -17.397 -17.464 1.00 45.28 674 ASP A O 1
ATOM 5311 N N . GLY A 1 675 ? 35.242 -19.375 -18.071 1.00 42.84 675 GLY A N 1
ATOM 5312 C CA . GLY A 1 675 ? 34.673 -19.745 -16.759 1.00 42.84 675 GLY A CA 1
ATOM 5313 C C . GLY A 1 675 ? 33.304 -19.180 -16.311 1.00 42.84 675 GLY A C 1
ATOM 5314 O O . GLY A 1 675 ? 33.150 -18.043 -15.881 1.00 42.84 675 GLY A O 1
ATOM 5315 N N . GLU A 1 676 ? 32.329 -20.093 -16.222 1.00 45.78 676 GLU A N 1
ATOM 5316 C CA . GLU A 1 676 ? 31.318 -20.195 -15.143 1.00 45.78 676 GLU A CA 1
ATOM 5317 C C . GLU A 1 676 ? 30.180 -19.162 -14.976 1.00 45.78 676 GLU A C 1
ATOM 5319 O O . GLU A 1 676 ? 29.380 -19.312 -14.048 1.00 45.78 676 GLU A O 1
ATOM 5324 N N . ARG A 1 677 ? 29.948 -18.193 -15.869 1.00 50.62 677 ARG A N 1
ATOM 5325 C CA . ARG A 1 677 ? 28.644 -17.489 -15.854 1.00 50.62 677 ARG A CA 1
ATOM 5326 C C . ARG A 1 677 ? 27.577 -18.320 -16.569 1.00 50.62 677 ARG A C 1
ATOM 5328 O O . ARG A 1 677 ? 27.484 -18.317 -17.794 1.00 50.62 677 ARG A O 1
ATOM 5335 N N . LYS A 1 678 ? 26.740 -19.038 -15.803 1.00 57.16 678 LYS A N 1
ATOM 5336 C CA . LYS A 1 678 ? 25.503 -19.653 -16.326 1.00 57.16 678 LYS A CA 1
ATOM 5337 C C . LYS A 1 678 ? 24.692 -18.559 -17.026 1.00 57.16 678 LYS A C 1
ATOM 5339 O O . LYS A 1 678 ? 24.246 -17.632 -16.365 1.00 57.16 678 LYS A O 1
ATOM 5344 N N . ARG A 1 679 ? 24.512 -18.650 -18.345 1.00 62.91 679 ARG A N 1
ATOM 5345 C CA . ARG A 1 679 ? 23.660 -17.730 -19.111 1.00 62.91 679 ARG A CA 1
ATOM 5346 C C . ARG A 1 679 ? 22.233 -18.265 -19.104 1.00 62.91 679 ARG A C 1
ATOM 5348 O O . ARG A 1 679 ? 22.027 -19.443 -19.388 1.00 62.91 679 ARG A O 1
ATOM 5355 N N . ALA A 1 680 ? 21.259 -17.423 -18.772 1.00 69.81 680 ALA A N 1
ATOM 5356 C CA . ALA A 1 680 ? 19.858 -17.824 -18.833 1.00 69.81 680 ALA A CA 1
ATOM 5357 C C . ALA A 1 680 ? 19.437 -18.167 -20.271 1.00 69.81 680 ALA A C 1
ATOM 5359 O O . ALA A 1 680 ? 19.952 -17.559 -21.219 1.00 69.81 680 ALA A O 1
ATOM 5360 N N . PRO A 1 681 ? 18.496 -19.110 -20.447 1.00 77.69 681 PRO A N 1
ATOM 5361 C CA . PRO A 1 681 ? 18.016 -19.486 -21.767 1.00 77.69 681 PRO A CA 1
ATOM 5362 C C . PRO A 1 681 ? 17.372 -18.291 -22.497 1.00 77.69 681 PRO A C 1
ATOM 5364 O O . PRO A 1 681 ? 16.840 -17.370 -21.853 1.00 77.69 681 PRO A O 1
ATOM 5367 N N . PRO A 1 682 ? 17.404 -18.287 -23.844 1.00 81.06 682 PRO A N 1
ATOM 5368 C CA . PRO A 1 682 ? 16.727 -17.269 -24.639 1.00 81.06 682 PRO A CA 1
ATOM 5369 C C . PRO A 1 682 ? 15.228 -17.244 -24.317 1.00 81.06 682 PRO A C 1
ATOM 5371 O O . PRO A 1 682 ? 14.625 -18.266 -23.991 1.00 81.06 682 PRO A O 1
ATOM 5374 N N . LEU A 1 683 ? 14.625 -16.058 -24.386 1.00 84.38 683 LEU A N 1
ATOM 5375 C CA . LEU A 1 683 ? 13.208 -15.882 -24.078 1.00 84.38 683 LEU A CA 1
ATOM 5376 C C . LEU A 1 683 ? 12.327 -16.448 -25.188 1.00 84.38 683 LEU A C 1
ATOM 5378 O O . LEU A 1 683 ? 12.503 -16.115 -26.359 1.00 84.38 683 LEU A O 1
ATOM 5382 N N . VAL A 1 684 ? 11.328 -17.235 -24.795 1.00 82.00 684 VAL A N 1
ATOM 5383 C CA . VAL A 1 684 ? 10.251 -17.676 -25.684 1.00 82.00 684 VAL A CA 1
ATOM 5384 C C . VAL A 1 684 ? 9.123 -16.657 -25.596 1.00 82.00 684 VAL A C 1
ATOM 5386 O O . VAL A 1 684 ? 8.540 -16.459 -24.531 1.00 82.00 684 VAL A O 1
ATOM 5389 N N . VAL A 1 685 ? 8.838 -15.984 -26.710 1.00 84.25 685 VAL A N 1
ATOM 5390 C CA . VAL A 1 685 ? 7.904 -14.855 -26.756 1.00 84.25 685 VAL A CA 1
ATOM 5391 C C . VAL A 1 685 ? 6.943 -15.026 -27.928 1.00 84.25 685 VAL A C 1
ATOM 5393 O O . VAL A 1 685 ? 7.383 -15.212 -29.060 1.00 84.25 685 VAL A O 1
ATOM 5396 N N . ALA A 1 686 ? 5.638 -14.946 -27.660 1.00 84.06 686 ALA A N 1
ATOM 5397 C CA . ALA A 1 686 ? 4.597 -14.927 -28.687 1.00 84.06 686 ALA A CA 1
ATOM 5398 C C . ALA A 1 686 ? 4.497 -13.564 -29.403 1.00 84.06 686 ALA A C 1
ATOM 5400 O O . ALA A 1 686 ? 4.934 -12.541 -28.869 1.00 84.06 686 ALA A O 1
ATOM 5401 N N . ASP A 1 687 ? 3.877 -13.544 -30.588 1.00 86.44 687 ASP A N 1
ATOM 5402 C CA . ASP A 1 687 ? 3.540 -12.326 -31.345 1.00 86.44 687 ASP A CA 1
ATOM 5403 C C . ASP A 1 687 ? 4.733 -11.386 -31.590 1.00 86.44 687 ASP A C 1
ATOM 5405 O O . ASP A 1 687 ? 4.689 -10.187 -31.312 1.00 86.44 687 ASP A O 1
ATOM 5409 N N . CYS A 1 688 ? 5.827 -11.944 -32.108 1.00 86.75 688 CYS A N 1
ATOM 5410 C CA . CYS A 1 688 ? 7.018 -11.200 -32.511 1.00 86.75 688 CYS A CA 1
ATOM 5411 C C . CYS A 1 688 ? 7.155 -11.175 -34.032 1.00 86.75 688 CYS A C 1
ATOM 5413 O O . CYS A 1 688 ? 6.845 -12.154 -34.712 1.00 86.75 688 CYS A O 1
ATOM 5415 N N . PHE A 1 689 ? 7.659 -10.068 -34.577 1.00 83.81 689 PHE A N 1
ATOM 5416 C CA . PHE A 1 689 ? 8.093 -10.048 -35.971 1.00 83.81 689 PHE A CA 1
ATOM 5417 C C . PHE A 1 689 ? 9.249 -11.029 -36.183 1.00 83.81 689 PHE A C 1
ATOM 5419 O O . PHE A 1 689 ? 10.169 -11.088 -35.367 1.00 83.81 689 PHE A O 1
ATOM 5426 N N . ASP A 1 690 ? 9.233 -11.744 -37.308 1.00 80.69 690 ASP A N 1
ATOM 5427 C CA . ASP A 1 690 ? 10.370 -12.554 -37.734 1.00 80.69 690 ASP A CA 1
ATOM 5428 C C . ASP A 1 690 ? 11.514 -11.629 -38.180 1.00 80.69 690 ASP A C 1
ATOM 5430 O O . ASP A 1 690 ? 11.506 -11.038 -39.266 1.00 80.69 690 ASP A O 1
ATOM 5434 N N . ILE A 1 691 ? 12.472 -11.433 -37.274 1.00 79.69 691 ILE A N 1
ATOM 5435 C CA . ILE A 1 691 ? 13.649 -10.595 -37.504 1.00 79.69 691 ILE A CA 1
ATOM 5436 C C . ILE A 1 691 ? 14.699 -11.348 -38.330 1.00 79.69 691 ILE A C 1
ATOM 5438 O O . ILE A 1 691 ? 15.435 -10.717 -39.087 1.00 79.69 691 ILE A O 1
ATOM 5442 N N . GLU A 1 692 ? 14.752 -12.678 -38.247 1.00 70.88 692 GLU A N 1
ATOM 5443 C CA . GLU A 1 692 ? 15.733 -13.484 -38.979 1.00 70.88 692 GLU A CA 1
ATOM 5444 C C . GLU A 1 692 ? 15.419 -13.526 -40.475 1.00 70.88 692 GLU A C 1
ATOM 5446 O O . GLU A 1 692 ? 16.335 -13.396 -41.290 1.00 70.88 692 GLU A O 1
ATOM 5451 N N . ALA A 1 693 ? 14.137 -13.541 -40.856 1.00 72.25 693 ALA A N 1
ATOM 5452 C CA . ALA A 1 693 ? 13.722 -13.362 -42.248 1.00 72.25 693 ALA A CA 1
ATOM 5453 C C . ALA A 1 693 ? 14.279 -12.071 -42.881 1.00 72.25 693 ALA A C 1
ATOM 5455 O O . ALA A 1 693 ? 14.544 -12.028 -44.085 1.00 72.25 693 ALA A O 1
ATOM 5456 N N . ARG A 1 694 ? 14.533 -11.022 -42.080 1.00 72.00 694 ARG A N 1
ATOM 5457 C CA . ARG A 1 694 ? 15.088 -9.749 -42.576 1.00 72.00 694 ARG A CA 1
ATOM 5458 C C . ARG A 1 694 ? 16.545 -9.860 -43.012 1.00 72.00 694 ARG A C 1
ATOM 5460 O O . ARG A 1 694 ? 16.978 -9.067 -43.851 1.00 72.00 694 ARG A O 1
ATOM 5467 N N . ARG A 1 695 ? 17.289 -10.844 -42.493 1.00 66.56 695 ARG A N 1
ATOM 5468 C CA . ARG A 1 695 ? 18.676 -11.124 -42.895 1.00 66.56 695 ARG A CA 1
ATOM 5469 C C . ARG A 1 695 ? 18.752 -11.448 -44.386 1.00 66.56 695 ARG A C 1
ATOM 5471 O O . ARG A 1 695 ? 19.578 -10.873 -45.089 1.00 66.56 695 ARG A O 1
ATOM 5478 N N . ALA A 1 696 ? 17.843 -12.295 -44.872 1.00 63.59 696 ALA A N 1
ATOM 5479 C CA . ALA A 1 696 ? 17.795 -12.718 -46.271 1.00 63.59 696 ALA A CA 1
ATOM 5480 C C . ALA A 1 696 ? 17.499 -11.555 -47.235 1.00 63.59 696 ALA A C 1
ATOM 5482 O O . ALA A 1 696 ? 18.024 -11.516 -48.342 1.00 63.59 696 ALA A O 1
ATOM 5483 N N . THR A 1 697 ? 16.694 -10.577 -46.812 1.00 61.38 697 THR A N 1
ATOM 5484 C CA . THR A 1 697 ? 16.345 -9.403 -47.631 1.00 61.38 697 THR A CA 1
ATOM 5485 C C . THR A 1 697 ? 17.397 -8.290 -47.639 1.00 61.38 697 THR A C 1
ATOM 5487 O O . THR A 1 697 ? 17.338 -7.421 -48.505 1.00 61.38 697 THR A O 1
ATOM 5490 N N . ALA A 1 698 ? 18.338 -8.275 -46.689 1.00 60.00 698 ALA A N 1
ATOM 5491 C CA . ALA A 1 698 ? 19.250 -7.148 -46.472 1.00 60.00 698 ALA A CA 1
ATOM 5492 C C . ALA A 1 698 ? 20.651 -7.310 -47.100 1.00 60.00 698 ALA A C 1
ATOM 5494 O O . ALA A 1 698 ? 21.444 -6.376 -47.012 1.00 60.00 698 ALA A O 1
ATOM 5495 N N . ASN A 1 699 ? 20.966 -8.456 -47.728 1.00 58.91 699 ASN A N 1
ATOM 5496 C CA . ASN A 1 699 ? 22.293 -8.773 -48.295 1.00 58.91 699 ASN A CA 1
ATOM 5497 C C . ASN A 1 699 ? 23.469 -8.482 -47.332 1.00 58.91 699 ASN A C 1
ATOM 5499 O O . ASN A 1 699 ? 24.538 -8.040 -47.755 1.00 58.91 699 ASN A O 1
ATOM 5503 N N . LEU A 1 700 ? 23.267 -8.695 -46.028 1.00 60.12 700 LEU A N 1
ATOM 5504 C CA . LEU A 1 700 ? 24.304 -8.503 -45.011 1.00 60.12 700 LEU A CA 1
ATOM 5505 C C . LEU A 1 700 ? 25.278 -9.706 -45.006 1.00 60.12 700 LEU A C 1
ATOM 5507 O O . LEU A 1 700 ? 24.837 -10.825 -45.278 1.00 60.12 700 LEU A O 1
ATOM 5511 N N . PRO A 1 701 ? 26.581 -9.514 -44.707 1.00 55.75 701 PRO A N 1
ATOM 5512 C CA . PRO A 1 701 ? 27.559 -10.608 -44.626 1.00 55.75 701 PRO A CA 1
ATOM 5513 C C . PRO A 1 701 ? 27.167 -11.681 -43.590 1.00 55.75 701 PRO A C 1
ATOM 5515 O O . PRO A 1 701 ? 26.537 -11.355 -42.587 1.00 55.75 701 PRO A O 1
ATOM 5518 N N . GLU A 1 702 ? 27.588 -12.942 -43.786 1.00 47.78 702 GLU A N 1
ATOM 5519 C CA . GLU A 1 702 ? 27.318 -14.065 -42.854 1.00 47.78 702 GLU A CA 1
ATOM 5520 C C . GLU A 1 702 ? 27.861 -13.843 -41.429 1.00 47.78 702 GLU A C 1
ATOM 5522 O O . GLU A 1 702 ? 27.386 -14.486 -40.496 1.00 47.78 702 GLU A O 1
ATOM 5527 N N . LYS A 1 703 ? 28.831 -12.934 -41.259 1.00 49.38 703 LYS A N 1
ATOM 5528 C CA . LYS A 1 703 ? 29.348 -12.465 -39.968 1.00 49.38 703 LYS A CA 1
ATOM 5529 C C . LYS A 1 703 ? 29.456 -10.946 -39.972 1.00 49.38 703 LYS A C 1
ATOM 5531 O O . LYS A 1 703 ? 30.015 -10.362 -40.900 1.00 49.38 703 LYS A O 1
ATOM 5536 N N . TRP A 1 704 ? 28.920 -10.318 -38.931 1.00 46.47 704 TRP A N 1
ATOM 5537 C CA . TRP A 1 704 ? 28.944 -8.872 -38.741 1.00 46.47 704 TRP A CA 1
ATOM 5538 C C . TRP A 1 704 ? 29.876 -8.499 -37.585 1.00 46.47 704 TRP A C 1
ATOM 5540 O O . TRP A 1 704 ? 29.547 -8.731 -36.426 1.00 46.47 704 TRP A O 1
ATOM 5550 N N . ASP A 1 705 ? 31.001 -7.849 -37.883 1.00 43.31 705 ASP A N 1
ATOM 5551 C CA . ASP A 1 705 ? 32.042 -7.506 -36.896 1.00 43.31 705 ASP A CA 1
ATOM 5552 C C . ASP A 1 705 ? 31.669 -6.321 -35.960 1.00 43.31 705 ASP A C 1
ATOM 5554 O O . ASP A 1 705 ? 32.536 -5.742 -35.310 1.00 43.31 705 ASP A O 1
ATOM 5558 N N . GLY A 1 706 ? 30.397 -5.887 -35.906 1.00 43.28 706 GLY A N 1
ATOM 5559 C CA . GLY A 1 706 ? 30.018 -4.563 -35.372 1.00 43.28 706 GLY A CA 1
ATOM 5560 C C . GLY A 1 706 ? 28.809 -4.450 -34.427 1.00 43.28 706 GLY A C 1
ATOM 5561 O O . GLY A 1 706 ? 28.404 -3.326 -34.137 1.00 43.28 706 GLY A O 1
ATOM 5562 N N . GLY A 1 707 ? 28.200 -5.537 -33.950 1.00 49.09 707 GLY A N 1
ATOM 5563 C CA . GLY A 1 707 ? 27.078 -5.485 -32.993 1.00 49.09 707 GLY A CA 1
ATOM 5564 C C . GLY A 1 707 ? 26.445 -6.854 -32.735 1.00 49.09 707 GLY A C 1
ATOM 5565 O O . GLY A 1 707 ? 26.731 -7.798 -33.464 1.00 49.09 707 GLY A O 1
ATOM 5566 N N . SER A 1 708 ? 25.558 -6.970 -31.735 1.00 60.47 708 SER A N 1
ATOM 5567 C CA . SER A 1 708 ? 24.650 -8.124 -31.641 1.00 60.47 708 SER A CA 1
ATOM 5568 C C . SER A 1 708 ? 23.864 -8.251 -32.953 1.00 60.47 708 SER A C 1
ATOM 5570 O O . SER A 1 708 ? 23.122 -7.331 -33.312 1.00 60.47 708 SER A O 1
ATOM 5572 N N . GLU A 1 709 ? 24.020 -9.373 -33.672 1.00 69.56 709 GLU A N 1
ATOM 5573 C CA . GLU A 1 709 ? 23.380 -9.600 -34.981 1.00 69.56 709 GLU A CA 1
ATOM 5574 C C . GLU A 1 709 ? 21.865 -9.350 -34.919 1.00 69.56 709 GLU A C 1
ATOM 5576 O O . GLU A 1 709 ? 21.285 -8.758 -35.828 1.00 69.56 709 GLU A O 1
ATOM 5581 N N . TYR A 1 710 ? 21.227 -9.726 -33.808 1.00 79.81 710 TYR A N 1
ATOM 5582 C CA . TYR A 1 710 ? 19.795 -9.532 -33.599 1.00 79.81 710 TYR A CA 1
ATOM 5583 C C . TYR A 1 710 ? 19.407 -8.051 -33.448 1.00 79.81 710 TYR A C 1
ATOM 5585 O O . TYR A 1 710 ? 18.459 -7.587 -34.083 1.00 79.81 710 TYR A O 1
ATOM 5593 N N . GLY A 1 711 ? 20.144 -7.288 -32.632 1.00 82.38 711 GLY A N 1
ATOM 5594 C CA . GLY A 1 711 ? 19.860 -5.870 -32.380 1.00 82.38 711 GLY A CA 1
ATOM 5595 C C . GLY A 1 711 ? 20.035 -4.997 -33.627 1.00 82.38 711 GLY A C 1
ATOM 5596 O O . GLY A 1 711 ? 19.209 -4.124 -33.905 1.00 82.38 711 GLY A O 1
ATOM 5597 N N . ALA A 1 712 ? 21.056 -5.287 -34.440 1.00 81.31 712 ALA A N 1
ATOM 5598 C CA . ALA A 1 712 ? 21.272 -4.619 -35.722 1.00 81.31 712 ALA A CA 1
ATOM 5599 C C . ALA A 1 712 ? 20.129 -4.892 -36.723 1.00 81.31 712 ALA A C 1
ATOM 5601 O O . ALA A 1 712 ? 19.601 -3.955 -37.328 1.00 81.31 712 ALA A O 1
ATOM 5602 N N . LEU A 1 713 ? 19.689 -6.152 -36.851 1.00 82.25 713 LEU A N 1
ATOM 5603 C CA . LEU A 1 713 ? 18.563 -6.536 -37.718 1.00 82.25 713 LEU A CA 1
ATOM 5604 C C . LEU A 1 713 ? 17.230 -5.923 -37.261 1.00 82.25 713 LEU A C 1
ATOM 5606 O O . LEU A 1 713 ? 16.395 -5.534 -38.085 1.00 82.25 713 LEU A O 1
ATOM 5610 N N . LEU A 1 714 ? 17.034 -5.802 -35.948 1.00 86.38 714 LEU A N 1
ATOM 5611 C CA . LEU A 1 714 ? 15.861 -5.167 -35.358 1.00 86.38 714 LEU A CA 1
ATOM 5612 C C . LEU A 1 714 ? 15.772 -3.677 -35.739 1.00 86.38 714 LEU A C 1
ATOM 5614 O O . LEU A 1 714 ? 14.695 -3.195 -36.103 1.00 86.38 714 LEU A O 1
ATOM 5618 N N . MET A 1 715 ? 16.901 -2.962 -35.694 1.00 87.50 715 MET A N 1
ATOM 5619 C CA . MET A 1 715 ? 16.984 -1.523 -35.971 1.00 87.50 715 MET A CA 1
ATOM 5620 C C . MET A 1 715 ? 16.987 -1.163 -37.461 1.00 87.50 715 MET A C 1
ATOM 5622 O O . MET A 1 715 ? 16.696 -0.013 -37.795 1.00 87.50 715 MET A O 1
ATOM 5626 N N . LEU A 1 716 ? 17.270 -2.118 -38.353 1.00 84.12 716 LEU A N 1
ATOM 5627 C CA . LEU A 1 716 ? 17.459 -1.890 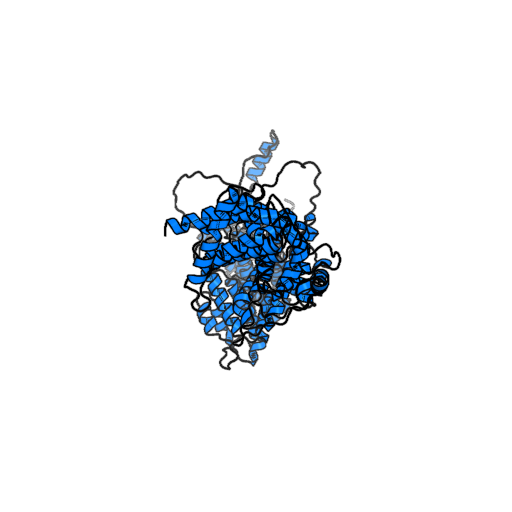-39.790 1.00 84.12 716 LEU A CA 1
ATOM 5628 C C . LEU A 1 716 ? 16.358 -1.033 -40.464 1.00 84.12 716 LEU A C 1
ATOM 5630 O O . LEU A 1 716 ? 16.714 -0.071 -41.146 1.00 84.12 716 LEU A O 1
ATOM 5634 N N . PRO A 1 717 ? 15.041 -1.260 -40.245 1.00 86.25 717 PRO A N 1
ATOM 5635 C CA . PRO A 1 717 ? 13.992 -0.439 -40.872 1.00 86.25 717 PRO A CA 1
ATOM 5636 C C . PRO A 1 717 ? 13.967 1.019 -40.386 1.00 86.25 717 PRO A C 1
ATOM 5638 O O . PRO A 1 717 ? 13.409 1.900 -41.039 1.00 86.25 717 PRO A O 1
ATOM 5641 N N . TYR A 1 718 ? 14.555 1.282 -39.221 1.00 87.50 718 TYR A N 1
ATOM 5642 C CA . TYR A 1 718 ? 14.504 2.570 -38.534 1.00 87.50 718 TYR A CA 1
ATOM 5643 C C . TYR A 1 718 ? 15.791 3.381 -38.690 1.00 87.50 718 TYR A C 1
ATOM 5645 O O . TYR A 1 718 ? 15.823 4.547 -38.297 1.00 87.50 718 TYR A O 1
ATOM 5653 N N . VAL A 1 719 ? 16.829 2.802 -39.301 1.00 84.06 719 VAL A N 1
ATOM 5654 C CA . VAL A 1 719 ? 18.149 3.417 -39.494 1.00 84.06 719 VAL A CA 1
ATOM 5655 C C . VAL A 1 719 ? 18.048 4.830 -40.078 1.00 84.06 719 VAL A C 1
ATOM 5657 O O . VAL A 1 719 ? 18.617 5.761 -39.510 1.00 84.06 719 VAL A O 1
ATOM 5660 N N . SER A 1 720 ? 17.270 5.034 -41.146 1.00 82.75 720 SER A N 1
ATOM 5661 C CA . SER A 1 720 ? 17.113 6.361 -41.764 1.00 82.75 720 SER A CA 1
ATOM 5662 C C . SER A 1 720 ? 16.477 7.390 -40.822 1.00 82.75 720 SER A C 1
ATOM 5664 O O . SER A 1 720 ? 16.882 8.550 -40.814 1.00 82.75 720 SER A O 1
ATOM 5666 N N . HIS A 1 721 ? 15.516 6.978 -39.992 1.00 85.50 721 HIS A N 1
ATOM 5667 C CA . HIS A 1 721 ? 14.841 7.865 -39.039 1.00 85.50 721 HIS A CA 1
ATOM 5668 C C . HIS A 1 721 ? 15.784 8.292 -37.910 1.00 85.50 721 HIS A C 1
ATOM 5670 O O . HIS A 1 721 ? 15.852 9.472 -37.561 1.00 85.50 721 HIS A O 1
ATOM 5676 N N . VAL A 1 722 ? 16.558 7.343 -37.374 1.00 86.50 722 VAL A N 1
ATOM 5677 C CA . VAL A 1 722 ? 17.572 7.625 -36.351 1.00 86.50 722 VAL A CA 1
ATOM 5678 C C . VAL A 1 722 ? 18.665 8.536 -36.915 1.00 86.50 722 VAL A C 1
ATOM 5680 O O . VAL A 1 722 ? 19.054 9.507 -36.263 1.00 86.50 722 VAL A O 1
ATOM 5683 N N . LEU A 1 723 ? 19.110 8.286 -38.151 1.00 82.69 723 LEU A N 1
ATOM 5684 C CA . LEU A 1 723 ? 20.123 9.096 -38.825 1.00 82.69 723 LEU A CA 1
ATOM 5685 C C . LEU A 1 723 ? 19.680 10.552 -39.004 1.00 82.69 723 LEU A C 1
ATOM 5687 O O . LEU A 1 723 ? 20.457 11.463 -38.726 1.00 82.69 723 LEU A O 1
ATOM 5691 N N . LEU A 1 724 ? 18.431 10.785 -39.425 1.00 83.88 724 LEU A N 1
ATOM 5692 C CA . LEU A 1 724 ? 17.876 12.135 -39.568 1.00 83.88 724 LEU A CA 1
ATOM 5693 C C . LEU A 1 724 ? 17.910 12.903 -38.243 1.00 83.88 724 LEU A C 1
ATOM 5695 O O . LEU A 1 724 ? 18.293 14.076 -38.216 1.00 83.88 724 LEU A O 1
ATOM 5699 N N . LYS A 1 725 ? 17.568 12.242 -37.130 1.00 86.56 725 LYS A N 1
ATOM 5700 C CA . LYS A 1 725 ? 17.637 12.872 -35.809 1.00 86.56 725 LYS A CA 1
ATOM 5701 C C . LYS A 1 725 ? 19.078 13.155 -35.391 1.00 86.56 725 LYS A C 1
ATOM 5703 O O . LYS A 1 725 ? 19.361 14.259 -34.928 1.00 86.56 725 LYS A O 1
ATOM 5708 N N . LEU A 1 726 ? 19.992 12.203 -35.579 1.00 83.62 726 LEU A N 1
ATOM 5709 C CA . LEU A 1 726 ? 21.406 12.393 -35.245 1.00 83.62 726 LEU A CA 1
ATOM 5710 C C . LEU A 1 726 ? 22.050 13.492 -36.089 1.00 83.62 726 LEU A C 1
ATOM 5712 O O . LEU A 1 726 ? 22.816 14.281 -35.548 1.00 83.62 726 LEU A O 1
ATOM 5716 N N . LYS A 1 727 ? 21.691 13.627 -37.372 1.00 82.31 727 LYS A N 1
ATOM 5717 C CA . LYS A 1 727 ? 22.124 14.756 -38.208 1.00 82.31 727 LYS A CA 1
ATOM 5718 C C . LYS A 1 727 ? 21.750 16.092 -37.558 1.00 82.31 727 LYS A C 1
ATOM 5720 O O . LYS A 1 727 ? 22.619 16.942 -37.392 1.00 82.31 727 LYS A O 1
ATOM 5725 N N . ALA A 1 728 ? 20.501 16.251 -37.116 1.00 84.62 728 ALA A N 1
ATOM 5726 C CA . ALA A 1 728 ? 20.055 17.464 -36.426 1.00 84.62 728 ALA A CA 1
ATOM 5727 C C . ALA A 1 728 ? 20.816 17.706 -35.106 1.00 84.62 728 ALA A C 1
ATOM 5729 O O . ALA A 1 728 ? 21.192 18.840 -34.807 1.00 84.62 728 ALA A O 1
ATOM 5730 N N . VAL A 1 729 ? 21.093 16.648 -34.335 1.00 83.69 729 VAL A N 1
ATOM 5731 C CA . VAL A 1 729 ? 21.898 16.728 -33.102 1.00 83.69 729 VAL A CA 1
ATOM 5732 C C . VAL A 1 729 ? 23.324 17.198 -33.402 1.00 83.69 729 VAL A C 1
ATOM 5734 O O . VAL A 1 729 ? 23.809 18.130 -32.760 1.00 83.69 729 VAL A O 1
ATOM 5737 N N . VAL A 1 730 ? 23.975 16.620 -34.415 1.00 82.38 730 VAL A N 1
ATOM 5738 C CA . VAL A 1 730 ? 25.328 17.008 -34.839 1.00 82.38 730 VAL A CA 1
ATOM 5739 C C . VAL A 1 730 ? 25.342 18.445 -35.368 1.00 82.38 730 VAL A C 1
ATOM 5741 O O . VAL A 1 730 ? 26.235 19.211 -35.018 1.00 82.38 730 VAL A O 1
ATOM 5744 N N . GLU A 1 731 ? 24.346 18.868 -36.151 1.00 84.19 731 GLU A N 1
ATOM 5745 C CA . GLU A 1 731 ? 24.234 20.256 -36.624 1.00 84.19 731 GLU A CA 1
ATOM 5746 C C . GLU A 1 731 ? 24.140 21.257 -35.466 1.00 84.19 731 GLU A C 1
ATOM 5748 O O . GLU A 1 731 ? 24.809 22.296 -35.482 1.00 84.19 731 GLU A O 1
ATOM 5753 N N . VAL A 1 732 ? 23.338 20.948 -34.443 1.00 83.94 732 VAL A N 1
ATOM 5754 C CA . VAL A 1 732 ? 23.233 21.767 -33.230 1.00 83.94 732 VAL A CA 1
ATOM 5755 C C . VAL A 1 732 ? 24.553 21.768 -32.460 1.00 83.94 732 VAL A C 1
ATOM 5757 O O . VAL A 1 732 ? 24.999 22.838 -32.039 1.00 83.94 732 VAL A O 1
ATOM 5760 N N . ALA A 1 733 ? 25.214 20.619 -32.312 1.00 81.38 733 ALA A N 1
ATOM 5761 C CA . ALA A 1 733 ? 26.510 20.507 -31.642 1.00 81.38 733 ALA A CA 1
ATOM 5762 C C . ALA A 1 733 ? 27.590 21.350 -32.344 1.00 81.38 733 ALA A C 1
ATOM 5764 O O . ALA A 1 733 ? 28.284 22.133 -31.697 1.00 81.38 733 ALA A O 1
ATOM 5765 N N . VAL A 1 734 ? 27.664 21.295 -33.679 1.00 80.00 734 VAL A N 1
ATOM 5766 C CA . VAL A 1 734 ? 28.601 22.102 -34.481 1.00 80.00 734 VAL A CA 1
ATOM 5767 C C . VAL A 1 734 ? 28.322 23.604 -34.350 1.00 80.00 734 VAL A C 1
ATOM 5769 O O . VAL A 1 734 ? 29.269 24.389 -34.251 1.00 80.00 734 VAL A O 1
ATOM 5772 N N . LYS A 1 735 ? 27.045 24.020 -34.335 1.00 81.69 735 LYS A N 1
ATOM 5773 C CA . LYS A 1 735 ? 26.644 25.432 -34.167 1.00 81.69 735 LYS A CA 1
ATOM 5774 C C . LYS A 1 735 ? 26.944 25.962 -32.765 1.00 81.69 735 LYS A C 1
ATOM 5776 O O . LYS A 1 735 ? 27.443 27.073 -32.626 1.00 81.69 735 LYS A O 1
ATOM 5781 N N . THR A 1 736 ? 26.644 25.170 -31.739 1.00 79.94 736 THR A N 1
ATOM 5782 C CA . THR A 1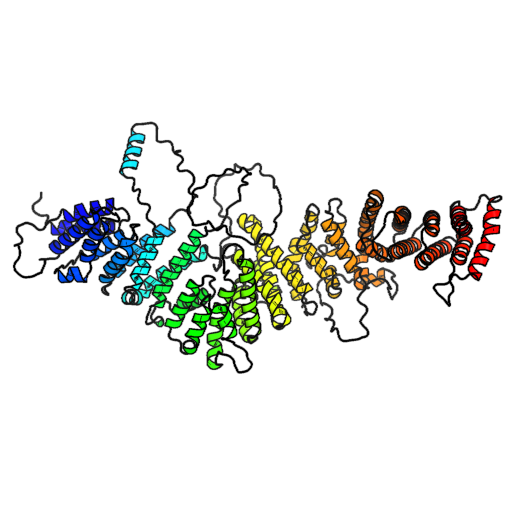 736 ? 26.769 25.561 -30.324 1.00 79.94 736 THR A CA 1
ATOM 5783 C C . THR A 1 736 ? 28.139 25.258 -29.720 1.00 79.94 736 THR A C 1
ATOM 5785 O O . THR A 1 736 ? 28.375 25.607 -28.568 1.00 79.94 736 THR A O 1
ATOM 5788 N N . GLN A 1 737 ? 29.034 24.619 -30.483 1.00 74.75 737 GLN A N 1
ATOM 5789 C CA . GLN A 1 737 ? 30.341 24.123 -30.031 1.00 74.75 737 GLN A CA 1
ATOM 5790 C C . GLN A 1 737 ? 30.254 23.196 -28.808 1.00 74.75 737 GLN A C 1
ATOM 5792 O O . GLN A 1 737 ? 31.183 23.117 -28.006 1.00 74.75 737 GLN A O 1
ATOM 5797 N N . LYS A 1 738 ? 29.129 22.491 -28.655 1.00 73.25 738 LYS A N 1
ATOM 5798 C CA . LYS A 1 738 ? 28.953 21.509 -27.585 1.00 73.25 738 LYS A CA 1
ATOM 5799 C C . LYS A 1 738 ? 29.583 20.171 -27.985 1.00 73.25 738 LYS A C 1
ATOM 5801 O O . LYS A 1 738 ? 29.452 19.771 -29.143 1.00 73.25 738 LYS A O 1
ATOM 5806 N N . PRO A 1 739 ? 30.235 19.467 -27.043 1.00 73.44 739 PRO A N 1
ATOM 5807 C CA . PRO A 1 739 ? 30.780 18.143 -27.303 1.00 73.44 739 PRO A CA 1
ATOM 5808 C C . PRO A 1 739 ? 29.657 17.135 -27.577 1.00 73.44 739 PRO A C 1
ATOM 5810 O O . PRO A 1 739 ? 28.603 17.197 -26.941 1.00 73.44 739 PRO A O 1
ATOM 5813 N N . LEU A 1 740 ? 29.901 16.191 -28.492 1.00 75.88 740 LEU A N 1
ATOM 5814 C CA . LEU A 1 740 ? 29.038 15.017 -28.649 1.00 75.88 740 LEU A CA 1
ATOM 5815 C C . LEU A 1 740 ? 29.318 14.023 -27.523 1.00 75.88 740 LEU A C 1
ATOM 5817 O O . LEU A 1 740 ? 30.469 13.789 -27.131 1.00 75.88 740 LEU A O 1
ATOM 5821 N N . SER A 1 741 ? 28.252 13.412 -27.026 1.00 81.38 741 SER A N 1
ATOM 5822 C CA . SER A 1 741 ? 28.338 12.317 -26.069 1.00 81.38 741 SER A CA 1
ATOM 5823 C C . SER A 1 741 ? 28.899 11.050 -26.724 1.00 81.38 741 SER A C 1
ATOM 5825 O O . SER A 1 741 ? 28.764 10.835 -27.929 1.00 81.38 741 SER A O 1
ATOM 5827 N N . LEU A 1 742 ? 29.506 10.178 -25.911 1.00 79.69 742 LEU A N 1
ATOM 5828 C CA . LEU A 1 742 ? 29.997 8.871 -26.366 1.00 79.69 742 LEU A CA 1
ATOM 5829 C C . LEU A 1 742 ? 28.871 8.023 -26.984 1.00 79.69 742 LEU A C 1
ATOM 5831 O O . LEU A 1 742 ? 29.085 7.367 -27.994 1.00 79.69 742 LEU A O 1
ATOM 5835 N N . VAL A 1 743 ? 27.663 8.109 -26.420 1.00 83.12 743 VAL A N 1
ATOM 5836 C CA . VAL A 1 743 ? 26.453 7.429 -26.909 1.00 83.12 743 VAL A CA 1
ATOM 5837 C C . VAL A 1 743 ? 26.140 7.842 -28.350 1.00 83.12 743 VAL A C 1
ATOM 5839 O O . VAL A 1 743 ? 25.990 6.995 -29.221 1.00 83.12 743 VAL A O 1
ATOM 5842 N N . GLU A 1 744 ? 26.099 9.145 -28.641 1.00 84.94 744 GLU A N 1
ATOM 5843 C CA . GLU A 1 744 ? 25.832 9.640 -30.001 1.00 84.94 744 GLU A CA 1
ATOM 5844 C C . GLU A 1 744 ? 26.895 9.169 -31.002 1.00 84.94 744 GLU A C 1
ATOM 5846 O O . GLU A 1 744 ? 26.555 8.779 -32.119 1.00 84.94 744 GLU A O 1
ATOM 5851 N N . LEU A 1 745 ? 28.171 9.167 -30.598 1.00 78.88 745 LEU A N 1
ATOM 5852 C CA . LEU A 1 745 ? 29.278 8.697 -31.434 1.00 78.88 745 LEU A CA 1
ATOM 5853 C C . LEU A 1 745 ? 29.209 7.186 -31.697 1.00 78.88 745 LEU A C 1
ATOM 5855 O O . LEU A 1 745 ? 29.389 6.771 -32.842 1.00 78.88 745 LEU A O 1
ATOM 5859 N N . ASN A 1 746 ? 28.898 6.376 -30.683 1.00 82.56 746 ASN A N 1
ATOM 5860 C CA . ASN A 1 746 ? 28.746 4.926 -30.820 1.00 82.56 746 ASN A CA 1
ATOM 5861 C C . ASN A 1 746 ? 27.595 4.564 -31.762 1.00 82.56 746 ASN A C 1
ATOM 5863 O O . ASN A 1 746 ? 27.765 3.736 -32.661 1.00 82.56 746 ASN A O 1
ATOM 5867 N N . ILE A 1 747 ? 26.442 5.224 -31.603 1.00 84.38 747 ILE A N 1
ATOM 5868 C CA . ILE A 1 747 ? 25.296 5.032 -32.494 1.00 84.38 747 ILE A CA 1
ATOM 5869 C C . ILE A 1 747 ? 25.690 5.396 -33.927 1.00 84.38 747 ILE A C 1
ATOM 5871 O O . ILE A 1 747 ? 25.412 4.632 -34.845 1.00 84.38 747 ILE A O 1
ATOM 5875 N N . LEU A 1 748 ? 26.356 6.537 -34.134 1.00 80.00 748 LEU A N 1
ATOM 5876 C CA . LEU A 1 748 ? 26.773 6.985 -35.466 1.00 80.00 748 LEU A CA 1
ATOM 5877 C C . LEU A 1 748 ? 27.752 6.010 -36.117 1.00 80.00 748 LEU A C 1
ATOM 5879 O O . LEU A 1 748 ? 27.562 5.655 -37.278 1.00 80.00 748 LEU A O 1
ATOM 5883 N N . LEU A 1 749 ? 28.735 5.514 -35.367 1.00 79.94 749 LEU A N 1
ATOM 5884 C CA . LEU A 1 749 ? 29.681 4.512 -35.847 1.00 79.94 749 LEU A CA 1
ATOM 5885 C C . LEU A 1 749 ? 28.963 3.232 -36.294 1.00 79.94 749 LEU A C 1
ATOM 5887 O O . LEU A 1 749 ? 29.198 2.752 -37.402 1.00 79.94 749 LEU A O 1
ATOM 5891 N N . ARG A 1 750 ? 28.049 2.707 -35.475 1.00 80.50 750 ARG A N 1
ATOM 5892 C CA . ARG A 1 750 ? 27.356 1.436 -35.741 1.00 80.50 750 ARG A CA 1
ATOM 5893 C C . ARG A 1 750 ? 26.305 1.552 -36.833 1.00 80.50 750 ARG A C 1
ATOM 5895 O O . ARG A 1 750 ? 26.260 0.723 -37.736 1.00 80.50 750 ARG A O 1
ATOM 5902 N N . ILE A 1 751 ? 25.501 2.614 -36.798 1.00 80.56 751 ILE A N 1
ATOM 5903 C CA . ILE A 1 751 ? 24.520 2.885 -37.847 1.00 80.56 751 ILE A CA 1
ATOM 5904 C C . ILE A 1 751 ? 25.223 3.154 -39.173 1.00 80.56 751 ILE A C 1
ATOM 5906 O O . ILE A 1 751 ? 24.734 2.674 -40.186 1.00 80.56 751 ILE A O 1
ATOM 5910 N N . SER A 1 752 ? 26.375 3.841 -39.192 1.00 75.94 752 SER A N 1
ATOM 5911 C CA . SER A 1 752 ? 27.097 4.126 -40.444 1.00 75.94 752 SER A CA 1
ATOM 5912 C C . SER A 1 752 ? 27.483 2.877 -41.232 1.00 75.94 752 SER A C 1
ATOM 5914 O O . SER A 1 752 ? 27.553 2.936 -42.456 1.00 75.94 752 SER A O 1
ATOM 5916 N N . ALA A 1 753 ? 27.684 1.748 -40.551 1.00 73.31 753 ALA A N 1
ATOM 5917 C CA . ALA A 1 753 ? 27.933 0.471 -41.200 1.00 73.31 753 ALA A CA 1
ATOM 5918 C C . ALA A 1 753 ? 26.657 -0.122 -41.835 1.00 73.31 753 ALA A C 1
ATOM 5920 O O . ALA A 1 753 ? 26.746 -0.809 -42.846 1.00 73.31 753 ALA A O 1
ATOM 5921 N N . LEU A 1 754 ? 25.472 0.168 -41.285 1.00 71.38 754 LEU A N 1
ATOM 5922 C CA . LEU A 1 754 ? 24.165 -0.355 -41.717 1.00 71.38 754 LEU A CA 1
ATOM 5923 C C . LEU A 1 754 ? 23.497 0.480 -42.828 1.00 71.38 754 LEU A C 1
ATOM 5925 O O . LEU A 1 754 ? 22.359 0.205 -43.211 1.00 71.38 754 LEU A O 1
ATOM 5929 N N . LEU A 1 755 ? 24.151 1.538 -43.315 1.00 71.31 755 LEU A N 1
ATOM 5930 C CA . LEU A 1 755 ? 23.548 2.475 -44.260 1.00 71.31 755 LEU A CA 1
ATOM 5931 C C . LEU A 1 755 ? 23.612 1.982 -45.705 1.00 71.31 755 LEU A C 1
ATOM 5933 O O . LEU A 1 755 ? 24.664 1.621 -46.218 1.00 71.31 755 LEU A O 1
ATOM 5937 N N . THR A 1 756 ? 22.477 2.088 -46.394 1.00 65.62 756 THR A N 1
ATOM 5938 C CA . THR A 1 756 ? 22.341 1.822 -47.835 1.00 65.62 756 THR A CA 1
ATOM 5939 C C . THR A 1 756 ? 22.061 3.088 -48.656 1.00 65.62 756 THR A C 1
ATOM 5941 O O . THR A 1 756 ? 22.187 3.073 -49.877 1.00 65.62 756 THR A O 1
ATOM 5944 N N . ASN A 1 757 ? 21.694 4.206 -48.011 1.00 70.12 757 ASN A N 1
ATOM 5945 C CA . ASN A 1 757 ? 21.313 5.451 -48.686 1.00 70.12 757 ASN A CA 1
ATOM 5946 C C . ASN A 1 757 ? 22.520 6.374 -48.930 1.00 70.12 757 ASN A C 1
ATOM 5948 O O . ASN A 1 757 ? 23.061 6.980 -48.003 1.00 70.12 757 ASN A O 1
ATOM 5952 N N . SER A 1 758 ? 22.891 6.520 -50.199 1.00 70.25 758 SER A N 1
ATOM 5953 C CA . SER A 1 758 ? 24.109 7.198 -50.649 1.00 70.25 758 SER A CA 1
ATOM 5954 C C . SER A 1 758 ? 24.149 8.719 -50.397 1.00 70.25 758 SER A C 1
ATOM 5956 O O . SER A 1 758 ? 25.182 9.258 -49.985 1.00 70.25 758 SER A O 1
ATOM 5958 N N . LEU A 1 759 ? 23.012 9.416 -50.536 1.00 71.44 759 LEU A N 1
ATOM 5959 C CA . LEU A 1 759 ? 22.933 10.880 -50.408 1.00 71.44 759 LEU A CA 1
ATOM 5960 C C . LEU A 1 759 ? 23.114 11.346 -48.951 1.00 71.44 759 LEU A C 1
ATOM 5962 O O . LEU A 1 759 ? 23.880 12.268 -48.665 1.00 71.44 759 LEU A O 1
ATOM 5966 N N . GLN A 1 760 ? 22.435 10.682 -48.009 1.00 69.81 760 GLN A N 1
ATOM 5967 C CA . GLN A 1 760 ? 22.493 11.029 -46.582 1.00 69.81 760 GLN A CA 1
ATOM 5968 C C . GLN A 1 760 ? 23.884 10.763 -45.983 1.00 69.81 760 GLN A C 1
ATOM 5970 O O . GLN A 1 760 ? 24.334 11.511 -45.112 1.00 69.81 760 GLN A O 1
ATOM 5975 N N . CYS A 1 761 ? 24.590 9.741 -46.485 1.00 73.25 761 CYS A N 1
ATOM 5976 C CA . CYS A 1 761 ? 25.953 9.419 -46.061 1.00 73.25 761 CYS A CA 1
ATOM 5977 C C . CYS A 1 761 ? 26.949 10.529 -46.416 1.00 73.25 761 CYS A C 1
ATOM 5979 O O . CYS A 1 761 ? 27.775 10.901 -45.581 1.00 73.25 761 CYS A O 1
ATOM 5981 N N . ALA A 1 762 ? 26.851 11.087 -47.627 1.00 74.25 762 ALA A N 1
ATOM 5982 C CA . ALA A 1 762 ? 27.738 12.153 -48.091 1.00 74.25 762 ALA A CA 1
ATOM 5983 C C . ALA A 1 762 ? 27.579 13.440 -47.260 1.00 74.25 762 ALA A C 1
ATOM 5985 O O . ALA A 1 762 ? 28.568 14.040 -46.829 1.00 74.25 762 ALA A O 1
ATOM 5986 N N . GLU A 1 763 ? 26.335 13.845 -46.985 1.00 74.19 763 GLU A N 1
ATOM 5987 C CA . GLU A 1 763 ? 26.045 15.031 -46.172 1.00 74.19 763 GLU A CA 1
ATOM 5988 C C . GLU A 1 763 ? 26.530 14.878 -44.728 1.00 74.19 763 GLU A C 1
ATOM 5990 O O . GLU A 1 763 ? 27.138 15.800 -44.177 1.00 74.19 763 GLU A O 1
ATOM 5995 N N . LEU A 1 764 ? 26.299 13.711 -44.121 1.00 77.25 764 LEU A N 1
ATOM 5996 C CA . LEU A 1 764 ? 26.726 13.433 -42.755 1.00 77.25 764 LEU A CA 1
ATOM 5997 C C . LEU A 1 764 ? 28.254 13.360 -42.640 1.00 77.25 764 LEU A C 1
ATOM 5999 O O . LEU A 1 764 ? 28.821 13.964 -41.731 1.00 77.25 764 LEU A O 1
ATOM 6003 N N . ALA A 1 765 ? 28.935 12.695 -43.580 1.00 77.88 765 ALA A N 1
ATOM 6004 C CA . ALA A 1 765 ? 30.397 12.622 -43.609 1.00 77.88 765 ALA A CA 1
ATOM 6005 C C . ALA A 1 765 ? 31.024 14.019 -43.716 1.00 77.88 765 ALA A C 1
ATOM 6007 O O . ALA A 1 765 ? 31.962 14.350 -42.987 1.00 77.88 765 ALA A O 1
ATOM 6008 N N . LYS A 1 766 ? 30.457 14.881 -44.569 1.00 78.38 766 LYS A N 1
ATOM 6009 C CA . LYS A 1 766 ? 30.873 16.281 -44.690 1.00 78.38 766 LYS A CA 1
ATOM 6010 C C . LYS A 1 766 ? 30.643 17.060 -43.392 1.00 78.38 766 LYS A C 1
ATOM 6012 O O . LYS A 1 766 ? 31.540 17.781 -42.960 1.00 78.38 766 LYS A O 1
ATOM 6017 N N . LEU A 1 767 ? 29.481 16.907 -42.754 1.00 77.81 767 LEU A N 1
ATOM 6018 C CA . LEU A 1 767 ? 29.153 17.566 -41.483 1.00 77.81 767 LEU A CA 1
ATOM 6019 C C . LEU A 1 767 ? 30.138 17.170 -40.368 1.00 77.81 767 LEU A C 1
ATOM 6021 O O . LEU A 1 767 ? 30.641 18.039 -39.654 1.00 77.81 767 LEU A O 1
ATOM 6025 N N . PHE A 1 768 ? 30.471 15.880 -40.271 1.00 75.62 768 PHE A N 1
ATOM 6026 C CA . PHE A 1 768 ? 31.458 15.350 -39.328 1.00 75.62 768 PHE A CA 1
ATOM 6027 C C . PHE A 1 768 ? 32.867 15.892 -39.573 1.00 75.62 768 PHE A C 1
ATOM 6029 O O . PHE A 1 768 ? 33.538 16.297 -38.626 1.00 75.62 768 PHE A O 1
ATOM 6036 N N . LEU A 1 769 ? 33.314 15.937 -40.832 1.00 76.75 769 LEU A N 1
ATOM 6037 C CA . LEU A 1 769 ? 34.643 16.439 -41.192 1.00 76.75 769 LEU A CA 1
ATOM 6038 C C . LEU A 1 769 ? 34.776 17.954 -40.979 1.00 76.75 769 LEU A C 1
ATOM 6040 O O . LEU A 1 769 ? 35.789 18.418 -40.459 1.00 76.75 769 LEU A O 1
ATOM 6044 N N . VAL A 1 770 ? 33.743 18.735 -41.313 1.00 76.38 770 VAL A N 1
ATOM 6045 C CA . VAL A 1 770 ? 33.704 20.187 -41.054 1.00 76.38 770 VAL A CA 1
ATOM 6046 C C . VAL A 1 770 ? 33.649 20.476 -39.550 1.00 76.38 770 VAL A C 1
ATOM 6048 O O . VAL A 1 770 ? 34.269 21.425 -39.065 1.00 76.38 770 VAL A O 1
ATOM 6051 N N . GLY A 1 771 ? 32.927 19.644 -38.800 1.00 69.00 771 GLY A N 1
ATOM 6052 C CA . GLY A 1 771 ? 32.815 19.716 -37.349 1.00 69.00 771 GLY A CA 1
ATOM 6053 C C . GLY A 1 771 ? 33.972 19.073 -36.582 1.00 69.00 771 GLY A C 1
ATOM 6054 O O . GLY A 1 771 ? 33.999 19.207 -35.366 1.00 69.00 771 GLY A O 1
ATOM 6055 N N . PHE A 1 772 ? 34.938 18.417 -37.234 1.00 74.44 772 PHE A N 1
ATOM 6056 C CA . PHE A 1 772 ? 35.844 17.448 -36.596 1.00 74.44 772 PHE A CA 1
ATOM 6057 C C . PHE A 1 772 ? 36.563 17.979 -35.342 1.00 74.44 772 PHE A C 1
ATOM 6059 O O . PHE A 1 772 ? 36.591 17.309 -34.311 1.00 74.44 772 PHE A O 1
ATOM 6066 N N . ARG A 1 773 ? 37.079 19.219 -35.399 1.00 67.75 773 ARG A N 1
ATOM 6067 C CA . ARG A 1 773 ? 37.737 19.894 -34.258 1.00 67.75 773 ARG A CA 1
ATOM 6068 C C . ARG A 1 773 ? 36.759 20.441 -33.210 1.00 67.75 773 ARG A C 1
ATOM 6070 O O . ARG A 1 773 ? 37.129 20.575 -32.052 1.00 67.75 773 ARG A O 1
ATOM 6077 N N . LYS A 1 774 ? 35.535 20.789 -33.621 1.00 64.88 774 LYS A N 1
ATOM 6078 C CA . LYS A 1 774 ? 34.482 21.368 -32.763 1.00 64.88 774 LYS A CA 1
ATOM 6079 C C . LYS A 1 774 ? 33.677 20.296 -32.025 1.00 64.88 774 LYS A C 1
ATOM 6081 O O . LYS A 1 774 ? 33.136 20.562 -30.962 1.00 64.88 774 LYS A O 1
ATOM 6086 N N . LEU A 1 775 ? 33.633 19.084 -32.571 1.00 62.56 775 LEU A N 1
ATOM 6087 C CA . LEU A 1 775 ? 32.997 17.898 -32.000 1.00 62.56 775 LEU A CA 1
ATOM 6088 C C . LEU A 1 775 ? 33.954 17.182 -31.033 1.00 62.56 775 LEU A C 1
ATOM 6090 O O . LEU A 1 775 ? 34.173 15.973 -31.138 1.00 62.56 775 LEU A O 1
ATOM 6094 N N . HIS A 1 776 ? 34.597 17.931 -30.135 1.00 62.09 776 HIS A N 1
ATOM 6095 C CA . HIS A 1 776 ? 35.482 17.339 -29.134 1.00 62.09 776 HIS A CA 1
ATOM 6096 C C . HIS A 1 776 ? 34.677 16.397 -28.227 1.00 62.09 776 HIS A C 1
ATOM 6098 O O . HIS A 1 776 ? 33.523 16.674 -27.914 1.00 62.09 776 HIS A O 1
ATOM 6104 N N . SER A 1 777 ? 35.262 15.272 -27.829 1.00 62.19 777 SER A N 1
ATOM 6105 C CA . SER A 1 777 ? 34.669 14.345 -26.864 1.00 62.19 777 SER A CA 1
ATOM 6106 C C . SER A 1 777 ? 35.755 13.953 -25.871 1.00 62.19 777 SER A C 1
ATOM 6108 O O . SER A 1 777 ? 36.917 13.843 -26.252 1.00 62.19 777 SER A O 1
ATOM 6110 N N . GLN A 1 778 ? 35.388 13.758 -24.603 1.00 57.91 778 GLN A N 1
ATOM 6111 C CA . GLN A 1 778 ? 36.332 13.431 -23.524 1.00 57.91 778 GLN A CA 1
ATOM 6112 C C . GLN A 1 778 ? 36.941 12.019 -23.651 1.00 57.91 778 GLN A C 1
ATOM 6114 O O . GLN A 1 778 ? 37.830 11.669 -22.881 1.00 57.91 778 GLN A O 1
ATOM 6119 N N . ALA A 1 779 ? 36.466 11.197 -24.593 1.00 58.22 779 ALA A N 1
ATOM 6120 C CA . ALA A 1 779 ? 36.965 9.844 -24.811 1.00 58.22 779 ALA A CA 1
ATOM 6121 C C . ALA A 1 779 ? 38.338 9.834 -25.511 1.00 58.22 779 ALA A C 1
ATOM 6123 O O . ALA A 1 779 ? 38.528 10.509 -26.529 1.00 58.22 779 ALA A O 1
ATOM 6124 N N . TYR A 1 780 ? 39.254 9.008 -24.988 1.00 55.44 780 TYR A N 1
ATOM 6125 C CA . TYR A 1 780 ? 40.646 8.860 -25.441 1.00 55.44 780 TYR A CA 1
ATOM 6126 C C . TYR A 1 780 ? 40.764 8.541 -26.948 1.00 55.44 780 TYR A C 1
ATOM 6128 O O . TYR A 1 780 ? 41.627 9.095 -27.623 1.00 55.44 780 TYR A O 1
ATOM 6136 N N . ASP A 1 781 ? 39.822 7.761 -27.500 1.00 66.69 781 ASP A N 1
ATOM 6137 C CA . ASP A 1 781 ? 39.804 7.331 -28.911 1.00 66.69 781 ASP A CA 1
ATOM 6138 C C . ASP A 1 781 ? 38.729 8.014 -29.777 1.00 66.69 781 ASP A C 1
ATOM 6140 O O . ASP A 1 781 ? 38.404 7.547 -30.873 1.00 66.69 781 ASP A O 1
ATOM 6144 N N . SER A 1 782 ? 38.159 9.137 -29.326 1.00 73.06 782 SER A N 1
ATOM 6145 C CA . SER A 1 782 ? 37.044 9.786 -30.038 1.00 73.06 782 SER A CA 1
ATOM 6146 C C . SER A 1 782 ? 37.370 10.152 -31.492 1.00 73.06 782 SER A C 1
ATOM 6148 O O . SER A 1 782 ? 36.501 10.087 -32.361 1.00 73.06 782 SER A O 1
ATOM 6150 N N . ASP A 1 783 ? 38.625 10.487 -31.791 1.00 76.94 783 ASP A N 1
ATOM 6151 C CA . ASP A 1 783 ? 39.063 10.806 -33.149 1.00 76.94 783 ASP A CA 1
ATOM 6152 C C . ASP A 1 783 ? 39.129 9.571 -34.054 1.00 76.94 783 ASP A C 1
ATOM 6154 O O . ASP A 1 783 ? 38.807 9.670 -35.238 1.00 76.94 783 ASP A O 1
ATOM 6158 N N . GLN A 1 784 ? 39.471 8.400 -33.508 1.00 81.25 784 GLN A N 1
ATOM 6159 C CA . GLN A 1 784 ? 39.456 7.144 -34.260 1.00 81.25 784 GLN A CA 1
ATOM 6160 C C . GLN A 1 784 ? 38.017 6.749 -34.602 1.00 81.25 784 GLN A C 1
ATOM 6162 O O . GLN A 1 784 ? 37.727 6.445 -35.754 1.00 81.25 784 GLN A O 1
ATOM 6167 N N . GLN A 1 785 ? 37.086 6.848 -33.648 1.00 77.75 785 GLN A N 1
ATOM 6168 C CA . GLN A 1 785 ? 35.668 6.548 -33.889 1.00 77.75 785 GLN A CA 1
ATOM 6169 C C . GLN A 1 785 ? 35.045 7.469 -34.947 1.00 77.75 785 GLN A C 1
ATOM 6171 O O . GLN A 1 785 ? 34.332 7.000 -35.839 1.00 77.75 785 GLN A O 1
ATOM 6176 N N . LYS A 1 786 ? 35.344 8.776 -34.900 1.00 78.94 786 LYS A N 1
ATOM 6177 C CA . LYS A 1 786 ? 34.898 9.735 -35.925 1.00 78.94 786 LYS A CA 1
ATOM 6178 C C . LYS A 1 786 ? 35.433 9.359 -37.304 1.00 78.94 786 LYS A C 1
ATOM 6180 O O . LYS A 1 786 ? 34.674 9.360 -38.269 1.00 78.94 786 LYS A O 1
ATOM 6185 N N . LEU A 1 787 ? 36.722 9.031 -37.407 1.00 84.25 787 LEU A N 1
ATOM 6186 C CA . LEU A 1 787 ? 37.341 8.657 -38.680 1.00 84.25 787 LEU A CA 1
ATOM 6187 C C . LEU A 1 787 ? 36.821 7.320 -39.210 1.00 84.25 787 LEU A C 1
ATOM 6189 O O . LEU A 1 787 ? 36.546 7.229 -40.400 1.00 84.25 787 LEU A O 1
ATOM 6193 N N . SER A 1 788 ? 36.596 6.330 -38.348 1.00 83.56 788 SER A N 1
ATOM 6194 C CA . SER A 1 788 ? 35.953 5.064 -38.719 1.00 83.56 788 SER A CA 1
ATOM 6195 C C . SER A 1 788 ? 34.517 5.271 -39.204 1.00 83.56 788 SER A C 1
ATOM 6197 O O . SER A 1 788 ? 34.105 4.667 -40.190 1.00 83.56 788 SER A O 1
ATOM 6199 N N . THR A 1 789 ? 33.771 6.187 -38.577 1.00 81.94 789 THR A N 1
ATOM 6200 C CA . THR A 1 789 ? 32.434 6.582 -39.046 1.00 81.94 789 THR A CA 1
ATOM 6201 C C . THR A 1 789 ? 32.523 7.201 -40.443 1.00 81.94 789 THR A C 1
ATOM 6203 O O . THR A 1 789 ? 31.816 6.778 -41.352 1.00 81.94 789 THR A O 1
ATOM 6206 N N . VAL A 1 790 ? 33.436 8.156 -40.663 1.00 83.25 790 VAL A N 1
ATOM 6207 C CA . VAL A 1 790 ? 33.649 8.770 -41.988 1.00 83.25 790 VAL A CA 1
ATOM 6208 C C . VAL A 1 790 ? 34.088 7.735 -43.027 1.00 83.25 790 VAL A C 1
ATOM 6210 O O . VAL A 1 790 ? 33.608 7.785 -44.155 1.00 83.25 790 VAL A O 1
ATOM 6213 N N . LEU A 1 791 ? 34.950 6.786 -42.658 1.00 83.56 791 LEU A N 1
ATOM 6214 C CA . LEU A 1 791 ? 35.387 5.691 -43.523 1.00 83.56 791 LEU A CA 1
ATOM 6215 C C . LEU A 1 791 ? 34.205 4.827 -43.976 1.00 83.56 791 LEU A C 1
ATOM 6217 O O . LEU A 1 791 ? 34.077 4.551 -45.167 1.00 83.56 791 LEU A O 1
ATOM 6221 N N . ASN A 1 792 ? 33.316 4.447 -43.056 1.00 81.81 792 ASN A N 1
ATOM 6222 C CA . ASN A 1 792 ? 32.112 3.680 -43.384 1.00 81.81 792 ASN A CA 1
ATOM 6223 C C . ASN A 1 792 ? 31.168 4.466 -44.303 1.00 81.81 792 ASN A C 1
ATOM 6225 O O . ASN A 1 792 ? 30.708 3.936 -45.312 1.00 81.81 792 ASN A O 1
ATOM 6229 N N . LEU A 1 793 ? 30.950 5.753 -44.021 1.00 81.31 793 LEU A N 1
ATOM 6230 C CA . LEU A 1 793 ? 30.123 6.620 -44.865 1.00 81.31 793 LEU A CA 1
ATOM 6231 C C . LEU A 1 793 ? 30.727 6.822 -46.266 1.00 81.31 793 LEU A C 1
ATOM 6233 O O . LEU A 1 793 ? 29.993 6.849 -47.254 1.00 81.31 793 LEU A O 1
ATOM 6237 N N . ALA A 1 794 ? 32.057 6.930 -46.372 1.00 81.12 794 ALA A N 1
ATOM 6238 C CA . ALA A 1 794 ? 32.768 7.106 -47.639 1.00 81.12 794 ALA A CA 1
ATOM 6239 C C . ALA A 1 794 ? 32.664 5.878 -48.558 1.00 81.12 794 ALA A C 1
ATOM 6241 O O . ALA A 1 794 ? 32.658 6.037 -49.778 1.00 81.12 794 ALA A O 1
ATOM 6242 N N . LYS A 1 795 ? 32.527 4.667 -47.995 1.00 80.75 795 LYS A N 1
ATOM 6243 C CA . LYS A 1 795 ? 32.290 3.443 -48.781 1.00 80.75 795 LYS A CA 1
ATOM 6244 C C . LYS A 1 795 ? 30.972 3.504 -49.551 1.00 80.75 795 LYS A C 1
ATOM 6246 O O . LYS A 1 795 ? 30.913 2.987 -50.663 1.00 80.75 795 LYS A O 1
ATOM 6251 N N . VAL A 1 796 ? 29.948 4.163 -49.002 1.00 77.81 796 VAL A N 1
ATOM 6252 C CA . VAL A 1 796 ? 28.586 4.188 -49.564 1.00 77.81 796 VAL A CA 1
ATOM 6253 C C . VAL A 1 796 ? 28.300 5.457 -50.380 1.00 77.81 796 VAL A C 1
ATOM 6255 O O . VAL A 1 796 ? 27.666 5.348 -51.421 1.00 77.81 796 VAL A O 1
ATOM 6258 N N . ALA A 1 797 ? 28.834 6.622 -49.997 1.00 79.56 797 ALA A N 1
ATOM 6259 C CA . ALA A 1 797 ? 28.537 7.938 -50.593 1.00 79.56 797 ALA A CA 1
ATOM 6260 C C . ALA A 1 797 ? 28.669 8.055 -52.136 1.00 79.56 797 ALA A C 1
ATOM 6262 O O . ALA A 1 797 ? 29.566 7.468 -52.740 1.00 79.56 797 ALA A O 1
ATOM 6263 N N . ASP A 1 798 ? 27.828 8.892 -52.767 1.00 74.06 798 ASP A N 1
ATOM 6264 C CA . ASP A 1 798 ? 27.785 9.091 -54.234 1.00 74.06 798 ASP A CA 1
ATOM 6265 C C . ASP A 1 798 ? 29.026 9.818 -54.784 1.00 74.06 798 ASP A C 1
ATOM 6267 O O . ASP A 1 798 ? 29.516 9.483 -55.861 1.00 74.06 798 ASP A O 1
ATOM 6271 N N . SER A 1 799 ? 29.556 10.795 -54.036 1.00 74.81 799 SER A N 1
ATOM 6272 C CA . SER A 1 799 ? 30.716 11.625 -54.412 1.00 74.81 799 SER A CA 1
ATOM 6273 C C . SER A 1 799 ? 31.768 11.677 -53.286 1.00 74.81 799 SER A C 1
ATOM 6275 O O . SER A 1 799 ? 31.876 12.686 -52.567 1.00 74.81 799 SER A O 1
ATOM 6277 N N . PRO A 1 800 ? 32.516 10.579 -53.061 1.00 77.00 800 PRO A N 1
ATOM 6278 C CA . PRO A 1 800 ? 33.460 10.462 -51.947 1.00 77.00 800 PRO A CA 1
ATOM 6279 C C . PRO A 1 800 ? 34.688 11.384 -52.101 1.00 77.00 800 PRO A C 1
ATOM 6281 O O . PRO A 1 800 ? 35.316 11.760 -51.112 1.00 77.00 800 PRO A O 1
ATOM 6284 N N . ASP A 1 801 ? 34.994 11.832 -53.319 1.00 77.88 801 ASP A N 1
ATOM 6285 C CA . ASP A 1 801 ? 36.072 12.772 -53.655 1.00 77.88 801 ASP A CA 1
ATOM 6286 C C . ASP A 1 801 ? 35.918 14.148 -52.981 1.00 77.88 801 ASP A C 1
ATOM 6288 O O . ASP A 1 801 ? 36.906 14.775 -52.585 1.00 77.88 801 ASP A O 1
ATOM 6292 N N . SER A 1 802 ? 34.678 14.588 -52.756 1.00 78.94 802 SER A N 1
ATOM 6293 C CA . SER A 1 802 ? 34.370 15.843 -52.058 1.00 78.94 802 SER A CA 1
ATOM 6294 C C . SER A 1 802 ? 34.854 15.873 -50.596 1.00 78.94 802 SER A C 1
ATOM 6296 O O . SER A 1 802 ? 35.042 16.952 -50.025 1.00 78.94 802 SER A O 1
ATOM 6298 N N . LEU A 1 803 ? 35.107 14.703 -49.993 1.00 77.62 803 LEU A N 1
ATOM 6299 C CA . LEU A 1 803 ? 35.585 14.551 -48.614 1.00 77.62 803 LEU A CA 1
ATOM 6300 C C . LEU A 1 803 ? 37.101 14.787 -48.490 1.00 77.62 803 LEU A C 1
ATOM 6302 O O . LEU A 1 803 ? 37.584 15.172 -47.419 1.00 77.62 803 LEU A O 1
ATOM 6306 N N . LEU A 1 804 ? 37.863 14.605 -49.578 1.00 79.81 804 LEU A N 1
ATOM 6307 C CA . LEU A 1 804 ? 39.330 14.700 -49.578 1.00 79.81 804 LEU A CA 1
ATOM 6308 C C . LEU A 1 804 ? 39.823 16.092 -49.158 1.00 79.81 804 LEU A C 1
ATOM 6310 O O . LEU A 1 804 ? 40.772 16.221 -48.387 1.00 79.81 804 LEU A O 1
ATOM 6314 N N . GLY A 1 805 ? 39.132 17.151 -49.593 1.00 75.94 805 GLY A N 1
ATOM 6315 C CA . GLY A 1 805 ? 39.492 18.528 -49.244 1.00 75.94 805 GLY A CA 1
ATOM 6316 C C . GLY A 1 805 ? 39.381 18.838 -47.746 1.00 75.94 805 GLY A C 1
ATOM 6317 O O . GLY A 1 805 ? 40.144 19.655 -47.234 1.00 75.94 805 GLY A O 1
ATOM 6318 N N . TYR A 1 806 ? 38.461 18.176 -47.037 1.00 77.69 806 TYR A N 1
ATOM 6319 C CA . TYR A 1 806 ? 38.263 18.361 -45.597 1.00 77.69 806 TYR A CA 1
ATOM 6320 C C . TYR A 1 806 ? 39.196 17.472 -44.764 1.00 77.69 806 TYR A C 1
ATOM 6322 O O . TYR A 1 806 ? 39.707 17.914 -43.736 1.00 77.69 806 TYR A O 1
ATOM 6330 N N . THR A 1 807 ? 39.468 16.246 -45.222 1.00 79.38 807 THR A N 1
ATOM 6331 C CA . THR A 1 807 ? 40.406 15.318 -44.563 1.00 79.38 807 THR A CA 1
ATOM 6332 C C . THR A 1 807 ? 41.865 15.763 -44.676 1.00 79.38 807 THR A C 1
ATOM 6334 O O . THR A 1 807 ? 42.646 15.489 -43.768 1.00 79.38 807 THR A O 1
ATOM 6337 N N . ALA A 1 808 ? 42.229 16.511 -45.726 1.00 76.81 808 ALA A N 1
ATOM 6338 C CA . ALA A 1 808 ? 43.565 17.085 -45.921 1.00 76.81 808 ALA A CA 1
ATOM 6339 C C . ALA A 1 808 ? 44.078 17.827 -44.672 1.00 76.81 808 ALA A C 1
ATOM 6341 O O . ALA A 1 808 ? 45.180 17.575 -44.180 1.00 76.81 808 ALA A O 1
ATOM 6342 N N . ILE A 1 809 ? 43.220 18.687 -44.107 1.00 76.81 809 ILE A N 1
ATOM 6343 C CA . ILE A 1 809 ? 43.535 19.550 -42.960 1.00 76.81 809 ILE A CA 1
ATOM 6344 C C . ILE A 1 809 ? 43.769 18.719 -41.688 1.00 76.81 809 ILE A C 1
ATOM 6346 O O . ILE A 1 809 ? 44.442 19.177 -40.767 1.00 76.81 809 ILE A O 1
ATOM 6350 N N . LEU A 1 810 ? 43.233 17.496 -41.620 1.00 79.38 810 LEU A N 1
ATOM 6351 C CA . LEU A 1 810 ? 43.336 16.640 -40.440 1.00 79.38 810 LEU A CA 1
ATOM 6352 C C . LEU A 1 810 ? 44.717 15.991 -40.300 1.00 79.38 810 LEU A C 1
ATOM 6354 O O . LEU A 1 810 ? 45.149 15.769 -39.169 1.00 79.38 810 LEU A O 1
ATOM 6358 N N . PHE A 1 811 ? 45.447 15.772 -41.402 1.00 79.12 811 PHE A N 1
ATOM 6359 C CA . PHE A 1 811 ? 46.814 15.234 -41.361 1.00 79.12 811 PHE A CA 1
ATOM 6360 C C . PHE A 1 811 ? 47.803 16.138 -40.611 1.00 79.12 811 PHE A C 1
ATOM 6362 O O . PHE A 1 811 ? 48.781 15.633 -40.063 1.00 79.12 811 PHE A O 1
ATOM 6369 N N . SER A 1 812 ? 47.556 17.453 -40.560 1.00 73.56 812 SER A N 1
ATOM 6370 C CA . SER A 1 812 ? 48.398 18.395 -39.807 1.00 73.56 812 SER A CA 1
ATOM 6371 C C . SER A 1 812 ? 48.026 18.503 -38.327 1.00 73.56 812 SER A C 1
ATOM 6373 O O . SER A 1 812 ? 48.864 18.889 -37.523 1.00 73.56 812 SER A O 1
ATOM 6375 N N . SER A 1 813 ? 46.791 18.158 -37.942 1.00 74.00 813 SER A N 1
ATOM 6376 C CA . SER A 1 813 ? 46.354 18.206 -36.537 1.00 74.00 813 SER A CA 1
ATOM 6377 C C . SER A 1 813 ? 46.427 16.876 -35.795 1.00 74.00 813 SER A C 1
ATOM 6379 O O . SER A 1 813 ? 46.465 16.884 -34.570 1.00 74.00 813 SER A O 1
ATOM 6381 N N . LEU A 1 814 ? 46.409 15.740 -36.496 1.00 77.25 814 LEU A N 1
ATOM 6382 C CA . LEU A 1 814 ? 46.384 14.419 -35.867 1.00 77.25 814 LEU A CA 1
ATOM 6383 C C . LEU A 1 814 ? 47.793 13.821 -35.791 1.00 77.25 814 LEU A C 1
ATOM 6385 O O . LEU A 1 814 ? 48.445 13.609 -36.815 1.00 77.25 814 LEU A O 1
ATOM 6389 N N . GLY A 1 815 ? 48.258 13.532 -34.573 1.00 68.25 815 GLY A N 1
ATOM 6390 C CA . GLY A 1 815 ? 49.553 12.888 -34.312 1.00 68.25 815 GLY A CA 1
ATOM 6391 C C . GLY A 1 815 ? 49.482 11.368 -34.114 1.00 68.25 815 GLY A C 1
ATOM 6392 O O . GLY A 1 815 ? 50.465 10.680 -34.364 1.00 68.25 815 GLY A O 1
ATOM 6393 N N . ASN A 1 816 ? 48.323 10.835 -33.708 1.00 78.88 816 ASN A N 1
ATOM 6394 C CA . ASN A 1 816 ? 48.153 9.409 -33.416 1.00 78.88 816 ASN A CA 1
ATOM 6395 C C . ASN A 1 816 ? 48.287 8.556 -34.696 1.00 78.88 816 ASN A C 1
ATOM 6397 O O . ASN A 1 816 ? 47.613 8.815 -35.699 1.00 78.88 816 ASN A O 1
ATOM 6401 N N . HIS A 1 817 ? 49.141 7.527 -34.642 1.00 78.50 817 HIS A N 1
ATOM 6402 C CA . HIS A 1 817 ? 49.373 6.574 -35.727 1.00 78.50 817 HIS A CA 1
ATOM 6403 C C . HIS A 1 817 ? 48.066 5.955 -36.245 1.00 78.50 817 HIS A C 1
ATOM 6405 O O . HIS A 1 817 ? 47.830 5.956 -37.454 1.00 78.50 817 HIS A O 1
ATOM 6411 N N . GLN A 1 818 ? 47.187 5.499 -35.350 1.00 80.00 818 GLN A N 1
ATOM 6412 C CA . GLN A 1 818 ? 45.959 4.804 -35.734 1.00 80.00 818 GLN A CA 1
ATOM 6413 C C . GLN A 1 818 ? 44.973 5.735 -36.456 1.00 80.00 818 GLN A C 1
ATOM 6415 O O . GLN A 1 818 ? 44.388 5.366 -37.473 1.00 80.00 818 GLN A O 1
ATOM 6420 N N . SER A 1 819 ? 44.854 6.988 -36.008 1.00 82.75 819 SER A N 1
ATOM 6421 C CA . SER A 1 819 ? 44.034 8.003 -36.683 1.00 82.75 819 SER A CA 1
ATOM 6422 C C . SER A 1 819 ? 44.583 8.353 -38.072 1.00 82.75 819 SER A C 1
ATOM 6424 O O . SER A 1 819 ? 43.821 8.517 -39.023 1.00 82.75 819 SER A O 1
ATOM 6426 N N . ARG A 1 820 ? 45.914 8.425 -38.232 1.00 83.06 820 ARG A N 1
ATOM 6427 C CA . ARG A 1 820 ? 46.541 8.641 -39.549 1.00 83.06 820 ARG A CA 1
ATOM 6428 C C . ARG A 1 820 ? 46.355 7.456 -40.488 1.00 83.06 820 ARG A C 1
ATOM 6430 O O . ARG A 1 820 ? 46.165 7.670 -41.683 1.00 83.06 820 ARG A O 1
ATOM 6437 N N . ARG A 1 821 ? 46.375 6.231 -39.961 1.00 85.12 821 ARG A N 1
ATOM 6438 C CA . ARG A 1 821 ? 46.064 5.022 -40.728 1.00 85.12 821 ARG A CA 1
ATOM 6439 C C . ARG A 1 821 ? 44.631 5.063 -41.260 1.00 85.12 821 ARG A C 1
ATOM 6441 O O . ARG A 1 821 ? 44.454 4.937 -42.464 1.00 85.12 821 ARG A O 1
ATOM 6448 N N . LEU A 1 822 ? 43.648 5.371 -40.411 1.00 85.00 822 LEU A N 1
ATOM 6449 C CA . LEU A 1 822 ? 42.247 5.516 -40.832 1.00 85.00 822 LEU A CA 1
ATOM 6450 C C . LEU A 1 822 ? 42.059 6.612 -41.894 1.00 85.00 822 LEU A C 1
ATOM 6452 O O . LEU A 1 822 ? 41.277 6.442 -42.824 1.00 85.00 822 LEU A O 1
ATOM 6456 N N . LEU A 1 823 ? 42.802 7.723 -41.808 1.00 85.38 823 LEU A N 1
ATOM 6457 C CA . LEU A 1 823 ? 42.815 8.731 -42.875 1.00 85.38 823 LEU A CA 1
ATOM 6458 C C . LEU A 1 823 ? 43.364 8.174 -44.196 1.00 85.38 823 LEU A C 1
ATOM 6460 O O . LEU A 1 823 ? 42.810 8.473 -45.250 1.00 85.38 823 LEU A O 1
ATOM 6464 N N . CYS A 1 824 ? 44.426 7.366 -44.159 1.00 86.75 824 CYS A N 1
ATOM 6465 C CA . CYS A 1 824 ? 44.945 6.706 -45.359 1.00 86.75 824 CYS A CA 1
ATOM 6466 C C . CYS A 1 824 ? 43.921 5.720 -45.939 1.00 86.75 824 CYS A C 1
ATOM 6468 O O . CYS A 1 824 ? 43.730 5.696 -47.153 1.00 86.75 824 CYS A O 1
ATOM 6470 N N . ASP A 1 825 ? 43.211 4.981 -45.083 1.00 86.12 825 ASP A N 1
ATOM 6471 C CA . ASP A 1 825 ? 42.160 4.047 -45.496 1.00 86.12 825 ASP A CA 1
ATOM 6472 C C . ASP A 1 825 ? 40.988 4.780 -46.178 1.00 86.12 825 ASP A C 1
ATOM 6474 O O . ASP A 1 825 ? 40.463 4.301 -47.182 1.00 86.12 825 ASP A O 1
ATOM 6478 N N . ILE A 1 826 ? 40.624 5.989 -45.722 1.00 86.00 826 ILE A N 1
ATOM 6479 C CA . ILE A 1 826 ? 39.621 6.831 -46.404 1.00 86.00 826 ILE A CA 1
ATOM 6480 C C . ILE A 1 826 ? 40.083 7.179 -47.828 1.00 86.00 826 ILE A C 1
ATOM 6482 O O . ILE A 1 826 ? 39.297 7.085 -48.770 1.00 86.00 826 ILE A O 1
ATOM 6486 N N . TYR A 1 827 ? 41.354 7.554 -48.012 1.00 86.56 827 TYR A N 1
ATOM 6487 C CA . TYR A 1 827 ? 41.906 7.860 -49.340 1.00 86.56 827 TYR A CA 1
ATOM 6488 C C . TYR A 1 827 ? 41.968 6.619 -50.237 1.00 86.56 827 TYR A C 1
ATOM 6490 O O . TYR A 1 827 ? 41.747 6.737 -51.443 1.00 86.56 827 TYR A O 1
ATOM 6498 N N . ALA A 1 828 ? 42.230 5.441 -49.666 1.00 86.25 828 ALA A N 1
ATOM 6499 C CA . ALA A 1 828 ? 42.183 4.174 -50.389 1.00 86.25 828 ALA A CA 1
ATOM 6500 C C . ALA A 1 828 ? 40.767 3.870 -50.898 1.00 86.25 828 ALA A C 1
ATOM 6502 O O . ALA A 1 828 ? 40.598 3.664 -52.097 1.00 86.25 828 ALA A O 1
ATOM 6503 N N . VAL A 1 829 ? 39.748 3.976 -50.038 1.00 85.44 829 VAL A N 1
ATOM 6504 C CA . VAL A 1 829 ? 38.336 3.787 -50.423 1.00 85.44 829 VAL A CA 1
ATOM 6505 C C . VAL A 1 829 ? 37.906 4.782 -51.507 1.00 85.44 829 VAL A C 1
ATOM 6507 O O . VAL A 1 829 ? 37.234 4.414 -52.470 1.00 85.44 829 VAL A O 1
ATOM 6510 N N . VAL A 1 830 ? 38.313 6.051 -51.395 1.00 83.56 830 VAL A N 1
ATOM 6511 C CA . VAL A 1 830 ? 38.003 7.067 -52.415 1.00 83.56 830 VAL A CA 1
ATOM 6512 C C . VAL A 1 830 ? 38.691 6.736 -53.744 1.00 83.56 830 VAL A C 1
ATOM 6514 O O . VAL A 1 830 ? 38.071 6.880 -54.793 1.00 83.56 830 VAL A O 1
ATOM 6517 N N . ALA A 1 831 ? 39.943 6.273 -53.720 1.00 84.00 831 ALA A N 1
ATOM 6518 C CA . ALA A 1 831 ? 40.692 5.903 -54.921 1.00 84.00 831 ALA A CA 1
ATOM 6519 C C . ALA A 1 831 ? 40.159 4.636 -55.610 1.00 84.00 831 ALA A C 1
ATOM 6521 O O . ALA A 1 831 ? 40.191 4.566 -56.837 1.00 84.00 831 ALA A O 1
ATOM 6522 N N . GLU A 1 832 ? 39.641 3.668 -54.848 1.00 84.81 832 GLU A N 1
ATOM 6523 C CA . GLU A 1 832 ? 38.957 2.485 -55.390 1.00 84.81 832 GLU A CA 1
ATOM 6524 C C . GLU A 1 832 ? 37.698 2.875 -56.173 1.00 84.81 832 GLU A C 1
ATOM 6526 O O . GLU A 1 832 ? 37.436 2.328 -57.244 1.00 84.81 832 GLU A O 1
ATOM 6531 N N . ARG A 1 833 ? 36.935 3.856 -55.672 1.00 81.44 833 ARG A N 1
ATOM 6532 C CA . ARG A 1 833 ? 35.709 4.339 -56.330 1.00 81.44 833 ARG A CA 1
ATOM 6533 C C . ARG A 1 833 ? 35.967 5.381 -57.418 1.00 81.44 833 ARG A C 1
ATOM 6535 O O . ARG A 1 833 ? 35.194 5.472 -58.369 1.00 81.44 833 ARG A O 1
ATOM 6542 N N . VAL A 1 834 ? 37.034 6.168 -57.288 1.00 82.69 834 VAL A N 1
ATOM 6543 C CA . VAL A 1 834 ? 37.402 7.252 -58.205 1.00 82.69 834 VAL A CA 1
ATOM 6544 C C . VAL A 1 834 ? 38.883 7.105 -58.603 1.00 82.69 834 VAL A C 1
ATOM 6546 O O . VAL A 1 834 ? 39.765 7.705 -57.977 1.00 82.69 834 VAL A O 1
ATOM 6549 N N . PRO A 1 835 ? 39.182 6.349 -59.682 1.00 80.12 835 PRO A N 1
ATOM 6550 C CA . PRO A 1 835 ? 40.550 5.956 -60.041 1.00 80.12 835 PRO A CA 1
ATOM 6551 C C . PRO A 1 835 ? 41.531 7.109 -60.294 1.00 80.12 835 PRO A C 1
ATOM 6553 O O . PRO A 1 835 ? 42.742 6.921 -60.187 1.00 80.12 835 PRO A O 1
ATOM 6556 N N . CYS A 1 836 ? 41.049 8.322 -60.598 1.00 79.50 836 CYS A N 1
ATOM 6557 C CA . CYS A 1 836 ? 41.917 9.486 -60.814 1.00 79.50 836 CYS A CA 1
ATOM 6558 C C . CYS A 1 836 ? 42.682 9.929 -59.550 1.00 79.50 836 CYS A C 1
ATOM 6560 O O . CYS A 1 836 ? 43.684 10.634 -59.667 1.00 79.50 836 CYS A O 1
ATOM 6562 N N . PHE A 1 837 ? 42.264 9.483 -58.359 1.00 81.31 837 PHE A N 1
ATOM 6563 C CA . PHE A 1 837 ? 42.956 9.734 -57.092 1.00 81.31 837 PHE A CA 1
ATOM 6564 C C . PHE A 1 837 ? 43.896 8.591 -56.662 1.00 81.31 837 PHE A C 1
ATOM 6566 O O . PHE A 1 837 ? 44.492 8.677 -55.589 1.00 81.31 837 PHE A O 1
ATOM 6573 N N . ALA A 1 838 ? 44.095 7.547 -57.478 1.00 80.56 838 ALA A N 1
ATOM 6574 C CA . ALA A 1 838 ? 44.968 6.414 -57.141 1.00 80.56 838 ALA A CA 1
ATOM 6575 C C . ALA A 1 838 ? 46.430 6.827 -56.884 1.00 80.56 838 ALA A C 1
ATOM 6577 O O . ALA A 1 838 ? 47.036 6.390 -55.902 1.00 80.56 838 ALA A O 1
ATOM 6578 N N . GLU A 1 839 ? 46.981 7.732 -57.704 1.00 78.38 839 GLU A N 1
ATOM 6579 C CA . GLU A 1 839 ? 48.326 8.291 -57.488 1.00 78.38 839 GLU A CA 1
ATOM 6580 C C . GLU A 1 839 ? 48.416 9.070 -56.164 1.00 78.38 839 GLU A C 1
ATOM 6582 O O . GLU A 1 839 ? 49.409 8.956 -55.442 1.00 78.38 839 GLU A O 1
ATOM 6587 N N . LEU A 1 840 ? 47.363 9.822 -55.815 1.00 79.88 840 LEU A N 1
ATOM 6588 C CA . LEU A 1 840 ? 47.286 10.589 -54.570 1.00 79.88 840 LEU A CA 1
ATOM 6589 C C . LEU A 1 840 ? 47.181 9.668 -53.344 1.00 79.88 840 LEU A C 1
ATOM 6591 O O . LEU A 1 840 ? 47.887 9.888 -52.365 1.00 79.88 840 LEU A O 1
ATOM 6595 N N . SER A 1 841 ? 46.349 8.626 -53.401 1.00 83.94 841 SER A N 1
ATOM 6596 C CA . SER A 1 841 ? 46.225 7.621 -52.335 1.00 83.94 841 SER A CA 1
ATOM 6597 C C . SER A 1 841 ? 47.557 6.907 -52.081 1.00 83.94 841 SER A C 1
ATOM 6599 O O . SER A 1 841 ? 48.026 6.857 -50.943 1.00 83.94 841 SER A O 1
ATOM 6601 N N . SER A 1 842 ? 48.238 6.460 -53.145 1.00 83.44 842 SER A N 1
ATOM 6602 C CA . SER A 1 842 ? 49.570 5.846 -53.041 1.00 83.44 842 SER A CA 1
ATOM 6603 C C . SER A 1 842 ? 50.590 6.798 -52.409 1.00 83.44 842 SER A C 1
ATOM 6605 O O . SER A 1 842 ? 51.399 6.380 -51.580 1.00 83.44 842 SER A O 1
ATOM 6607 N N . PHE A 1 843 ? 50.573 8.079 -52.786 1.00 83.62 843 PHE A N 1
ATOM 6608 C CA . PHE A 1 843 ? 51.432 9.093 -52.176 1.00 83.62 843 PHE A CA 1
ATOM 6609 C C . PHE A 1 843 ? 51.150 9.250 -50.671 1.00 83.62 843 PHE A C 1
ATOM 6611 O O . PHE A 1 843 ? 52.074 9.154 -49.861 1.00 83.62 843 PHE A O 1
ATOM 6618 N N . VAL A 1 844 ? 49.882 9.424 -50.284 1.00 84.12 844 VAL A N 1
ATOM 6619 C CA . VAL A 1 844 ? 49.459 9.614 -48.885 1.00 84.12 844 VAL A CA 1
ATOM 6620 C C . VAL A 1 844 ? 49.806 8.400 -48.016 1.00 84.12 844 VAL A C 1
ATOM 6622 O O . VAL A 1 844 ? 50.342 8.577 -46.919 1.00 84.12 844 VAL A O 1
ATOM 6625 N N . ALA A 1 845 ? 49.575 7.183 -48.517 1.00 84.25 845 ALA A N 1
ATOM 6626 C CA . ALA A 1 845 ? 49.891 5.939 -47.817 1.00 84.25 845 ALA A CA 1
ATOM 6627 C C . ALA A 1 845 ? 51.403 5.758 -47.592 1.00 84.25 845 ALA A C 1
ATOM 6629 O O . ALA A 1 845 ? 51.823 5.341 -46.513 1.00 84.25 845 ALA A O 1
ATOM 6630 N N . LYS A 1 846 ? 52.238 6.115 -48.580 1.00 83.25 846 LYS A N 1
ATOM 6631 C CA . LYS A 1 846 ? 53.704 6.043 -48.458 1.00 83.25 846 LYS A CA 1
ATOM 6632 C C . LYS A 1 846 ? 54.263 7.092 -47.501 1.00 83.25 846 LYS A C 1
ATOM 6634 O O . LYS A 1 846 ? 55.111 6.769 -46.683 1.00 83.25 846 LYS A O 1
ATOM 6639 N N . VAL A 1 847 ? 53.776 8.333 -47.549 1.00 82.62 847 VAL A N 1
ATOM 6640 C CA . VAL A 1 847 ? 54.236 9.412 -46.649 1.00 82.62 847 VAL A CA 1
ATOM 6641 C C . VAL A 1 847 ? 53.861 9.146 -45.185 1.00 82.62 847 VAL A C 1
ATOM 6643 O O . VAL A 1 847 ? 54.563 9.586 -44.275 1.00 82.62 847 VAL A O 1
ATOM 6646 N N . ASN A 1 848 ? 52.795 8.381 -44.944 1.00 81.31 848 ASN A N 1
ATOM 6647 C CA . ASN A 1 848 ? 52.337 8.008 -43.608 1.00 81.31 848 ASN A CA 1
ATOM 6648 C C . ASN A 1 848 ? 52.640 6.543 -43.246 1.00 81.31 848 ASN A C 1
ATOM 6650 O O . ASN A 1 848 ? 52.009 6.016 -42.336 1.00 81.31 848 ASN A O 1
ATOM 6654 N N . SER A 1 849 ? 53.595 5.876 -43.905 1.00 82.81 849 SER A N 1
ATOM 6655 C CA . SER A 1 849 ? 53.901 4.460 -43.650 1.00 82.81 849 SER A CA 1
ATOM 6656 C C . SER A 1 849 ? 54.608 4.220 -42.309 1.00 82.81 849 SER A C 1
ATOM 6658 O O . SER A 1 849 ? 55.432 5.029 -41.865 1.00 82.81 849 SER A O 1
ATOM 6660 N N . TRP A 1 850 ? 54.331 3.076 -41.683 1.00 80.62 850 TRP A N 1
ATOM 6661 C CA . TRP A 1 850 ? 54.920 2.636 -40.410 1.00 80.62 850 TRP A CA 1
ATOM 6662 C C . TRP A 1 850 ? 55.540 1.248 -40.544 1.00 80.62 850 TRP A C 1
ATOM 6664 O O . TRP A 1 850 ? 55.140 0.455 -41.402 1.00 80.62 850 TRP A O 1
ATOM 6674 N N . ASN A 1 851 ? 56.547 0.970 -39.720 1.00 77.19 851 ASN A N 1
ATOM 6675 C CA . ASN A 1 851 ? 57.328 -0.252 -39.801 1.00 77.19 851 ASN A CA 1
ATOM 6676 C C . ASN A 1 851 ? 56.497 -1.457 -39.328 1.00 77.19 851 ASN A C 1
ATOM 6678 O O . ASN A 1 851 ? 56.049 -1.529 -38.188 1.00 77.19 851 ASN A O 1
ATOM 6682 N N . LYS A 1 852 ? 56.331 -2.458 -40.200 1.00 73.25 852 LYS A N 1
ATOM 6683 C CA . LYS A 1 852 ? 55.550 -3.672 -39.899 1.00 73.25 852 LYS A CA 1
ATOM 6684 C C . LYS A 1 852 ? 56.145 -4.533 -38.775 1.00 73.25 852 LYS A C 1
ATOM 6686 O O . LYS A 1 852 ? 55.428 -5.358 -38.224 1.00 73.25 852 LYS A O 1
ATOM 6691 N N . ARG A 1 853 ? 57.442 -4.389 -38.467 1.00 70.69 853 ARG A N 1
ATOM 6692 C CA . ARG A 1 853 ? 58.143 -5.150 -37.411 1.00 70.69 853 ARG A CA 1
ATOM 6693 C C . ARG A 1 853 ? 58.217 -4.410 -36.072 1.00 70.69 853 ARG A C 1
ATOM 6695 O O . ARG A 1 853 ? 58.386 -5.060 -35.050 1.00 70.69 853 ARG A O 1
ATOM 6702 N N . ALA A 1 854 ? 58.091 -3.085 -36.087 1.00 72.62 854 ALA A N 1
ATOM 6703 C CA . ALA A 1 854 ? 58.110 -2.221 -34.910 1.00 72.62 854 ALA A CA 1
ATOM 6704 C C . ALA A 1 854 ? 57.020 -1.156 -35.085 1.00 72.62 854 ALA A C 1
ATOM 6706 O O . ALA A 1 854 ? 57.233 -0.141 -35.743 1.00 72.62 854 ALA A O 1
ATOM 6707 N N . ALA A 1 855 ? 55.829 -1.425 -34.544 1.00 63.50 855 ALA A N 1
ATOM 6708 C CA . ALA A 1 855 ? 54.615 -0.658 -34.837 1.00 63.50 855 ALA A CA 1
ATOM 6709 C C . ALA A 1 855 ? 54.672 0.822 -34.402 1.00 63.50 855 ALA A C 1
ATOM 6711 O O . ALA A 1 855 ? 53.888 1.626 -34.903 1.00 63.50 855 ALA A O 1
ATOM 6712 N N . GLU A 1 856 ? 55.598 1.182 -33.507 1.00 65.56 856 GLU A N 1
ATOM 6713 C CA . GLU A 1 856 ? 55.813 2.557 -33.034 1.00 65.56 856 GLU A CA 1
ATOM 6714 C C . GLU A 1 856 ? 56.879 3.330 -33.829 1.00 65.56 856 GLU A C 1
ATOM 6716 O O . GLU A 1 856 ? 57.098 4.513 -33.575 1.00 65.56 856 GLU A O 1
ATOM 6721 N N . GLU A 1 857 ? 57.527 2.709 -34.822 1.00 76.06 857 GLU A N 1
ATOM 6722 C CA . GLU A 1 857 ? 58.547 3.370 -35.640 1.00 76.06 857 GLU A CA 1
ATOM 6723 C C . GLU A 1 857 ? 58.038 3.700 -37.057 1.00 76.06 857 GLU A C 1
ATOM 6725 O O . GLU A 1 857 ? 57.470 2.844 -37.748 1.00 76.06 857 GLU A O 1
ATOM 6730 N N . PRO A 1 858 ? 58.275 4.928 -37.555 1.00 78.69 858 PRO A N 1
ATOM 6731 C CA . PRO A 1 858 ? 58.099 5.271 -38.962 1.00 78.69 858 PRO A CA 1
ATOM 6732 C C . PRO A 1 858 ? 58.873 4.347 -39.914 1.00 78.69 858 PRO A C 1
ATOM 6734 O O . PRO A 1 858 ? 60.055 4.079 -39.710 1.00 78.69 858 PRO A O 1
ATOM 6737 N N . ASP A 1 859 ? 58.262 3.937 -41.032 1.00 82.75 859 ASP A N 1
ATOM 6738 C CA . ASP A 1 859 ? 59.015 3.282 -42.111 1.00 82.75 859 ASP A CA 1
ATOM 6739 C C . ASP A 1 859 ? 59.732 4.347 -42.950 1.00 82.75 859 ASP A C 1
ATOM 6741 O O . ASP A 1 859 ? 59.201 4.863 -43.937 1.00 82.75 859 ASP A O 1
ATOM 6745 N N . TYR A 1 860 ? 60.944 4.705 -42.528 1.00 78.75 860 TYR A N 1
ATOM 6746 C CA . TYR A 1 860 ? 61.741 5.762 -43.152 1.00 78.75 860 TYR A CA 1
ATOM 6747 C C . TYR A 1 860 ? 62.021 5.525 -44.644 1.00 78.75 860 TYR A C 1
ATOM 6749 O O . TYR A 1 860 ? 62.125 6.491 -45.401 1.00 78.75 860 TYR A O 1
ATOM 6757 N N . ARG A 1 861 ? 62.119 4.265 -45.095 1.00 81.75 861 ARG A N 1
ATOM 6758 C CA . ARG A 1 861 ? 62.388 3.948 -46.508 1.00 81.75 861 ARG A CA 1
ATOM 6759 C C . ARG A 1 861 ? 61.169 4.250 -47.369 1.00 81.75 861 ARG A C 1
ATOM 6761 O O . ARG A 1 861 ? 61.278 4.996 -48.341 1.00 81.75 861 ARG A O 1
ATOM 6768 N N . MET A 1 862 ? 60.011 3.732 -46.969 1.00 81.12 862 MET A N 1
ATOM 6769 C CA . MET A 1 862 ? 58.750 3.943 -47.682 1.00 81.12 862 MET A CA 1
ATOM 6770 C C . MET A 1 862 ? 58.314 5.415 -47.652 1.00 81.12 862 MET A C 1
ATOM 6772 O O . MET A 1 862 ? 57.862 5.942 -48.672 1.00 81.12 862 MET A O 1
ATOM 6776 N N . ARG A 1 863 ? 58.545 6.125 -46.536 1.00 83.00 863 ARG A N 1
ATOM 6777 C CA . ARG A 1 863 ? 58.295 7.573 -46.450 1.00 83.00 863 ARG A CA 1
ATOM 6778 C C . ARG A 1 863 ? 59.176 8.369 -47.404 1.00 83.00 863 ARG A C 1
ATOM 6780 O O . ARG A 1 863 ? 58.665 9.233 -48.115 1.00 83.00 863 ARG A O 1
ATOM 6787 N N . LEU A 1 864 ? 60.473 8.059 -47.479 1.00 79.44 864 LEU A N 1
ATOM 6788 C CA . LEU A 1 864 ? 61.397 8.717 -48.406 1.00 79.44 864 LEU A CA 1
ATOM 6789 C C . LEU A 1 864 ? 60.996 8.492 -49.873 1.00 79.44 864 LEU A C 1
ATOM 6791 O O . LEU A 1 864 ? 61.085 9.413 -50.685 1.00 79.44 864 LEU A O 1
ATOM 6795 N N . GLU A 1 865 ? 60.523 7.293 -50.219 1.00 80.69 865 GLU A N 1
ATOM 6796 C CA . GLU A 1 865 ? 59.945 7.025 -51.540 1.00 80.69 865 GLU A CA 1
ATOM 6797 C C . GLU A 1 865 ? 58.681 7.849 -51.801 1.00 80.69 865 GLU A C 1
ATOM 6799 O O . GLU A 1 865 ? 58.550 8.432 -52.878 1.00 80.69 865 GLU A O 1
ATOM 6804 N N . GLY A 1 866 ? 57.783 7.958 -50.817 1.00 80.81 866 GLY A N 1
ATOM 6805 C CA . GLY A 1 866 ? 56.611 8.833 -50.886 1.00 80.81 866 GLY A CA 1
ATOM 6806 C C . GLY A 1 866 ? 56.990 10.292 -51.156 1.00 80.81 866 GLY A C 1
ATOM 6807 O O . GLY A 1 866 ? 56.450 10.913 -52.067 1.00 80.81 866 GLY A O 1
ATOM 6808 N N . PHE A 1 867 ? 57.986 10.834 -50.450 1.00 77.81 867 PHE A N 1
ATOM 6809 C CA . PHE A 1 867 ? 58.454 12.208 -50.672 1.00 77.81 867 PHE A CA 1
ATOM 6810 C C . PHE A 1 867 ? 59.108 12.418 -52.043 1.00 77.81 867 PHE A C 1
ATOM 6812 O O . PHE A 1 867 ? 58.919 13.473 -52.648 1.00 77.81 867 PHE A O 1
ATOM 6819 N N . LYS A 1 868 ? 59.801 11.414 -52.597 1.00 77.19 868 LYS A N 1
ATOM 6820 C CA . LYS A 1 868 ? 60.303 11.469 -53.984 1.00 77.19 868 LYS A CA 1
ATOM 6821 C C . LYS A 1 868 ? 59.166 11.547 -55.010 1.00 77.19 868 LYS A C 1
ATOM 6823 O O . LYS A 1 868 ? 59.341 12.186 -56.045 1.00 77.19 868 LYS A O 1
ATOM 6828 N N . MET A 1 869 ? 57.996 10.971 -54.714 1.00 75.06 869 MET A N 1
ATOM 6829 C CA . MET A 1 869 ? 56.795 11.110 -55.552 1.00 75.06 869 MET A CA 1
ATOM 6830 C C . MET A 1 869 ? 56.196 12.529 -55.500 1.00 75.06 869 MET A C 1
ATOM 6832 O O . MET A 1 869 ? 55.537 12.932 -56.455 1.00 75.06 869 MET A O 1
ATOM 6836 N N . ALA A 1 870 ? 56.455 13.323 -54.451 1.00 67.06 870 ALA A N 1
ATOM 6837 C CA . ALA A 1 870 ? 55.933 14.692 -54.337 1.00 67.06 870 ALA A CA 1
ATOM 6838 C C . ALA A 1 870 ? 56.511 15.647 -55.398 1.00 67.06 870 ALA A C 1
ATOM 6840 O O . ALA A 1 870 ? 55.785 16.482 -55.935 1.00 67.06 870 ALA A O 1
ATOM 6841 N N . ALA A 1 871 ? 57.802 15.523 -55.730 1.00 63.69 871 ALA A N 1
ATOM 6842 C CA . ALA A 1 871 ? 58.501 16.435 -56.641 1.00 63.69 871 ALA A CA 1
ATOM 6843 C C . ALA A 1 871 ? 57.842 16.555 -58.039 1.00 63.69 871 ALA A C 1
ATOM 6845 O O . ALA A 1 871 ? 57.529 17.682 -58.436 1.00 63.69 871 ALA A O 1
ATOM 6846 N N . PRO A 1 872 ? 57.545 15.460 -58.771 1.00 63.50 872 PRO A N 1
ATOM 6847 C CA . PRO A 1 872 ? 56.827 15.533 -60.049 1.00 63.50 872 PRO A CA 1
ATOM 6848 C C . PRO A 1 872 ? 55.343 15.915 -59.900 1.00 63.50 872 PRO A C 1
ATOM 6850 O O . PRO A 1 872 ? 54.798 16.582 -60.779 1.00 63.50 872 PRO A O 1
ATOM 6853 N N . LEU A 1 873 ? 54.685 15.560 -58.786 1.00 62.28 873 LEU A N 1
ATOM 6854 C CA . LEU A 1 873 ? 53.281 15.917 -58.528 1.00 62.28 873 LEU A CA 1
ATOM 6855 C C . LEU A 1 873 ? 53.079 17.428 -58.311 1.00 62.28 873 LEU A C 1
ATOM 6857 O O . LEU A 1 873 ? 52.052 17.960 -58.729 1.00 62.28 873 LEU A O 1
ATOM 6861 N N . VAL A 1 874 ? 54.064 18.105 -57.709 1.00 58.12 874 VAL A N 1
ATOM 6862 C CA . VAL A 1 874 ? 54.100 19.565 -57.504 1.00 58.12 874 VAL A CA 1
ATOM 6863 C C . VAL A 1 874 ? 54.488 20.314 -58.788 1.00 58.12 874 VAL A C 1
ATOM 6865 O O . VAL A 1 874 ? 53.933 21.373 -59.074 1.00 58.12 874 VAL A O 1
ATOM 6868 N N . HIS A 1 875 ? 55.409 19.769 -59.594 1.00 52.19 875 HIS A N 1
ATOM 6869 C CA . HIS A 1 875 ? 55.882 20.419 -60.827 1.00 52.19 875 HIS A CA 1
ATOM 6870 C C . HIS A 1 875 ? 54.905 20.279 -62.010 1.00 52.19 875 HIS A C 1
ATOM 6872 O O . HIS A 1 875 ? 54.781 21.209 -62.804 1.00 52.19 875 HIS A O 1
ATOM 6878 N N . GLY A 1 876 ? 54.148 19.177 -62.100 1.00 52.84 876 GLY A N 1
ATOM 6879 C CA . GLY A 1 876 ? 53.184 18.927 -63.182 1.00 52.84 876 GLY A CA 1
ATOM 6880 C C . GLY A 1 876 ? 51.937 19.829 -63.196 1.00 52.84 876 GLY A C 1
ATOM 6881 O O . GLY A 1 876 ? 51.153 19.758 -64.139 1.00 52.84 876 GLY A O 1
ATOM 6882 N N . GLN A 1 877 ? 51.731 20.683 -62.183 1.00 48.22 877 GLN A N 1
ATOM 6883 C CA . GLN A 1 877 ? 50.595 21.616 -62.138 1.00 48.22 877 GLN A CA 1
ATOM 6884 C C . GLN A 1 877 ? 50.868 22.969 -62.815 1.00 48.22 877 GLN A C 1
ATOM 6886 O O . GLN A 1 877 ? 49.920 23.699 -63.093 1.00 48.22 877 GLN A O 1
ATOM 6891 N N . LYS A 1 878 ? 52.129 23.299 -63.140 1.00 46.50 878 LYS A N 1
ATOM 6892 C CA . LYS A 1 878 ? 52.431 24.504 -63.936 1.00 46.50 878 LYS A CA 1
ATOM 6893 C C . LYS A 1 878 ? 51.974 24.388 -65.397 1.00 46.50 878 LYS A C 1
ATOM 6895 O O . LYS A 1 878 ? 51.823 25.416 -66.045 1.00 46.50 878 LYS A O 1
ATOM 6900 N N . GLU A 1 879 ? 51.714 23.176 -65.895 1.00 44.19 879 GLU A N 1
ATOM 6901 C CA . GLU A 1 879 ? 51.410 22.928 -67.316 1.00 44.19 879 GLU A CA 1
ATOM 6902 C C . GLU A 1 879 ? 50.051 22.253 -67.591 1.00 44.19 879 GLU A C 1
ATOM 6904 O O . GLU A 1 879 ? 49.666 22.148 -68.752 1.00 44.19 879 GLU A O 1
ATOM 6909 N N . ASN A 1 880 ? 49.277 21.820 -66.581 1.00 40.47 880 ASN A N 1
ATOM 6910 C CA . ASN A 1 880 ? 48.057 21.032 -66.826 1.00 40.47 880 ASN A CA 1
ATOM 6911 C C . ASN A 1 880 ? 46.868 21.440 -65.926 1.00 40.47 880 ASN A C 1
ATOM 6913 O O . ASN A 1 880 ? 46.814 21.108 -64.743 1.00 40.47 880 ASN A O 1
ATOM 6917 N N . THR A 1 881 ? 45.861 22.105 -66.507 1.00 42.28 881 THR A N 1
ATOM 6918 C CA . THR A 1 881 ? 44.619 22.600 -65.862 1.00 42.28 881 THR A CA 1
ATOM 6919 C C . THR A 1 881 ? 43.585 21.513 -65.520 1.00 42.28 881 THR A C 1
ATOM 6921 O O . THR A 1 881 ? 42.440 21.821 -65.203 1.00 42.28 881 THR A O 1
ATOM 6924 N N . ARG A 1 882 ? 43.951 20.224 -65.573 1.00 42.56 882 ARG A N 1
ATOM 6925 C CA . ARG A 1 882 ? 43.017 19.090 -65.395 1.00 42.56 882 ARG A CA 1
ATOM 6926 C C . ARG A 1 882 ? 43.069 18.387 -64.032 1.00 42.56 882 ARG A C 1
ATOM 6928 O O . ARG A 1 882 ? 42.354 17.406 -63.849 1.00 42.56 882 ARG A O 1
ATOM 6935 N N . ARG A 1 883 ? 43.888 18.837 -63.073 1.00 49.16 883 ARG A N 1
ATOM 6936 C CA . ARG A 1 883 ? 43.936 18.234 -61.724 1.00 49.16 883 ARG A CA 1
ATOM 6937 C C . ARG A 1 883 ? 43.040 19.007 -60.744 1.00 49.16 883 ARG A C 1
ATOM 6939 O O . ARG A 1 883 ? 43.184 20.224 -60.673 1.00 49.16 883 ARG A O 1
ATOM 6946 N N . PRO A 1 884 ? 42.149 18.340 -59.985 1.00 52.53 884 PRO A N 1
ATOM 6947 C CA . PRO A 1 884 ? 41.259 19.019 -59.045 1.00 52.53 884 PRO A CA 1
ATOM 6948 C C . PRO A 1 884 ? 42.046 19.686 -57.899 1.00 52.53 884 PRO A C 1
ATOM 6950 O O . PRO A 1 884 ? 42.967 19.085 -57.343 1.00 52.53 884 PRO A O 1
ATOM 6953 N N . ASP A 1 885 ? 41.666 20.918 -57.528 1.00 55.09 885 ASP A N 1
ATOM 6954 C CA . ASP A 1 885 ? 42.288 21.760 -56.477 1.00 55.09 885 ASP A CA 1
ATOM 6955 C C . ASP A 1 885 ? 42.482 21.048 -55.123 1.00 55.09 885 ASP A C 1
ATOM 6957 O O . ASP A 1 885 ? 43.350 21.411 -54.322 1.00 55.09 885 ASP A O 1
ATOM 6961 N N . SER A 1 886 ? 41.680 20.016 -54.854 1.00 52.22 886 SER A N 1
ATOM 6962 C CA . SER A 1 886 ? 41.770 19.168 -53.666 1.00 52.22 886 SER A CA 1
ATOM 6963 C C . SER A 1 886 ? 43.093 18.397 -53.582 1.00 52.22 886 SER A C 1
ATOM 6965 O O . SER A 1 886 ? 43.670 18.334 -52.498 1.00 52.22 886 SER A O 1
ATOM 6967 N N . CYS A 1 887 ? 43.631 17.891 -54.700 1.00 54.88 887 CYS A N 1
ATOM 6968 C CA . CYS A 1 887 ? 44.926 17.195 -54.736 1.00 54.88 887 CYS A CA 1
ATOM 6969 C C . CYS A 1 887 ? 46.080 18.107 -54.294 1.00 54.88 887 CYS A C 1
ATOM 6971 O O . CYS A 1 887 ? 46.966 17.687 -53.553 1.00 54.88 887 CYS A O 1
ATOM 6973 N N . TRP A 1 888 ? 46.057 19.367 -54.734 1.00 58.81 888 TRP A N 1
ATOM 6974 C CA . TRP A 1 888 ? 47.099 20.351 -54.441 1.00 58.81 888 TRP A CA 1
ATOM 6975 C C . TRP A 1 888 ? 47.127 20.742 -52.959 1.00 58.81 888 TRP A C 1
ATOM 6977 O O . TRP A 1 888 ? 48.186 20.730 -52.331 1.00 58.81 888 TRP A O 1
ATOM 6987 N N . ARG A 1 889 ? 45.956 21.000 -52.359 1.00 59.06 889 ARG A N 1
ATOM 6988 C CA . ARG A 1 889 ? 45.841 21.338 -50.927 1.00 59.06 889 ARG A CA 1
ATOM 6989 C C . ARG A 1 889 ? 46.391 20.238 -50.012 1.00 59.06 889 ARG A C 1
ATOM 6991 O O . ARG A 1 889 ? 47.063 20.558 -49.032 1.00 59.06 889 ARG A O 1
ATOM 6998 N N . VAL A 1 890 ? 46.150 18.968 -50.351 1.00 60.09 890 VAL A N 1
ATOM 6999 C CA . VAL A 1 890 ? 46.659 17.797 -49.609 1.00 60.09 890 VAL A CA 1
ATOM 7000 C C . VAL A 1 890 ? 48.185 17.728 -49.667 1.00 60.09 890 VAL A C 1
ATOM 7002 O O . VAL A 1 890 ? 48.841 17.587 -48.635 1.00 60.09 890 VAL A O 1
ATOM 7005 N N . ILE A 1 891 ? 48.757 17.875 -50.866 1.00 60.88 891 ILE A N 1
ATOM 7006 C CA . ILE A 1 891 ? 50.207 17.814 -51.080 1.00 60.88 891 ILE A CA 1
ATOM 7007 C C . ILE A 1 891 ? 50.912 18.954 -50.330 1.00 60.88 891 ILE A C 1
ATOM 7009 O O . ILE A 1 891 ? 51.892 18.699 -49.633 1.00 60.88 891 ILE A O 1
ATOM 7013 N N . CYS A 1 892 ? 50.393 20.187 -50.382 1.00 60.62 892 CYS A N 1
ATOM 7014 C CA . CYS A 1 892 ? 50.964 21.318 -49.644 1.00 60.62 892 CYS A CA 1
ATOM 7015 C C . CYS A 1 892 ? 50.937 21.119 -48.121 1.00 60.62 892 CYS A C 1
ATOM 7017 O O . CYS A 1 892 ? 51.931 21.400 -47.456 1.00 60.62 892 CYS A O 1
ATOM 7019 N N . GLN A 1 893 ? 49.835 20.619 -47.555 1.00 61.06 893 GLN A N 1
ATOM 7020 C CA . GLN A 1 893 ? 49.717 20.429 -46.103 1.00 61.06 893 GLN A CA 1
ATOM 7021 C C . GLN A 1 893 ? 50.636 19.325 -45.565 1.00 61.06 893 GLN A C 1
ATOM 7023 O O . GLN A 1 893 ? 51.194 19.476 -44.480 1.00 61.06 893 GLN A O 1
ATOM 7028 N N . LEU A 1 894 ? 50.840 18.249 -46.330 1.00 59.69 894 LEU A N 1
ATOM 7029 C CA . LEU A 1 894 ? 51.763 17.167 -45.970 1.00 59.69 894 LEU A CA 1
ATOM 7030 C C . LEU A 1 894 ? 53.238 17.551 -46.176 1.00 59.69 894 LEU A C 1
ATOM 7032 O O . LEU A 1 894 ? 54.096 17.078 -45.434 1.00 59.69 894 LEU A O 1
ATOM 7036 N N . HIS A 1 895 ? 53.541 18.417 -47.150 1.00 56.03 895 HIS A N 1
ATOM 7037 C CA . HIS A 1 895 ? 54.906 18.875 -47.427 1.00 56.03 895 HIS A CA 1
ATOM 7038 C C . HIS A 1 895 ? 55.399 19.918 -46.405 1.00 56.03 895 HIS A C 1
ATOM 7040 O O . HIS A 1 895 ? 56.527 19.818 -45.929 1.00 56.03 895 HIS A O 1
ATOM 7046 N N . VAL A 1 896 ? 54.541 20.867 -46.000 1.00 50.38 896 VAL A N 1
ATOM 7047 C CA . VAL A 1 896 ? 54.886 21.934 -45.034 1.00 50.38 896 VAL A CA 1
ATOM 7048 C C . VAL A 1 896 ? 55.218 21.382 -43.642 1.00 50.38 896 VAL A C 1
ATOM 7050 O O . VAL A 1 896 ? 56.102 21.909 -42.975 1.00 50.38 896 VAL A O 1
ATOM 7053 N N . HIS A 1 897 ? 54.575 20.294 -43.204 1.00 46.66 897 HIS A N 1
ATOM 7054 C CA . HIS A 1 897 ? 54.785 19.755 -41.856 1.00 46.66 897 HIS A CA 1
ATOM 7055 C C . HIS A 1 897 ? 56.189 19.150 -41.645 1.00 46.66 897 HIS A C 1
ATOM 7057 O O . HIS A 1 897 ? 56.676 19.146 -40.519 1.00 46.66 897 HIS A O 1
ATOM 7063 N N . HIS A 1 898 ? 56.861 18.696 -42.711 1.00 44.72 898 HIS A N 1
ATOM 7064 C CA . HIS A 1 898 ? 58.231 18.166 -42.647 1.00 44.72 898 HIS A CA 1
ATOM 7065 C C . HIS A 1 898 ? 59.298 19.270 -42.751 1.00 44.72 898 HIS A C 1
ATOM 7067 O O . HIS A 1 898 ? 60.410 19.094 -42.272 1.00 44.72 898 HIS A O 1
ATOM 7073 N N . SER A 1 899 ? 58.986 20.434 -43.331 1.00 38.94 899 SER A N 1
ATOM 7074 C CA . SER A 1 899 ? 59.910 21.583 -43.320 1.00 38.94 899 SER A CA 1
ATOM 7075 C C . SER A 1 899 ? 60.037 22.238 -41.934 1.00 38.94 899 SER A C 1
ATOM 7077 O O . SER A 1 899 ? 60.839 23.152 -41.767 1.00 38.94 899 SER A O 1
ATOM 7079 N N . SER A 1 900 ? 59.244 21.793 -40.951 1.00 34.16 900 SER A N 1
ATOM 7080 C CA . SER A 1 900 ? 59.231 22.286 -39.566 1.00 34.16 900 SER A CA 1
ATOM 7081 C C . SER A 1 900 ? 59.489 21.197 -38.507 1.00 34.16 900 SER A C 1
ATOM 7083 O O . SER A 1 900 ? 59.327 21.487 -37.323 1.00 34.16 900 SER A O 1
ATOM 7085 N N . CYS A 1 901 ? 59.878 19.979 -38.909 1.00 28.19 901 CYS A N 1
ATOM 7086 C CA . CYS A 1 901 ? 60.312 18.893 -38.018 1.00 28.19 901 CYS A CA 1
ATOM 7087 C C . CYS A 1 901 ? 61.790 18.570 -38.220 1.00 28.19 901 CYS A C 1
ATOM 7089 O O . CYS A 1 901 ? 62.217 18.516 -39.397 1.00 28.19 901 CYS A O 1
#

InterPro domains:
  IPR011430 U3 small nucleolar RNA-associated protein 20, N-terminal [PF07539] (318-868)
  IPR016024 Armadillo-type fold [SSF48371] (7-670)
  IPR052575 Small subunit processome component 20 [PTHR17695] (10-897)

Foldseek 3Di:
DPPPDDLQVVLLVLCVVLLLQLLDLFLVSNLVSLVVNLVRDDDPPPDPDDDPAADPDQSSLSNVLSVLLNVLSPFDLDPVGVVVSLVSLVCLAPVNSVRNNRDNVSCLCSNVSNLNSVLQHPRVVVLVSSLVSLLSSLDLPCPSVVVLLVVVVVLLVCVLPDPDDDPPDDPPPDDDQDPDPVSVVVVVVCVVPDRVDDGDSLSSLLSSLVSCLSVLVNCQVVLVSLVVVLVVLCVRPNQVQDLLNQFAFFFDDPPDDDPDDDDDDDDDDDDPDDDDDDDDDDDPDDDDDDDDDDDDDDDDDDDDDPRPVSNVSSVSSLLSSLSSLLPRQALVPHPPSVVLLVVLLLQLLALDLSSVVSSVSNNVSNVDPLCVVCVVLLVLCSDPVNVLVSLVVQAQAPPPPHPHDPVSCVPVLLSVLSNLNSQLVHQDDDDPCRVVVSVVSVLSSLVSLLRHDPVSVVSNVCVLCVSVVVLLVDPLLSSLVCLLPPDDSRTHNPLVSLVVSLVNLLVCCVRVCVSCVVCLVSSLSSLLNQLSNLVSCLVPVVRGDPVVVVSSVVSNQSSLLSNLVSCQVPVQDADDQSSLVSNCSRRPVVCLVCLLVCQQPQADGSNLSSLLSLLQDPLSLQQQQAADPVDNVRGNVVSLLVSLLDPSHHPNSVVSSLSSLLSLFAAPPDPPPDDDDDRHDRHDHPRGPPLVVQCVVQPDDPDDPGGDPSSLSSCLVSLVSVLVSLLVVLVVCLVVLPADEPSSLSSLLSSLLSDQDADSLVVVLVSCLVCVVSNDDPDPCSLLSSLSSSLSSLLRHPQLVVNLLSLLLVVLVDDDLNSLVSSLSSLVSNCVVPVVSVLVSQLSCQLSAADPVDRPHHPPVSNVVSVVSLPCVVVVVVPDPPDDPSSVSSSVSSVVNVVVD

Sequence (901 aa):
MPADWHPEDMLRSFYNVLERNLASPHHVVRLLTLRVLSAFKPGSSFPEVRGKGEMQGEFASACYVFDVCLSAEAIPLTVQDYRARLKLLQALSSEQLSSAGVSLGAYAMAPVYYLLGTLLVNFQLLWQPAQEILASHATTDGAFWSTLVDHLTSVYDKIETAPPVASEEQDGLDGLSGDGLAGVFDEALEVSTKLDDKPDYVNHRHLLWNAAEQFVGVAERRSRDVVAFFYRFLEKELWPNMQMAPHHDIQKVEAALPADAADEAKPKLEEASVIILEEPQEDEAGGENEDEDNGENEPRDEAHHVPPRTRLKLVRSLCDHLRLLSKFSNPKAVSKHERLYETYLDLLTFRDPEVQKLAFSCILSYGQKFLTPYRENFERLLDEASFRSEVVLFNVDDAGEGAVREEHRAEVIPILMRVLYGKMHTRSGSATGGKSSFTARQSTVLRFLASCRESELGAFLDLELATLKQYLSDGIMEMVNKIRSSLDLAKVVPIRRLHGTLGTVENMLRHLGALTPGLLPTLLKLLVGVATYAGAILSQKDRVVRAVIGNTRVLRSRALTLISQFFERFDMYEFTSAEIDAVFESVVWPQLPHLAELAGKQKPNSLLNFFLTLSRNHRYFVLFAKYKSNDPSTSPLPCLISLLGNSNISPSILKLLLSIVDNILSLGEEADEDGERKRAPPLVVADCFDIEARRATANLPEKWDGGSEYGALLMLPYVSHVLLKLKAVVEVAVKTQKPLSLVELNILLRISALLTNSLQCAELAKLFLVGFRKLHSQAYDSDQQKLSTVLNLAKVADSPDSLLGYTAILFSSLGNHQSRRLLCDIYAVVAERVPCFAELSSFVAKVNSWNKRAAEEPDYRMRLEGFKMAAPLVHGQKENTRRPDSCWRVICQLHVHHSSC

Solvent-accessible surface area (backbone atoms only — not comparable to full-atom values): 51621 Å² total; per-residue (Å²): 129,78,96,82,73,56,69,63,62,50,50,54,59,50,42,78,73,44,50,68,41,33,38,33,64,44,66,67,56,29,46,54,51,26,55,59,56,42,65,55,67,81,61,94,83,60,80,80,82,83,71,92,57,64,49,77,50,42,64,50,25,39,34,52,52,31,44,43,52,37,56,31,60,70,48,64,96,40,94,82,44,41,65,64,30,47,57,42,52,56,53,60,15,44,66,47,31,51,69,52,29,46,44,34,73,96,48,61,58,54,59,51,29,37,43,55,12,54,50,38,43,98,49,77,90,50,41,63,61,44,32,55,35,51,34,56,52,65,52,86,87,42,65,52,53,53,53,50,50,55,52,49,51,53,41,51,52,52,61,72,66,50,75,80,83,69,72,97,70,73,98,62,94,80,74,85,64,56,96,48,75,63,33,56,48,50,50,52,47,47,65,73,66,58,72,84,74,80,67,55,52,70,60,33,51,48,53,52,43,57,26,45,55,72,34,45,76,52,49,53,79,44,22,58,57,58,47,48,52,50,50,50,44,41,67,72,54,44,32,81,75,40,71,80,29,81,53,36,67,44,55,55,78,84,74,91,71,79,99,81,83,89,80,89,80,83,86,83,88,76,81,90,72,90,67,80,90,73,77,89,78,84,85,92,72,94,75,94,77,91,78,92,81,92,76,86,87,76,88,76,88,84,81,85,74,76,52,73,70,57,54,51,53,49,53,51,52,51,42,40,55,34,52,43,58,31,67,36,84,58,46,79,79,31,59,63,32,67,65,49,52,52,50,30,56,56,36,21,43,37,52,50,58,65,49,23,46,32,24,47,42,41,53,55,39,64,67,50,77,69,53,59,86,46,46,68,59,53,55,35,50,54,33,82,86,42,24,74,62,36,61,64,67,62,31,62,41,83,86,80,78,32,69,61,53,78,91,32,38,85,68,46,46,62,53,51,41,26,41,50,50,5,55,42,66,33,74,51,74,70,99,82,56,24,70,62,47,23,52,49,46,32,50,51,49,52,56,52,54,66,49,42,53,74,82,54,46,49,57,48,46,47,64,62,42,53,79,51,42,96,42,68,80,50,57,65,49,53,25,50,54,46,49,62,73,67,68,50,54,65,59,28,63,39,67,69,36,56,50,50,44,53,52,52,51,54,50,41,58,71,73,36,40,90,79,40,62,87,50,48,64,59,52,51,46,49,41,42,47,54,20,28,48,31,42,42,55,60,74,44,48,90,53,36,39,72,82,54,52,60,60,33,54,53,47,29,42,50,31,44,44,51,51,33,49,44,60,65,73,46,66,68,60,86,67,49,41,56,57,53,50,32,45,37,63,34,58,44,63,79,46,53,83,57,50,62,75,49,35,79,41,76,67,71,51,50,67,58,51,32,50,43,50,38,30,73,39,77,71,43,52,65,65,49,40,26,35,39,88,94,42,70,86,52,31,58,48,65,53,54,52,56,46,62,64,44,88,68,47,29,71,59,42,51,52,50,56,49,49,29,53,31,40,37,42,35,60,60,81,72,78,70,90,75,73,88,77,85,73,58,79,79,69,57,69,74,55,49,63,73,50,70,66,49,52,76,76,61,79,63,68,100,71,69,99,68,33,26,70,66,36,47,53,67,44,55,91,47,46,69,60,54,47,56,44,49,50,54,52,51,53,50,25,52,72,70,56,39,60,56,53,70,57,60,52,52,39,47,36,48,49,33,68,73,61,83,62,30,70,65,27,44,56,49,37,47,52,48,50,77,24,51,83,44,50,44,48,96,52,95,58,45,66,44,51,51,41,53,24,38,38,40,19,44,70,55,19,83,65,40,69,73,48,50,56,52,54,35,64,44,67,76,74,56,82,55,66,69,48,52,48,43,52,39,51,38,38,44,51,35,15,74,78,40,65,90,37,38,70,56,27,55,36,51,42,22,58,68,34,57,26,91,91,42,81,90,40,70,24,64,67,51,22,53,53,21,53,61,56,45,58,62,64,65,57,55,57,83,80,45,98,82,67,63,71,47,61,56,56,36,53,51,50,64,52,55,60,56,79,77,103

Mean predicted aligned error: 15.8 Å

Nearest PDB structures (foldseek):
  7mq9-assembly1_SP  TM=6.640E-01  e=7.016E-34  Homo sapiens
  7mqa-assembly1_SP  TM=6.725E-01  e=1.712E-32  Homo sapiens
  6rxz-assembly1_UT  TM=5.961E-01  e=6.502E-17  Thermochaetoides thermophila
  6rxx-assembly1_UT  TM=6.027E-01  e=1.421E-15  Thermochaetoides thermophila
  6zqc-assembly1_UT  TM=6.214E-01  e=2.118E-12  Saccharomyces cerevisiae S288C

Secondary structure (DSSP, 8-state):
--TT--HHHHHHHHHHHHGGGGG-S-HHHHHHHHHHHTT----TTSPS--STT---HHHHHHHHHHHHHHHHHTS---TTTHHHHHHHHHTTSHHHHHHTT---GGGTTHHHHHHHHHHTS--HHHHHHHHHHHHHT--SSSHHHHHHHHHHHHHHHHHHTSPP---S------S---TTHHHHHHHHHHHHH-------HHHHHHHHHHHHTTSHHHHHHTHHHHHHHHHHHIIIIIGGGSTT-S-B--B-------S------------------PPP-----------------------S---HHHHHHHHHHHHHHHHHHHT-S-GGGSTTHHHHHHHHHHHTT-S-HHHHHHHHHHHHTT--TTTGGGHHHHHHHHSTTTHHHHHHHS---SSS--SS-HHHHHHHHHHHHHHHHHHHH---SSTTSHHHHHHHHHHHHHHHHTTS-HHHHHHHHHHHHGGGHHHHTS-HHHHHHHHHHH--TTSBPPHHHHHHHHHHHHHHHHHTTTT-GGGHHHHHHHHHHHHHHHHHHHHTGGGB-HHHHHHHHHHHHHHHHHHHHHHHH-TT----HHHHHHHIIIIITTTGGGGGGGGG-SS--HHHHHHHHHHTSGGGGGGGGB-BTTBTT--HHHHHHHHHT-TT--HHHHHHHHHHHHHHT---PPP-SSS---PPPPPP-SSB--STHHHHHTT--SS-TTS-HHHHHHHGGGHHHHHHHHHHHHHHHHHHTPPPPHHHHHHHHHHHHT---HHHHHHHHHHHHHHTTTS--SSTTHHHHHHHHHHHHHHH-S-GGGGHHHHTTHHHH---HHHHHHHHHHHHHHHHHSGGGHHHHHHHHHHT-B-TTSTTSB-HHHHHHHHHHHHHHHHTTSS-TTS-HHHHHHHHHHHHTTTT-

Organism: Amblyomma triste (NCBI:txid251400)